Protein AF-0000000073271629 (afdb_homodimer)

pLDDT: mean 79.54, std 19.4, range [21.19, 98.69]

Sequence (850 aa):
MQVAAYVNGILAAQGGAGQAAPVHAAVLGLCGLSPGTKHFSNGFSIALPRLPTGVHELRVLASLDNSTWQEANASPMLFEESTAHPDAKAALARKDAIILQRNAQLAALWAERAEMGPWQDRPRGKGPEGVASAVEKPGNATNLVVIAVNTGLGSRDRRDILRRTWFPKGTELAAWEARGVMVRFVVGTSVQANDPLAEAMRTEAREFGDVVEMPEVIDTYGDLSLKTQHLFTTMLSLWDADFYFKVDDDVALNLEALSDYLTARRMKKNLYLGCMKSGQVLTDSKWKWYEPEHWRFGDALGPHGINYMRHATGQAYGLSRPVAQYIARNAHILHRYANEDVSVGAWMLGLEVELVHDLLLCCSSAAQCREQTTPEKRCLVFSEVTCAGICQAETRLEPIWKSCLEKPYEAVTLATFDQTETSTAMQVAAYVNGILAAQGGAGQAAPVHAAVLGLCGLSPGTKHFSNGFSIALPRLPTGVHELRVLASLDNSTWQEANASPMLFEESTAHPDAKAALARKDAIILQRNAQLAALWAERAEMGPWQDRPRGKGPEGVASAVEKPGNATNLVVIAVNTGLGSRDRRDILRRTWFPKGTELAAWEARGVMVRFVVGTSVQANDPLAEAMRTEAREFGDVVEMPEVIDTYGDLSLKTQHLFTTMLSLWDADFYFKVDDDVALNLEALSDYLTARRMKKNLYLGCMKSGQVLTDSKWKWYEPEHWRFGDALGPHGINYMRHATGQAYGLSRPVAQYIARNAHILHRYANEDVSVGAWMLGLEVELVHDLLLCCSSAAQCREQTTPEKRCLVFSEVTCAGICQAETRLEPIWKSCLEKPYEAVTLATFDQTETSTA

Structure (mmCIF, N/CA/C/O backbone):
data_AF-0000000073271629-model_v1
#
loop_
_entity.id
_entity.type
_entity.pdbx_description
1 polymer Hexosyltransferase
#
loop_
_atom_site.group_PDB
_atom_site.id
_atom_site.type_symbol
_atom_site.label_atom_id
_atom_site.label_alt_id
_atom_site.label_comp_id
_atom_site.label_asym_id
_atom_site.label_entity_id
_atom_site.label_seq_id
_atom_site.pdbx_PDB_ins_code
_atom_site.Cartn_x
_atom_site.Cartn_y
_atom_site.Cartn_z
_atom_site.occupancy
_atom_site.B_iso_or_equiv
_atom_site.auth_seq_id
_atom_site.auth_comp_id
_atom_site.auth_asym_id
_atom_site.auth_atom_id
_atom_site.pd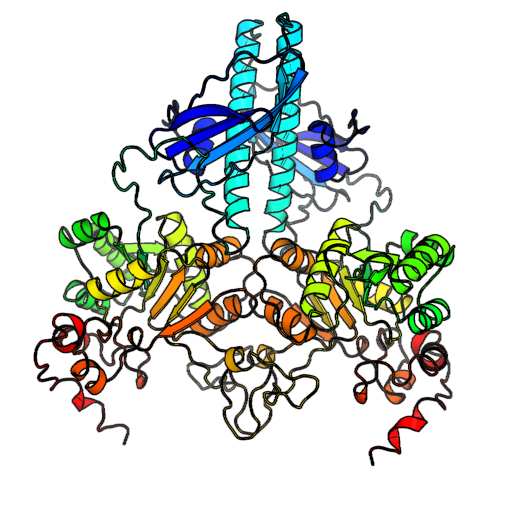bx_PDB_model_num
ATOM 1 N N . MET A 1 1 ? -18.844 -11.422 -23.562 1 67.56 1 MET A N 1
ATOM 2 C CA . MET A 1 1 ? -19.219 -10.352 -22.641 1 67.56 1 MET A CA 1
ATOM 3 C C . MET A 1 1 ? -20.516 -9.68 -23.094 1 67.56 1 MET A C 1
ATOM 5 O O . MET A 1 1 ? -20.703 -9.422 -24.281 1 67.56 1 MET A O 1
ATOM 9 N N . GLN A 1 2 ? -21.453 -9.57 -22.141 1 73.88 2 GLN A N 1
ATOM 10 C CA . GLN A 1 2 ? -22.672 -8.82 -22.406 1 73.88 2 GLN A CA 1
ATOM 11 C C . GLN A 1 2 ? -22.578 -7.395 -21.891 1 73.88 2 GLN A C 1
ATOM 13 O O . GLN A 1 2 ? -22.016 -7.16 -20.812 1 73.88 2 GLN A O 1
ATOM 18 N N . VAL A 1 3 ? -23.062 -6.551 -22.766 1 79.38 3 VAL A N 1
ATOM 19 C CA . VAL A 1 3 ? -23.062 -5.145 -22.391 1 79.38 3 VAL A CA 1
ATOM 20 C C . VAL A 1 3 ? -24.484 -4.598 -22.391 1 79.38 3 VAL A C 1
ATOM 22 O O . VAL A 1 3 ? -25.266 -4.898 -23.297 1 79.38 3 VAL A O 1
ATOM 25 N N . ALA A 1 4 ? -24.844 -4.02 -21.344 1 82.06 4 ALA A N 1
ATOM 26 C CA . ALA A 1 4 ? -26.125 -3.336 -21.234 1 82.06 4 ALA A CA 1
ATOM 27 C C . ALA A 1 4 ? -25.938 -1.828 -21.094 1 82.06 4 ALA A C 1
ATOM 29 O O . ALA A 1 4 ? -25.141 -1.368 -20.281 1 82.06 4 ALA A O 1
ATOM 30 N N . ALA A 1 5 ? -26.609 -1.126 -21.938 1 84.94 5 ALA A N 1
ATOM 31 C CA . ALA A 1 5 ? -26.578 0.333 -21.891 1 84.94 5 ALA A CA 1
ATOM 32 C C . ALA A 1 5 ? -27.906 0.898 -21.391 1 84.94 5 ALA A C 1
ATOM 34 O O . ALA A 1 5 ? -28.969 0.56 -21.922 1 84.94 5 ALA A O 1
ATOM 35 N N . TYR A 1 6 ? -27.781 1.694 -20.406 1 84.69 6 TYR A N 1
ATOM 36 C CA . TYR A 1 6 ? -28.922 2.402 -19.859 1 84.69 6 TYR A CA 1
ATOM 37 C C . TYR A 1 6 ? -28.859 3.891 -20.172 1 84.69 6 TYR A C 1
ATOM 39 O O . TYR A 1 6 ? -27.797 4.512 -20.031 1 84.69 6 TYR A O 1
ATOM 47 N N . VAL A 1 7 ? -29.984 4.387 -20.625 1 85.56 7 VAL A N 1
ATOM 48 C CA . VAL A 1 7 ? -30.109 5.828 -20.812 1 85.56 7 VAL A CA 1
ATOM 49 C C . VAL A 1 7 ? -31.172 6.379 -19.875 1 85.56 7 VAL A C 1
ATOM 51 O O . VAL A 1 7 ? -32.344 5.953 -19.922 1 85.56 7 VAL A O 1
ATOM 54 N N . ASN A 1 8 ? -30.719 7.285 -19.078 1 81.25 8 ASN A N 1
ATOM 55 C CA . ASN A 1 8 ? -31.594 7.855 -18.062 1 81.25 8 ASN A CA 1
ATOM 56 C C . ASN A 1 8 ? -32.281 6.77 -17.25 1 81.25 8 ASN A C 1
ATOM 58 O O . ASN A 1 8 ? -33.5 6.824 -17.031 1 81.25 8 ASN A O 1
ATOM 62 N N . GLY A 1 9 ? -31.5 5.754 -16.922 1 80.62 9 GLY A N 1
ATOM 63 C CA . GLY A 1 9 ? -31.969 4.699 -16.031 1 80.62 9 GLY A CA 1
ATOM 64 C C . GLY A 1 9 ? -32.781 3.633 -16.75 1 80.62 9 GLY A C 1
ATOM 65 O O . GLY A 1 9 ? -33.219 2.664 -16.125 1 80.62 9 GLY A O 1
ATOM 66 N N . ILE A 1 10 ? -33.031 3.9 -18 1 80.69 10 ILE A N 1
ATOM 67 C CA . ILE A 1 10 ? -33.844 2.959 -18.766 1 80.69 10 ILE A CA 1
ATOM 68 C C . ILE A 1 10 ? -32.938 2.137 -19.672 1 80.69 10 ILE A C 1
ATOM 70 O O . ILE A 1 10 ? -32.031 2.686 -20.359 1 80.69 10 ILE A O 1
ATOM 74 N N . LEU A 1 11 ? -33.156 0.816 -19.688 1 85.81 11 LEU A N 1
ATOM 75 C CA . LEU A 1 11 ? -32.375 -0.045 -20.578 1 85.81 11 LEU A CA 1
ATOM 76 C C . LEU A 1 11 ? -32.594 0.337 -22.031 1 85.81 11 LEU A C 1
ATOM 78 O O . LEU A 1 11 ? -33.719 0.23 -22.547 1 85.81 11 LEU A O 1
ATOM 82 N N . ALA A 1 12 ? -31.578 0.761 -22.656 1 84.88 12 ALA A N 1
ATOM 83 C CA . ALA A 1 12 ? -31.688 1.279 -24.016 1 84.88 12 ALA A CA 1
ATOM 84 C C . ALA A 1 12 ? -31.188 0.255 -25.031 1 84.88 12 ALA A C 1
ATOM 86 O O . ALA A 1 12 ? -31.672 0.218 -26.172 1 84.88 12 ALA A O 1
ATOM 87 N N . ALA A 1 13 ? -30.188 -0.437 -24.672 1 84.12 13 ALA A N 1
ATOM 88 C CA . ALA A 1 13 ? -29.609 -1.4 -25.609 1 84.12 13 ALA A CA 1
ATOM 89 C C . ALA A 1 13 ? -28.828 -2.48 -24.859 1 84.12 13 ALA A C 1
ATOM 91 O O . ALA A 1 13 ? -28.359 -2.258 -23.734 1 84.12 13 ALA A O 1
ATOM 92 N N . GLN A 1 14 ? -28.828 -3.598 -25.438 1 81.25 14 GLN A N 1
ATOM 93 C CA . GLN A 1 14 ? -28.031 -4.719 -24.938 1 81.25 14 GLN A CA 1
ATOM 94 C C . GLN A 1 14 ? -27.344 -5.457 -26.094 1 81.25 14 GLN A C 1
ATOM 96 O O . GLN A 1 14 ? -27.906 -5.562 -27.188 1 81.25 14 GLN A O 1
ATOM 101 N N . GLY A 1 15 ? -26.141 -5.746 -25.938 1 76.94 15 GLY A N 1
ATOM 102 C CA . GLY A 1 15 ? -25.422 -6.449 -27 1 76.94 15 GLY A CA 1
ATOM 103 C C . GLY A 1 15 ? -24.266 -7.285 -26.484 1 76.94 15 GLY A C 1
ATOM 104 O O . GLY A 1 15 ? -23.891 -7.172 -25.312 1 76.94 15 GLY A O 1
ATOM 105 N N . GLY A 1 16 ? -23.812 -8.195 -27.312 1 68.62 16 GLY A N 1
ATOM 106 C CA . GLY A 1 16 ? -22.703 -9.07 -27 1 68.62 16 GLY A CA 1
ATOM 107 C C . GLY A 1 16 ? -21.375 -8.57 -27.562 1 68.62 16 GLY A C 1
ATOM 108 O O . GLY A 1 16 ? -21.359 -7.855 -28.562 1 68.62 16 GLY A O 1
ATOM 109 N N . ALA A 1 17 ? -20.406 -8.43 -26.656 1 61.69 17 ALA A N 1
ATOM 110 C CA . ALA A 1 17 ? -19.062 -8.125 -27.156 1 61.69 17 ALA A CA 1
ATOM 111 C C . ALA A 1 17 ? -18.25 -9.406 -27.328 1 61.69 17 ALA A C 1
ATOM 113 O O . ALA A 1 17 ? -18.453 -10.391 -26.625 1 61.69 17 ALA A O 1
ATOM 114 N N . GLY A 1 18 ? -17.578 -9.461 -28.562 1 55.84 18 GLY A N 1
ATOM 115 C CA . GLY A 1 18 ? -16.719 -10.617 -28.75 1 55.84 18 GLY A CA 1
ATOM 116 C C . GLY A 1 18 ? -15.75 -10.836 -27.609 1 55.84 18 GLY A C 1
ATOM 117 O O . GLY A 1 18 ? -15.992 -10.375 -26.484 1 55.84 18 GLY A O 1
ATOM 118 N N . GLN A 1 19 ? -14.477 -11.203 -27.938 1 47.06 19 GLN A N 1
ATOM 119 C CA . GLN A 1 19 ? -13.461 -11.664 -26.984 1 47.06 19 GLN A CA 1
ATOM 120 C C . GLN A 1 19 ? -12.844 -10.5 -26.219 1 47.06 19 GLN A C 1
ATOM 122 O O . GLN A 1 19 ? -12.68 -9.406 -26.781 1 47.06 19 GLN A O 1
ATOM 127 N N . ALA A 1 20 ? -12.922 -10.594 -24.938 1 47.38 20 ALA A N 1
ATOM 128 C CA . ALA A 1 20 ? -12.195 -9.641 -24.094 1 47.38 20 ALA A CA 1
ATOM 129 C C . ALA A 1 20 ? -10.742 -9.5 -24.547 1 47.38 20 ALA A C 1
ATOM 131 O O . ALA A 1 20 ? -10.086 -10.5 -24.859 1 47.38 20 ALA A O 1
ATOM 132 N N . ALA A 1 21 ? -10.359 -8.391 -25.125 1 48.41 21 ALA A N 1
ATOM 133 C CA . ALA A 1 21 ? -8.93 -8.18 -25.344 1 48.41 21 ALA A CA 1
ATOM 134 C C . ALA A 1 21 ? -8.305 -7.402 -24.203 1 48.41 21 ALA A C 1
ATOM 136 O O . ALA A 1 21 ? -8.961 -6.562 -23.578 1 48.41 21 ALA A O 1
ATOM 137 N N . PRO A 1 22 ? -7.129 -7.809 -23.734 1 47.84 22 PRO A N 1
ATOM 138 C CA . PRO A 1 22 ? -6.438 -7.008 -22.719 1 47.84 22 PRO A CA 1
ATOM 139 C C . PRO A 1 22 ? -6.375 -5.527 -23.094 1 47.84 22 PRO A C 1
ATOM 141 O O . PRO A 1 22 ? -5.992 -5.176 -24.203 1 47.84 22 PRO A O 1
ATOM 144 N N . VAL A 1 23 ? -6.953 -4.754 -22.25 1 50.59 23 VAL A N 1
ATOM 145 C CA . VAL A 1 23 ? -7.082 -3.318 -22.469 1 50.59 23 VAL A CA 1
ATOM 146 C C . VAL A 1 23 ? -5.727 -2.73 -22.859 1 50.59 23 VAL A C 1
ATOM 148 O O . VAL A 1 23 ? -5.637 -1.91 -23.766 1 50.59 23 VAL A O 1
ATOM 151 N N . HIS A 1 24 ? -4.766 -3.197 -22.141 1 45.22 24 HIS A N 1
ATOM 152 C CA . HIS A 1 24 ? -3.441 -2.643 -22.406 1 45.22 24 HIS A CA 1
ATOM 153 C C . HIS A 1 24 ? -3.012 -2.918 -23.844 1 45.22 24 HIS A C 1
ATOM 155 O O . HIS A 1 24 ? -2.463 -2.037 -24.516 1 45.22 24 HIS A O 1
ATOM 161 N N . ALA A 1 25 ? -3.287 -4.074 -24.25 1 48.47 25 ALA A N 1
ATOM 162 C CA . ALA A 1 25 ? -2.928 -4.43 -25.625 1 48.47 25 ALA A CA 1
ATOM 163 C C . ALA A 1 25 ? -3.738 -3.621 -26.625 1 48.47 25 ALA A C 1
ATOM 165 O O . ALA A 1 25 ? -3.207 -3.182 -27.656 1 48.47 25 ALA A O 1
ATOM 166 N N . ALA A 1 26 ? -4.883 -3.346 -26.391 1 51.94 26 ALA A N 1
ATOM 167 C CA . ALA A 1 26 ? -5.742 -2.562 -27.281 1 51.94 26 ALA A CA 1
ATOM 168 C C . ALA A 1 26 ? -5.273 -1.113 -27.359 1 51.94 26 ALA A C 1
ATOM 170 O O . ALA A 1 26 ? -5.25 -0.52 -28.438 1 51.94 26 ALA A O 1
ATOM 171 N N . VAL A 1 27 ? -4.812 -0.695 -26.219 1 51.38 27 VAL A N 1
ATOM 172 C CA . VAL A 1 27 ? -4.316 0.675 -26.172 1 51.38 27 VAL A CA 1
ATOM 173 C C . VAL A 1 27 ? -3.045 0.79 -27.016 1 51.38 27 VAL A C 1
ATOM 175 O O . VAL A 1 27 ? -2.906 1.718 -27.812 1 51.38 27 VAL A O 1
ATOM 178 N N . LEU A 1 28 ? -2.256 -0.146 -26.766 1 49.78 28 LEU A N 1
ATOM 179 C CA . LEU A 1 28 ? -1.012 -0.121 -27.516 1 49.78 28 LEU A CA 1
ATOM 180 C C . LEU A 1 28 ? -1.289 -0.207 -29.016 1 49.78 28 LEU A C 1
ATOM 182 O O . LEU A 1 28 ? -0.642 0.477 -29.812 1 49.78 28 LEU A O 1
ATOM 186 N N . GLY A 1 29 ? -2.209 -0.983 -29.453 1 51.53 29 GLY A N 1
ATOM 187 C CA . GLY A 1 29 ? -2.604 -1.094 -30.844 1 51.53 29 GLY A CA 1
ATOM 188 C C . GLY A 1 29 ? -3.186 0.191 -31.406 1 51.53 29 GLY A C 1
ATOM 189 O O . GLY A 1 29 ? -2.809 0.628 -32.5 1 51.53 29 GLY A O 1
ATOM 190 N N . LEU A 1 30 ? -3.965 0.721 -30.641 1 54.38 30 LEU A N 1
ATOM 191 C CA . LEU A 1 30 ? -4.629 1.944 -31.078 1 54.38 30 LEU A CA 1
ATOM 192 C C . LEU A 1 30 ? -3.643 3.105 -31.141 1 54.38 30 LEU A C 1
ATOM 194 O O . LEU A 1 30 ? -3.795 4.016 -31.953 1 54.38 30 LEU A O 1
ATOM 198 N N . CYS A 1 31 ? -2.65 2.895 -30.188 1 49.91 31 CYS A N 1
ATOM 199 C CA . CYS A 1 31 ? -1.649 3.957 -30.156 1 49.91 31 CYS A CA 1
ATOM 200 C C . CYS A 1 31 ? -0.538 3.689 -31.156 1 49.91 31 CYS A C 1
ATOM 202 O O . CYS A 1 31 ? 0.418 4.461 -31.25 1 49.91 31 CYS A O 1
ATOM 204 N N . GLY A 1 32 ? -0.765 2.684 -31.953 1 49.22 32 GLY A N 1
ATOM 205 C CA . GLY A 1 32 ? 0.24 2.33 -32.938 1 49.22 32 GLY A CA 1
ATOM 206 C C . GLY A 1 32 ? 1.548 1.869 -32.312 1 49.22 32 GLY A C 1
ATOM 207 O O . GLY A 1 32 ? 2.6 1.941 -32.969 1 49.22 32 GLY A O 1
ATOM 208 N N . LEU A 1 33 ? 1.571 1.713 -31.078 1 45.66 33 LEU A N 1
ATOM 209 C CA . LEU A 1 33 ? 2.797 1.37 -30.359 1 45.66 33 LEU A CA 1
ATOM 210 C C . LEU A 1 33 ? 3.047 -0.134 -30.406 1 45.66 33 LEU A C 1
ATOM 212 O O . LEU A 1 33 ? 4.082 -0.609 -29.922 1 45.66 33 LEU A O 1
ATOM 216 N N . SER A 1 34 ? 2.215 -0.967 -30.812 1 43.34 34 SER A N 1
ATOM 217 C CA . SER A 1 34 ? 2.424 -2.379 -31.109 1 43.34 34 SER A CA 1
ATOM 218 C C . SER A 1 34 ? 2.227 -2.658 -32.594 1 43.34 34 SER A C 1
ATOM 220 O O . SER A 1 34 ? 1.195 -2.299 -33.188 1 43.34 34 SER A O 1
ATOM 222 N N . PRO A 1 35 ? 3.297 -3.033 -33.281 1 41.72 35 PRO A N 1
ATOM 223 C CA . PRO A 1 35 ? 3.164 -3.449 -34.656 1 41.72 35 PRO A CA 1
ATOM 224 C C . PRO A 1 35 ? 2.168 -4.59 -34.844 1 41.72 35 PRO A C 1
ATOM 226 O O . PRO A 1 35 ? 2.088 -5.488 -34 1 41.72 35 PRO A O 1
ATOM 229 N N . GLY A 1 36 ? 1.144 -4.508 -35.938 1 43.56 36 GLY A N 1
ATOM 230 C CA . GLY A 1 36 ? 0.242 -5.547 -36.406 1 43.56 36 GLY A CA 1
ATOM 231 C C . GLY A 1 36 ? -1.16 -5.422 -35.844 1 43.56 36 GLY A C 1
ATOM 232 O O . GLY A 1 36 ? -2.062 -6.164 -36.219 1 43.56 36 GLY A O 1
ATOM 233 N N . THR A 1 37 ? -1.321 -4.953 -34.719 1 40.53 37 THR A N 1
ATOM 234 C CA . THR A 1 37 ? -2.676 -5.004 -34.156 1 40.53 37 THR A CA 1
ATOM 235 C C . THR A 1 37 ? -3.516 -3.848 -34.688 1 40.53 37 THR A C 1
ATOM 237 O O . THR A 1 37 ? -3.672 -2.824 -34.031 1 40.53 37 THR A O 1
ATOM 240 N N . LYS A 1 38 ? -3.482 -3.541 -36 1 45.31 38 LYS A N 1
ATOM 241 C CA . LYS A 1 38 ? -4.184 -2.398 -36.562 1 45.31 38 LYS A CA 1
ATOM 242 C C . LYS A 1 38 ? -5.668 -2.434 -36.219 1 45.31 38 LYS A C 1
ATOM 244 O O . LYS A 1 38 ? -6.355 -1.413 -36.312 1 45.31 38 LYS A O 1
ATOM 249 N N . HIS A 1 39 ? -6.273 -3.512 -36.438 1 43.69 39 HIS A N 1
ATOM 250 C CA . HIS A 1 39 ? -7.73 -3.555 -36.406 1 43.69 39 HIS A CA 1
ATOM 251 C C . HIS A 1 39 ? -8.234 -4.188 -35.125 1 43.69 39 HIS A C 1
ATOM 253 O O . HIS A 1 39 ? -7.934 -5.348 -34.844 1 43.69 39 HIS A O 1
ATOM 259 N N . PHE A 1 40 ? -8.156 -3.477 -34.156 1 43.44 40 PHE A N 1
ATOM 260 C CA . PHE A 1 40 ? -8.883 -4.02 -33.031 1 43.44 40 PHE A CA 1
ATOM 261 C C . PHE A 1 40 ? -10.375 -4.09 -33.312 1 43.44 40 PHE A C 1
ATOM 263 O O . PHE A 1 40 ? -11.039 -3.059 -33.438 1 43.44 40 PHE A O 1
ATOM 270 N N . SER A 1 41 ? -10.703 -4.934 -34.062 1 45.78 41 SER A N 1
ATOM 271 C CA . SER A 1 41 ? -12.109 -5.281 -34.219 1 45.78 41 SER A CA 1
ATOM 272 C C . SER A 1 41 ? -12.766 -5.613 -32.875 1 45.78 41 SER A C 1
ATOM 274 O O . SER A 1 41 ? -13.93 -6.027 -32.844 1 45.78 41 SER A O 1
ATOM 276 N N . ASN A 1 42 ? -12 -5.484 -31.688 1 48.38 42 ASN A N 1
ATOM 277 C CA . ASN A 1 42 ? -12.531 -6.102 -30.469 1 48.38 42 ASN A CA 1
ATOM 278 C C . ASN A 1 42 ? -13.211 -5.074 -29.578 1 48.38 42 ASN A C 1
ATOM 280 O O . ASN A 1 42 ? -12.555 -4.172 -29.047 1 48.38 42 ASN A O 1
ATOM 284 N N . GLY A 1 43 ? -14.422 -4.672 -30.047 1 58.16 43 GLY A N 1
ATOM 285 C CA . GLY A 1 43 ? -15.344 -3.865 -29.266 1 58.16 43 GLY A CA 1
ATOM 286 C C . GLY A 1 43 ? -16.797 -4.199 -29.516 1 58.16 43 GLY A C 1
ATOM 287 O O . GLY A 1 43 ? -17.109 -5.262 -30.062 1 58.16 43 GLY A O 1
ATOM 288 N N . PHE A 1 44 ? -17.578 -3.631 -28.797 1 62.81 44 PHE A N 1
ATOM 289 C CA . PHE A 1 44 ? -19.016 -3.756 -29.031 1 62.81 44 PHE A CA 1
ATOM 290 C C . PHE A 1 44 ? -19.609 -2.426 -29.484 1 62.81 44 PHE A C 1
ATOM 292 O O . PHE A 1 44 ? -19.031 -1.366 -29.234 1 62.81 44 PHE A O 1
ATOM 299 N N . SER A 1 45 ? -20.375 -2.605 -30.438 1 68.5 45 SER A N 1
ATOM 300 C CA . SER A 1 45 ? -21.203 -1.461 -30.812 1 68.5 45 SER A CA 1
ATOM 301 C C . SER A 1 45 ? -22.688 -1.733 -30.531 1 68.5 45 SER A C 1
ATOM 303 O O . SER A 1 45 ? -23.203 -2.799 -30.875 1 68.5 45 SER A O 1
ATOM 305 N N . ILE A 1 46 ? -23.172 -0.862 -29.734 1 74.31 46 ILE A N 1
ATOM 306 C CA . ILE A 1 46 ? -24.594 -0.946 -29.453 1 74.31 46 ILE A CA 1
ATOM 307 C C . ILE A 1 46 ? -25.297 0.302 -29.984 1 74.31 46 ILE A C 1
ATOM 309 O O . ILE A 1 46 ? -24.844 1.424 -29.75 1 74.31 46 ILE A O 1
ATOM 313 N N . ALA A 1 47 ? -26.25 -0.016 -30.781 1 78.94 47 ALA A N 1
ATOM 314 C CA . ALA A 1 47 ? -27.047 1.096 -31.281 1 78.94 47 ALA A CA 1
ATOM 315 C C . ALA A 1 47 ? -28.078 1.548 -30.25 1 78.94 47 ALA A C 1
ATOM 317 O O . ALA A 1 47 ? -28.781 0.724 -29.672 1 78.94 47 ALA A O 1
ATOM 318 N N . LEU A 1 48 ? -28.016 2.818 -30.016 1 81.62 48 LEU A N 1
ATOM 319 C CA . LEU A 1 48 ? -29 3.391 -29.109 1 81.62 48 LEU A CA 1
ATOM 320 C C . LEU A 1 48 ? -30.25 3.818 -29.875 1 81.62 48 LEU A C 1
ATOM 322 O O . LEU A 1 48 ? -30.172 4.168 -31.062 1 81.62 48 LEU A O 1
ATOM 326 N N . PRO A 1 49 ? -31.375 3.758 -29.156 1 83.38 49 PRO A N 1
ATOM 327 C CA . PRO A 1 49 ? -32.594 4.281 -29.812 1 83.38 49 PRO A CA 1
ATOM 328 C C . PRO A 1 49 ? -32.531 5.793 -30.016 1 83.38 49 PRO A C 1
ATOM 330 O O . PRO A 1 49 ? -31.656 6.465 -29.469 1 83.38 49 PRO A O 1
ATOM 333 N N . ARG A 1 50 ? -33.438 6.273 -30.922 1 83.62 50 ARG A N 1
ATOM 334 C CA . ARG A 1 50 ? -33.562 7.719 -31.078 1 83.62 50 ARG A CA 1
ATOM 335 C C . ARG A 1 50 ? -33.969 8.375 -29.766 1 83.62 50 ARG A C 1
ATOM 337 O O . ARG A 1 50 ? -34.938 7.961 -29.125 1 83.62 50 ARG A O 1
ATOM 344 N N . LEU A 1 51 ? -33.156 9.289 -29.438 1 86.81 51 LEU A N 1
ATOM 345 C CA . LEU A 1 51 ? -33.375 9.984 -28.172 1 86.81 51 LEU A CA 1
ATOM 346 C C . LEU A 1 51 ? -33.844 11.414 -28.406 1 86.81 51 LEU A C 1
ATOM 348 O O . LEU A 1 51 ? -33.531 12.016 -29.438 1 86.81 51 LEU A O 1
ATOM 352 N N . PRO A 1 52 ? -34.688 11.969 -27.5 1 87.5 52 PRO A N 1
ATOM 353 C CA . PRO A 1 52 ? -35.031 13.391 -27.609 1 87.5 52 PRO A CA 1
ATOM 354 C C . PRO A 1 52 ? -33.812 14.305 -27.453 1 87.5 52 PRO A C 1
ATOM 356 O O . PRO A 1 52 ? -32.812 13.906 -26.844 1 87.5 52 PRO A O 1
ATOM 359 N N . THR A 1 53 ? -33.969 15.438 -28.141 1 87.81 53 THR A N 1
ATOM 360 C CA . THR A 1 53 ? -32.906 16.438 -27.984 1 87.81 53 THR A CA 1
ATOM 361 C C . THR A 1 53 ? -32.75 16.844 -26.531 1 87.81 53 THR A C 1
ATOM 363 O O . THR A 1 53 ? -33.75 17.016 -25.812 1 87.81 53 THR A O 1
ATOM 366 N N . GLY A 1 54 ? -31.484 16.797 -26.094 1 82.38 54 GLY A N 1
ATOM 367 C CA . GLY A 1 54 ? -31.188 17.156 -24.703 1 82.38 54 GLY A CA 1
ATOM 368 C C . GLY A 1 54 ? -30.047 16.375 -24.109 1 82.38 54 GLY A C 1
ATOM 369 O O . GLY A 1 54 ? -29.359 15.633 -24.812 1 82.38 54 GLY A O 1
ATOM 370 N N . VAL A 1 55 ? -29.781 16.625 -22.891 1 81.56 55 VAL A N 1
ATOM 371 C CA . VAL A 1 55 ? -28.719 15.961 -22.141 1 81.56 55 VAL A CA 1
ATOM 372 C C . VAL A 1 55 ? -29.25 14.656 -21.547 1 81.56 55 VAL A C 1
ATOM 374 O O . VAL A 1 55 ? -30.328 14.633 -20.953 1 81.56 55 VAL A O 1
ATOM 377 N N . HIS A 1 56 ? -28.531 13.578 -21.812 1 82.12 56 HIS A N 1
ATOM 378 C CA . HIS A 1 56 ? -28.891 12.25 -21.328 1 82.12 56 HIS A CA 1
ATOM 379 C C . HIS A 1 56 ? -27.75 11.633 -20.516 1 82.12 56 HIS A C 1
ATOM 381 O O . HIS A 1 56 ? -26.594 12.008 -20.703 1 82.12 56 HIS A O 1
ATOM 387 N N . GLU A 1 57 ? -28.109 10.758 -19.578 1 80.25 57 GLU A N 1
ATOM 388 C CA . GLU A 1 57 ? -27.125 9.984 -18.828 1 80.25 57 GLU A CA 1
ATOM 389 C C . GLU A 1 57 ? -26.984 8.57 -19.375 1 80.25 57 GLU A C 1
ATOM 391 O O . GLU A 1 57 ? -27.984 7.863 -19.547 1 80.25 57 GLU A O 1
ATOM 396 N N . LEU A 1 58 ? -25.781 8.211 -19.734 1 81.56 58 LEU A N 1
ATOM 397 C CA . LEU A 1 58 ? -25.484 6.867 -20.219 1 81.56 58 LEU A CA 1
ATOM 398 C C . LEU A 1 58 ? -24.812 6.043 -19.125 1 81.56 58 LEU A C 1
ATOM 400 O O . LEU A 1 58 ? -23.828 6.488 -18.516 1 81.56 58 LEU A O 1
ATOM 404 N N . ARG A 1 59 ? -25.297 4.902 -18.766 1 79.25 59 ARG A N 1
ATOM 405 C CA . ARG A 1 59 ? -24.672 3.904 -17.891 1 79.25 59 ARG A CA 1
ATOM 406 C C . ARG A 1 59 ? -24.453 2.594 -18.641 1 79.25 59 ARG A C 1
ATOM 408 O O . ARG A 1 59 ? -25.344 2.129 -19.359 1 79.25 59 ARG A O 1
ATOM 415 N N . VAL A 1 60 ? -23.328 2.135 -18.562 1 78.88 60 VAL A N 1
ATOM 416 C CA . VAL A 1 60 ? -23 0.897 -19.266 1 78.88 60 VAL A CA 1
ATOM 417 C C . VAL A 1 60 ? -22.547 -0.16 -18.266 1 78.88 60 VAL A C 1
ATOM 419 O O . VAL A 1 60 ? -21.672 0.102 -17.422 1 78.88 60 VAL A O 1
ATOM 422 N N . LEU A 1 61 ? -23.141 -1.254 -18.234 1 75.44 61 LEU A N 1
ATOM 423 C CA . LEU A 1 61 ? -22.781 -2.404 -17.422 1 75.44 61 LEU A CA 1
ATOM 424 C C . LEU A 1 61 ? -22.328 -3.57 -18.281 1 75.44 61 LEU A C 1
ATOM 426 O O . LEU A 1 61 ? -22.797 -3.738 -19.406 1 75.44 61 LEU A O 1
ATOM 430 N N . ALA A 1 62 ? -21.359 -4.223 -17.797 1 71 62 ALA A N 1
ATOM 431 C CA . ALA A 1 62 ? -20.859 -5.395 -18.516 1 71 62 ALA A CA 1
ATOM 432 C C . ALA A 1 62 ? -20.922 -6.641 -17.641 1 71 62 ALA A C 1
ATOM 434 O O . ALA A 1 62 ? -20.812 -6.551 -16.406 1 71 62 ALA A O 1
ATOM 435 N N . SER A 1 63 ? -21.266 -7.719 -18.219 1 67.94 63 SER A N 1
ATOM 436 C CA . SER A 1 63 ? -21.312 -9 -17.531 1 67.94 63 SER A CA 1
ATOM 437 C C . SER A 1 63 ? -20.672 -10.109 -18.359 1 67.94 63 SER A C 1
ATOM 439 O O . SER A 1 63 ? -20.844 -10.164 -19.578 1 67.94 63 SER A O 1
ATOM 441 N N . LEU A 1 64 ? -19.797 -10.906 -17.672 1 58.31 64 LEU A N 1
ATOM 442 C CA . LEU A 1 64 ? -19.188 -12.047 -18.375 1 58.31 64 LEU A CA 1
ATOM 443 C C . LEU A 1 64 ? -20.109 -13.258 -18.328 1 58.31 64 LEU A C 1
ATOM 445 O O . LEU A 1 64 ? -20.047 -14.125 -19.203 1 58.31 64 LEU A O 1
ATOM 449 N N . ASP A 1 65 ? -20.891 -13.336 -17.25 1 57.16 65 ASP A N 1
ATOM 450 C CA . ASP A 1 65 ? -21.719 -14.516 -17.031 1 57.16 65 ASP A CA 1
ATOM 451 C C . ASP A 1 65 ? -23.203 -14.141 -17.062 1 57.16 65 ASP A C 1
ATOM 453 O O . ASP A 1 65 ? -24.062 -14.961 -16.719 1 57.16 65 ASP A O 1
ATOM 457 N N . ASN A 1 66 ? -23.516 -13.031 -17.438 1 59.19 66 ASN A N 1
ATOM 458 C CA . ASN A 1 66 ? -24.875 -12.492 -17.484 1 59.19 66 ASN A CA 1
ATOM 459 C C . ASN A 1 66 ? -25.547 -12.539 -16.109 1 59.19 66 ASN A C 1
ATOM 461 O O . ASN A 1 66 ? -26.781 -12.547 -16.016 1 59.19 66 ASN A O 1
ATOM 465 N N . SER A 1 67 ? -24.75 -12.711 -15.047 1 60.22 67 SER A N 1
ATOM 466 C CA . SER A 1 67 ? -25.297 -12.727 -13.695 1 60.22 67 SER A CA 1
ATOM 467 C C . SER A 1 67 ? -24.719 -11.602 -12.844 1 60.22 67 SER A C 1
ATOM 469 O O . SER A 1 67 ? -25.438 -10.922 -12.117 1 60.22 67 SER A O 1
ATOM 471 N N . THR A 1 68 ? -23.484 -11.453 -12.969 1 58.38 68 THR A N 1
ATOM 472 C CA . THR A 1 68 ? -22.812 -10.375 -12.266 1 58.38 68 THR A CA 1
ATOM 473 C C . THR A 1 68 ? -22.422 -9.258 -13.227 1 58.38 68 THR A C 1
ATOM 475 O O . THR A 1 68 ? -21.781 -9.516 -14.258 1 58.38 68 THR A O 1
ATOM 478 N N . TRP A 1 69 ? -23.062 -8.086 -12.906 1 64.56 69 TRP A N 1
ATOM 479 C CA . TRP A 1 69 ? -22.812 -6.949 -13.781 1 64.56 69 TRP A CA 1
ATOM 480 C C . TRP A 1 69 ? -21.875 -5.941 -13.117 1 64.56 69 TRP A C 1
ATOM 482 O O . TRP A 1 69 ? -22 -5.664 -11.922 1 64.56 69 TRP A O 1
ATOM 492 N N . GLN A 1 70 ? -20.891 -5.613 -13.891 1 63.81 70 GLN A N 1
ATOM 493 C CA . GLN A 1 70 ? -19.969 -4.559 -13.461 1 63.81 70 GLN A CA 1
ATOM 494 C C . GLN A 1 70 ? -20.156 -3.303 -14.312 1 63.81 70 GLN A C 1
ATOM 496 O O . GLN A 1 70 ? -20.234 -3.383 -15.539 1 63.81 70 GLN A O 1
ATOM 501 N N . GLU A 1 71 ? -20.328 -2.234 -13.617 1 69.56 71 GLU A N 1
ATOM 502 C CA . GLU A 1 71 ? -20.422 -0.968 -14.336 1 69.56 71 GLU A CA 1
ATOM 503 C C . GLU A 1 71 ? -19.078 -0.573 -14.938 1 69.56 71 GLU A C 1
ATOM 505 O O . GLU A 1 71 ? -18.031 -0.765 -14.312 1 69.56 71 GLU A O 1
ATOM 510 N N . ALA A 1 72 ? -19.234 -0.074 -16.156 1 67.12 72 ALA A N 1
ATOM 511 C CA . ALA A 1 72 ? -18.031 0.377 -16.828 1 67.12 72 ALA A CA 1
ATOM 512 C C . ALA A 1 72 ? -17.359 1.513 -16.047 1 67.12 72 ALA A C 1
ATOM 514 O O . ALA A 1 72 ? -18.031 2.293 -15.383 1 67.12 72 ALA A O 1
ATOM 515 N N . ASN A 1 73 ? -16.188 1.638 -16.203 1 60.09 73 ASN A N 1
ATOM 516 C CA . ASN A 1 73 ? -15.398 2.582 -15.414 1 60.09 73 ASN A CA 1
ATOM 517 C C . ASN A 1 73 ? -15.797 4.023 -15.703 1 60.09 73 ASN A C 1
ATOM 519 O O . ASN A 1 73 ? -15.82 4.863 -14.805 1 60.09 73 ASN A O 1
ATOM 523 N N . ALA A 1 74 ? -16.172 4.281 -16.938 1 59.81 74 ALA A N 1
ATOM 524 C CA . ALA A 1 74 ? -16.531 5.648 -17.281 1 59.81 74 ALA A CA 1
ATOM 525 C C . ALA A 1 74 ? -18.016 5.898 -17.047 1 59.81 74 ALA A C 1
ATOM 527 O O . ALA A 1 74 ? -18.516 7 -17.297 1 59.81 74 ALA A O 1
ATOM 528 N N . SER A 1 75 ? -18.578 4.863 -16.562 1 63.97 75 SER A N 1
ATOM 529 C CA . SER A 1 75 ? -20 4.957 -16.25 1 63.97 75 SER A CA 1
ATOM 530 C C . SER A 1 75 ? -20.234 5.449 -14.828 1 63.97 75 SER A C 1
ATOM 532 O O . SER A 1 75 ? -19.516 5.055 -13.906 1 63.97 75 SER A O 1
ATOM 534 N N . PRO A 1 76 ? -21.188 6.629 -14.766 1 62.38 76 PRO A N 1
ATOM 535 C CA . PRO A 1 76 ? -22.078 7.203 -15.773 1 62.38 76 PRO A CA 1
ATOM 536 C C . PRO A 1 76 ? -21.438 8.352 -16.547 1 62.38 76 PRO A C 1
ATOM 538 O O . PRO A 1 76 ? -20.469 8.945 -16.078 1 62.38 76 PRO A O 1
ATOM 541 N N . MET A 1 77 ? -21.922 8.492 -17.766 1 66.31 77 MET A N 1
ATOM 542 C CA . MET A 1 77 ? -21.469 9.609 -18.594 1 66.31 77 MET A CA 1
ATOM 543 C C . MET A 1 77 ? -22.656 10.398 -19.125 1 66.31 77 MET A C 1
ATOM 545 O O . MET A 1 77 ? -23.672 9.812 -19.516 1 66.31 77 MET A O 1
ATOM 549 N N . LEU A 1 78 ? -22.469 11.719 -19.172 1 68.94 78 LEU A N 1
ATOM 550 C CA . LEU A 1 78 ? -23.469 12.57 -19.781 1 68.94 78 LEU A CA 1
ATOM 551 C C . LEU A 1 78 ? -23.172 12.812 -21.266 1 68.94 78 LEU A C 1
ATOM 553 O O . LEU A 1 78 ? -22 12.914 -21.656 1 68.94 78 LEU A O 1
ATOM 557 N N . PHE A 1 79 ? -24.281 12.766 -22.062 1 73.12 79 PHE A N 1
ATOM 558 C CA . PHE A 1 79 ? -24.125 13.148 -23.453 1 73.12 79 PHE A CA 1
ATOM 559 C C . PHE A 1 79 ? -25.328 13.945 -23.938 1 73.12 79 PHE A C 1
ATOM 561 O O . PHE A 1 79 ? -26.406 13.867 -23.344 1 73.12 79 PHE A O 1
ATOM 568 N N . GLU A 1 80 ? -25.078 14.789 -24.984 1 77.31 80 GLU A N 1
ATOM 569 C CA . GLU A 1 80 ? -26.125 15.609 -25.562 1 77.31 80 GLU A CA 1
ATOM 570 C C . GLU A 1 80 ? -26.594 15.055 -26.906 1 77.31 80 GLU A C 1
ATOM 572 O O . GLU A 1 80 ? -25.766 14.781 -27.781 1 77.31 80 GLU A O 1
ATOM 577 N N . GLU A 1 81 ? -27.859 14.789 -26.922 1 82.38 81 GLU A N 1
ATOM 578 C CA . GLU A 1 81 ? -28.5 14.469 -28.188 1 82.38 81 GLU A CA 1
ATOM 579 C C . GLU A 1 81 ? -29 15.727 -28.891 1 82.38 81 GLU A C 1
ATOM 581 O O . GLU A 1 81 ? -29.656 16.562 -28.266 1 82.38 81 GLU A O 1
ATOM 586 N N . SER A 1 82 ? -28.594 15.883 -30.125 1 79.56 82 SER A N 1
ATOM 587 C CA . SER A 1 82 ? -29.031 17.062 -30.875 1 79.56 82 SER A CA 1
ATOM 588 C C . SER A 1 82 ? -29.406 16.688 -32.312 1 79.56 82 SER A C 1
ATOM 590 O O . SER A 1 82 ? -28.922 15.695 -32.844 1 79.56 82 SER A O 1
ATOM 592 N N . THR A 1 83 ? -30.391 17.422 -32.875 1 78.81 83 THR A N 1
ATOM 593 C CA . THR A 1 83 ? -30.766 17.266 -34.281 1 78.81 83 THR A CA 1
ATOM 594 C C . THR A 1 83 ? -29.891 18.141 -35.156 1 78.81 83 THR A C 1
ATOM 596 O O . THR A 1 83 ? -30.109 18.219 -36.375 1 78.81 83 THR A O 1
ATOM 599 N N . ALA A 1 84 ? -28.984 18.734 -34.469 1 75.75 84 ALA A N 1
ATOM 600 C CA . ALA A 1 84 ? -28.109 19.641 -35.25 1 75.75 84 ALA A CA 1
ATOM 601 C C . ALA A 1 84 ? -27.25 18.844 -36.219 1 75.75 84 ALA A C 1
ATOM 603 O O . ALA A 1 84 ? -26.797 17.75 -35.938 1 75.75 84 ALA A O 1
ATOM 604 N N . HIS A 1 85 ? -27.312 19.125 -37.438 1 79.75 85 HIS A N 1
ATOM 605 C CA . HIS A 1 85 ? -26.391 18.609 -38.438 1 79.75 85 HIS A CA 1
ATOM 606 C C . HIS A 1 85 ? -25.25 19.578 -38.719 1 79.75 85 HIS A C 1
ATOM 608 O O . HIS A 1 85 ? -25.344 20.453 -39.562 1 79.75 85 HIS A O 1
ATOM 614 N N . PRO A 1 86 ? -24.312 19.328 -37.875 1 79.94 86 PRO A N 1
ATOM 615 C CA . PRO A 1 86 ? -23.219 20.281 -38.031 1 79.94 86 PRO A CA 1
ATOM 616 C C . PRO A 1 86 ? -22.531 20.188 -39.375 1 79.94 86 PRO A C 1
ATOM 618 O O . PRO A 1 86 ? -22.406 19.094 -39.938 1 79.94 86 PRO A O 1
ATOM 621 N N . ASP A 1 87 ? -22.281 21.422 -39.906 1 86.62 87 ASP A N 1
ATOM 622 C CA . ASP A 1 87 ? -21.438 21.391 -41.125 1 86.62 87 ASP A CA 1
ATOM 623 C C . ASP A 1 87 ? -20.016 20.953 -40.75 1 86.62 87 ASP A C 1
ATOM 625 O O . ASP A 1 87 ? -19.719 20.609 -39.625 1 86.62 87 ASP A O 1
ATOM 629 N N . ALA A 1 88 ? -19.219 20.828 -41.781 1 86.62 88 ALA A N 1
ATOM 630 C CA . ALA A 1 88 ? -17.875 20.281 -41.594 1 86.62 88 ALA A CA 1
ATOM 631 C C . ALA A 1 88 ? -17.078 21.094 -40.562 1 86.62 88 ALA A C 1
ATOM 633 O O . ALA A 1 88 ? -16.375 20.531 -39.719 1 86.62 88 ALA A O 1
ATOM 634 N N . LYS A 1 89 ? -17.297 22.391 -40.656 1 88.38 89 LYS A N 1
ATOM 635 C CA . LYS A 1 89 ? -16.578 23.266 -39.75 1 88.38 89 LYS A CA 1
ATOM 636 C C . LYS A 1 89 ? -17.047 23.031 -38.312 1 88.38 89 LYS A C 1
ATOM 638 O O . LYS A 1 89 ? -16.219 22.922 -37.375 1 88.38 89 LYS A O 1
ATOM 643 N N . ALA A 1 90 ? -18.266 22.953 -38.188 1 87.5 90 ALA A N 1
ATOM 644 C CA . ALA A 1 90 ? -18.828 22.734 -36.875 1 87.5 90 ALA A CA 1
ATOM 645 C C . ALA A 1 90 ? -18.484 21.344 -36.344 1 87.5 90 ALA A C 1
ATOM 647 O O . ALA A 1 90 ? -18.219 21.156 -35.156 1 87.5 90 ALA A O 1
ATOM 648 N N . ALA A 1 91 ? -18.5 20.375 -37.188 1 88.56 91 ALA A N 1
ATOM 649 C CA . ALA A 1 91 ? -18.141 19.016 -36.812 1 88.56 91 ALA A CA 1
ATOM 650 C C . ALA A 1 91 ? -16.703 18.922 -36.312 1 88.56 91 ALA A C 1
ATOM 652 O O . ALA A 1 91 ? -16.422 18.266 -35.312 1 88.56 91 ALA A O 1
ATOM 653 N N . LEU A 1 92 ? -15.906 19.609 -37.031 1 89.56 92 LEU A N 1
ATOM 654 C CA . LEU A 1 92 ? -14.5 19.609 -36.625 1 89.56 92 LEU A CA 1
ATOM 655 C C . LEU A 1 92 ? -14.305 20.281 -35.281 1 89.56 92 LEU A C 1
ATOM 657 O O . LEU A 1 92 ? -13.539 19.797 -34.438 1 89.56 92 LEU A O 1
ATOM 661 N N . ALA A 1 93 ? -15.031 21.312 -35.094 1 85.25 93 ALA A N 1
ATOM 662 C CA . ALA A 1 93 ? -14.938 22.016 -33.844 1 85.25 93 ALA A CA 1
ATOM 663 C C . ALA A 1 93 ? -15.414 21.125 -32.688 1 85.25 93 ALA A C 1
ATOM 665 O O . ALA A 1 93 ? -14.828 21.156 -31.594 1 85.25 93 ALA A O 1
ATOM 666 N N . ARG A 1 94 ? -16.391 20.406 -32.938 1 81.5 94 ARG A N 1
ATOM 667 C CA . ARG A 1 94 ? -16.906 19.5 -31.906 1 81.5 94 ARG A CA 1
ATOM 668 C C . ARG A 1 94 ? -15.906 18.406 -31.594 1 81.5 94 ARG A C 1
ATOM 670 O O . ARG A 1 94 ? -15.711 18.047 -30.422 1 81.5 94 ARG A O 1
ATOM 677 N N . LYS A 1 95 ? -15.312 17.906 -32.562 1 84.06 95 LYS A N 1
ATOM 678 C CA . LYS A 1 95 ? -14.297 16.875 -32.375 1 84.06 95 LYS A CA 1
ATOM 679 C C . LYS A 1 95 ? -13.094 17.422 -31.609 1 84.06 95 LYS A C 1
ATOM 681 O O . LYS A 1 95 ? -12.539 16.75 -30.75 1 84.06 95 LYS A O 1
ATOM 686 N N . ASP A 1 96 ? -12.789 18.609 -31.891 1 80.5 96 ASP A N 1
ATOM 687 C CA . ASP A 1 96 ? -11.719 19.266 -31.141 1 80.5 96 ASP A CA 1
ATOM 688 C C . ASP A 1 96 ? -12.07 19.359 -29.656 1 80.5 96 ASP A C 1
ATOM 690 O O . ASP A 1 96 ? -11.211 19.125 -28.797 1 80.5 96 ASP A O 1
ATOM 694 N N . ALA A 1 97 ? -13.219 19.656 -29.406 1 73.62 97 ALA A N 1
ATOM 695 C CA . ALA A 1 97 ? -13.672 19.766 -28.016 1 73.62 97 ALA A CA 1
ATOM 696 C C . ALA A 1 97 ? -13.602 18.422 -27.297 1 73.62 97 ALA A C 1
ATOM 698 O O . ALA A 1 97 ? -13.195 18.344 -26.141 1 73.62 97 ALA A O 1
ATOM 699 N N . ILE A 1 98 ? -13.945 17.406 -27.953 1 76.62 98 ILE A N 1
ATOM 700 C CA . ILE A 1 98 ? -13.891 16.062 -27.406 1 76.62 98 ILE A CA 1
ATOM 701 C C . ILE A 1 98 ? -12.438 15.688 -27.109 1 76.62 98 ILE A C 1
ATOM 703 O O . ILE A 1 98 ? -12.133 15.156 -26.031 1 76.62 98 ILE A O 1
ATOM 707 N N . ILE A 1 99 ? -11.617 15.977 -28.047 1 77.31 99 ILE A N 1
ATOM 708 C CA . ILE A 1 99 ? -10.203 15.664 -27.891 1 77.31 99 ILE A CA 1
ATOM 709 C C . ILE A 1 99 ? -9.633 16.422 -26.688 1 77.31 99 ILE A C 1
ATOM 711 O O . ILE A 1 99 ? -8.906 15.859 -25.875 1 77.31 99 ILE A O 1
ATOM 715 N N . LEU A 1 100 ? -10.023 17.609 -26.609 1 70.31 100 LEU A N 1
ATOM 716 C CA . LEU A 1 100 ? -9.562 18.422 -25.484 1 70.31 100 LEU A CA 1
ATOM 717 C C . LEU A 1 100 ? -10.039 17.844 -24.156 1 70.31 100 LEU A C 1
ATOM 719 O O . LEU A 1 100 ? -9.273 17.781 -23.188 1 70.31 100 LEU A O 1
ATOM 723 N N . GLN A 1 101 ? -11.195 17.438 -24.094 1 68.75 101 GLN A N 1
ATOM 724 C CA . GLN A 1 101 ? -11.742 16.828 -22.891 1 68.75 101 GLN A CA 1
ATOM 725 C C . GLN A 1 101 ? -11.023 15.523 -22.547 1 68.75 101 GLN A C 1
ATOM 727 O O . GLN A 1 101 ? -10.695 15.273 -21.391 1 68.75 101 GLN A O 1
ATOM 732 N N . ARG A 1 102 ? -10.805 14.789 -23.594 1 74.56 102 ARG A N 1
ATOM 733 C CA . ARG A 1 102 ? -10.109 13.523 -23.375 1 74.56 102 ARG A CA 1
ATOM 734 C C . ARG A 1 102 ? -8.68 13.766 -22.906 1 74.56 102 ARG A C 1
ATOM 736 O O . ARG A 1 102 ? -8.188 13.055 -22.016 1 74.56 102 ARG A O 1
ATOM 743 N N . ASN A 1 103 ? -8.07 14.672 -23.453 1 68.31 103 ASN A N 1
ATOM 744 C CA . ASN A 1 103 ? -6.723 15.023 -23.016 1 68.31 103 ASN A CA 1
ATOM 745 C C . ASN A 1 103 ? -6.703 15.43 -21.547 1 68.31 103 ASN A C 1
ATOM 747 O O . ASN A 1 103 ? -5.805 15.039 -20.797 1 68.31 103 ASN A O 1
ATOM 751 N N . ALA A 1 104 ? -7.633 16.109 -21.172 1 62 104 ALA A N 1
ATOM 752 C CA . ALA A 1 104 ? -7.723 16.547 -19.781 1 62 104 ALA A CA 1
ATOM 753 C C . ALA A 1 104 ? -7.953 15.352 -18.859 1 62 104 ALA A C 1
ATOM 755 O O . ALA A 1 104 ? -7.363 15.273 -17.781 1 62 104 ALA A O 1
ATOM 756 N N . GLN A 1 105 ? -8.766 14.484 -19.281 1 66.88 105 GLN A N 1
ATOM 757 C CA . GLN A 1 105 ? -9.023 13.281 -18.484 1 66.88 105 GLN A CA 1
ATOM 758 C C . GLN A 1 105 ? -7.766 12.43 -18.359 1 66.88 105 GLN A C 1
ATOM 760 O O . GLN A 1 105 ? -7.469 11.922 -17.266 1 66.88 105 GLN A O 1
ATOM 765 N N . LEU A 1 106 ? -7.086 12.305 -19.438 1 70.12 106 LEU A N 1
ATOM 766 C CA . LEU A 1 106 ? -5.832 11.555 -19.422 1 70.12 106 LEU A CA 1
ATOM 767 C C . LEU A 1 106 ? -4.816 12.195 -18.484 1 70.12 106 LEU A C 1
ATOM 769 O O . LEU A 1 106 ? -4.188 11.516 -17.672 1 70.12 106 LEU A O 1
ATOM 773 N N . ALA A 1 107 ? -4.75 13.438 -18.531 1 60.12 107 ALA A N 1
ATOM 774 C CA . ALA A 1 107 ? -3.814 14.164 -17.688 1 60.12 107 ALA A CA 1
ATOM 775 C C . ALA A 1 107 ? -4.148 13.953 -16.203 1 60.12 107 ALA A C 1
ATOM 777 O O . ALA A 1 107 ? -3.252 13.742 -15.383 1 60.12 107 ALA A O 1
ATOM 778 N N . ALA A 1 108 ? -5.34 13.938 -15.969 1 59.12 108 ALA A N 1
ATOM 779 C CA . ALA A 1 108 ? -5.777 13.75 -14.594 1 59.12 108 ALA A CA 1
ATOM 780 C C . ALA A 1 108 ? -5.441 12.344 -14.094 1 59.12 108 ALA A C 1
ATOM 782 O O . ALA A 1 108 ? -4.965 12.18 -12.969 1 59.12 108 ALA A O 1
ATOM 783 N N . LEU A 1 109 ? -5.664 11.461 -14.922 1 63.53 109 LEU A N 1
ATOM 784 C CA . LEU A 1 109 ? -5.402 10.078 -14.539 1 63.53 109 LEU A CA 1
ATOM 785 C C . LEU A 1 109 ? -3.904 9.82 -14.398 1 63.53 109 LEU A C 1
ATOM 787 O O . LEU A 1 109 ? -3.471 9.094 -13.508 1 63.53 109 LEU A O 1
ATOM 791 N N . TRP A 1 110 ? -3.182 10.414 -15.234 1 61.12 110 TRP A N 1
ATOM 792 C CA . TRP A 1 110 ? -1.73 10.297 -15.141 1 61.12 110 TRP A CA 1
ATOM 793 C C . TRP A 1 110 ? -1.216 10.922 -13.852 1 61.12 110 TRP A C 1
ATOM 795 O O . TRP A 1 110 ? -0.326 10.375 -13.195 1 61.12 110 TRP A O 1
ATOM 805 N N . ALA A 1 111 ? -1.7 12.016 -13.578 1 55.22 111 ALA A N 1
ATOM 806 C CA . ALA A 1 111 ? -1.321 12.656 -12.328 1 55.22 111 ALA A CA 1
ATOM 807 C C . ALA A 1 111 ? -1.633 11.766 -11.133 1 55.22 111 ALA A C 1
ATOM 809 O O . ALA A 1 111 ? -0.817 11.633 -10.219 1 55.22 111 ALA A O 1
ATOM 810 N N . GLU A 1 112 ? -2.701 11.234 -11.227 1 55.34 112 GLU A N 1
ATOM 811 C CA . GLU A 1 112 ? -3.1 10.32 -10.156 1 55.34 112 GLU A CA 1
ATOM 812 C C . GLU A 1 112 ? -2.152 9.125 -10.07 1 55.34 112 GLU A C 1
ATOM 814 O O . GLU A 1 112 ? -1.763 8.711 -8.977 1 55.34 112 GLU A O 1
ATOM 819 N N . ARG A 1 113 ? -1.776 8.656 -11.203 1 58.25 113 ARG A N 1
ATOM 820 C CA . ARG A 1 113 ? -0.858 7.523 -11.273 1 58.25 113 ARG A CA 1
ATOM 821 C C . ARG A 1 113 ? 0.528 7.914 -10.773 1 58.25 113 ARG A C 1
ATOM 823 O O . ARG A 1 113 ? 1.19 7.125 -10.094 1 58.25 113 ARG A O 1
ATOM 830 N N . ALA A 1 114 ? 1.011 8.938 -11.258 1 53.34 114 ALA A N 1
ATOM 831 C CA . ALA A 1 114 ? 2.334 9.406 -10.859 1 53.34 114 ALA A CA 1
ATOM 832 C C . ALA A 1 114 ? 2.434 9.539 -9.344 1 53.34 114 ALA A C 1
ATOM 834 O O . ALA A 1 114 ? 3.506 9.344 -8.766 1 53.34 114 ALA A O 1
ATOM 835 N N . GLU A 1 115 ? 1.434 9.93 -8.914 1 49.69 115 GLU A N 1
ATOM 836 C CA . GLU A 1 115 ? 1.424 10.039 -7.457 1 49.69 115 GLU A CA 1
ATOM 837 C C . GLU A 1 115 ? 1.473 8.672 -6.793 1 49.69 115 GLU A C 1
ATOM 839 O O . GLU A 1 115 ? 1.869 8.547 -5.633 1 49.69 115 GLU A O 1
ATOM 844 N N . MET A 1 116 ? 1.192 7.73 -7.578 1 50.78 116 MET A N 1
ATOM 845 C CA . MET A 1 116 ? 1.281 6.352 -7.113 1 50.78 116 MET A CA 1
ATOM 846 C C . MET A 1 116 ? 2.693 5.805 -7.297 1 50.78 116 MET A C 1
ATOM 848 O O . MET A 1 116 ? 2.975 4.664 -6.926 1 50.78 116 MET A O 1
ATOM 852 N N . GLY A 1 117 ? 3.6 6.523 -7.961 1 51.66 117 GLY A N 1
ATOM 853 C CA . GLY A 1 117 ? 4.965 6.121 -8.266 1 51.66 117 GLY A CA 1
ATOM 854 C C . GLY A 1 117 ? 5.852 6.062 -7.035 1 51.66 117 GLY A C 1
ATOM 855 O O . GLY A 1 117 ? 5.391 6.297 -5.914 1 51.66 117 GLY A O 1
ATOM 856 N N . PRO A 1 118 ? 7.168 5.531 -7.359 1 52.94 118 PRO A N 1
ATOM 857 C CA . PRO A 1 118 ? 8.133 5.438 -6.266 1 52.94 118 PRO A CA 1
ATOM 858 C C . PRO A 1 118 ? 8.273 6.746 -5.488 1 52.94 118 PRO A C 1
ATOM 860 O O . PRO A 1 118 ? 7.879 7.805 -5.977 1 52.94 118 PRO A O 1
ATOM 863 N N . TRP A 1 119 ? 8.531 6.469 -4.148 1 50.88 119 TRP A N 1
ATOM 864 C CA . TRP A 1 119 ? 8.711 7.605 -3.25 1 50.88 119 TRP A CA 1
ATOM 865 C C . TRP A 1 119 ? 9.531 8.703 -3.914 1 50.88 119 TRP A C 1
ATOM 867 O O . TRP A 1 119 ? 9.5 9.859 -3.48 1 50.88 119 TRP A O 1
ATOM 877 N N . GLN A 1 120 ? 10.5 8.266 -4.914 1 48.09 120 GLN A N 1
ATOM 878 C CA . GLN A 1 120 ? 11.469 9.25 -5.395 1 48.09 120 GLN A CA 1
ATOM 879 C C . GLN A 1 120 ? 10.773 10.367 -6.164 1 48.09 120 GLN A C 1
ATOM 881 O O . GLN A 1 120 ? 9.695 10.164 -6.734 1 48.09 120 GLN A O 1
ATOM 886 N N . ASP A 1 121 ? 11.266 11.391 -5.762 1 42.66 121 ASP A N 1
ATOM 887 C CA . ASP A 1 121 ? 10.93 12.594 -6.52 1 42.66 121 ASP A CA 1
ATOM 888 C C . ASP A 1 121 ? 11.078 12.352 -8.023 1 42.66 121 ASP A C 1
ATOM 890 O O . ASP A 1 121 ? 12.055 11.742 -8.461 1 42.66 121 ASP A O 1
ATOM 894 N N . ARG A 1 122 ? 10.188 11.867 -8.758 1 40.28 122 ARG A N 1
ATOM 895 C CA . ARG A 1 122 ? 10.492 11.961 -10.18 1 40.28 122 ARG A CA 1
ATOM 896 C C . ARG A 1 122 ? 11.57 13.016 -10.438 1 40.28 122 ARG A C 1
ATOM 898 O O . ARG A 1 122 ? 11.531 14.109 -9.859 1 40.28 122 ARG A O 1
ATOM 905 N N . PRO A 1 123 ? 12.828 12.508 -10.891 1 36.75 123 PRO A N 1
ATOM 906 C CA . PRO A 1 123 ? 13.898 13.484 -11.109 1 36.75 123 PRO A CA 1
ATOM 907 C C . PRO A 1 123 ? 13.383 14.836 -11.578 1 36.75 123 PRO A C 1
ATOM 909 O O . PRO A 1 123 ? 12.594 14.906 -12.523 1 36.75 123 PRO A O 1
ATOM 912 N N . ARG A 1 124 ? 13.422 15.773 -10.664 1 33.81 124 ARG A N 1
ATOM 913 C CA . ARG A 1 124 ? 13.484 17.156 -11.141 1 33.81 124 ARG A CA 1
ATOM 914 C C . ARG A 1 124 ? 14.633 17.344 -12.125 1 33.81 124 ARG A C 1
ATOM 916 O O . ARG A 1 124 ? 15.805 17.203 -11.766 1 33.81 124 ARG A O 1
ATOM 923 N N . GLY A 1 125 ? 14.625 16.531 -13.227 1 34.56 125 GLY A N 1
ATOM 924 C CA . GLY A 1 125 ? 15.703 16.625 -14.195 1 34.56 125 GLY A CA 1
ATOM 925 C C . GLY A 1 125 ? 16.219 18.031 -14.391 1 34.56 125 GLY A C 1
ATOM 926 O O . GLY A 1 125 ? 15.523 19 -14.07 1 34.56 125 GLY A O 1
ATOM 927 N N . LYS A 1 126 ? 17.578 18.234 -14.359 1 36.34 126 LYS A N 1
ATOM 928 C CA . LYS A 1 126 ? 18.266 19.422 -14.867 1 36.34 126 LYS A CA 1
ATOM 929 C C . LYS A 1 126 ? 17.688 19.859 -16.203 1 36.34 126 LYS A C 1
ATOM 931 O O . LYS A 1 126 ? 17.344 19.031 -17.047 1 36.34 126 LYS A O 1
ATOM 936 N N . GLY A 1 127 ? 17.016 20.984 -16.156 1 36.44 127 GLY A N 1
ATOM 937 C CA . GLY A 1 127 ? 16.578 21.578 -17.406 1 36.44 127 GLY A CA 1
ATOM 938 C C . GLY A 1 127 ? 17.594 21.422 -18.516 1 36.44 127 GLY A C 1
ATOM 939 O O . GLY A 1 127 ? 18.719 20.984 -18.281 1 36.44 127 GLY A O 1
ATOM 940 N N . PRO A 1 128 ? 17.109 21.453 -19.719 1 35.12 128 PRO A N 1
ATOM 941 C CA . PRO A 1 128 ? 18.031 21.406 -20.844 1 35.12 128 PRO A CA 1
ATOM 942 C C . PRO A 1 128 ? 19.266 22.266 -20.641 1 35.12 128 PRO A C 1
ATOM 944 O O . PRO A 1 128 ? 19.219 23.266 -19.906 1 35.12 128 PRO A O 1
ATOM 947 N N . GLU A 1 129 ? 20.375 21.828 -20.938 1 35.66 129 GLU A N 1
ATOM 948 C CA . GLU A 1 129 ? 21.578 22.594 -21.172 1 35.66 129 GLU A CA 1
ATOM 949 C C . GLU A 1 129 ? 21.297 23.797 -22.062 1 35.66 129 GLU A C 1
ATOM 951 O O . GLU A 1 129 ? 20.688 23.672 -23.125 1 35.66 129 GLU A O 1
ATOM 956 N N . GLY A 1 130 ? 21.391 25.219 -21.672 1 36.56 130 GLY A N 1
ATOM 957 C CA . GLY A 1 130 ? 21.234 26.531 -22.266 1 36.56 130 GLY A CA 1
ATOM 958 C C . GLY A 1 130 ? 20.062 27.312 -21.672 1 36.56 130 GLY A C 1
ATOM 959 O O . GLY A 1 130 ? 19.75 28.406 -22.141 1 36.56 130 GLY A O 1
ATOM 960 N N . VAL A 1 131 ? 19.031 26.734 -21.453 1 31.67 131 VAL A N 1
ATOM 961 C CA . VAL A 1 131 ? 18 27.609 -20.906 1 31.67 131 VAL A CA 1
ATOM 962 C C . VAL A 1 131 ? 18.469 28.188 -19.578 1 31.67 131 VAL A C 1
ATOM 964 O O . VAL A 1 131 ? 18.75 27.438 -18.625 1 31.67 131 VAL A O 1
ATOM 967 N N . ALA A 1 132 ? 19.141 29.328 -19.656 1 27.77 132 ALA A N 1
ATOM 968 C CA . ALA A 1 132 ? 19.438 30.188 -18.516 1 27.77 132 ALA A CA 1
ATOM 969 C C . ALA A 1 132 ? 18.25 30.25 -17.562 1 27.77 132 ALA A C 1
ATOM 971 O O . ALA A 1 132 ? 17.109 30.359 -17.984 1 27.77 132 ALA A O 1
ATOM 972 N N . SER A 1 133 ? 18.297 29.625 -16.438 1 29.83 133 SER A N 1
ATOM 973 C CA . SER A 1 133 ? 17.422 29.766 -15.273 1 29.83 133 SER A CA 1
ATOM 974 C C . SER A 1 133 ? 17 31.203 -15.055 1 29.83 133 SER A C 1
ATOM 976 O O . SER A 1 133 ? 17.812 32.031 -14.617 1 29.83 133 SER A O 1
ATOM 978 N N . ALA A 1 134 ? 16.531 31.938 -16.109 1 27.5 134 ALA A N 1
ATOM 979 C CA . ALA A 1 134 ? 16.312 33.281 -15.578 1 27.5 134 ALA A CA 1
ATOM 980 C C . ALA A 1 134 ? 15.664 33.219 -14.195 1 27.5 134 ALA A C 1
ATOM 982 O O . ALA A 1 134 ? 15.242 32.156 -13.75 1 27.5 134 ALA A O 1
ATOM 983 N N . VAL A 1 135 ? 14.602 34.312 -14.094 1 25.84 135 VAL A N 1
ATOM 984 C CA . VAL A 1 135 ? 14.109 35 -12.914 1 25.84 135 VAL A CA 1
ATOM 985 C C . VAL A 1 135 ? 13.281 34.062 -12.047 1 25.84 135 VAL A C 1
ATOM 987 O O . VAL A 1 135 ? 12.422 33.344 -12.555 1 25.84 135 VAL A O 1
ATOM 990 N N . GLU A 1 136 ? 13.648 33.594 -10.938 1 28.62 136 GLU A N 1
ATOM 991 C CA . GLU A 1 136 ? 13.031 33.062 -9.727 1 28.62 136 GLU A CA 1
ATOM 992 C C . GLU A 1 136 ? 11.68 33.719 -9.461 1 28.62 136 GLU A C 1
ATOM 994 O O . GLU A 1 136 ? 11.609 34.781 -8.859 1 28.62 136 GLU A O 1
ATOM 999 N N . LYS A 1 137 ? 10.898 34.094 -10.422 1 31.27 137 LYS A N 1
ATOM 1000 C CA . LYS A 1 137 ? 9.859 34.719 -9.625 1 31.27 137 LYS A CA 1
ATOM 1001 C C . LYS A 1 137 ? 9.391 33.812 -8.5 1 31.27 137 LYS A C 1
ATOM 1003 O O . LYS A 1 137 ? 9.469 32.594 -8.617 1 31.27 137 LYS A O 1
ATOM 1008 N N . PRO A 1 138 ? 8.672 34.344 -7.465 1 29.5 138 PRO A N 1
ATOM 1009 C CA . PRO A 1 138 ? 8.273 33.719 -6.195 1 29.5 138 PRO A CA 1
ATOM 1010 C C . PRO A 1 138 ? 7.523 32.406 -6.383 1 29.5 138 PRO A C 1
ATOM 1012 O O . PRO A 1 138 ? 7.113 32.094 -7.5 1 29.5 138 PRO A O 1
ATOM 1015 N N . GLY A 1 139 ? 6.668 31.891 -5.234 1 33.06 139 GLY A N 1
ATOM 1016 C CA . GLY A 1 139 ? 6.219 30.781 -4.422 1 33.06 139 GLY A CA 1
ATOM 1017 C C . GLY A 1 139 ? 5.031 30.047 -5.016 1 33.06 139 GLY A C 1
ATOM 1018 O O . GLY A 1 139 ? 3.881 30.359 -4.711 1 33.06 139 GLY A O 1
ATOM 1019 N N . ASN A 1 140 ? 4.613 30.031 -6.043 1 36.16 140 ASN A N 1
ATOM 1020 C CA . ASN A 1 140 ? 3.465 29.156 -5.812 1 36.16 140 ASN A CA 1
ATOM 1021 C C . ASN A 1 140 ? 3.834 27.969 -4.934 1 36.16 140 ASN A C 1
ATOM 1023 O O . ASN A 1 140 ? 4.238 26.922 -5.438 1 36.16 140 ASN A O 1
ATOM 1027 N N . ALA A 1 141 ? 4.457 28.094 -3.867 1 45.47 141 ALA A N 1
ATOM 1028 C CA . ALA A 1 141 ? 5.109 27.344 -2.787 1 45.47 141 ALA A CA 1
ATOM 1029 C C . ALA A 1 141 ? 4.168 26.297 -2.193 1 45.47 141 ALA A C 1
ATOM 1031 O O . ALA A 1 141 ? 3.062 26.625 -1.761 1 45.47 141 ALA A O 1
ATOM 1032 N N . THR A 1 142 ? 4.074 25.031 -2.686 1 65.12 142 THR A N 1
ATOM 1033 C CA . THR A 1 142 ? 3.447 23.984 -1.873 1 65.12 142 THR A CA 1
ATOM 1034 C C . THR A 1 142 ? 3.559 24.312 -0.388 1 65.12 142 THR A C 1
ATOM 1036 O O . THR A 1 142 ? 4.539 24.922 0.044 1 65.12 142 THR A O 1
ATOM 1039 N N . ASN A 1 143 ? 2.246 24.344 0.173 1 87.12 143 ASN A N 1
ATOM 1040 C CA . ASN A 1 143 ? 2.285 24.531 1.619 1 87.12 143 ASN A CA 1
ATOM 1041 C C . ASN A 1 143 ? 3.326 23.641 2.275 1 87.12 143 ASN A C 1
ATOM 1043 O O . ASN A 1 143 ? 3.662 22.578 1.743 1 87.12 143 ASN A O 1
ATOM 1047 N N . LEU A 1 144 ? 3.949 24.203 3.172 1 94.19 144 LEU A N 1
ATOM 1048 C CA . LEU A 1 144 ? 4.949 23.422 3.898 1 94.19 144 LEU A CA 1
ATOM 1049 C C . LEU A 1 144 ? 4.301 22.266 4.645 1 94.19 144 LEU A C 1
ATOM 1051 O O . LEU A 1 144 ? 4.695 21.109 4.461 1 94.19 144 LEU A O 1
ATOM 1055 N N . VAL A 1 145 ? 3.291 22.594 5.402 1 98 145 VAL A N 1
ATOM 1056 C CA . VAL A 1 145 ? 2.754 21.562 6.266 1 98 145 VAL A CA 1
ATOM 1057 C C . VAL A 1 145 ? 1.282 21.828 6.566 1 98 145 VAL A C 1
ATOM 1059 O O . VAL A 1 145 ? 0.873 23 6.668 1 98 145 VAL A O 1
ATOM 1062 N N . VAL A 1 146 ? 0.53 20.812 6.578 1 97.62 146 VAL A N 1
ATOM 1063 C CA . VAL A 1 146 ? -0.81 20.797 7.156 1 97.62 146 VAL A CA 1
ATOM 1064 C C . VAL A 1 146 ? -0.787 20.094 8.508 1 97.62 146 VAL A C 1
ATOM 1066 O O . VAL A 1 146 ? -0.341 18.953 8.609 1 97.62 146 VAL A O 1
ATOM 1069 N N . ILE A 1 147 ? -1.203 20.797 9.547 1 98.69 147 ILE A N 1
ATOM 1070 C CA . ILE A 1 147 ? -1.288 20.234 10.891 1 98.69 147 ILE A CA 1
ATOM 1071 C C . ILE A 1 147 ? -2.752 20 11.266 1 98.69 147 ILE A C 1
ATOM 1073 O O . ILE A 1 147 ? -3.508 20.969 11.438 1 98.69 147 ILE A O 1
ATOM 1077 N N . ALA A 1 148 ? -3.096 18.781 11.312 1 98.31 148 ALA A N 1
ATOM 1078 C CA . ALA A 1 148 ? -4.449 18.391 11.711 1 98.31 148 ALA A CA 1
ATOM 1079 C C . ALA A 1 148 ? -4.5 18.016 13.188 1 98.31 148 ALA A C 1
ATOM 1081 O O . ALA A 1 148 ? -3.92 17 13.594 1 98.31 148 ALA A O 1
ATOM 1082 N N . VAL A 1 149 ? -5.176 18.828 13.945 1 98.31 149 VAL A N 1
ATOM 1083 C CA . VAL A 1 149 ? -5.355 18.516 15.359 1 98.31 149 VAL A CA 1
ATOM 1084 C C . VAL A 1 149 ? -6.605 17.656 15.555 1 98.31 149 VAL A C 1
ATOM 1086 O O . VAL A 1 149 ? -7.727 18.141 15.391 1 98.31 149 VAL A O 1
ATOM 1089 N N . ASN A 1 150 ? -6.355 16.422 15.844 1 95.69 150 ASN A N 1
ATOM 1090 C CA . ASN A 1 150 ? -7.43 15.453 16.062 1 95.69 150 ASN A CA 1
ATOM 1091 C C . ASN A 1 150 ? -8.172 15.734 17.375 1 95.69 150 ASN A C 1
ATOM 1093 O O . ASN A 1 150 ? -7.574 15.688 18.453 1 95.69 150 ASN A O 1
ATOM 1097 N N . THR A 1 151 ? -9.438 16.062 17.297 1 95 151 THR A N 1
ATOM 1098 C CA . THR A 1 151 ? -10.195 16.438 18.484 1 95 151 THR A CA 1
ATOM 1099 C C . THR A 1 151 ? -11.602 15.852 18.438 1 95 151 THR A C 1
ATOM 1101 O O . THR A 1 151 ? -11.977 15.203 17.453 1 95 151 THR A O 1
ATOM 1104 N N . GLY A 1 152 ? -12.305 15.836 19.562 1 91.56 152 GLY A N 1
ATOM 1105 C CA . GLY A 1 152 ? -13.672 15.336 19.656 1 91.56 152 GLY A CA 1
ATOM 1106 C C . GLY A 1 152 ? -14.711 16.438 19.734 1 91.56 152 GLY A C 1
ATOM 1107 O O . GLY A 1 152 ? -14.391 17.578 20.062 1 91.56 152 GLY A O 1
ATOM 1108 N N . LEU A 1 153 ? -15.969 16.109 19.516 1 89.75 153 LEU A N 1
ATOM 1109 C CA . LEU A 1 153 ? -17.078 17.047 19.531 1 89.75 153 LEU A CA 1
ATOM 1110 C C . LEU A 1 153 ? -17.234 17.672 20.922 1 89.75 153 LEU A C 1
ATOM 1112 O O . LEU A 1 153 ? -17.531 18.859 21.047 1 89.75 153 LEU A O 1
ATOM 1116 N N . GLY A 1 154 ? -16.938 16.938 21.891 1 90.06 154 GLY A N 1
ATOM 1117 C CA . GLY A 1 154 ? -17.156 17.391 23.25 1 90.06 154 GLY A CA 1
ATOM 1118 C C . GLY A 1 154 ? -15.93 18.031 23.875 1 90.06 154 GLY A C 1
ATOM 1119 O O . GLY A 1 154 ? -15.945 18.406 25.047 1 90.06 154 GLY A O 1
ATOM 1120 N N . SER A 1 155 ? -14.859 18.219 23.156 1 93.81 155 SER A N 1
ATOM 1121 C CA . SER A 1 155 ? -13.594 18.672 23.719 1 93.81 155 SER A CA 1
ATOM 1122 C C . SER A 1 155 ? -13.391 20.156 23.484 1 93.81 155 SER A C 1
ATOM 1124 O O . SER A 1 155 ? -12.312 20.594 23.062 1 93.81 155 SER A O 1
ATOM 1126 N N . ARG A 1 156 ? -14.422 20.969 23.719 1 95.12 156 ARG A N 1
ATOM 1127 C CA . ARG A 1 156 ? -14.375 22.406 23.484 1 95.12 156 ARG A CA 1
ATOM 1128 C C . ARG A 1 156 ? -13.32 23.062 24.375 1 95.12 156 ARG A C 1
ATOM 1130 O O . ARG A 1 156 ? -12.586 23.938 23.922 1 95.12 156 ARG A O 1
ATOM 1137 N N . ASP A 1 157 ? -13.211 22.641 25.609 1 95.69 157 ASP A N 1
ATOM 1138 C CA . ASP A 1 157 ? -12.258 23.219 26.547 1 95.69 157 ASP A CA 1
ATOM 1139 C C . ASP A 1 157 ? -10.828 23.062 26.047 1 95.69 157 ASP A C 1
ATOM 1141 O O . ASP A 1 157 ? -10.016 23.984 26.141 1 95.69 157 ASP A O 1
ATOM 1145 N N . ARG A 1 158 ? -10.555 21.922 25.484 1 96.12 158 ARG A N 1
ATOM 1146 C CA . ARG A 1 158 ? -9.227 21.672 24.953 1 96.12 158 ARG A CA 1
ATOM 1147 C C . ARG A 1 158 ? -8.945 22.562 23.75 1 96.12 158 ARG A C 1
ATOM 1149 O O . ARG A 1 158 ? -7.855 23.141 23.641 1 96.12 158 ARG A O 1
ATOM 1156 N N . ARG A 1 159 ? -9.906 22.688 22.891 1 97.5 159 ARG A N 1
ATOM 1157 C CA . ARG A 1 159 ? -9.727 23.547 21.719 1 97.5 159 ARG A CA 1
ATOM 1158 C C . ARG A 1 159 ? -9.531 25 22.125 1 97.5 159 ARG A C 1
ATOM 1160 O O . ARG A 1 159 ? -8.695 25.703 21.547 1 97.5 159 ARG A O 1
ATOM 1167 N N . ASP A 1 160 ? -10.234 25.422 23.156 1 97 160 ASP A N 1
ATOM 1168 C CA . ASP A 1 160 ? -10.086 26.781 23.641 1 97 160 ASP A CA 1
ATOM 1169 C C . ASP A 1 160 ? -8.695 27.016 24.219 1 97 160 ASP A C 1
ATOM 1171 O O . ASP A 1 160 ? -8.102 28.078 24.016 1 97 160 ASP A O 1
ATOM 1175 N N . ILE A 1 161 ? -8.234 26.047 24.969 1 97.12 161 ILE A N 1
ATOM 1176 C CA . ILE A 1 161 ? -6.906 26.188 25.562 1 97.12 161 ILE A CA 1
ATOM 1177 C C . ILE A 1 161 ? -5.855 26.25 24.453 1 97.12 161 ILE A C 1
ATOM 1179 O O . ILE A 1 161 ? -4.879 27 24.547 1 97.12 161 ILE A O 1
ATOM 1183 N N . LEU A 1 162 ? -5.984 25.438 23.422 1 98.12 162 LEU A N 1
ATOM 1184 C CA . LEU A 1 162 ? -5.051 25.469 22.297 1 98.12 162 LEU A CA 1
ATOM 1185 C C . LEU A 1 162 ? -5.086 26.828 21.594 1 98.12 162 LEU A C 1
ATOM 1187 O O . LEU A 1 162 ? -4.039 27.375 21.266 1 98.12 162 LEU A O 1
ATOM 1191 N N . ARG A 1 163 ? -6.277 27.453 21.453 1 97.5 163 ARG A N 1
ATOM 1192 C CA . ARG A 1 163 ? -6.418 28.75 20.828 1 97.5 163 ARG A CA 1
ATOM 1193 C C . ARG A 1 163 ? -5.762 29.844 21.672 1 97.5 163 ARG A C 1
ATOM 1195 O O . ARG A 1 163 ? -5.375 30.891 21.156 1 97.5 163 ARG A O 1
ATOM 1202 N N . ARG A 1 164 ? -5.637 29.578 22.938 1 95.69 164 ARG A N 1
ATOM 1203 C CA . ARG A 1 164 ? -5.004 30.547 23.844 1 95.69 164 ARG A CA 1
ATOM 1204 C C . ARG A 1 164 ? -3.492 30.328 23.891 1 95.69 164 ARG A C 1
ATOM 1206 O O . ARG A 1 164 ? -2.766 31.141 24.469 1 95.69 164 ARG A O 1
ATOM 1213 N N . THR A 1 165 ? -3.045 29.328 23.281 1 96.38 165 THR A N 1
ATOM 1214 C CA . THR A 1 165 ? -1.627 28.984 23.344 1 96.38 165 THR A CA 1
ATOM 1215 C C . THR A 1 165 ? -1.025 28.906 21.953 1 96.38 165 THR A C 1
ATOM 1217 O O . THR A 1 165 ? -0.815 29.938 21.297 1 96.38 165 THR A O 1
ATOM 1220 N N . TRP A 1 166 ? -0.769 27.656 21.453 1 97.44 166 TRP A N 1
ATOM 1221 C CA . TRP A 1 166 ? 0.062 27.547 20.266 1 97.44 166 TRP A CA 1
ATOM 1222 C C . TRP A 1 166 ? -0.794 27.547 19 1 97.44 166 TRP A C 1
ATOM 1224 O O . TRP A 1 166 ? -0.277 27.703 17.891 1 97.44 166 TRP A O 1
ATOM 1234 N N . PHE A 1 167 ? -2.107 27.328 19.062 1 98.25 167 PHE A N 1
ATOM 1235 C CA . PHE A 1 167 ? -3 27.297 17.922 1 98.25 167 PHE A CA 1
ATOM 1236 C C . PHE A 1 167 ? -3.396 28.703 17.5 1 98.25 167 PHE A C 1
ATOM 1238 O O . PHE A 1 167 ? -4.109 29.391 18.234 1 98.25 167 PHE A O 1
ATOM 1245 N N . PRO A 1 168 ? -2.973 29.125 16.312 1 97.19 168 PRO A N 1
ATOM 1246 C CA . PRO A 1 168 ? -3.256 30.516 15.914 1 97.19 168 PRO A CA 1
ATOM 1247 C C . PRO A 1 168 ? -4.723 30.734 15.555 1 97.19 168 PRO A C 1
ATOM 1249 O O . PRO A 1 168 ? -5.402 29.797 15.109 1 97.19 168 PRO A O 1
ATOM 1252 N N . LYS A 1 169 ? -5.25 31.938 15.758 1 94.25 169 LYS A N 1
ATOM 1253 C CA . LYS A 1 169 ? -6.625 32.281 15.406 1 94.25 169 LYS A CA 1
ATOM 1254 C C . LYS A 1 169 ? -6.695 33.625 14.719 1 94.25 169 LYS A C 1
ATOM 1256 O O . LYS A 1 169 ? -5.746 34.438 14.797 1 94.25 169 LYS A O 1
ATOM 1261 N N . GLY A 1 170 ? -7.73 33.875 13.969 1 93.12 170 GLY A N 1
ATOM 1262 C CA . GLY A 1 170 ? -7.977 35.125 13.312 1 93.12 170 GLY A CA 1
ATOM 1263 C C . GLY A 1 170 ? -6.855 35.562 12.375 1 93.12 170 GLY A C 1
ATOM 1264 O O . GLY A 1 170 ? -6.457 34.781 11.5 1 93.12 170 GLY A O 1
ATOM 1265 N N . THR A 1 171 ? -6.316 36.719 12.68 1 94.69 171 THR A N 1
ATOM 1266 C CA . THR A 1 171 ? -5.293 37.281 11.812 1 94.69 171 THR A CA 1
ATOM 1267 C C . THR A 1 171 ? -4 36.469 11.898 1 94.69 171 THR A C 1
ATOM 1269 O O . THR A 1 171 ? -3.264 36.375 10.914 1 94.69 171 THR A O 1
ATOM 1272 N N . GLU A 1 172 ? -3.75 35.969 13.062 1 95.75 172 GLU A N 1
ATOM 1273 C CA . GLU A 1 172 ? -2.559 35.125 13.219 1 95.75 172 GLU A CA 1
ATOM 1274 C C . GLU A 1 172 ? -2.656 33.844 12.375 1 95.75 172 GLU A C 1
ATOM 1276 O O . GLU A 1 172 ? -1.661 33.406 11.797 1 95.75 172 GLU A O 1
ATOM 1281 N N . LEU A 1 173 ? -3.844 33.25 12.352 1 96.38 173 LEU A N 1
ATOM 1282 C CA . LEU A 1 173 ? -4.066 32.094 11.516 1 96.38 173 LEU A CA 1
ATOM 1283 C C . LEU A 1 173 ? -3.787 32.406 10.047 1 96.38 173 LEU A C 1
ATOM 1285 O O . LEU A 1 173 ? -3.088 31.641 9.375 1 96.38 173 LEU A O 1
ATOM 1289 N N . ALA A 1 174 ? -4.262 33.531 9.609 1 94.19 174 ALA A N 1
ATOM 1290 C CA . ALA A 1 174 ? -4.051 33.938 8.227 1 94.19 174 ALA A CA 1
ATOM 1291 C C . ALA A 1 174 ? -2.564 34.156 7.938 1 94.19 174 ALA A C 1
ATOM 1293 O O . ALA A 1 174 ? -2.092 33.844 6.84 1 94.19 174 ALA A O 1
ATOM 1294 N N . ALA A 1 175 ? -1.903 34.688 8.875 1 95.75 175 ALA A N 1
ATOM 1295 C CA . ALA A 1 175 ? -0.473 34.938 8.711 1 95.75 175 ALA A CA 1
ATOM 1296 C C . ALA A 1 175 ? 0.296 33.625 8.547 1 95.75 175 ALA A C 1
ATOM 1298 O O . ALA A 1 175 ? 1.208 33.531 7.723 1 95.75 175 ALA A O 1
ATOM 1299 N N . TRP A 1 176 ? -0.008 32.656 9.359 1 96.88 176 TRP A N 1
ATOM 1300 C CA . TRP A 1 176 ? 0.637 31.359 9.242 1 96.88 176 TRP A CA 1
ATOM 1301 C C . TRP A 1 176 ? 0.286 30.703 7.918 1 96.88 176 TRP A C 1
ATOM 1303 O O . TRP A 1 176 ? 1.141 30.078 7.285 1 96.88 176 TRP A O 1
ATOM 1313 N N . GLU A 1 177 ? -0.947 30.812 7.52 1 93.12 177 GLU A N 1
ATOM 1314 C CA . GLU A 1 177 ? -1.369 30.266 6.238 1 93.12 177 GLU A CA 1
ATOM 1315 C C . GLU A 1 177 ? -0.598 30.891 5.082 1 93.12 177 GLU A C 1
ATOM 1317 O O . GLU A 1 177 ? -0.243 30.203 4.121 1 93.12 177 GLU A O 1
ATOM 1322 N N . ALA A 1 178 ? -0.333 32.094 5.168 1 90.81 178 ALA A N 1
ATOM 1323 C CA . ALA A 1 178 ? 0.443 32.781 4.145 1 90.81 178 ALA A CA 1
ATOM 1324 C C . ALA A 1 178 ? 1.864 32.25 4.066 1 90.81 178 ALA A C 1
ATOM 1326 O O . ALA A 1 178 ? 2.502 32.312 3.012 1 90.81 178 ALA A O 1
ATOM 1327 N N . ARG A 1 179 ? 2.279 31.688 5.18 1 92.06 179 ARG A N 1
ATOM 1328 C CA . ARG A 1 179 ? 3.617 31.109 5.234 1 92.06 179 ARG A CA 1
ATOM 1329 C C . ARG A 1 179 ? 3.586 29.625 4.859 1 92.06 179 ARG A C 1
ATOM 1331 O O . ARG A 1 179 ? 4.602 28.938 4.957 1 92.06 179 ARG A O 1
ATOM 1338 N N . GLY A 1 180 ? 2.457 29.125 4.465 1 93.44 180 GLY A N 1
ATOM 1339 C CA . GLY A 1 180 ? 2.332 27.734 4.012 1 93.44 180 GLY A CA 1
ATOM 1340 C C . GLY A 1 180 ? 2.064 26.766 5.141 1 93.44 180 GLY A C 1
ATOM 1341 O O . GLY A 1 180 ? 2.293 25.562 4.992 1 93.44 180 GLY A O 1
ATOM 1342 N N . VAL A 1 181 ? 1.725 27.25 6.316 1 97.19 181 VAL A N 1
ATOM 1343 C CA . VAL A 1 181 ? 1.407 26.406 7.457 1 97.19 181 VAL A CA 1
ATOM 1344 C C . VAL A 1 181 ? -0.097 26.438 7.723 1 97.19 181 VAL A C 1
ATOM 1346 O O . VAL A 1 181 ? -0.641 27.453 8.148 1 97.19 181 VAL A O 1
ATOM 1349 N N . MET A 1 182 ? -0.739 25.344 7.441 1 96.19 182 MET A N 1
ATOM 1350 C CA . MET A 1 182 ? -2.172 25.219 7.691 1 96.19 182 MET A CA 1
ATOM 1351 C C . MET A 1 182 ? -2.432 24.453 8.977 1 96.19 182 MET A C 1
ATOM 1353 O O . MET A 1 182 ? -1.927 23.344 9.156 1 96.19 182 MET A O 1
ATOM 1357 N N . VAL A 1 183 ? -3.154 25.031 9.898 1 98.06 183 VAL A N 1
ATOM 1358 C CA . VAL A 1 183 ? -3.523 24.375 11.141 1 98.06 183 VAL A CA 1
ATOM 1359 C C . VAL A 1 183 ? -5.043 24.344 11.273 1 98.06 183 VAL A C 1
ATOM 1361 O O . VAL A 1 183 ? -5.715 25.359 11.102 1 98.06 183 VAL A O 1
ATOM 1364 N N . ARG A 1 184 ? -5.59 23.141 11.5 1 98 184 ARG A N 1
ATOM 1365 C CA . ARG A 1 184 ? -7.035 23 11.648 1 98 184 ARG A CA 1
ATOM 1366 C C . ARG A 1 184 ? -7.375 21.984 12.727 1 98 184 ARG A C 1
ATOM 1368 O O . ARG A 1 184 ? -6.66 20.984 12.898 1 98 184 ARG A O 1
ATOM 1375 N N . PHE A 1 185 ? -8.469 22.281 13.477 1 98 185 PHE A N 1
ATOM 1376 C CA . PHE A 1 185 ? -9.109 21.234 14.258 1 98 185 PHE A CA 1
ATOM 1377 C C . PHE A 1 185 ? -9.891 20.281 13.352 1 98 185 PHE A C 1
ATOM 1379 O O . PHE A 1 185 ? -10.633 20.734 12.477 1 98 185 PHE A O 1
ATOM 1386 N N . VAL A 1 186 ? -9.688 19 13.5 1 95.75 186 VAL A N 1
ATOM 1387 C CA . VAL A 1 186 ? -10.391 18 12.695 1 95.75 186 VAL A CA 1
ATOM 1388 C C . VAL A 1 186 ? -11.312 17.172 13.586 1 95.75 186 VAL A C 1
ATOM 1390 O O . VAL A 1 186 ? -10.875 16.609 14.586 1 95.75 186 VAL A O 1
ATOM 1393 N N . VAL A 1 187 ? -12.578 17.141 13.234 1 92.88 187 VAL A N 1
ATOM 1394 C CA . VAL A 1 187 ? -13.57 16.453 14.047 1 92.88 187 VAL A CA 1
ATOM 1395 C C . VAL A 1 187 ? -14.43 15.555 13.172 1 92.88 187 VAL A C 1
ATOM 1397 O O . VAL A 1 187 ? -14.578 15.812 11.969 1 92.88 187 VAL A O 1
ATOM 1400 N N . GLY A 1 188 ? -14.867 14.438 13.773 1 87.5 188 GLY A N 1
ATOM 1401 C CA . GLY A 1 188 ? -15.867 13.625 13.102 1 87.5 188 GLY A CA 1
ATOM 1402 C C . GLY A 1 188 ? -17.281 14.18 13.242 1 87.5 188 GLY A C 1
ATOM 1403 O O . GLY A 1 188 ? -17.453 15.352 13.555 1 87.5 188 GLY A O 1
ATOM 1404 N N . THR A 1 189 ? -18.219 13.336 12.891 1 79.5 189 THR A N 1
ATOM 1405 C CA . THR A 1 189 ? -19.625 13.742 12.969 1 79.5 189 THR A CA 1
ATOM 1406 C C . THR A 1 189 ? -20.375 12.906 14.008 1 79.5 189 THR A C 1
ATOM 1408 O O . THR A 1 189 ? -19.891 11.852 14.422 1 79.5 189 THR A O 1
ATOM 1411 N N . SER A 1 190 ? -21.406 13.531 14.508 1 78.62 190 SER A N 1
ATOM 1412 C CA . SER A 1 190 ? -22.219 12.812 15.469 1 78.62 190 SER A CA 1
ATOM 1413 C C . SER A 1 190 ? -23.203 11.867 14.773 1 78.62 190 SER A C 1
ATOM 1415 O O . SER A 1 190 ? -23.672 12.156 13.672 1 78.62 190 SER A O 1
ATOM 1417 N N . VAL A 1 191 ? -23.422 10.695 15.422 1 69.38 191 VAL A N 1
ATOM 1418 C CA . VAL A 1 191 ? -24.375 9.727 14.906 1 69.38 191 VAL A CA 1
ATOM 1419 C C . VAL A 1 191 ? -25.797 10.25 15.109 1 69.38 191 VAL A C 1
ATOM 1421 O O . VAL A 1 191 ? -26.719 9.867 14.383 1 69.38 191 VAL A O 1
ATOM 1424 N N . GLN A 1 192 ? -26 11.055 16.141 1 71.38 192 GLN A N 1
ATOM 1425 C CA . GLN A 1 192 ? -27.328 11.508 16.531 1 71.38 192 GLN A CA 1
ATOM 1426 C C . GLN A 1 192 ? -27.734 12.773 15.766 1 71.38 192 GLN A C 1
ATOM 1428 O O . GLN A 1 192 ? -26.938 13.711 15.656 1 71.38 192 GLN A O 1
ATOM 1433 N N . ALA A 1 193 ? -28.969 12.609 15.234 1 71 193 ALA A N 1
ATOM 1434 C CA . ALA A 1 193 ? -29.516 13.805 14.617 1 71 193 ALA A CA 1
ATOM 1435 C C . ALA A 1 193 ? -29.719 14.914 15.648 1 71 193 ALA A C 1
ATOM 1437 O O . ALA A 1 193 ? -30.125 14.648 16.781 1 71 193 ALA A O 1
ATOM 1438 N N . ASN A 1 194 ? -29.516 16.094 15.422 1 79.69 194 ASN A N 1
ATOM 1439 C CA . ASN A 1 194 ? -29.719 17.266 16.266 1 79.69 194 ASN A CA 1
ATOM 1440 C C . ASN A 1 194 ? -28.875 17.203 17.531 1 79.69 194 ASN A C 1
ATOM 1442 O O . ASN A 1 194 ? -29.344 17.531 18.609 1 79.69 194 ASN A O 1
ATOM 1446 N N . ASP A 1 195 ? -27.781 16.547 17.5 1 83.31 195 ASP A N 1
ATOM 1447 C CA . ASP A 1 195 ? -26.828 16.5 18.609 1 83.31 195 ASP A CA 1
ATOM 1448 C C . ASP A 1 195 ? -26.375 17.906 19 1 83.31 195 ASP A C 1
ATOM 1450 O O . ASP A 1 195 ? -25.844 18.641 18.172 1 83.31 195 ASP A O 1
ATOM 1454 N N . PRO A 1 196 ? -26.672 18.297 20.281 1 90.56 196 PRO A N 1
ATOM 1455 C CA . PRO A 1 196 ? -26.281 19.641 20.734 1 90.56 196 PRO A CA 1
ATOM 1456 C C . PRO A 1 196 ? -24.781 19.891 20.562 1 90.56 196 PRO A C 1
ATOM 1458 O O . PRO A 1 196 ? -24.375 21.031 20.297 1 90.56 196 PRO A O 1
ATOM 1461 N N . LEU A 1 197 ? -24.016 18.859 20.766 1 89.88 197 LEU A N 1
ATOM 1462 C CA . LEU A 1 197 ? -22.578 19.016 20.578 1 89.88 197 LEU A CA 1
ATOM 1463 C C . LEU A 1 197 ? -22.234 19.328 19.125 1 89.88 197 LEU A C 1
ATOM 1465 O O . LEU A 1 197 ? -21.328 20.125 18.859 1 89.88 197 LEU A O 1
ATOM 1469 N N . ALA A 1 198 ? -22.922 18.734 18.234 1 88.5 198 ALA A N 1
ATOM 1470 C CA . ALA A 1 198 ? -22.703 19 16.828 1 88.5 198 ALA A CA 1
ATOM 1471 C C . ALA A 1 198 ? -23.094 20.422 16.469 1 88.5 198 ALA A C 1
ATOM 1473 O O . ALA A 1 198 ? -22.422 21.094 15.672 1 88.5 198 ALA A O 1
ATOM 1474 N N . GLU A 1 199 ? -24.172 20.828 17.016 1 91.12 199 GLU A N 1
ATOM 1475 C CA . GLU A 1 199 ? -24.625 22.203 16.781 1 91.12 199 GLU A CA 1
ATOM 1476 C C . GLU A 1 199 ? -23.625 23.203 17.344 1 91.12 199 GLU A C 1
ATOM 1478 O O . GLU A 1 199 ? -23.344 24.234 16.703 1 91.12 199 GLU A O 1
ATOM 1483 N N . ALA A 1 200 ? -23.203 22.969 18.562 1 94.19 200 ALA A N 1
ATOM 1484 C CA . ALA A 1 200 ? -22.188 23.828 19.172 1 94.19 200 ALA A CA 1
ATOM 1485 C C . ALA A 1 200 ? -20.922 23.875 18.312 1 94.19 200 ALA A C 1
ATOM 1487 O O . ALA A 1 200 ? -20.281 24.922 18.188 1 94.19 200 ALA A O 1
ATOM 1488 N N . MET A 1 201 ? -20.547 22.719 17.781 1 93.19 201 MET A N 1
ATOM 1489 C CA . MET A 1 201 ? -19.375 22.625 16.922 1 93.19 201 MET A CA 1
ATOM 1490 C C . MET A 1 201 ? -19.547 23.484 15.672 1 93.19 201 MET A C 1
ATOM 1492 O O . MET A 1 201 ? -18.625 24.156 15.234 1 93.19 201 MET A O 1
ATOM 1496 N N . ARG A 1 202 ? -20.734 23.469 15.078 1 90.25 202 ARG A N 1
ATOM 1497 C CA . ARG A 1 202 ? -21 24.266 13.891 1 90.25 202 ARG A CA 1
ATOM 1498 C C . ARG A 1 202 ? -20.906 25.766 14.195 1 90.25 202 ARG A C 1
ATOM 1500 O O . ARG A 1 202 ? -20.375 26.531 13.391 1 90.25 202 ARG A O 1
ATOM 1507 N N . THR A 1 203 ? -21.422 26.141 15.281 1 94.69 203 THR A N 1
ATOM 1508 C CA . THR A 1 203 ? -21.328 27.531 15.703 1 94.69 203 THR A CA 1
ATOM 1509 C C . THR A 1 203 ? -19.875 27.938 15.906 1 94.69 203 THR A C 1
ATOM 1511 O O . THR A 1 203 ? -19.453 29.016 15.461 1 94.69 203 THR A O 1
ATOM 1514 N N . GLU A 1 204 ? -19.141 27.078 16.625 1 96.12 204 GLU A N 1
ATOM 1515 C CA . GLU A 1 204 ? -17.719 27.312 16.844 1 96.12 204 GLU A CA 1
ATOM 1516 C C . GLU A 1 204 ? -16.969 27.438 15.516 1 96.12 204 GLU A C 1
ATOM 1518 O O . GLU A 1 204 ? -16.125 28.312 15.359 1 96.12 204 GLU A O 1
ATOM 1523 N N . ALA A 1 205 ? -17.281 26.578 14.578 1 93.56 205 ALA A N 1
ATOM 1524 C CA . ALA A 1 205 ? -16.641 26.578 13.266 1 93.56 205 ALA A CA 1
ATOM 1525 C C . ALA A 1 205 ? -16.891 27.875 12.523 1 93.56 205 ALA A C 1
ATOM 1527 O O . ALA A 1 205 ? -16 28.406 11.852 1 93.56 205 ALA A O 1
ATOM 1528 N N . ARG A 1 206 ? -18.062 28.406 12.664 1 92.69 206 ARG A N 1
ATOM 1529 C CA . ARG A 1 206 ? -18.406 29.672 12.031 1 92.69 206 ARG A CA 1
ATOM 1530 C C . ARG A 1 206 ? -17.688 30.828 12.688 1 92.69 206 ARG A C 1
ATOM 1532 O O . ARG A 1 206 ? -17.25 31.766 12.008 1 92.69 206 ARG A O 1
ATOM 1539 N N . GLU A 1 207 ? -17.609 30.75 13.945 1 94.94 207 GLU A N 1
ATOM 1540 C CA . GLU A 1 207 ? -17 31.828 14.727 1 94.94 207 GLU A CA 1
ATOM 1541 C C . GLU A 1 207 ? -15.508 31.938 14.438 1 94.94 207 GLU A C 1
ATOM 1543 O O . GLU A 1 207 ? -14.992 33.031 14.242 1 94.94 207 GLU A O 1
ATOM 1548 N N . PHE A 1 208 ? -14.797 30.844 14.391 1 95.94 208 PHE A N 1
ATOM 1549 C CA . PHE A 1 208 ? -13.336 30.891 14.344 1 95.94 208 PHE A CA 1
ATOM 1550 C C . PHE A 1 208 ? -12.828 30.531 12.953 1 95.94 208 PHE A C 1
ATOM 1552 O O . PHE A 1 208 ? -11.703 30.891 12.586 1 95.94 208 PHE A O 1
ATOM 1559 N N . GLY A 1 209 ? -13.586 29.688 12.164 1 94.31 209 GLY A N 1
ATOM 1560 C CA . GLY A 1 209 ? -13.195 29.297 10.82 1 94.31 209 GLY A CA 1
ATOM 1561 C C . GLY A 1 209 ? -11.992 28.375 10.789 1 94.31 209 GLY A C 1
ATOM 1562 O O . GLY A 1 209 ? -11.258 28.344 9.805 1 94.31 209 GLY A O 1
ATOM 1563 N N . ASP A 1 210 ? -11.758 27.719 11.891 1 97.25 210 ASP A N 1
ATOM 1564 C CA . ASP A 1 210 ? -10.539 26.906 11.992 1 97.25 210 ASP A CA 1
ATOM 1565 C C . ASP A 1 210 ? -10.875 25.438 12.211 1 97.25 210 ASP A C 1
ATOM 1567 O O . ASP A 1 210 ? -10.039 24.672 12.695 1 97.25 210 ASP A O 1
ATOM 1571 N N . VAL A 1 211 ? -12.133 24.984 11.883 1 96.19 211 VAL A N 1
ATOM 1572 C CA . VAL A 1 211 ? -12.578 23.609 12.109 1 96.19 211 VAL A CA 1
ATOM 1573 C C . VAL A 1 211 ? -12.891 22.953 10.773 1 96.19 211 VAL A C 1
ATOM 1575 O O . VAL A 1 211 ? -13.508 23.562 9.898 1 96.19 211 VAL A O 1
ATOM 1578 N N . VAL A 1 212 ? -12.352 21.719 10.578 1 93.25 212 VAL A N 1
ATOM 1579 C CA . VAL A 1 212 ? -12.711 20.859 9.461 1 93.25 212 VAL A CA 1
ATOM 1580 C C . VAL A 1 212 ? -13.508 19.656 9.977 1 93.25 212 VAL A C 1
ATOM 1582 O O . VAL A 1 212 ? -13.047 18.938 10.859 1 93.25 212 VAL A O 1
ATOM 1585 N N . GLU A 1 213 ? -14.664 19.5 9.461 1 88.38 213 GLU A N 1
ATOM 1586 C CA . GLU A 1 213 ? -15.5 18.359 9.812 1 88.38 213 GLU A CA 1
ATOM 1587 C C . GLU A 1 213 ? -15.367 17.234 8.773 1 88.38 213 GLU A C 1
ATOM 1589 O O . GLU A 1 213 ? -15.328 17.5 7.574 1 88.38 213 GLU A O 1
ATOM 1594 N N . MET A 1 214 ? -15.219 16.031 9.297 1 85.56 214 MET A N 1
ATOM 1595 C CA . MET A 1 214 ? -15.195 14.852 8.43 1 85.56 214 MET A CA 1
ATOM 1596 C C . MET A 1 214 ? -16.531 14.125 8.461 1 85.56 214 MET A C 1
ATOM 1598 O O . MET A 1 214 ? -16.812 13.367 9.391 1 85.56 214 MET A O 1
ATOM 1602 N N . PRO A 1 215 ? -17.297 14.289 7.508 1 73.06 215 PRO A N 1
ATOM 1603 C CA . PRO A 1 215 ? -18.656 13.758 7.539 1 73.06 215 PRO A CA 1
ATOM 1604 C C . PRO A 1 215 ? -18.703 12.234 7.469 1 73.06 215 PRO A C 1
ATOM 1606 O O . PRO A 1 215 ? -19.656 11.617 7.934 1 73.06 215 PRO A O 1
ATOM 1609 N N . GLU A 1 216 ? -17.672 11.656 6.922 1 70.06 216 GLU A N 1
ATOM 1610 C CA . GLU A 1 216 ? -17.656 10.211 6.719 1 70.06 216 GLU A CA 1
ATOM 1611 C C . GLU A 1 216 ? -17.281 9.469 8 1 70.06 216 GLU A C 1
ATOM 1613 O O . GLU A 1 216 ? -17.375 8.242 8.07 1 70.06 216 GLU A O 1
ATOM 1618 N N . VAL A 1 217 ? -16.906 10.203 8.984 1 77.56 217 VAL A N 1
ATOM 1619 C CA . VAL A 1 217 ? -16.422 9.578 10.203 1 77.56 217 VAL A CA 1
ATOM 1620 C C . VAL A 1 217 ? -17.359 9.906 11.367 1 77.56 217 VAL A C 1
ATOM 1622 O O . VAL A 1 217 ? -17.641 11.07 11.633 1 77.56 217 VAL A O 1
ATOM 1625 N N . ILE A 1 218 ? -17.922 8.867 11.906 1 70.56 218 ILE A N 1
ATOM 1626 C CA . ILE A 1 218 ? -18.656 9.055 13.148 1 70.56 218 ILE A CA 1
ATOM 1627 C C . ILE A 1 218 ? -17.688 9.203 14.312 1 70.56 218 ILE A C 1
ATOM 1629 O O . ILE A 1 218 ? -16.781 8.391 14.484 1 70.56 218 ILE A O 1
ATOM 1633 N N . ASP A 1 219 ? -17.781 10.234 14.992 1 68.25 219 ASP A N 1
ATOM 1634 C CA . ASP A 1 219 ? -16.828 10.586 16.031 1 68.25 219 ASP A CA 1
ATOM 1635 C C . ASP A 1 219 ? -17.031 9.719 17.281 1 68.25 219 ASP A C 1
ATOM 1637 O O . ASP A 1 219 ? -17.609 10.164 18.266 1 68.25 219 ASP A O 1
ATOM 1641 N N . THR A 1 220 ? -16.75 8.406 17.203 1 59.81 220 THR A N 1
ATOM 1642 C CA . THR A 1 220 ? -16.672 7.492 18.328 1 59.81 220 THR A CA 1
ATOM 1643 C C . THR A 1 220 ? -15.25 6.98 18.531 1 59.81 220 THR A C 1
ATOM 1645 O O . THR A 1 220 ? -14.445 6.988 17.594 1 59.81 220 THR A O 1
ATOM 1648 N N . TYR A 1 221 ? -14.805 6.906 19.844 1 54.34 221 TYR A N 1
ATOM 1649 C CA . TYR A 1 221 ? -13.445 6.449 20.125 1 54.34 221 TYR A CA 1
ATOM 1650 C C . TYR A 1 221 ? -13.164 5.125 19.422 1 54.34 221 TYR A C 1
ATOM 1652 O O . TYR A 1 221 ? -12.023 4.852 19.031 1 54.34 221 TYR A O 1
ATOM 1660 N N . GLY A 1 222 ? -14.242 4.316 19.25 1 57.88 222 GLY A N 1
ATOM 1661 C CA . GLY A 1 222 ? -14 2.971 18.75 1 57.88 222 GLY A CA 1
ATOM 1662 C C . GLY A 1 222 ? -13.445 2.947 17.344 1 57.88 222 GLY A C 1
ATOM 1663 O O . GLY A 1 222 ? -12.914 1.93 16.891 1 57.88 222 GLY A O 1
ATOM 1664 N N . ASP A 1 223 ? -13.414 4.035 16.75 1 74.62 223 ASP A N 1
ATOM 1665 C CA . ASP A 1 223 ? -12.867 3.861 15.406 1 74.62 223 ASP A CA 1
ATOM 1666 C C . ASP A 1 223 ? -11.836 4.941 15.086 1 74.62 223 ASP A C 1
ATOM 1668 O O . ASP A 1 223 ? -11.914 5.586 14.039 1 74.62 223 ASP A O 1
ATOM 1672 N N . LEU A 1 224 ? -10.836 5.16 16.062 1 82.5 224 LEU A N 1
ATOM 1673 C CA . LEU A 1 224 ? -9.789 6.168 15.938 1 82.5 224 LEU A CA 1
ATOM 1674 C C . LEU A 1 224 ? -8.945 5.914 14.695 1 82.5 224 LEU A C 1
ATOM 1676 O O . LEU A 1 224 ? -8.492 6.855 14.039 1 82.5 224 LEU A O 1
ATOM 1680 N N . SER A 1 225 ? -8.742 4.648 14.414 1 89 225 SER A N 1
ATOM 1681 C CA . SER A 1 225 ? -7.961 4.332 13.227 1 89 225 SER A CA 1
ATOM 1682 C C . SER A 1 225 ? -8.68 4.789 11.961 1 89 225 SER A C 1
ATOM 1684 O O . SER A 1 225 ? -8.039 5.262 11.016 1 89 225 SER A O 1
ATOM 1686 N N . LEU A 1 226 ? -9.992 4.664 11.9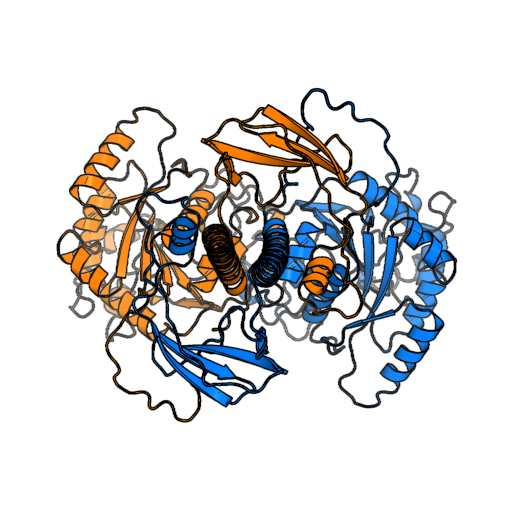38 1 87.69 226 LEU A N 1
ATOM 1687 C CA . LEU A 1 226 ? -10.789 5.172 10.828 1 87.69 226 LEU A CA 1
ATOM 1688 C C . LEU A 1 226 ? -10.688 6.691 10.734 1 87.69 226 LEU A C 1
ATOM 1690 O O . LEU A 1 226 ? -10.539 7.246 9.648 1 87.69 226 LEU A O 1
ATOM 1694 N N . LYS A 1 227 ? -10.805 7.293 11.875 1 88.94 227 LYS A N 1
ATOM 1695 C CA . LYS A 1 227 ? -10.695 8.75 11.922 1 88.94 227 LYS A CA 1
ATOM 1696 C C . LYS A 1 227 ? -9.344 9.211 11.375 1 88.94 227 LYS A C 1
ATOM 1698 O O . LYS A 1 227 ? -9.273 10.195 10.641 1 88.94 227 LYS A O 1
ATOM 1703 N N . THR A 1 228 ? -8.266 8.523 11.734 1 93.19 228 THR A N 1
ATOM 1704 C CA . THR A 1 228 ? -6.922 8.859 11.266 1 93.19 228 THR A CA 1
ATOM 1705 C C . THR A 1 228 ? -6.82 8.703 9.758 1 93.19 228 THR A C 1
ATOM 1707 O O . THR A 1 228 ? -6.258 9.562 9.07 1 93.19 228 THR A O 1
ATOM 1710 N N . GLN A 1 229 ? -7.301 7.617 9.266 1 90.56 229 GLN A N 1
ATOM 1711 C CA . GLN A 1 229 ? -7.312 7.402 7.82 1 90.56 229 GLN A CA 1
ATOM 1712 C C . GLN A 1 229 ? -8.023 8.547 7.098 1 90.56 229 GLN A C 1
ATOM 1714 O O . GLN A 1 229 ? -7.508 9.078 6.113 1 90.56 229 GLN A O 1
ATOM 1719 N N . HIS A 1 230 ? -9.188 8.961 7.559 1 87.88 230 HIS A N 1
ATOM 1720 C CA . HIS A 1 230 ? -9.969 10.016 6.934 1 87.88 230 HIS A CA 1
ATOM 1721 C C . HIS A 1 230 ? -9.312 11.383 7.129 1 87.88 230 HIS A C 1
ATOM 1723 O O . HIS A 1 230 ? -9.422 12.258 6.266 1 87.88 230 HIS A O 1
ATOM 1729 N N . LEU A 1 231 ? -8.695 11.484 8.242 1 93.94 231 LEU A N 1
ATOM 1730 C CA . LEU A 1 231 ? -7.969 12.727 8.508 1 93.94 231 LEU A CA 1
ATOM 1731 C C . LEU A 1 231 ? -6.965 13.016 7.395 1 93.94 231 LEU A C 1
ATOM 1733 O O . LEU A 1 231 ? -6.996 14.086 6.789 1 93.94 231 LEU A O 1
ATOM 1737 N N . PHE A 1 232 ? -6.133 12.062 7.078 1 93.12 232 PHE A N 1
ATOM 1738 C CA . PHE A 1 232 ? -5.137 12.258 6.031 1 93.12 232 PHE A CA 1
ATOM 1739 C C . PHE A 1 232 ? -5.805 12.438 4.676 1 93.12 232 PHE A C 1
ATOM 1741 O O . PHE A 1 232 ? -5.406 13.305 3.891 1 93.12 232 PHE A O 1
ATOM 1748 N N . THR A 1 233 ? -6.824 11.672 4.434 1 82.12 233 THR A N 1
ATOM 1749 C CA . THR A 1 233 ? -7.543 11.781 3.168 1 82.12 233 THR A CA 1
ATOM 1750 C C . THR A 1 233 ? -8.156 13.172 3.01 1 82.12 233 THR A C 1
ATOM 1752 O O . THR A 1 233 ? -8.039 13.789 1.95 1 82.12 233 THR A O 1
ATOM 1755 N N . THR A 1 234 ? -8.766 13.648 4.062 1 84.56 234 THR A N 1
ATOM 1756 C CA . THR A 1 234 ? -9.422 14.945 4.043 1 84.56 234 THR A CA 1
ATOM 1757 C C . THR A 1 234 ? -8.398 16.062 3.896 1 84.56 234 THR A C 1
ATOM 1759 O O . THR A 1 234 ? -8.562 16.969 3.064 1 84.56 234 THR A O 1
ATOM 1762 N N . MET A 1 235 ? -7.328 16.031 4.641 1 89.56 235 MET A N 1
ATOM 1763 C CA . MET A 1 235 ? -6.309 17.078 4.574 1 89.56 235 MET A CA 1
ATOM 1764 C C . MET A 1 235 ? -5.691 17.156 3.184 1 89.56 235 MET A C 1
ATOM 1766 O O . MET A 1 235 ? -5.473 18.234 2.654 1 89.56 235 MET A O 1
ATOM 1770 N N . LEU A 1 236 ? -5.449 15.992 2.613 1 80.62 236 LEU A N 1
ATOM 1771 C CA . LEU A 1 236 ? -4.863 15.938 1.279 1 80.62 236 LEU A CA 1
ATOM 1772 C C . LEU A 1 236 ? -5.812 16.516 0.241 1 80.62 236 LEU A C 1
ATOM 1774 O O . LEU A 1 236 ? -5.371 17.094 -0.757 1 80.62 236 LEU A O 1
ATOM 1778 N N . SER A 1 237 ? -7.078 16.375 0.533 1 73 237 SER A N 1
ATOM 1779 C CA . SER A 1 237 ? -8.07 16.875 -0.416 1 73 237 SER A CA 1
ATOM 1780 C C . SER A 1 237 ? -8.211 18.391 -0.321 1 73 237 SER A C 1
ATOM 1782 O O . SER A 1 237 ? -8.586 19.047 -1.294 1 73 237 SER A O 1
ATOM 1784 N N . LEU A 1 238 ? -7.891 18.953 0.787 1 77.12 238 LEU A N 1
ATOM 1785 C CA . LEU A 1 238 ? -8.117 20.375 1.023 1 77.12 238 LEU A CA 1
ATOM 1786 C C . LEU A 1 238 ? -6.871 21.188 0.694 1 77.12 238 LEU A C 1
ATOM 1788 O O . LEU A 1 238 ? -6.969 22.328 0.212 1 77.12 238 LEU A O 1
ATOM 1792 N N . TRP A 1 239 ? -5.684 20.578 0.967 1 82.38 239 TRP A N 1
ATOM 1793 C CA . TRP A 1 239 ? -4.449 21.344 0.811 1 82.38 239 TRP A CA 1
ATOM 1794 C C . TRP A 1 239 ? -3.357 20.484 0.177 1 82.38 239 TRP A C 1
ATOM 1796 O O . TRP A 1 239 ? -3.24 19.297 0.478 1 82.38 239 TRP A O 1
ATOM 1806 N N . ASP A 1 240 ? -2.619 21.016 -0.678 1 77.62 240 ASP A N 1
ATOM 1807 C CA . ASP A 1 240 ? -1.387 20.438 -1.2 1 77.62 240 ASP A CA 1
ATOM 1808 C C . ASP A 1 240 ? -0.175 20.922 -0.403 1 77.62 240 ASP A C 1
ATOM 1810 O O . ASP A 1 240 ? 0.173 22.094 -0.441 1 77.62 240 ASP A O 1
ATOM 1814 N N . ALA A 1 241 ? 0.416 20.078 0.37 1 88.56 241 ALA A N 1
ATOM 1815 C CA . ALA A 1 241 ? 1.535 20.422 1.241 1 88.56 241 ALA A CA 1
ATOM 1816 C C . ALA A 1 241 ? 2.625 19.359 1.187 1 88.56 241 ALA A C 1
ATOM 1818 O O . ALA A 1 241 ? 2.389 18.234 0.718 1 88.56 241 ALA A O 1
ATOM 1819 N N . ASP A 1 242 ? 3.768 19.719 1.633 1 88.81 242 ASP A N 1
ATOM 1820 C CA . ASP A 1 242 ? 4.891 18.781 1.651 1 88.81 242 ASP A CA 1
ATOM 1821 C C . ASP A 1 242 ? 4.758 17.781 2.797 1 88.81 242 ASP A C 1
ATOM 1823 O O . ASP A 1 242 ? 5.207 16.641 2.686 1 88.81 242 ASP A O 1
ATOM 1827 N N . PHE A 1 243 ? 4.145 18.234 3.867 1 96.5 243 PHE A N 1
ATOM 1828 C CA . PHE A 1 243 ? 4.004 17.375 5.035 1 96.5 243 PHE A CA 1
ATOM 1829 C C . PHE A 1 243 ? 2.586 17.438 5.59 1 96.5 243 PHE A C 1
ATOM 1831 O O . PHE A 1 243 ? 1.915 18.469 5.473 1 96.5 243 PHE A O 1
ATOM 1838 N N . TYR A 1 244 ? 2.164 16.391 6.18 1 97.31 244 TYR A N 1
ATOM 1839 C CA . TYR A 1 244 ? 0.888 16.281 6.875 1 97.31 244 TYR A CA 1
ATOM 1840 C C . TYR A 1 244 ? 1.078 15.711 8.281 1 97.31 244 TYR A C 1
ATOM 1842 O O . TYR A 1 244 ? 1.545 14.586 8.438 1 97.31 244 TYR A O 1
ATOM 1850 N N . PHE A 1 245 ? 0.751 16.453 9.289 1 98.56 245 PHE A N 1
ATOM 1851 C CA . PHE A 1 245 ? 0.939 16.062 10.68 1 98.56 245 PHE A CA 1
ATOM 1852 C C . PHE A 1 245 ? -0.402 15.797 11.352 1 98.56 245 PHE A C 1
ATOM 1854 O O . PHE A 1 245 ? -1.36 16.547 11.164 1 98.56 245 PHE A O 1
ATOM 1861 N N . LYS A 1 246 ? -0.507 14.75 12.055 1 98.19 246 LYS A N 1
ATOM 1862 C CA . LYS A 1 246 ? -1.566 14.484 13.023 1 98.19 246 LYS A CA 1
ATOM 1863 C C . LYS A 1 246 ? -1.107 14.812 14.438 1 98.19 246 LYS A C 1
ATOM 1865 O O . LYS A 1 246 ? -0.062 14.336 14.891 1 98.19 246 LYS A O 1
ATOM 1870 N N . VAL A 1 247 ? -1.845 15.617 15.133 1 98.12 247 VAL A N 1
ATOM 1871 C CA . VAL A 1 247 ? -1.528 16.031 16.5 1 98.12 247 VAL A CA 1
ATOM 1872 C C . VAL A 1 247 ? -2.766 15.875 17.375 1 98.12 247 VAL A C 1
ATOM 1874 O O . VAL A 1 247 ? -3.877 16.219 16.969 1 98.12 247 VAL A O 1
ATOM 1877 N N . ASP A 1 248 ? -2.609 15.352 18.578 1 96.69 248 ASP A N 1
ATOM 1878 C CA . ASP A 1 248 ? -3.721 15.266 19.516 1 96.69 248 ASP A CA 1
ATOM 1879 C C . ASP A 1 248 ? -4.043 16.625 20.125 1 96.69 248 ASP A C 1
ATOM 1881 O O . ASP A 1 248 ? -3.199 17.531 20.109 1 96.69 248 ASP A O 1
ATOM 1885 N N . ASP A 1 249 ? -5.207 16.75 20.734 1 97.44 249 ASP A N 1
ATOM 1886 C CA . ASP A 1 249 ? -5.672 18.047 21.203 1 97.44 249 ASP A CA 1
ATOM 1887 C C . ASP A 1 249 ? -5.219 18.312 22.641 1 97.44 249 ASP A C 1
ATOM 1889 O O . ASP A 1 249 ? -5.695 19.25 23.281 1 97.44 249 ASP A O 1
ATOM 1893 N N . ASP A 1 250 ? -4.367 17.469 23.172 1 97.19 250 ASP A N 1
ATOM 1894 C CA . ASP A 1 250 ? -3.795 17.688 24.5 1 97.19 250 ASP A CA 1
ATOM 1895 C C . ASP A 1 250 ? -2.27 17.672 24.453 1 97.19 250 ASP A C 1
ATOM 1897 O O . ASP A 1 250 ? -1.612 17.203 25.375 1 97.19 250 ASP A O 1
ATOM 1901 N N . VAL A 1 251 ? -1.767 18.156 23.359 1 96.75 251 VAL A N 1
ATOM 1902 C CA . VAL A 1 251 ? -0.331 18.234 23.109 1 96.75 251 VAL A CA 1
ATOM 1903 C C . VAL A 1 251 ? 0.06 19.688 22.859 1 96.75 251 VAL A C 1
ATOM 1905 O O . VAL A 1 251 ? -0.74 20.484 22.344 1 96.75 251 VAL A O 1
ATOM 1908 N N . ALA A 1 252 ? 1.232 20.094 23.328 1 96.62 252 ALA A N 1
ATOM 1909 C CA . ALA A 1 252 ? 1.743 21.438 23.047 1 96.62 252 ALA A CA 1
ATOM 1910 C C . ALA A 1 252 ? 2.744 21.406 21.891 1 96.62 252 ALA A C 1
ATOM 1912 O O . ALA A 1 252 ? 3.557 20.484 21.781 1 96.62 252 ALA A O 1
ATOM 1913 N N . LEU A 1 253 ? 2.668 22.406 21.062 1 97.06 253 LEU A N 1
ATOM 1914 C CA . LEU A 1 253 ? 3.512 22.469 19.875 1 97.06 253 LEU A CA 1
ATOM 1915 C C . LEU A 1 253 ? 4.223 23.828 19.781 1 97.06 253 LEU A C 1
ATOM 1917 O O . LEU A 1 253 ? 3.725 24.828 20.281 1 97.06 253 LEU A O 1
ATOM 1921 N N . ASN A 1 254 ? 5.426 23.875 19.25 1 96.06 254 ASN A N 1
ATOM 1922 C CA . ASN A 1 254 ? 6.125 25.062 18.781 1 96.06 254 ASN A CA 1
ATOM 1923 C C . ASN A 1 254 ? 6.066 25.172 17.25 1 96.06 254 ASN A C 1
ATOM 1925 O O . ASN A 1 254 ? 6.871 24.578 16.547 1 96.06 254 ASN A O 1
ATOM 1929 N N . LEU A 1 255 ? 5.148 25.984 16.781 1 96.25 255 LEU A N 1
ATOM 1930 C CA . LEU A 1 255 ? 4.863 26.078 15.344 1 96.25 255 LEU A CA 1
ATOM 1931 C C . LEU A 1 255 ? 6.074 26.594 14.578 1 96.25 255 LEU A C 1
ATOM 1933 O O . LEU A 1 255 ? 6.391 26.094 13.5 1 96.25 255 LEU A O 1
ATOM 1937 N N . GLU A 1 256 ? 6.723 27.578 15.125 1 93.75 256 GLU A N 1
ATOM 1938 C CA . GLU A 1 256 ? 7.895 28.141 14.469 1 93.75 256 GLU A CA 1
ATOM 1939 C C . GLU A 1 256 ? 9.008 27.125 14.336 1 93.75 256 GLU A C 1
ATOM 1941 O O . GLU A 1 256 ? 9.578 26.938 13.25 1 93.75 256 GLU A O 1
ATOM 1946 N N . ALA A 1 257 ? 9.328 26.469 15.422 1 94.44 257 ALA A N 1
ATOM 1947 C CA . ALA A 1 257 ? 10.398 25.484 15.414 1 94.44 257 ALA A CA 1
ATOM 1948 C C . ALA A 1 257 ? 10.062 24.312 14.492 1 94.44 257 ALA A C 1
ATOM 1950 O O . ALA A 1 257 ? 10.938 23.797 13.781 1 94.44 257 ALA A O 1
ATOM 1951 N N . LEU A 1 258 ? 8.805 23.844 14.516 1 96.81 258 LEU A N 1
ATOM 1952 C CA . LEU A 1 258 ? 8.391 22.75 13.641 1 96.81 258 LEU A CA 1
ATOM 1953 C C . LEU A 1 258 ? 8.523 23.156 12.172 1 96.81 258 LEU A C 1
ATOM 1955 O O . LEU A 1 258 ? 8.977 22.359 11.344 1 96.81 258 LEU A O 1
ATOM 1959 N N . SER A 1 259 ? 8.109 24.406 11.852 1 95.12 259 SER A N 1
ATOM 1960 C CA . SER A 1 259 ? 8.227 24.906 10.492 1 95.12 259 SER A CA 1
ATOM 1961 C C . SER A 1 259 ? 9.68 24.891 10.023 1 95.12 259 SER A C 1
ATOM 1963 O O . SER A 1 259 ? 9.977 24.453 8.906 1 95.12 259 SER A O 1
ATOM 1965 N N . ASP A 1 260 ? 10.586 25.328 10.883 1 92.81 260 ASP A N 1
ATOM 1966 C CA . ASP A 1 260 ? 12.008 25.297 10.555 1 92.81 260 ASP A CA 1
ATOM 1967 C C . ASP A 1 260 ? 12.492 23.875 10.328 1 92.81 260 ASP A C 1
ATOM 1969 O O . ASP A 1 260 ? 13.234 23.609 9.375 1 92.81 260 ASP A O 1
ATOM 1973 N N . TYR A 1 261 ? 12.133 23.016 11.203 1 95 261 TYR A N 1
ATOM 1974 C CA . TYR A 1 261 ? 12.492 21.609 11.156 1 95 261 TYR A CA 1
ATOM 1975 C C . TYR A 1 261 ? 12.078 20.984 9.828 1 95 261 TYR A C 1
ATOM 1977 O O . TYR A 1 261 ? 12.859 20.266 9.195 1 95 261 TYR A O 1
ATOM 1985 N N . LEU A 1 262 ? 10.883 21.266 9.359 1 96.12 262 LEU A N 1
ATOM 1986 C CA . LEU A 1 262 ? 10.328 20.656 8.156 1 96.12 262 LEU A CA 1
ATOM 1987 C C . LEU A 1 262 ? 10.906 21.312 6.906 1 96.12 262 LEU A C 1
ATOM 1989 O O . LEU A 1 262 ? 11.086 20.641 5.883 1 96.12 262 LEU A O 1
ATOM 1993 N N . THR A 1 263 ? 11.148 22.609 6.977 1 91.62 263 THR A N 1
ATOM 1994 C CA . THR A 1 263 ? 11.758 23.312 5.844 1 91.62 263 THR A CA 1
ATOM 1995 C C . THR A 1 263 ? 13.078 22.656 5.449 1 91.62 263 THR A C 1
ATOM 1997 O O . THR A 1 263 ? 13.367 22.5 4.262 1 91.62 263 THR A O 1
ATOM 2000 N N . ALA A 1 264 ? 13.797 22.188 6.422 1 88.62 264 ALA A N 1
ATOM 2001 C CA . ALA A 1 264 ? 15.094 21.562 6.188 1 88.62 264 ALA A CA 1
ATOM 2002 C C . ALA A 1 264 ? 14.938 20.188 5.555 1 88.62 264 ALA A C 1
ATOM 2004 O O . ALA A 1 264 ? 15.914 19.609 5.062 1 88.62 264 ALA A O 1
ATOM 2005 N N . ARG A 1 265 ? 13.75 19.656 5.496 1 89.19 265 ARG A N 1
ATOM 2006 C CA . ARG A 1 265 ? 13.523 18.281 5.055 1 89.19 265 ARG A CA 1
ATOM 2007 C C . ARG A 1 265 ? 12.586 18.25 3.848 1 89.19 265 ARG A C 1
ATOM 2009 O O . ARG A 1 265 ? 12.117 17.172 3.459 1 89.19 265 ARG A O 1
ATOM 2016 N N . ARG A 1 266 ? 12.289 19.266 3.26 1 84.12 266 ARG A N 1
ATOM 2017 C CA . ARG A 1 266 ? 11.258 19.406 2.234 1 84.12 266 ARG A CA 1
ATOM 2018 C C . ARG A 1 266 ? 11.562 18.516 1.031 1 84.12 266 ARG A C 1
ATOM 2020 O O . ARG A 1 266 ? 10.648 18.078 0.327 1 84.12 266 ARG A O 1
ATOM 2027 N N . MET A 1 267 ? 12.742 18.125 0.907 1 74.88 267 MET A N 1
ATOM 2028 C CA . MET A 1 267 ? 13.141 17.375 -0.285 1 74.88 267 MET A CA 1
ATOM 2029 C C . MET A 1 267 ? 12.953 15.875 -0.074 1 74.88 267 MET A C 1
ATOM 2031 O O . MET A 1 267 ? 12.945 15.102 -1.036 1 74.88 267 MET A O 1
ATOM 2035 N N . LYS A 1 268 ? 12.867 15.445 1.137 1 81.06 268 LYS A N 1
ATOM 2036 C CA . LYS A 1 268 ? 12.641 14.031 1.429 1 81.06 268 LYS A CA 1
ATOM 2037 C C . LYS A 1 268 ? 11.172 13.672 1.288 1 81.06 268 LYS A C 1
ATOM 2039 O O . LYS A 1 268 ? 10.312 14.281 1.923 1 81.06 268 LYS A O 1
ATOM 2044 N N . LYS A 1 269 ? 10.883 12.625 0.519 1 82.62 269 LYS A N 1
ATOM 2045 C CA . LYS A 1 269 ? 9.492 12.383 0.13 1 82.62 269 LYS A CA 1
ATOM 2046 C C . LYS A 1 269 ? 8.953 11.109 0.767 1 82.62 269 LYS A C 1
ATOM 2048 O O . LYS A 1 269 ? 7.789 10.758 0.578 1 82.62 269 LYS A O 1
ATOM 2053 N N . ASN A 1 270 ? 9.703 10.391 1.463 1 91 270 ASN A N 1
ATOM 2054 C CA . ASN A 1 270 ? 9.273 9.133 2.064 1 91 270 ASN A CA 1
ATOM 2055 C C . ASN A 1 270 ? 9.5 9.117 3.572 1 91 270 ASN A C 1
ATOM 2057 O O . ASN A 1 270 ? 10.023 8.148 4.117 1 91 270 ASN A O 1
ATOM 2061 N N . LEU A 1 271 ? 9.07 10.18 4.211 1 95.12 271 LEU A N 1
ATOM 2062 C CA . LEU A 1 271 ? 9.359 10.312 5.637 1 95.12 271 LEU A CA 1
ATOM 2063 C C . LEU A 1 271 ? 8.133 9.961 6.477 1 95.12 271 LEU A C 1
ATOM 2065 O O . LEU A 1 271 ? 7.008 10.32 6.121 1 95.12 271 LEU A O 1
ATOM 2069 N N . TYR A 1 272 ? 8.328 9.234 7.438 1 98.06 272 TYR A N 1
ATOM 2070 C CA . TYR A 1 272 ? 7.473 9.047 8.609 1 98.06 272 TYR A CA 1
ATOM 2071 C C . TYR A 1 272 ? 8.133 9.617 9.859 1 98.06 272 TYR A C 1
ATOM 2073 O O . TYR A 1 272 ? 9.031 8.992 10.43 1 98.06 272 TYR A O 1
ATOM 2081 N N . LEU A 1 273 ? 7.66 10.82 10.305 1 98.44 273 LEU A N 1
ATOM 2082 C CA . LEU A 1 273 ? 8.312 11.602 11.352 1 98.44 273 LEU A CA 1
ATOM 2083 C C . LEU A 1 273 ? 7.574 11.445 12.68 1 98.44 273 LEU A C 1
ATOM 2085 O O . LEU A 1 273 ? 6.344 11.516 12.727 1 98.44 273 LEU A O 1
ATOM 2089 N N . GLY A 1 274 ? 8.25 11.211 13.742 1 97.69 274 GLY A N 1
ATOM 2090 C CA . GLY A 1 274 ? 7.691 11.117 15.078 1 97.69 274 GLY A CA 1
ATOM 2091 C C . GLY A 1 274 ? 8.641 10.492 16.078 1 97.69 274 GLY A C 1
ATOM 2092 O O . GLY A 1 274 ? 9.836 10.359 15.812 1 97.69 274 GLY A O 1
ATOM 2093 N N . CYS A 1 275 ? 8.227 10.32 17.266 1 96.38 275 CYS A N 1
ATOM 2094 C CA . CYS A 1 275 ? 8.945 9.523 18.25 1 96.38 275 CYS A CA 1
ATOM 2095 C C . CYS A 1 275 ? 8.562 8.047 18.141 1 96.38 275 CYS A C 1
ATOM 2097 O O . CYS A 1 275 ? 7.441 7.664 18.469 1 96.38 275 CYS A O 1
ATOM 2099 N N . MET A 1 276 ? 9.555 7.281 17.656 1 97 276 MET A N 1
ATOM 2100 C CA . MET A 1 276 ? 9.281 5.871 17.375 1 97 276 MET A CA 1
ATOM 2101 C C . MET A 1 276 ? 9.328 5.051 18.672 1 97 276 MET A C 1
ATOM 2103 O O . MET A 1 276 ? 10.18 5.293 19.531 1 97 276 MET A O 1
ATOM 2107 N N . LYS A 1 277 ? 8.469 4.141 18.75 1 94.38 277 LYS A N 1
ATOM 2108 C CA . LYS A 1 277 ? 8.398 3.227 19.875 1 94.38 277 LYS A CA 1
ATOM 2109 C C . LYS A 1 277 ? 8.055 1.811 19.422 1 94.38 277 LYS A C 1
ATOM 2111 O O . LYS A 1 277 ? 7.836 1.568 18.234 1 94.38 277 LYS A O 1
ATOM 2116 N N . SER A 1 278 ? 8.156 0.865 20.281 1 93.06 278 SER A N 1
ATOM 2117 C CA . SER A 1 278 ? 7.703 -0.514 20.141 1 93.06 278 SER A CA 1
ATOM 2118 C C . SER A 1 278 ? 7.234 -1.089 21.469 1 93.06 278 SER A C 1
ATOM 2120 O O . SER A 1 278 ? 8.031 -1.645 22.234 1 93.06 278 SER A O 1
ATOM 2122 N N . GLY A 1 279 ? 6.062 -0.948 21.844 1 88.31 279 GLY A N 1
ATOM 2123 C CA . GLY A 1 279 ? 5.566 -1.425 23.125 1 88.31 279 GLY A CA 1
ATOM 2124 C C . GLY A 1 279 ? 4.996 -2.828 23.062 1 88.31 279 GLY A C 1
ATOM 2125 O O . GLY A 1 279 ? 4.969 -3.443 22 1 88.31 279 GLY A O 1
ATOM 2126 N N . GLN A 1 280 ? 4.676 -3.332 24.219 1 91.62 280 GLN A N 1
ATOM 2127 C CA . GLN A 1 280 ? 4.047 -4.645 24.328 1 91.62 280 GLN A CA 1
ATOM 2128 C C . GLN A 1 280 ? 2.631 -4.629 23.766 1 91.62 280 GLN A C 1
ATOM 2130 O O . GLN A 1 280 ? 1.887 -3.666 23.953 1 91.62 280 GLN A O 1
ATOM 2135 N N . VAL A 1 281 ? 2.318 -5.734 23.047 1 94.62 281 VAL A N 1
ATOM 2136 C CA . VAL A 1 281 ? 0.938 -5.91 22.609 1 94.62 281 VAL A CA 1
ATOM 2137 C C . VAL A 1 281 ? 0.08 -6.395 23.766 1 94.62 281 VAL A C 1
ATOM 2139 O O . VAL A 1 281 ? 0.327 -7.465 24.328 1 94.62 281 VAL A O 1
ATOM 2142 N N . LEU A 1 282 ? -0.872 -5.637 24.125 1 93.62 282 LEU A N 1
ATOM 2143 C CA . LEU A 1 282 ? -1.739 -6.02 25.234 1 93.62 282 LEU A CA 1
ATOM 2144 C C . LEU A 1 282 ? -2.838 -6.969 24.766 1 93.62 282 LEU A C 1
ATOM 2146 O O . LEU A 1 282 ? -3.684 -6.59 23.953 1 93.62 282 LEU A O 1
ATOM 2150 N N . THR A 1 283 ? -2.875 -8.141 25.297 1 92.94 283 THR A N 1
ATOM 2151 C CA . THR A 1 283 ? -3.73 -9.203 24.781 1 92.94 283 THR A CA 1
ATOM 2152 C C . THR A 1 283 ? -4.918 -9.445 25.703 1 92.94 283 THR A C 1
ATOM 2154 O O . THR A 1 283 ? -5.805 -10.234 25.391 1 92.94 283 THR A O 1
ATOM 2157 N N . ASP A 1 284 ? -4.922 -8.828 26.828 1 92.06 284 ASP A N 1
ATOM 2158 C CA . ASP A 1 284 ? -6.023 -8.938 27.781 1 92.06 284 ASP A CA 1
ATOM 2159 C C . ASP A 1 284 ? -7.008 -7.781 27.609 1 92.06 284 ASP A C 1
ATOM 2161 O O . ASP A 1 284 ? -6.617 -6.613 27.688 1 92.06 284 ASP A O 1
ATOM 2165 N N . SER A 1 285 ? -8.266 -8.062 27.453 1 90.69 285 SER A N 1
ATOM 2166 C CA . SER A 1 285 ? -9.312 -7.094 27.141 1 90.69 285 SER A CA 1
ATOM 2167 C C . SER A 1 285 ? -9.547 -6.133 28.297 1 90.69 285 SER A C 1
ATOM 2169 O O . SER A 1 285 ? -10.203 -5.102 28.141 1 90.69 285 SER A O 1
ATOM 2171 N N . LYS A 1 286 ? -8.938 -6.367 29.438 1 91.75 286 LYS A N 1
ATOM 2172 C CA . LYS A 1 286 ? -9.117 -5.5 30.609 1 91.75 286 LYS A CA 1
ATOM 2173 C C . LYS A 1 286 ? -8.305 -4.215 30.453 1 91.75 286 LYS A C 1
ATOM 2175 O O . LYS A 1 286 ? -8.586 -3.221 31.141 1 91.75 286 LYS A O 1
ATOM 2180 N N . TRP A 1 287 ? -7.332 -4.293 29.625 1 90.06 287 TRP A N 1
ATOM 2181 C CA . TRP A 1 287 ? -6.453 -3.139 29.469 1 90.06 287 TRP A CA 1
ATOM 2182 C C . TRP A 1 287 ? -7.027 -2.143 28.469 1 90.06 287 TRP A C 1
ATOM 2184 O O . TRP A 1 287 ? -7.645 -2.537 27.469 1 90.06 287 TRP A O 1
ATOM 2194 N N . LYS A 1 288 ? -6.766 -0.873 28.688 1 85 288 LYS A N 1
ATOM 2195 C CA . LYS A 1 288 ? -7.258 0.231 27.859 1 85 288 LYS A CA 1
ATOM 2196 C C . LYS A 1 288 ? -6.797 0.092 26.422 1 85 288 LYS A C 1
ATOM 2198 O O . LYS A 1 288 ? -7.551 0.381 25.484 1 85 288 LYS A O 1
ATOM 2203 N N . TRP A 1 289 ? -5.637 -0.362 26.266 1 90.25 289 TRP A N 1
ATOM 2204 C CA . TRP A 1 289 ? -5.059 -0.425 24.922 1 90.25 289 TRP A CA 1
ATOM 2205 C C . TRP A 1 289 ? -5.016 -1.862 24.422 1 90.25 289 TRP A C 1
ATOM 2207 O O . TRP A 1 289 ? -4.066 -2.256 23.734 1 90.25 289 TRP A O 1
ATOM 2217 N N . TYR A 1 290 ? -6.07 -2.582 24.828 1 93.12 290 TYR A N 1
ATOM 2218 C CA . TYR A 1 290 ? -6.215 -3.959 24.375 1 93.12 290 TYR A CA 1
ATOM 2219 C C . TYR A 1 290 ? -6.277 -4.023 22.844 1 93.12 290 TYR A C 1
ATOM 2221 O O . TYR A 1 290 ? -6.961 -3.217 22.219 1 93.12 290 TYR A O 1
ATOM 2229 N N . GLU A 1 291 ? -5.531 -4.984 22.297 1 94.81 291 GLU A N 1
ATOM 2230 C CA . GLU A 1 291 ? -5.531 -5.25 20.859 1 94.81 291 GLU A CA 1
ATOM 2231 C C . GLU A 1 291 ? -6.195 -6.586 20.547 1 94.81 291 GLU A C 1
ATOM 2233 O O . GLU A 1 291 ? -5.566 -7.641 20.672 1 94.81 291 GLU A O 1
ATOM 2238 N N . PRO A 1 292 ? -7.469 -6.547 20.078 1 92.5 292 PRO A N 1
ATOM 2239 C CA . PRO A 1 292 ? -8.188 -7.797 19.828 1 92.5 292 PRO A CA 1
ATOM 2240 C C . PRO A 1 292 ? -7.5 -8.672 18.781 1 92.5 292 PRO A C 1
ATOM 2242 O O . PRO A 1 292 ? -7.582 -9.898 18.844 1 92.5 292 PRO A O 1
ATOM 2245 N N . GLU A 1 293 ? -6.875 -8.078 17.844 1 95.69 293 GLU A N 1
ATOM 2246 C CA . GLU A 1 293 ? -6.219 -8.844 16.781 1 95.69 293 GLU A CA 1
ATOM 2247 C C . GLU A 1 293 ? -4.727 -8.992 17.047 1 95.69 293 GLU A C 1
ATOM 2249 O O . GLU A 1 293 ? -3.908 -8.93 16.125 1 95.69 293 GLU A O 1
ATOM 2254 N N . HIS A 1 294 ? -4.398 -9.164 18.328 1 95.12 294 HIS A N 1
ATOM 2255 C CA . HIS A 1 294 ? -3.016 -9.312 18.766 1 95.12 294 HIS A CA 1
ATOM 2256 C C . HIS A 1 294 ? -2.32 -10.453 18.031 1 95.12 294 HIS A C 1
ATOM 2258 O O . HIS A 1 294 ? -1.107 -10.406 17.812 1 95.12 294 HIS A O 1
ATOM 2264 N N . TRP A 1 295 ? -3.062 -11.469 17.531 1 94.75 295 TRP A N 1
ATOM 2265 C CA . TRP A 1 295 ? -2.508 -12.641 16.859 1 94.75 295 TRP A CA 1
ATOM 2266 C C . TRP A 1 295 ? -1.815 -12.234 15.555 1 94.75 295 TRP A C 1
ATOM 2268 O O . TRP A 1 295 ? -0.922 -12.945 15.078 1 94.75 295 TRP A O 1
ATOM 2278 N N . ARG A 1 296 ? -2.15 -11.156 14.922 1 96.94 296 ARG A N 1
ATOM 2279 C CA . ARG A 1 296 ? -1.525 -10.695 13.688 1 96.94 296 ARG A CA 1
ATOM 2280 C C . ARG A 1 296 ? -0.086 -10.258 13.938 1 96.94 296 ARG A C 1
ATOM 2282 O O . ARG A 1 296 ? 0.732 -10.25 13.008 1 96.94 296 ARG A O 1
ATOM 2289 N N . PHE A 1 297 ? 0.203 -9.883 15.164 1 96.31 297 PHE A N 1
ATOM 2290 C CA . PHE A 1 297 ? 1.53 -9.375 15.5 1 96.31 297 PHE A CA 1
ATOM 2291 C C . PHE A 1 297 ? 2.447 -10.508 15.945 1 96.31 297 PHE A C 1
ATOM 2293 O O . PHE A 1 297 ? 3.625 -10.281 16.219 1 96.31 297 PHE A O 1
ATOM 2300 N N . GLY A 1 298 ? 1.893 -11.703 15.938 1 93.06 298 GLY A N 1
ATOM 2301 C CA . GLY A 1 298 ? 2.734 -12.859 16.188 1 93.06 298 GLY A CA 1
ATOM 2302 C C . GLY A 1 298 ? 2.402 -13.57 17.484 1 93.06 298 GLY A C 1
ATOM 2303 O O . GLY A 1 298 ? 1.377 -13.281 18.109 1 93.06 298 GLY A O 1
ATOM 2304 N N . ASP A 1 299 ? 3.293 -14.5 17.797 1 90.19 299 ASP A N 1
ATOM 2305 C CA . ASP A 1 299 ? 3.168 -15.273 19.016 1 90.19 299 ASP A CA 1
ATOM 2306 C C . ASP A 1 299 ? 4.195 -14.836 20.062 1 90.19 299 ASP A C 1
ATOM 2308 O O . ASP A 1 299 ? 5.281 -14.367 19.703 1 90.19 299 ASP A O 1
ATOM 2312 N N . ALA A 1 300 ? 3.803 -15.023 21.281 1 86.5 300 ALA A N 1
ATOM 2313 C CA . ALA A 1 300 ? 4.723 -14.672 22.359 1 86.5 300 ALA A CA 1
ATOM 2314 C C . ALA A 1 300 ? 5.91 -15.625 22.391 1 86.5 300 ALA A C 1
ATOM 2316 O O . ALA A 1 300 ? 5.738 -16.844 22.312 1 86.5 300 ALA A O 1
ATOM 2317 N N . LEU A 1 301 ? 7.094 -15.164 22.453 1 82.06 301 LEU A N 1
ATOM 2318 C CA . LEU A 1 301 ? 8.297 -15.977 22.562 1 82.06 301 LEU A CA 1
ATOM 2319 C C . LEU A 1 301 ? 8.578 -16.344 24.016 1 82.06 301 LEU A C 1
ATOM 2321 O O . LEU A 1 301 ? 9.367 -17.25 24.281 1 82.06 301 LEU A O 1
ATOM 2325 N N . GLY A 1 302 ? 7.891 -15.758 24.938 1 82.5 302 GLY A N 1
ATOM 2326 C CA . GLY A 1 302 ? 8.07 -15.961 26.375 1 82.5 302 GLY A CA 1
ATOM 2327 C C . GLY A 1 302 ? 7.023 -15.258 27.203 1 82.5 302 GLY A C 1
ATOM 2328 O O . GLY A 1 302 ? 5.977 -14.859 26.703 1 82.5 302 GLY A O 1
ATOM 2329 N N . PRO A 1 303 ? 7.398 -15.156 28.453 1 82.94 303 PRO A N 1
ATOM 2330 C CA . PRO A 1 303 ? 6.398 -14.602 29.375 1 82.94 303 PRO A CA 1
ATOM 2331 C C . PRO A 1 303 ? 6.145 -13.117 29.141 1 82.94 303 PRO A C 1
ATOM 2333 O O . PRO A 1 303 ? 5.137 -12.578 29.609 1 82.94 303 PRO A O 1
ATOM 2336 N N . HIS A 1 304 ? 7.059 -12.523 28.438 1 82.19 304 HIS A N 1
ATOM 2337 C CA . HIS A 1 304 ? 6.945 -11.078 28.266 1 82.19 304 HIS A CA 1
ATOM 2338 C C . HIS A 1 304 ? 5.984 -10.727 27.141 1 82.19 304 HIS A C 1
ATOM 2340 O O . HIS A 1 304 ? 5.629 -9.555 26.969 1 82.19 304 HIS A O 1
ATOM 2346 N N . GLY A 1 305 ? 5.637 -11.703 26.406 1 87.94 305 GLY A N 1
ATOM 2347 C CA . GLY A 1 305 ? 4.566 -11.508 25.438 1 87.94 305 GLY A CA 1
ATOM 2348 C C . GLY A 1 305 ? 5.066 -11.125 24.062 1 87.94 305 GLY A C 1
ATOM 2349 O O . GLY A 1 305 ? 6.113 -11.602 23.625 1 87.94 305 GLY A O 1
ATOM 2350 N N . ILE A 1 306 ? 4.148 -10.352 23.344 1 89.88 306 ILE A N 1
ATOM 2351 C CA . ILE A 1 306 ? 4.379 -9.961 21.95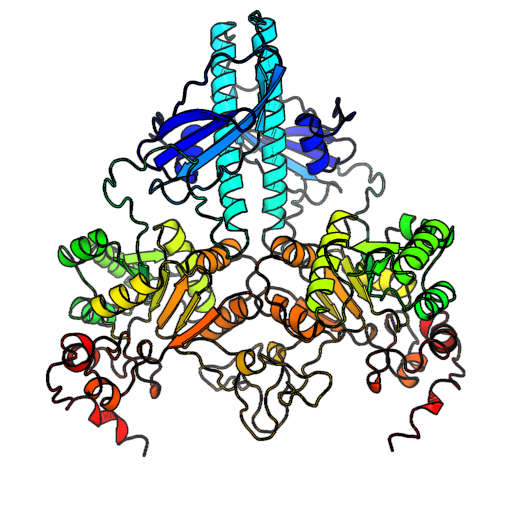3 1 89.88 306 ILE A CA 1
ATOM 2352 C C . ILE A 1 306 ? 4.656 -8.461 21.891 1 89.88 306 ILE A C 1
ATOM 2354 O O . ILE A 1 306 ? 4.094 -7.684 22.656 1 89.88 306 ILE A O 1
ATOM 2358 N N . ASN A 1 307 ? 5.559 -8.117 21.031 1 92.5 307 ASN A N 1
ATOM 2359 C CA . ASN A 1 307 ? 5.816 -6.691 20.828 1 92.5 307 ASN A CA 1
ATOM 2360 C C . ASN A 1 307 ? 5.223 -6.191 19.516 1 92.5 307 ASN A C 1
ATOM 2362 O O . ASN A 1 307 ? 5.121 -6.945 18.547 1 92.5 307 ASN A O 1
ATOM 2366 N N . TYR A 1 308 ? 4.848 -4.91 19.547 1 95.62 308 TYR A N 1
ATOM 2367 C CA . TYR A 1 308 ? 4.492 -4.254 18.281 1 95.62 308 TYR A CA 1
ATOM 2368 C C . TYR A 1 308 ? 5.734 -3.961 17.453 1 95.62 308 TYR A C 1
ATOM 2370 O O . TYR A 1 308 ? 6.836 -3.844 18 1 95.62 308 TYR A O 1
ATOM 2378 N N . MET A 1 309 ? 5.59 -3.85 16.141 1 96.44 309 MET A N 1
ATOM 2379 C CA . MET A 1 309 ? 6.613 -3.279 15.266 1 96.44 309 MET A CA 1
ATOM 2380 C C . MET A 1 309 ? 6.855 -1.812 15.602 1 96.44 309 MET A C 1
ATOM 2382 O O . MET A 1 309 ? 6.09 -1.206 16.359 1 96.44 309 MET A O 1
ATOM 2386 N N . ARG A 1 310 ? 7.926 -1.303 15.109 1 96.75 310 ARG A N 1
ATOM 2387 C CA . ARG A 1 310 ? 8.289 0.093 15.336 1 96.75 310 ARG A CA 1
ATOM 2388 C C . ARG A 1 310 ? 7.258 1.032 14.719 1 96.75 310 ARG A C 1
ATOM 2390 O O . ARG A 1 310 ? 6.867 0.861 13.562 1 96.75 310 ARG A O 1
ATOM 2397 N N . HIS A 1 311 ? 6.762 1.959 15.539 1 97.44 311 HIS A N 1
ATOM 2398 C CA . HIS A 1 311 ? 5.812 2.961 15.07 1 97.44 311 HIS A CA 1
ATOM 2399 C C . HIS A 1 311 ? 5.883 4.227 15.914 1 97.44 311 HIS A C 1
ATOM 2401 O O . HIS A 1 311 ? 6.477 4.223 17 1 97.44 311 HIS A O 1
ATOM 2407 N N . ALA A 1 312 ? 5.395 5.281 15.391 1 96.56 312 ALA A N 1
ATOM 2408 C CA . ALA A 1 312 ? 5.441 6.555 16.094 1 96.56 312 ALA A CA 1
ATOM 2409 C C . ALA A 1 312 ? 4.402 6.605 17.203 1 96.56 312 ALA A C 1
ATOM 2411 O O . ALA A 1 312 ? 3.314 6.039 17.078 1 96.56 312 ALA A O 1
ATOM 2412 N N . THR A 1 313 ? 4.738 7.312 18.234 1 95.56 313 THR A N 1
ATOM 2413 C CA . THR A 1 313 ? 3.748 7.594 19.266 1 95.56 313 THR A CA 1
ATOM 2414 C C . THR A 1 313 ? 2.564 8.367 18.688 1 95.56 313 THR A C 1
ATOM 2416 O O . THR A 1 313 ? 2.727 9.141 17.75 1 95.56 313 THR A O 1
ATOM 2419 N N . GLY A 1 314 ? 1.429 8.195 19.266 1 95.31 314 GLY A N 1
ATOM 2420 C CA . GLY A 1 314 ? 0.189 8.672 18.688 1 95.31 314 GLY A CA 1
ATOM 2421 C C . GLY A 1 314 ? -0.047 10.156 18.922 1 95.31 314 GLY A C 1
ATOM 2422 O O . GLY A 1 314 ? -0.908 10.758 18.281 1 95.31 314 GLY A O 1
ATOM 2423 N N . GLN A 1 315 ? 0.742 10.789 19.766 1 96.31 315 GLN A N 1
ATOM 2424 C CA . GLN A 1 315 ? 0.471 12.164 20.188 1 96.31 315 GLN A CA 1
ATOM 2425 C C . GLN A 1 315 ? 0.715 13.141 19.031 1 96.31 315 GLN A C 1
ATOM 2427 O O . GLN A 1 315 ? -0.056 14.078 18.844 1 96.31 315 GLN A O 1
ATOM 2432 N N . ALA A 1 316 ? 1.767 12.93 18.375 1 97.75 316 ALA A N 1
ATOM 2433 C CA . ALA A 1 316 ? 2.105 13.773 17.219 1 97.75 316 ALA A CA 1
ATOM 2434 C C . ALA A 1 316 ? 3.041 13.047 16.266 1 97.75 316 ALA A C 1
ATOM 2436 O O . ALA A 1 316 ? 4.09 12.539 16.672 1 97.75 316 ALA A O 1
ATOM 2437 N N . TYR A 1 317 ? 2.672 12.969 15.047 1 98.31 317 TYR A N 1
ATOM 2438 C CA . TYR A 1 317 ? 3.539 12.422 14.008 1 98.31 317 TYR A CA 1
ATOM 2439 C C . TYR A 1 317 ? 3.193 13.016 12.641 1 98.31 317 TYR A C 1
ATOM 2441 O O . TYR A 1 317 ? 2.104 13.555 12.453 1 98.31 317 TYR A O 1
ATOM 2449 N N . GLY A 1 318 ? 4.145 12.977 11.742 1 98.38 318 GLY A N 1
ATOM 2450 C CA . GLY A 1 318 ? 3.994 13.562 10.422 1 98.38 318 GLY A CA 1
ATOM 2451 C C . GLY A 1 318 ? 4.438 12.633 9.305 1 98.38 318 GLY A C 1
ATOM 2452 O O . GLY A 1 318 ? 5.293 11.766 9.516 1 98.38 318 GLY A O 1
ATOM 2453 N N . LEU A 1 319 ? 3.834 12.859 8.188 1 97.56 319 LEU A N 1
ATOM 2454 C CA . LEU A 1 319 ? 4.145 12.125 6.973 1 97.56 319 LEU A CA 1
ATOM 2455 C C . LEU A 1 319 ? 4.473 13.07 5.828 1 97.56 319 LEU A C 1
ATOM 2457 O O . LEU A 1 319 ? 3.828 14.117 5.676 1 97.56 319 LEU A O 1
ATOM 2461 N N . SER A 1 320 ? 5.465 12.711 5.031 1 93.94 320 SER A N 1
ATOM 2462 C CA . SER A 1 320 ? 5.66 13.438 3.781 1 93.94 320 SER A CA 1
ATOM 2463 C C . SER A 1 320 ? 4.5 13.203 2.818 1 93.94 320 SER A C 1
ATOM 2465 O O . SER A 1 320 ? 3.748 12.242 2.967 1 93.94 320 SER A O 1
ATOM 2467 N N . ARG A 1 321 ? 4.398 14 1.918 1 88.44 321 ARG A N 1
ATOM 2468 C CA . ARG A 1 321 ? 3.244 14.062 1.027 1 88.44 321 ARG A CA 1
ATOM 2469 C C . ARG A 1 321 ? 3.016 12.719 0.333 1 88.44 321 ARG A C 1
ATOM 2471 O O . ARG A 1 321 ? 1.91 12.18 0.373 1 88.44 321 ARG A O 1
ATOM 2478 N N . PRO A 1 322 ? 4.031 12.117 -0.277 1 84.81 322 PRO A N 1
ATOM 2479 C CA . PRO A 1 322 ? 3.754 10.852 -0.958 1 84.81 322 PRO A CA 1
ATOM 2480 C C . PRO A 1 322 ? 3.287 9.758 -0.001 1 84.81 322 PRO A C 1
ATOM 2482 O O . PRO A 1 322 ? 2.447 8.93 -0.367 1 84.81 322 PRO A O 1
ATOM 2485 N N . VAL A 1 323 ? 3.793 9.766 1.152 1 93.38 323 VAL A N 1
ATOM 2486 C CA . VAL A 1 323 ? 3.4 8.766 2.143 1 93.38 323 VAL A CA 1
ATOM 2487 C C . VAL A 1 323 ? 1.948 8.992 2.559 1 93.38 323 VAL A C 1
ATOM 2489 O O . VAL A 1 323 ? 1.165 8.047 2.648 1 93.38 323 VAL A O 1
ATOM 2492 N N . ALA A 1 324 ? 1.619 10.258 2.809 1 92.56 324 ALA A N 1
ATOM 2493 C CA . ALA A 1 324 ? 0.233 10.586 3.127 1 92.56 324 ALA A CA 1
ATOM 2494 C C . ALA A 1 324 ? -0.697 10.227 1.971 1 92.56 324 ALA A C 1
ATOM 2496 O O . ALA A 1 324 ? -1.81 9.742 2.189 1 92.56 324 ALA A O 1
ATOM 2497 N N . GLN A 1 325 ? -0.276 10.461 0.815 1 85.62 325 GLN A N 1
ATOM 2498 C CA . GLN A 1 325 ? -1.065 10.141 -0.369 1 85.62 325 GLN A CA 1
ATOM 2499 C C . GLN A 1 325 ? -1.316 8.641 -0.474 1 85.62 325 GLN A C 1
ATOM 2501 O O . GLN A 1 325 ? -2.402 8.219 -0.874 1 85.62 325 GLN A O 1
ATOM 2506 N N . TYR A 1 326 ? -0.257 7.879 -0.148 1 88.94 326 TYR A N 1
ATOM 2507 C CA . TYR A 1 326 ? -0.445 6.434 -0.131 1 88.94 326 TYR A CA 1
ATOM 2508 C C . TYR A 1 326 ? -1.632 6.047 0.746 1 88.94 326 TYR A C 1
ATOM 2510 O O . TYR A 1 326 ? -2.465 5.227 0.349 1 88.94 326 TYR A O 1
ATOM 2518 N N . ILE A 1 327 ? -1.704 6.633 1.941 1 90.81 327 ILE A N 1
ATOM 2519 C CA . ILE A 1 327 ? -2.787 6.316 2.867 1 90.81 327 ILE A CA 1
ATOM 2520 C C . ILE A 1 327 ? -4.129 6.691 2.238 1 90.81 327 ILE A C 1
ATOM 2522 O O . ILE A 1 327 ? -5.07 5.895 2.246 1 90.81 327 ILE A O 1
ATOM 2526 N N . ALA A 1 328 ? -4.184 7.84 1.73 1 80.56 328 ALA A N 1
ATOM 2527 C CA . ALA A 1 328 ? -5.438 8.328 1.16 1 80.56 328 ALA A CA 1
ATOM 2528 C C . ALA A 1 328 ? -5.875 7.469 -0.02 1 80.56 328 ALA A C 1
ATOM 2530 O O . ALA A 1 328 ? -7.047 7.098 -0.124 1 80.56 328 ALA A O 1
ATOM 2531 N N . ARG A 1 329 ? -4.973 7.109 -0.749 1 75.88 329 ARG A N 1
ATOM 2532 C CA . ARG A 1 329 ? -5.273 6.371 -1.971 1 75.88 329 ARG A CA 1
ATOM 2533 C C . ARG A 1 329 ? -5.684 4.938 -1.657 1 75.88 329 ARG A C 1
ATOM 2535 O O . ARG A 1 329 ? -6.512 4.355 -2.363 1 75.88 329 ARG A O 1
ATOM 2542 N N . ASN A 1 330 ? -5.059 4.406 -0.678 1 82.5 330 ASN A N 1
ATOM 2543 C CA . ASN A 1 330 ? -5.301 3.002 -0.363 1 82.5 330 ASN A CA 1
ATOM 2544 C C . ASN A 1 330 ? -6.211 2.85 0.853 1 82.5 330 ASN A C 1
ATOM 2546 O O . ASN A 1 330 ? -6.293 1.77 1.439 1 82.5 330 ASN A O 1
ATOM 2550 N N . ALA A 1 331 ? -6.883 3.891 1.172 1 82.88 331 ALA A N 1
ATOM 2551 C CA . ALA A 1 331 ? -7.699 3.914 2.381 1 82.88 331 ALA A CA 1
ATOM 2552 C C . ALA A 1 331 ? -8.664 2.729 2.416 1 82.88 331 ALA A C 1
ATOM 2554 O O . ALA A 1 331 ? -8.883 2.135 3.473 1 82.88 331 ALA A O 1
ATOM 2555 N N . HIS A 1 332 ? -9.164 2.277 1.368 1 77.5 332 HIS A N 1
ATOM 2556 C CA . HIS A 1 332 ? -10.211 1.264 1.288 1 77.5 332 HIS A CA 1
ATOM 2557 C C . HIS A 1 332 ? -9.641 -0.133 1.52 1 77.5 332 HIS A C 1
ATOM 2559 O O . HIS A 1 332 ? -10.391 -1.075 1.789 1 77.5 332 HIS A O 1
ATOM 2565 N N . ILE A 1 333 ? -8.344 -0.29 1.411 1 87.06 333 ILE A N 1
ATOM 2566 C CA . ILE A 1 333 ? -7.793 -1.63 1.582 1 87.06 333 ILE A CA 1
ATOM 2567 C C . ILE A 1 333 ? -6.871 -1.659 2.799 1 87.06 333 ILE A C 1
ATOM 2569 O O . ILE A 1 333 ? -6.281 -2.693 3.113 1 87.06 333 ILE A O 1
ATOM 2573 N N . LEU A 1 334 ? -6.715 -0.583 3.477 1 91.94 334 LEU A N 1
ATOM 2574 C CA . LEU A 1 334 ? -5.867 -0.549 4.664 1 91.94 334 LEU A CA 1
ATOM 2575 C C . LEU A 1 334 ? -6.602 -1.128 5.871 1 91.94 334 LEU A C 1
ATOM 2577 O O . LEU A 1 334 ? -7.77 -0.811 6.102 1 91.94 334 LEU A O 1
ATOM 2581 N N . HIS A 1 335 ? -5.922 -1.989 6.535 1 93.88 335 HIS A N 1
ATOM 2582 C CA . HIS A 1 335 ? -6.473 -2.602 7.738 1 93.88 335 HIS A CA 1
ATOM 2583 C C . HIS A 1 335 ? -6.387 -1.654 8.93 1 93.88 335 HIS A C 1
ATOM 2585 O O . HIS A 1 335 ? -5.375 -0.974 9.109 1 93.88 335 HIS A O 1
ATOM 2591 N N . ARG A 1 336 ? -7.406 -1.629 9.75 1 93.25 336 ARG A N 1
ATOM 2592 C CA . ARG A 1 336 ? -7.438 -0.75 10.914 1 93.25 336 ARG A CA 1
ATOM 2593 C C . ARG A 1 336 ? -7.402 -1.555 12.211 1 93.25 336 ARG A C 1
ATOM 2595 O O . ARG A 1 336 ? -8.297 -2.357 12.477 1 93.25 336 ARG A O 1
ATOM 2602 N N . TYR A 1 337 ? -6.395 -1.356 12.984 1 95 337 TYR A N 1
ATOM 2603 C CA . TYR A 1 337 ? -6.262 -1.967 14.305 1 95 337 TYR A CA 1
ATOM 2604 C C . TYR A 1 337 ? -6.895 -1.088 15.375 1 95 337 TYR A C 1
ATOM 2606 O O . TYR A 1 337 ? -7.312 0.039 15.094 1 95 337 TYR A O 1
ATOM 2614 N N . ALA A 1 338 ? -6.996 -1.621 16.578 1 91.75 338 ALA A N 1
ATOM 2615 C CA . ALA A 1 338 ? -7.676 -0.922 17.656 1 91.75 338 ALA A CA 1
ATOM 2616 C C . ALA A 1 338 ? -6.945 0.368 18.031 1 91.75 338 ALA A C 1
ATOM 2618 O O . ALA A 1 338 ? -7.578 1.382 18.328 1 91.75 338 ALA A O 1
ATOM 2619 N N . ASN A 1 339 ? -5.656 0.323 18.031 1 93.19 339 ASN A N 1
ATOM 2620 C CA . ASN A 1 339 ? -4.84 1.492 18.344 1 93.19 339 ASN A CA 1
ATOM 2621 C C . ASN A 1 339 ? -4.383 2.209 17.078 1 93.19 339 ASN A C 1
ATOM 2623 O O . ASN A 1 339 ? -3.729 1.611 16.219 1 93.19 339 ASN A O 1
ATOM 2627 N N . GLU A 1 340 ? -4.762 3.504 17.016 1 93.94 340 GLU A N 1
ATOM 2628 C CA . GLU A 1 340 ? -4.602 4.234 15.758 1 93.94 340 GLU A CA 1
ATOM 2629 C C . GLU A 1 340 ? -3.131 4.375 15.383 1 93.94 340 GLU A C 1
ATOM 2631 O O . GLU A 1 340 ? -2.775 4.312 14.203 1 93.94 340 GLU A O 1
ATOM 2636 N N . ASP A 1 341 ? -2.25 4.609 16.391 1 95.62 341 ASP A N 1
ATOM 2637 C CA . ASP A 1 341 ? -0.828 4.754 16.094 1 95.62 341 ASP A CA 1
ATOM 2638 C C . ASP A 1 341 ? -0.238 3.441 15.586 1 95.62 341 ASP A C 1
ATOM 2640 O O . ASP A 1 341 ? 0.609 3.439 14.688 1 95.62 341 ASP A O 1
ATOM 2644 N N . VAL A 1 342 ? -0.749 2.309 16.109 1 96.56 342 VAL A N 1
ATOM 2645 C CA . VAL A 1 342 ? -0.337 0.989 15.641 1 96.56 342 VAL A CA 1
ATOM 2646 C C . VAL A 1 342 ? -0.779 0.79 14.195 1 96.56 342 VAL A C 1
ATOM 2648 O O . VAL A 1 342 ? -0.032 0.242 13.383 1 96.56 342 VAL A O 1
ATOM 2651 N N . SER A 1 343 ? -1.982 1.239 13.875 1 97 343 SER A N 1
ATOM 2652 C CA . SER A 1 343 ? -2.475 1.141 12.508 1 97 343 SER A CA 1
ATOM 2653 C C . SER A 1 343 ? -1.559 1.876 11.539 1 97 343 SER A C 1
ATOM 2655 O O . SER A 1 343 ? -1.188 1.335 10.492 1 97 343 SER A O 1
ATOM 2657 N N . VAL A 1 344 ? -1.195 3.039 11.891 1 97.81 344 VAL A N 1
ATOM 2658 C CA . VAL A 1 344 ? -0.322 3.822 11.023 1 97.81 344 VAL A CA 1
ATOM 2659 C C . VAL A 1 344 ? 1.026 3.121 10.875 1 97.81 344 VAL A C 1
ATOM 2661 O O . VAL A 1 344 ? 1.562 3.016 9.773 1 97.81 344 VAL A O 1
ATOM 2664 N N . GLY A 1 345 ? 1.567 2.68 11.945 1 97.88 345 GLY A N 1
ATOM 2665 C CA . GLY A 1 345 ? 2.801 1.912 11.883 1 97.88 345 GLY A CA 1
ATOM 2666 C C . GLY A 1 345 ? 2.703 0.7 10.977 1 97.88 345 GLY A C 1
ATOM 2667 O O . GLY A 1 345 ? 3.619 0.425 10.203 1 97.88 345 GLY A O 1
ATOM 2668 N N . ALA A 1 346 ? 1.641 -0.027 11.125 1 97.81 346 ALA A N 1
ATOM 2669 C CA . ALA A 1 346 ? 1.423 -1.224 10.312 1 97.81 346 ALA A CA 1
ATOM 2670 C C . ALA A 1 346 ? 1.339 -0.874 8.828 1 97.81 346 ALA A C 1
ATOM 2672 O O . ALA A 1 346 ? 1.825 -1.624 7.98 1 97.81 346 ALA A O 1
ATOM 2673 N N . TRP A 1 347 ? 0.701 0.279 8.539 1 97.19 347 TRP A N 1
ATOM 2674 C CA . TRP A 1 347 ? 0.592 0.719 7.152 1 97.19 347 TRP A CA 1
ATOM 2675 C C . TRP A 1 347 ? 1.967 1.04 6.574 1 97.19 347 TRP A C 1
ATOM 2677 O O . TRP A 1 347 ? 2.166 0.976 5.359 1 97.19 347 TRP A O 1
ATOM 2687 N N . MET A 1 348 ? 2.957 1.34 7.426 1 97.5 348 MET A N 1
ATOM 2688 C CA . MET A 1 348 ? 4.262 1.822 6.98 1 97.5 348 MET A CA 1
ATOM 2689 C C . MET A 1 348 ? 5.27 0.682 6.914 1 97.5 348 MET A C 1
ATOM 2691 O O . MET A 1 348 ? 6.273 0.773 6.207 1 97.5 348 MET A O 1
ATOM 2695 N N . LEU A 1 349 ? 5.031 -0.381 7.625 1 97.62 349 LEU A N 1
ATOM 2696 C CA . LEU A 1 349 ? 6.039 -1.417 7.828 1 97.62 349 LEU A CA 1
ATOM 2697 C C . LEU A 1 349 ? 6.484 -2.014 6.5 1 97.62 349 LEU A C 1
ATOM 2699 O O . LEU A 1 349 ? 7.664 -2.322 6.316 1 97.62 349 LEU A O 1
ATOM 2703 N N . GLY A 1 350 ? 5.551 -2.156 5.605 1 96.69 350 GLY A N 1
ATOM 2704 C CA . GLY A 1 350 ? 5.852 -2.783 4.328 1 96.69 350 GLY A CA 1
ATOM 2705 C C . GLY A 1 350 ? 6.305 -1.796 3.27 1 96.69 350 GLY A C 1
ATOM 2706 O O . GLY A 1 350 ? 6.547 -2.174 2.121 1 96.69 350 GLY A O 1
ATOM 2707 N N . LEU A 1 351 ? 6.48 -0.558 3.598 1 95.44 351 LEU A N 1
ATOM 2708 C CA . LEU A 1 351 ? 6.789 0.48 2.619 1 95.44 351 LEU A CA 1
ATOM 2709 C C . LEU A 1 351 ? 8.234 0.945 2.756 1 95.44 351 LEU A C 1
ATOM 2711 O O . LEU A 1 351 ? 8.812 0.872 3.842 1 95.44 351 LEU A O 1
ATOM 2715 N N . GLU A 1 352 ? 8.742 1.412 1.568 1 91.94 352 GLU A N 1
ATOM 2716 C CA . GLU A 1 352 ? 10.07 2.002 1.562 1 91.94 352 GLU A CA 1
ATOM 2717 C C . GLU A 1 352 ? 10.055 3.42 2.125 1 91.94 352 GLU A C 1
ATOM 2719 O O . GLU A 1 352 ? 10.359 4.379 1.414 1 91.94 352 GLU A O 1
ATOM 2724 N N . VAL A 1 353 ? 9.664 3.48 3.391 1 95 353 VAL A N 1
ATOM 2725 C CA . VAL A 1 353 ? 9.578 4.746 4.113 1 95 353 VAL A CA 1
ATOM 2726 C C . VAL A 1 353 ? 10.711 4.836 5.133 1 95 353 VAL A C 1
ATOM 2728 O O . VAL A 1 353 ? 11.086 3.834 5.742 1 95 353 VAL A O 1
ATOM 2731 N N . GLU A 1 354 ? 11.258 6.035 5.246 1 94.81 354 GLU A N 1
ATOM 2732 C CA . GLU A 1 354 ? 12.234 6.293 6.297 1 94.81 354 GLU A CA 1
ATOM 2733 C C . GLU A 1 354 ? 11.555 6.621 7.621 1 94.81 354 GLU A C 1
ATOM 2735 O O . GLU A 1 354 ? 10.812 7.598 7.719 1 94.81 354 GLU A O 1
ATOM 2740 N N . LEU A 1 355 ? 11.742 5.762 8.578 1 96.88 355 LEU A N 1
ATOM 2741 C CA . LEU A 1 355 ? 11.258 6.035 9.93 1 96.88 355 LEU A CA 1
ATOM 2742 C C . LEU A 1 355 ? 12.211 6.969 10.672 1 96.88 355 LEU A C 1
ATOM 2744 O O . LEU A 1 355 ? 13.336 6.586 10.984 1 96.88 355 LEU A O 1
ATOM 2748 N N . VAL A 1 356 ? 11.727 8.148 10.953 1 97 356 VAL A N 1
ATOM 2749 C CA . VAL A 1 356 ? 12.586 9.125 11.633 1 97 356 VAL A CA 1
ATOM 2750 C C . VAL A 1 356 ? 12.172 9.242 13.094 1 97 356 VAL A C 1
ATOM 2752 O O . VAL A 1 356 ? 11.078 9.727 13.398 1 97 356 VAL A O 1
ATOM 2755 N N . HIS A 1 357 ? 13.031 8.742 13.891 1 96.31 357 HIS A N 1
ATOM 2756 C CA . HIS A 1 357 ? 12.883 8.922 15.336 1 96.31 357 HIS A CA 1
ATOM 2757 C C . HIS A 1 357 ? 13.586 10.195 15.805 1 96.31 357 HIS A C 1
ATOM 2759 O O . HIS A 1 357 ? 14.812 10.258 15.836 1 96.31 357 HIS A O 1
ATOM 2765 N N . ASP A 1 358 ? 12.797 11.156 16.188 1 95.69 358 ASP A N 1
ATOM 2766 C CA . ASP A 1 358 ? 13.375 12.414 16.641 1 95.69 358 ASP A CA 1
ATOM 2767 C C . ASP A 1 358 ? 12.797 12.82 18 1 95.69 358 ASP A C 1
ATOM 2769 O O . ASP A 1 358 ? 11.609 13.102 18.109 1 95.69 358 ASP A O 1
ATOM 2773 N N . LEU A 1 359 ? 13.641 12.938 18.969 1 93.69 359 LEU A N 1
ATOM 2774 C CA . LEU A 1 359 ? 13.219 13.219 20.344 1 93.69 359 LEU A CA 1
ATOM 2775 C C . LEU A 1 359 ? 12.672 14.641 20.453 1 93.69 359 LEU A C 1
ATOM 2777 O O . LEU A 1 359 ? 11.969 14.961 21.422 1 93.69 359 LEU A O 1
ATOM 2781 N N . LEU A 1 360 ? 12.969 15.5 19.547 1 94.69 360 LEU A N 1
ATOM 2782 C CA . LEU A 1 360 ? 12.43 16.844 19.547 1 94.69 360 LEU A CA 1
ATOM 2783 C C . LEU A 1 360 ? 10.922 16.828 19.328 1 94.69 360 LEU A C 1
ATOM 2785 O O . LEU A 1 360 ? 10.234 17.812 19.641 1 94.69 360 LEU A O 1
ATOM 2789 N N . LEU A 1 361 ? 10.414 15.711 18.781 1 96.5 361 LEU A N 1
ATOM 2790 C CA . LEU A 1 361 ? 8.992 15.594 18.469 1 96.5 361 LEU A CA 1
ATOM 2791 C C . LEU A 1 361 ? 8.242 14.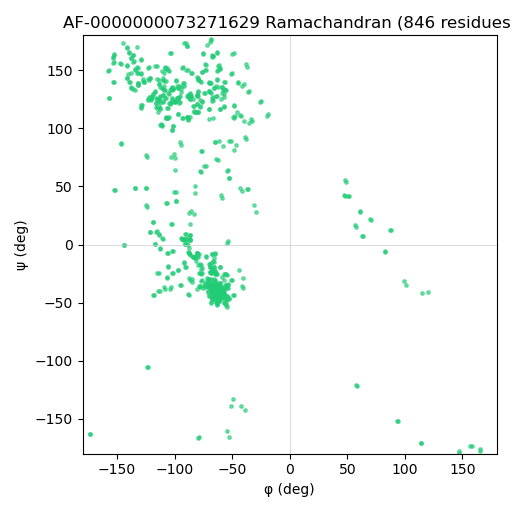945 19.641 1 96.5 361 LEU A C 1
ATOM 2793 O O . LEU A 1 361 ? 7.047 14.648 19.516 1 96.5 361 LEU A O 1
ATOM 2797 N N . CYS A 1 362 ? 8.938 14.68 20.766 1 94.75 362 CYS A N 1
ATOM 2798 C CA . CYS A 1 362 ? 8.266 14.102 21.922 1 94.75 362 CYS A CA 1
ATOM 2799 C C . CYS A 1 362 ? 8.969 14.492 23.203 1 94.75 362 CYS A C 1
ATOM 2801 O O . CYS A 1 362 ? 9.273 13.641 24.047 1 94.75 362 CYS A O 1
ATOM 2803 N N . CYS A 1 363 ? 9.273 15.766 23.328 1 94.5 363 CYS A N 1
ATOM 2804 C CA . CYS A 1 363 ? 9.734 16.25 24.625 1 94.5 363 CYS A CA 1
ATOM 2805 C C . CYS A 1 363 ? 8.711 15.938 25.719 1 94.5 363 CYS A C 1
ATOM 2807 O O . CYS A 1 363 ? 7.504 16.031 25.484 1 94.5 363 CYS A O 1
ATOM 2809 N N . SER A 1 364 ? 9.219 15.523 26.906 1 92.56 364 SER A N 1
ATOM 2810 C CA . SER A 1 364 ? 8.25 15.039 27.891 1 92.56 364 SER A CA 1
ATOM 2811 C C . SER A 1 364 ? 8.664 15.43 29.312 1 92.56 364 SER A C 1
ATOM 2813 O O . SER A 1 364 ? 7.992 15.078 30.281 1 92.56 364 SER A O 1
ATOM 2815 N N . SER A 1 365 ? 9.789 16.109 29.406 1 88.75 365 SER A N 1
ATOM 2816 C CA . SER A 1 365 ? 10.289 16.391 30.75 1 88.75 365 SER A CA 1
ATOM 2817 C C . SER A 1 365 ? 10.805 17.812 30.875 1 88.75 365 SER A C 1
ATOM 2819 O O . SER A 1 365 ? 11.133 18.453 29.859 1 88.75 365 SER A O 1
ATOM 2821 N N . ALA A 1 366 ? 10.867 18.203 32.125 1 85.12 366 ALA A N 1
ATOM 2822 C CA . ALA A 1 366 ? 11.414 19.531 32.438 1 85.12 366 ALA A CA 1
ATOM 2823 C C . ALA 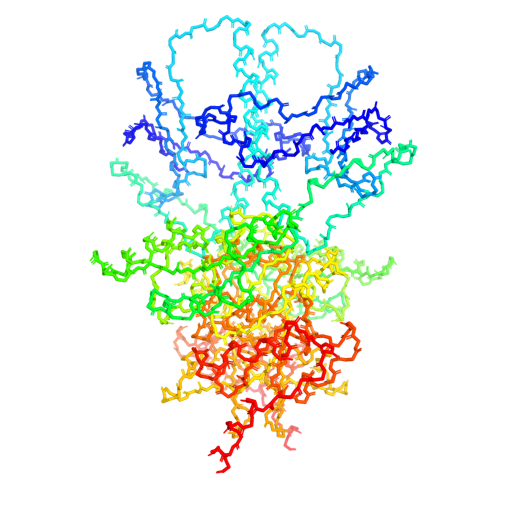A 1 366 ? 12.891 19.609 32.031 1 85.12 366 ALA A C 1
ATOM 2825 O O . ALA A 1 366 ? 13.367 20.656 31.594 1 85.12 366 ALA A O 1
ATOM 2826 N N . ALA A 1 367 ? 13.5 18.531 32.219 1 86.12 367 ALA A N 1
ATOM 2827 C CA . ALA A 1 367 ? 14.922 18.484 31.891 1 86.12 367 ALA A CA 1
ATOM 2828 C C . ALA A 1 367 ? 15.141 18.781 30.406 1 86.12 367 ALA A C 1
ATOM 2830 O O . ALA A 1 367 ? 16.047 19.547 30.047 1 86.12 367 ALA A O 1
ATOM 2831 N N . GLN A 1 368 ? 14.32 18.234 29.562 1 88.94 368 GLN A N 1
ATOM 2832 C CA . GLN A 1 368 ? 14.438 18.484 28.141 1 88.94 368 GLN A CA 1
ATOM 2833 C C . GLN A 1 368 ? 14.133 19.938 27.797 1 88.94 368 GLN A C 1
ATOM 2835 O O . GLN A 1 368 ? 14.742 20.516 26.891 1 88.94 368 GLN A O 1
ATOM 2840 N N . CYS A 1 369 ? 13.234 20.516 28.5 1 88.38 369 CYS A N 1
ATOM 2841 C CA . CYS A 1 369 ? 12.891 21.922 28.281 1 88.38 369 CYS A CA 1
ATOM 2842 C C . CYS A 1 369 ? 14.039 22.828 28.688 1 88.38 369 CYS A C 1
ATOM 2844 O O . CYS A 1 369 ? 14.312 23.828 28.031 1 88.38 369 CYS A O 1
ATOM 2846 N N . ARG A 1 370 ? 14.742 22.422 29.688 1 85.25 370 ARG A N 1
ATOM 2847 C CA . ARG A 1 370 ? 15.852 23.234 30.188 1 85.25 370 ARG A CA 1
ATOM 2848 C C . ARG A 1 370 ? 17.078 23.109 29.281 1 85.25 370 ARG A C 1
ATOM 2850 O O . ARG A 1 370 ? 17.891 24.031 29.188 1 85.25 370 ARG A O 1
ATOM 2857 N N . GLU A 1 371 ? 17.141 22.016 28.594 1 85.25 371 GLU A N 1
ATOM 2858 C CA . GLU A 1 371 ? 18.328 21.719 27.797 1 85.25 371 GLU A CA 1
ATOM 2859 C C . GLU A 1 371 ? 18.234 22.312 26.406 1 85.25 371 GLU A C 1
ATOM 2861 O O . GLU A 1 371 ? 19.125 22.125 25.578 1 85.25 371 GLU A O 1
ATOM 2866 N N . GLN A 1 372 ? 17.156 23.109 26.188 1 88.12 372 GLN A N 1
ATOM 2867 C CA . GLN A 1 372 ? 16.984 23.75 24.875 1 88.12 372 GLN A CA 1
ATOM 2868 C C . GLN A 1 372 ? 17.906 24.953 24.734 1 88.12 372 GLN A C 1
ATOM 2870 O O . GLN A 1 372 ? 17.469 26.109 24.812 1 88.12 372 GLN A O 1
ATOM 2875 N N . THR A 1 373 ? 19.203 24.797 24.406 1 81 373 THR A N 1
ATOM 2876 C CA . THR A 1 373 ? 20.203 25.859 24.406 1 81 373 THR A CA 1
ATOM 2877 C C . THR A 1 373 ? 20.469 26.344 22.984 1 81 373 THR A C 1
ATOM 2879 O O . THR A 1 373 ? 20.969 27.453 22.781 1 81 373 THR A O 1
ATOM 2882 N N . THR A 1 374 ? 20.219 25.531 22.047 1 81.75 374 THR A N 1
ATOM 2883 C CA . THR A 1 374 ? 20.422 25.859 20.641 1 81.75 374 THR A CA 1
ATOM 2884 C C . THR A 1 374 ? 19.172 25.547 19.828 1 81.75 374 THR A C 1
ATOM 2886 O O . THR A 1 374 ? 18.297 24.812 20.281 1 81.75 374 THR A O 1
ATOM 2889 N N . PRO A 1 375 ? 19.062 26.188 18.672 1 78.88 375 PRO A N 1
ATOM 2890 C CA . PRO A 1 375 ? 17.906 25.922 17.828 1 78.88 375 PRO A CA 1
ATOM 2891 C C . PRO A 1 375 ? 17.75 24.438 17.484 1 78.88 375 PRO A C 1
ATOM 2893 O O . PRO A 1 375 ? 16.625 23.969 17.297 1 78.88 375 PRO A O 1
ATOM 2896 N N . GLU A 1 376 ? 18.828 23.75 17.516 1 80.06 376 GLU A N 1
ATOM 2897 C CA . GLU A 1 376 ? 18.797 22.344 17.125 1 80.06 376 GLU A CA 1
ATOM 2898 C C . GLU A 1 376 ? 18.281 21.469 18.266 1 80.06 376 GLU A C 1
ATOM 2900 O O . GLU A 1 376 ? 17.922 20.312 18.062 1 80.06 376 GLU A O 1
ATOM 2905 N N . LYS A 1 377 ? 18.125 22.109 19.391 1 85.81 377 LYS A N 1
ATOM 2906 C CA . LYS A 1 377 ? 17.672 21.359 20.562 1 85.81 377 LYS A CA 1
ATOM 2907 C C . LYS A 1 377 ? 16.281 21.797 21 1 85.81 377 LYS A C 1
ATOM 2909 O O . LYS A 1 377 ? 15.82 21.406 22.078 1 85.81 377 LYS A O 1
ATOM 2914 N N . ARG A 1 378 ? 15.688 22.594 20.172 1 91.19 378 ARG A N 1
ATOM 2915 C CA . ARG A 1 378 ? 14.367 23.094 20.531 1 91.19 378 ARG A CA 1
ATOM 2916 C C . ARG A 1 378 ? 13.32 21.984 20.469 1 91.19 378 ARG A C 1
ATOM 2918 O O . ARG A 1 378 ? 13.266 21.234 19.5 1 91.19 378 ARG A O 1
ATOM 2925 N N . CYS A 1 379 ? 12.531 21.938 21.562 1 94.81 379 CYS A N 1
ATOM 2926 C CA . CYS A 1 379 ? 11.398 21.016 21.562 1 94.81 379 CYS A CA 1
ATOM 2927 C C . CYS A 1 379 ? 10.352 21.453 20.547 1 94.81 379 CYS A C 1
ATOM 2929 O O . CYS A 1 379 ? 9.93 22.609 20.531 1 94.81 379 CYS A O 1
ATOM 2931 N N . LEU A 1 380 ? 10 20.562 19.688 1 96.75 380 LEU A N 1
ATOM 2932 C CA . LEU A 1 380 ? 8.961 20.812 18.703 1 96.75 380 LEU A CA 1
ATOM 2933 C C . LEU A 1 380 ? 7.582 20.484 19.266 1 96.75 380 LEU A C 1
ATOM 2935 O O . LEU A 1 380 ? 6.609 21.188 19 1 96.75 380 LEU A O 1
ATOM 2939 N N . VAL A 1 381 ? 7.496 19.375 19.953 1 96.88 381 VAL A N 1
ATOM 2940 C CA . VAL A 1 381 ? 6.27 18.859 20.547 1 96.88 381 VAL A CA 1
ATOM 2941 C C . VAL A 1 381 ? 6.527 18.469 22 1 96.88 381 VAL A C 1
ATOM 2943 O O . VAL A 1 381 ? 7.598 17.969 22.328 1 96.88 381 VAL A O 1
ATOM 2946 N N . PHE A 1 382 ? 5.539 18.812 22.859 1 96.12 382 PHE A N 1
ATOM 2947 C CA . PHE A 1 382 ? 5.629 18.391 24.25 1 96.12 382 PHE A CA 1
ATOM 2948 C C . PHE A 1 382 ? 4.402 17.578 24.641 1 96.12 382 PHE A C 1
ATOM 2950 O O . PHE A 1 382 ? 3.268 17.984 24.391 1 96.12 382 PHE A O 1
ATOM 2957 N N . SER A 1 383 ? 4.613 16.406 25.141 1 95.19 383 SER A N 1
ATOM 2958 C CA . SER A 1 383 ? 3.592 15.539 25.703 1 95.19 383 SER A CA 1
ATOM 2959 C C . SER A 1 383 ? 4.156 14.688 26.844 1 95.19 383 SER A C 1
ATOM 2961 O O . SER A 1 383 ? 5.371 14.508 26.938 1 95.19 383 SER A O 1
ATOM 2963 N N . GLU A 1 384 ? 3.338 14.273 27.672 1 92.94 384 GLU A N 1
ATOM 2964 C CA . GLU A 1 384 ? 3.736 13.422 28.797 1 92.94 384 GLU A CA 1
ATOM 2965 C C . GLU A 1 384 ? 3.391 11.961 28.516 1 92.94 384 GLU A C 1
ATOM 2967 O O . GLU A 1 384 ? 2.262 11.641 28.141 1 92.94 384 GLU A O 1
ATOM 2972 N N . VAL A 1 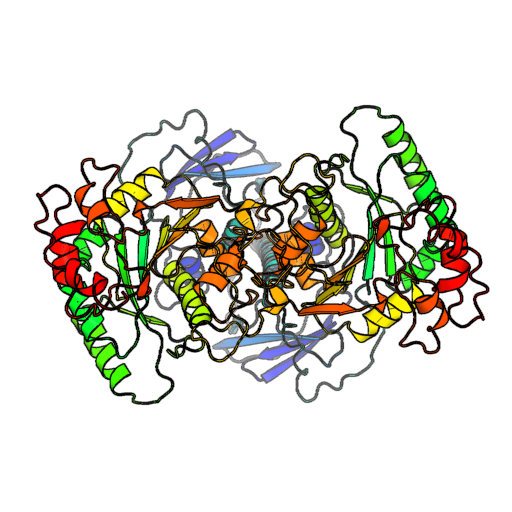385 ? 4.309 11.062 28.766 1 86.19 385 VAL A N 1
ATOM 2973 C CA . VAL A 1 385 ? 4.184 9.648 28.438 1 86.19 385 VAL A CA 1
ATOM 2974 C C . VAL A 1 385 ? 3.064 9.016 29.266 1 86.19 385 VAL A C 1
ATOM 2976 O O . VAL A 1 385 ? 2.295 8.195 28.75 1 86.19 385 VAL A O 1
ATOM 2979 N N . THR A 1 386 ? 2.93 9.406 30.469 1 86.88 386 THR A N 1
ATOM 2980 C CA . THR A 1 386 ? 2.014 8.781 31.422 1 86.88 386 THR A CA 1
ATOM 2981 C C . THR A 1 386 ? 0.565 8.977 30.984 1 86.88 386 THR A C 1
ATOM 2983 O O . THR A 1 386 ? -0.274 8.094 31.188 1 86.88 386 THR A O 1
ATOM 2986 N N . CYS A 1 387 ? 0.29 10.07 30.375 1 90.81 387 CYS A N 1
ATOM 2987 C CA . CYS A 1 387 ? -1.087 10.383 30.016 1 90.81 387 CYS A CA 1
ATOM 2988 C C . CYS A 1 387 ? -1.28 10.336 28.5 1 90.81 387 CYS A C 1
ATOM 2990 O O . CYS A 1 387 ? -2.375 10.609 28 1 90.81 387 CYS A O 1
ATOM 2992 N N . ALA A 1 388 ? -0.265 9.93 27.75 1 89.06 388 ALA A N 1
ATOM 2993 C CA . ALA A 1 388 ? -0.335 9.977 26.281 1 89.06 388 ALA A CA 1
ATOM 2994 C C . ALA A 1 388 ? -0.838 11.328 25.797 1 89.06 388 ALA A C 1
ATOM 2996 O O . ALA A 1 388 ? -1.745 11.398 24.969 1 89.06 388 ALA A O 1
ATOM 2997 N N . GLY A 1 389 ? -0.444 12.352 26.328 1 93.62 389 GLY A N 1
ATOM 2998 C CA . GLY A 1 389 ? -0.759 13.773 26.234 1 93.62 389 GLY A CA 1
ATOM 2999 C C . GLY A 1 389 ? -0.345 14.547 27.484 1 93.62 389 GLY A C 1
ATOM 3000 O O . GLY A 1 389 ? 0.408 14.039 28.312 1 93.62 389 GLY A O 1
ATOM 3001 N N . ILE A 1 390 ? -0.688 15.734 27.547 1 94.81 390 ILE A N 1
ATOM 3002 C CA . ILE A 1 390 ? -0.433 16.484 28.766 1 94.81 390 ILE A CA 1
ATOM 3003 C C . ILE A 1 390 ? -1.507 16.172 29.797 1 94.81 390 ILE A C 1
ATOM 3005 O O . ILE A 1 390 ? -2.703 16.25 29.516 1 94.81 390 ILE A O 1
ATOM 3009 N N . CYS A 1 391 ? -1.011 15.656 30.922 1 94.06 391 CYS A N 1
ATOM 3010 C CA . CYS A 1 391 ? -1.943 15.375 32 1 94.06 391 CYS A CA 1
ATOM 3011 C C . CYS A 1 391 ? -2.703 16.641 32.406 1 94.06 391 CYS A C 1
ATOM 3013 O O . CYS A 1 391 ? -2.1 17.688 32.625 1 94.06 391 CYS A O 1
ATOM 3015 N N . GLN A 1 392 ? -4.055 16.484 32.562 1 93.12 392 GLN A N 1
ATOM 3016 C CA . GLN A 1 392 ? -4.902 17.625 32.906 1 93.12 392 GLN A CA 1
ATOM 3017 C C . GLN A 1 392 ? -4.605 18.812 32 1 93.12 392 GLN A C 1
ATOM 3019 O O . GLN A 1 392 ? -4.34 19.922 32.5 1 93.12 392 GLN A O 1
ATOM 3024 N N . ALA A 1 393 ? -4.672 18.594 30.781 1 94.06 393 ALA A N 1
ATOM 3025 C CA . ALA A 1 393 ? -4.262 19.547 29.766 1 94.06 393 ALA A CA 1
ATOM 3026 C C . ALA A 1 393 ? -5.016 20.875 29.906 1 94.06 393 ALA A C 1
ATOM 3028 O O . ALA A 1 393 ? -4.465 21.938 29.641 1 94.06 393 ALA A O 1
ATOM 3029 N N . GLU A 1 394 ? -6.211 20.875 30.375 1 92.56 394 GLU A N 1
ATOM 3030 C CA . GLU A 1 394 ? -7.039 22.078 30.484 1 92.56 394 GLU A CA 1
ATOM 3031 C C . GLU A 1 394 ? -6.41 23.094 31.438 1 92.56 394 GLU A C 1
ATOM 3033 O O . GLU A 1 394 ? -6.629 24.297 31.312 1 92.56 394 GLU A O 1
ATOM 3038 N N . THR A 1 395 ? -5.602 22.547 32.344 1 92.88 395 THR A N 1
ATOM 3039 C CA . THR A 1 395 ? -5.016 23.453 33.312 1 92.88 395 THR A CA 1
ATOM 3040 C C . THR A 1 395 ? -3.506 23.547 33.125 1 92.88 395 THR A C 1
ATOM 3042 O O . THR A 1 395 ? -2.904 24.594 33.406 1 92.88 395 THR A O 1
ATOM 3045 N N . ARG A 1 396 ? -2.945 22.547 32.562 1 94.31 396 ARG A N 1
ATOM 3046 C CA . ARG A 1 396 ? -1.488 22.469 32.625 1 94.31 396 ARG A CA 1
ATOM 3047 C C . ARG A 1 396 ? -0.876 22.812 31.266 1 94.31 396 ARG A C 1
ATOM 3049 O O . ARG A 1 396 ? 0.31 23.141 31.172 1 94.31 396 ARG A O 1
ATOM 3056 N N . LEU A 1 397 ? -1.55 22.781 30.234 1 96 397 LEU A N 1
ATOM 3057 C CA . LEU A 1 397 ? -0.98 22.953 28.891 1 96 397 LEU A CA 1
ATOM 3058 C C . LEU A 1 397 ? -0.438 24.359 28.719 1 96 397 LEU A C 1
ATOM 3060 O O . LEU A 1 397 ? 0.671 24.547 28.219 1 96 397 LEU A O 1
ATOM 3064 N N . GLU A 1 398 ? -1.18 25.391 29.156 1 94.5 398 GLU A N 1
ATOM 3065 C CA . GLU A 1 398 ? -0.784 26.781 28.938 1 94.5 398 GLU A CA 1
ATOM 3066 C C . GLU A 1 398 ? 0.518 27.109 29.656 1 94.5 398 GLU A C 1
ATOM 3068 O O . GLU A 1 398 ? 1.464 27.609 29.047 1 94.5 398 GLU A O 1
ATOM 3073 N N . PRO A 1 399 ? 0.655 26.781 30.922 1 91.69 399 PRO A N 1
ATOM 3074 C CA . PRO A 1 399 ? 1.93 27.078 31.578 1 91.69 399 PRO A CA 1
ATOM 3075 C C . PRO A 1 399 ? 3.098 26.297 31 1 91.69 399 PRO A C 1
ATOM 3077 O O . PRO A 1 399 ? 4.215 26.812 30.906 1 91.69 399 PRO A O 1
ATOM 3080 N N . ILE A 1 400 ? 2.883 25.078 30.594 1 91.62 400 ILE A N 1
ATOM 3081 C CA . ILE A 1 400 ? 3.934 24.266 29.984 1 91.62 400 ILE A CA 1
ATOM 3082 C C . ILE A 1 400 ? 4.352 24.875 28.641 1 91.62 400 ILE A C 1
ATOM 3084 O O . ILE A 1 400 ? 5.543 25 28.359 1 91.62 400 ILE A O 1
ATOM 3088 N N . TRP A 1 401 ? 3.373 25.234 27.859 1 94.44 401 TRP A N 1
ATOM 3089 C CA . TRP A 1 401 ? 3.66 25.828 26.562 1 94.44 401 TRP A CA 1
ATOM 3090 C C . TRP A 1 401 ? 4.449 27.125 26.719 1 94.44 401 TRP A C 1
ATOM 3092 O O . TRP A 1 401 ? 5.426 27.359 26 1 94.44 401 TRP A O 1
ATOM 3102 N N . LYS A 1 402 ? 4.105 28.016 27.656 1 91.62 402 LYS A N 1
ATOM 3103 C CA . LYS A 1 402 ? 4.766 29.297 27.891 1 91.62 402 LYS A CA 1
ATOM 3104 C C . LYS A 1 402 ? 6.207 29.094 28.344 1 91.62 402 LYS A C 1
ATOM 3106 O O . LYS A 1 402 ? 7.113 29.797 27.906 1 91.62 402 LYS A O 1
ATOM 3111 N N . SER A 1 403 ? 6.391 28.094 29.172 1 87.69 403 SER A N 1
ATOM 3112 C CA . SER A 1 403 ? 7.699 27.938 29.797 1 87.69 403 SER A CA 1
ATOM 3113 C C . SER A 1 403 ? 8.633 27.109 28.906 1 87.69 403 SER A C 1
ATOM 3115 O O . SER A 1 403 ? 9.844 27.344 28.891 1 87.69 403 SER A O 1
ATOM 3117 N N . CYS A 1 404 ? 8.117 26.234 28.125 1 91.31 404 CYS A N 1
ATOM 3118 C CA . CYS A 1 404 ? 8.969 25.281 27.438 1 91.31 404 CYS A CA 1
ATOM 3119 C C . CYS A 1 404 ? 9.031 25.578 25.938 1 91.31 404 CYS A C 1
ATOM 3121 O O . CYS A 1 404 ? 10.078 25.438 25.312 1 91.31 404 CYS A O 1
ATOM 3123 N N . LEU A 1 405 ? 7.949 26.016 25.312 1 93.31 405 LEU A N 1
ATOM 3124 C CA . LEU A 1 405 ? 7.898 26.016 23.859 1 93.31 405 LEU A CA 1
ATOM 3125 C C . LEU A 1 405 ? 7.84 27.438 23.312 1 93.31 405 LEU A C 1
ATOM 3127 O O . LEU A 1 405 ? 8.492 27.75 22.312 1 93.31 405 LEU A O 1
ATOM 3131 N N . GLU A 1 406 ? 7.117 28.312 23.906 1 88.25 406 GLU A N 1
ATOM 3132 C CA . GLU A 1 406 ? 6.973 29.672 23.406 1 88.25 406 GLU A CA 1
ATOM 3133 C C . GLU A 1 406 ? 8.305 30.422 23.484 1 88.25 406 GLU A C 1
ATOM 3135 O O . GLU A 1 406 ? 8.68 31.109 22.531 1 88.25 406 GLU A O 1
ATOM 3140 N N . LYS A 1 407 ? 9.008 30.328 24.625 1 80.69 407 LYS A N 1
ATOM 3141 C CA . LYS A 1 407 ? 10.297 30.969 24.859 1 80.69 407 LYS A CA 1
ATOM 3142 C C . LYS A 1 407 ? 11.344 29.938 25.281 1 80.69 407 LYS A C 1
ATOM 3144 O O . LYS A 1 407 ? 11.75 29.891 26.438 1 80.69 407 LYS A O 1
ATOM 3149 N N . PRO A 1 408 ? 11.828 29.203 24.344 1 79.38 408 PRO A N 1
ATOM 3150 C CA . PRO A 1 408 ? 12.656 28.047 24.703 1 79.38 408 PRO A CA 1
ATOM 3151 C C . PRO A 1 408 ? 13.992 28.438 25.328 1 79.38 408 PRO A C 1
ATOM 3153 O O . PRO A 1 408 ? 14.609 27.641 26.031 1 79.38 408 PRO A O 1
ATOM 3156 N N . TYR A 1 409 ? 14.477 29.703 25.125 1 74.44 409 TYR A N 1
ATOM 3157 C CA . TYR A 1 409 ? 15.812 30.047 25.578 1 74.44 409 TYR A CA 1
ATOM 3158 C C . TYR A 1 409 ? 15.758 30.844 26.875 1 74.44 409 TYR A C 1
ATOM 3160 O O . TYR A 1 409 ? 16.797 31.203 27.438 1 74.44 409 TYR A O 1
ATOM 3168 N N . GLU A 1 410 ? 14.531 31.141 27.234 1 69.38 410 GLU A N 1
ATOM 3169 C CA . GLU A 1 410 ? 14.43 31.906 28.469 1 69.38 410 GLU A CA 1
ATOM 3170 C C . GLU A 1 410 ? 14.398 30.984 29.688 1 69.38 410 GLU A C 1
ATOM 3172 O O . GLU A 1 410 ? 13.898 29.859 29.609 1 69.38 410 GLU A O 1
ATOM 3177 N N . ALA A 1 411 ? 15.375 31.203 30.719 1 54.22 411 ALA A N 1
ATOM 3178 C CA . ALA A 1 411 ? 15.508 30.422 31.953 1 54.22 411 ALA A CA 1
ATOM 3179 C C . ALA A 1 411 ? 14.141 30.031 32.5 1 54.22 411 ALA A C 1
ATOM 3181 O O . ALA A 1 411 ? 13.273 30.891 32.688 1 54.22 411 ALA A O 1
ATOM 3182 N N . VAL A 1 412 ? 13.57 28.891 32.156 1 54.16 412 VAL A N 1
ATOM 3183 C CA . VAL A 1 412 ? 12.258 28.328 32.469 1 54.16 412 VAL A CA 1
ATOM 3184 C C . VAL A 1 412 ? 12.164 28.047 33.969 1 54.16 412 VAL A C 1
ATOM 3186 O O . VAL A 1 412 ? 12.992 27.328 34.531 1 54.16 412 VAL A O 1
ATOM 3189 N N . THR A 1 413 ? 11.766 28.891 34.906 1 48.78 413 THR A N 1
ATOM 3190 C CA . THR A 1 413 ? 11.352 28.438 36.219 1 48.78 413 THR A CA 1
ATOM 3191 C C . THR A 1 413 ? 10.25 27.375 36.125 1 48.78 413 THR A C 1
ATOM 3193 O O . THR A 1 413 ? 9.133 27.672 35.719 1 48.78 413 THR A O 1
ATOM 3196 N N . LEU A 1 414 ? 10.406 26.266 35.594 1 47.66 414 LEU A N 1
ATOM 3197 C CA . L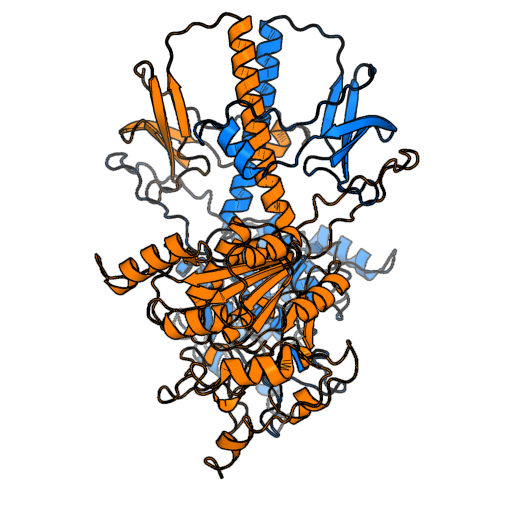EU A 1 414 ? 9.414 25.234 35.344 1 47.66 414 LEU A CA 1
ATOM 3198 C C . LEU A 1 414 ? 8.773 24.766 36.656 1 47.66 414 LEU A C 1
ATOM 3200 O O . LEU A 1 414 ? 9.234 23.797 37.25 1 47.66 414 LEU A O 1
ATOM 3204 N N . ALA A 1 415 ? 8.438 25.422 37.531 1 44.97 415 ALA A N 1
ATOM 3205 C CA . ALA A 1 415 ? 7.691 25.031 38.719 1 44.97 415 ALA A CA 1
ATOM 3206 C C . ALA A 1 415 ? 6.57 24.062 38.375 1 44.97 415 ALA A C 1
ATOM 3208 O O . ALA A 1 415 ? 6.203 23.219 39.219 1 44.97 415 ALA A O 1
ATOM 3209 N N . THR A 1 416 ? 5.898 24.172 37.25 1 48.78 416 THR A N 1
ATOM 3210 C CA . THR A 1 416 ? 4.605 23.531 37.031 1 48.78 416 THR A CA 1
ATOM 3211 C C . THR A 1 416 ? 4.781 22.062 36.688 1 48.78 416 THR A C 1
ATOM 3213 O O . THR A 1 416 ? 3.807 21.312 36.625 1 48.78 416 THR A O 1
ATOM 3216 N N . PHE A 1 417 ? 5.934 21.578 36.281 1 49.94 417 PHE A N 1
ATOM 3217 C CA . PHE A 1 417 ? 6.094 20.172 35.938 1 49.94 417 PHE A CA 1
ATOM 3218 C C . PHE A 1 417 ? 6.066 19.297 37.188 1 49.94 417 PHE A C 1
ATOM 3220 O O . PHE A 1 417 ? 5.711 18.109 37.094 1 49.94 417 PHE A O 1
ATOM 3227 N N . ASP A 1 418 ? 6.59 19.703 38.344 1 46.19 418 ASP A N 1
ATOM 3228 C CA . ASP A 1 418 ? 6.922 18.906 39.5 1 46.19 418 ASP A CA 1
ATOM 3229 C C . ASP A 1 418 ? 5.668 18.312 40.125 1 46.19 418 ASP A C 1
ATOM 3231 O O . ASP A 1 418 ? 5.754 17.516 41.062 1 46.19 418 ASP A O 1
ATOM 3235 N N . GLN A 1 419 ? 4.543 18.75 39.812 1 40.38 419 GLN A N 1
ATOM 3236 C CA . GLN A 1 419 ? 3.514 18.156 40.656 1 40.38 419 GLN A CA 1
ATOM 3237 C C . GLN A 1 419 ? 3.336 16.672 40.344 1 40.38 419 GLN A C 1
ATOM 3239 O O . GLN A 1 419 ? 2.863 15.914 41.188 1 40.38 419 GLN A O 1
ATOM 3244 N N . THR A 1 420 ? 3.424 16.141 39.094 1 40.09 420 THR A N 1
ATOM 3245 C CA . THR A 1 420 ? 2.924 14.789 38.875 1 40.09 420 THR A CA 1
ATOM 3246 C C . THR A 1 420 ? 4.008 13.758 39.156 1 40.09 420 THR A C 1
ATOM 3248 O O . THR A 1 420 ? 3.766 12.555 39.062 1 40.09 420 THR A O 1
ATOM 3251 N N . GLU A 1 421 ? 5.211 14.031 39.406 1 36.88 421 GLU A N 1
ATOM 3252 C CA . GLU A 1 421 ? 6.168 12.977 39.719 1 36.88 421 GLU A CA 1
ATOM 3253 C C . GLU A 1 421 ? 5.848 12.336 41.062 1 36.88 421 GLU A C 1
ATOM 3255 O O . GLU A 1 421 ? 6.328 11.242 41.375 1 36.88 421 GLU A O 1
ATOM 3260 N N . THR A 1 422 ? 5.273 12.945 42.062 1 31.62 422 THR A N 1
ATOM 3261 C CA . THR A 1 422 ? 5.168 12.375 43.406 1 31.62 422 THR A CA 1
ATOM 3262 C C . THR A 1 422 ? 4.137 11.25 43.438 1 31.62 422 THR A C 1
ATOM 3264 O O . THR A 1 422 ? 4.102 10.461 44.375 1 31.62 422 THR A O 1
ATOM 3267 N N . SER A 1 423 ? 3.062 11.219 42.688 1 28.89 423 SER A N 1
ATOM 3268 C CA . SER A 1 423 ? 2.074 10.227 43.125 1 28.89 423 SER A CA 1
ATOM 3269 C C . SER A 1 423 ? 2.463 8.828 42.625 1 28.89 423 SER A C 1
ATOM 3271 O O . SER A 1 423 ? 1.86 7.84 43.062 1 28.89 423 SER A O 1
ATOM 3273 N N . THR A 1 424 ? 3.006 8.633 41.375 1 26.45 424 THR A N 1
ATOM 3274 C CA . THR A 1 424 ? 3.199 7.207 41.125 1 26.45 424 THR A CA 1
ATOM 3275 C C . THR A 1 424 ? 4.539 6.734 41.688 1 26.45 424 THR A C 1
ATOM 3277 O O . THR A 1 424 ? 5.055 5.691 41.281 1 26.45 424 THR A O 1
ATOM 3280 N N . ALA A 1 425 ? 5.059 7.398 42.781 1 21.34 425 ALA A N 1
ATOM 3281 C CA . ALA A 1 425 ? 5.996 6.5 43.469 1 21.34 425 ALA A CA 1
ATOM 3282 C C . ALA A 1 425 ? 5.262 5.391 44.219 1 21.34 425 ALA A C 1
ATOM 3284 O O . ALA A 1 425 ? 4.234 5.633 44.844 1 21.34 425 ALA A O 1
ATOM 3285 N N . MET B 1 1 ? 5.801 28.109 -14.312 1 68 1 MET B N 1
ATOM 3286 C CA . MET B 1 1 ? 6.316 26.812 -14.781 1 68 1 MET B CA 1
ATOM 3287 C C . MET B 1 1 ? 6.949 26.953 -16.156 1 68 1 MET B C 1
ATOM 3289 O O . MET B 1 1 ? 6.418 27.656 -17.031 1 68 1 MET B O 1
ATOM 3293 N N . GLN B 1 2 ? 8.18 26.406 -16.312 1 74.5 2 GLN B N 1
ATOM 3294 C CA . GLN B 1 2 ? 8.828 26.359 -17.609 1 74.5 2 GLN B CA 1
ATOM 3295 C C . GLN B 1 2 ? 8.641 25.016 -18.281 1 74.5 2 GLN B C 1
ATOM 3297 O O . GLN B 1 2 ? 8.672 23.969 -17.625 1 74.5 2 GLN B O 1
ATOM 3302 N N . VAL B 1 3 ? 8.336 25.156 -19.562 1 79.88 3 VAL B N 1
ATOM 3303 C CA . VAL B 1 3 ? 8.141 23.938 -20.344 1 79.88 3 VAL B CA 1
ATOM 3304 C C . VAL B 1 3 ? 9.141 23.891 -21.484 1 79.88 3 VAL B C 1
ATOM 3306 O O . VAL B 1 3 ? 9.383 24.906 -22.156 1 79.88 3 VAL B O 1
ATOM 3309 N N . ALA B 1 4 ? 9.828 22.844 -21.562 1 82.56 4 ALA B N 1
ATOM 3310 C CA . ALA B 1 4 ? 10.742 22.594 -22.688 1 82.56 4 ALA B CA 1
ATOM 3311 C C . ALA B 1 4 ? 10.258 21.438 -23.547 1 82.56 4 ALA B C 1
ATOM 3313 O O . ALA B 1 4 ? 9.914 20.375 -23.016 1 82.56 4 ALA B O 1
ATOM 3314 N N . ALA B 1 5 ? 10.156 21.703 -24.812 1 85.56 5 ALA B N 1
ATOM 3315 C CA . ALA B 1 5 ? 9.766 20.656 -25.766 1 85.56 5 ALA B CA 1
ATOM 3316 C C . ALA B 1 5 ? 10.945 20.219 -26.625 1 85.56 5 ALA B C 1
ATOM 3318 O O . ALA B 1 5 ? 11.625 21.062 -27.234 1 85.56 5 ALA B O 1
ATOM 3319 N N . TYR B 1 6 ? 11.172 18.969 -26.609 1 85.06 6 TYR B N 1
ATOM 3320 C CA . TYR B 1 6 ? 12.203 18.359 -27.438 1 85.06 6 TYR B CA 1
ATOM 3321 C C . TYR B 1 6 ? 11.578 17.547 -28.578 1 85.06 6 TYR B C 1
ATOM 3323 O O . TYR B 1 6 ? 10.625 16.797 -28.359 1 85.06 6 TYR B O 1
ATOM 3331 N N . VAL B 1 7 ? 12.109 17.766 -29.75 1 86 7 VAL B N 1
ATOM 3332 C CA . VAL B 1 7 ? 11.727 16.938 -30.891 1 86 7 VAL B CA 1
ATOM 3333 C C . VAL B 1 7 ? 12.938 16.156 -31.391 1 86 7 VAL B C 1
ATOM 3335 O O . VAL B 1 7 ? 13.961 16.734 -31.75 1 86 7 VAL B O 1
ATOM 3338 N N . ASN B 1 8 ? 12.734 14.875 -31.359 1 82.12 8 ASN B N 1
ATOM 3339 C CA . ASN B 1 8 ? 13.82 13.977 -31.734 1 82.12 8 ASN B CA 1
ATOM 3340 C C . ASN B 1 8 ? 15.102 14.297 -30.969 1 82.12 8 ASN B C 1
ATOM 3342 O O . ASN B 1 8 ? 16.188 14.375 -31.547 1 82.12 8 ASN B O 1
ATOM 3346 N N . GLY B 1 9 ? 14.922 14.578 -29.688 1 81.12 9 GLY B N 1
ATOM 3347 C CA . GLY B 1 9 ? 16.047 14.781 -28.781 1 81.12 9 GLY B CA 1
ATOM 3348 C C . GLY B 1 9 ? 16.625 16.188 -28.844 1 81.12 9 GLY B C 1
ATOM 3349 O O . GLY B 1 9 ? 17.562 16.5 -28.109 1 81.12 9 GLY B O 1
ATOM 3350 N N . ILE B 1 10 ? 16.094 16.938 -29.766 1 81.31 10 ILE B N 1
ATOM 3351 C CA . ILE B 1 10 ? 16.594 18.297 -29.938 1 81.31 10 ILE B CA 1
ATOM 3352 C C . ILE B 1 10 ? 15.602 19.297 -29.328 1 81.31 10 ILE B C 1
ATOM 3354 O O . ILE B 1 10 ? 14.398 19.188 -29.562 1 81.31 10 ILE B O 1
ATOM 3358 N N . LEU B 1 11 ? 16.125 20.25 -28.547 1 86.31 11 LEU B N 1
ATOM 3359 C CA . LEU B 1 11 ? 15.273 21.281 -27.984 1 86.31 11 LEU B CA 1
ATOM 3360 C C . LEU B 1 11 ? 14.594 22.078 -29.078 1 86.31 11 LEU B C 1
ATOM 3362 O O . LEU B 1 11 ? 15.258 22.766 -29.859 1 86.31 11 LEU B O 1
ATOM 3366 N N . ALA B 1 12 ? 13.336 22.031 -29.141 1 85.25 12 ALA B N 1
ATOM 3367 C CA . ALA B 1 12 ? 12.578 22.641 -30.219 1 85.25 12 ALA B CA 1
ATOM 3368 C C . ALA B 1 12 ? 11.922 23.953 -29.75 1 85.25 12 ALA B C 1
ATOM 3370 O O . ALA B 1 12 ? 11.734 24.875 -30.547 1 85.25 12 ALA B O 1
ATOM 3371 N N . ALA B 1 13 ? 11.469 23.922 -28.547 1 84.38 13 ALA B N 1
ATOM 3372 C CA . ALA B 1 13 ? 10.773 25.094 -28.047 1 84.38 13 ALA B CA 1
ATOM 3373 C C . ALA B 1 13 ? 10.812 25.141 -26.516 1 84.38 13 ALA B C 1
ATOM 3375 O O . ALA B 1 13 ? 10.961 24.109 -25.859 1 84.38 13 ALA B O 1
ATOM 3376 N N . GLN B 1 14 ? 10.797 26.312 -26.016 1 81.75 14 GLN B N 1
ATOM 3377 C CA . GLN B 1 14 ? 10.703 26.547 -24.578 1 81.75 14 GLN B CA 1
ATOM 3378 C C . GLN B 1 14 ? 9.742 27.703 -24.281 1 81.75 14 GLN B C 1
ATOM 3380 O O . GLN B 1 14 ? 9.633 28.656 -25.047 1 81.75 14 GLN B O 1
ATOM 3385 N N . GLY B 1 15 ? 8.938 27.516 -23.359 1 77.31 15 GLY B N 1
ATOM 3386 C CA . GLY B 1 15 ? 7.996 28.578 -23 1 77.31 15 GLY B CA 1
ATOM 3387 C C . GLY B 1 15 ? 7.566 28.516 -21.547 1 77.31 15 GLY B C 1
ATOM 3388 O O . GLY B 1 15 ? 7.867 27.562 -20.844 1 77.31 15 GLY B O 1
ATOM 3389 N N . GLY B 1 16 ? 7 29.625 -21.109 1 69.25 16 GLY B N 1
ATOM 3390 C CA . GLY B 1 16 ? 6.492 29.734 -19.75 1 69.25 16 GLY B CA 1
ATOM 3391 C C . GLY B 1 16 ? 5 29.484 -19.641 1 69.25 16 GLY B C 1
ATOM 3392 O O . GLY B 1 16 ? 4.262 29.672 -20.609 1 69.25 16 GLY B O 1
ATOM 3393 N N . ALA B 1 17 ? 4.641 28.547 -18.766 1 62.5 17 ALA B N 1
ATOM 3394 C CA . ALA B 1 17 ? 3.217 28.375 -18.484 1 62.5 17 ALA B CA 1
ATOM 3395 C C . ALA B 1 17 ? 2.797 29.172 -17.25 1 62.5 17 ALA B C 1
ATOM 3397 O O . ALA B 1 17 ? 3.596 29.375 -16.328 1 62.5 17 ALA B O 1
ATOM 3398 N N . GLY B 1 18 ? 1.646 29.938 -17.484 1 55.72 18 GLY B N 1
ATOM 3399 C CA . GLY B 1 18 ? 1.176 30.688 -16.328 1 55.72 18 GLY B CA 1
ATOM 3400 C C . GLY B 1 18 ? 1.07 29.828 -15.078 1 55.72 18 GLY B C 1
ATOM 3401 O O . GLY B 1 18 ? 1.854 28.891 -14.883 1 55.72 18 GLY B O 1
ATOM 3402 N N . GLN B 1 19 ? -0.113 29.938 -14.344 1 47.44 19 GLN B N 1
ATOM 3403 C CA . GLN B 1 19 ? -0.326 29.375 -13.016 1 47.44 19 GLN B CA 1
ATOM 3404 C C . GLN B 1 19 ? -0.735 27.906 -13.109 1 47.44 19 GLN B C 1
ATOM 3406 O O . GLN B 1 19 ? -1.442 27.516 -14.031 1 47.44 19 GLN B O 1
ATOM 3411 N N . ALA B 1 20 ? 0.004 27.078 -12.438 1 48.16 20 ALA B N 1
ATOM 3412 C CA . ALA B 1 20 ? -0.42 25.688 -12.281 1 48.16 20 ALA B CA 1
ATOM 3413 C C . ALA B 1 20 ? -1.871 25.609 -11.812 1 48.16 20 ALA B C 1
ATOM 3415 O O . ALA B 1 20 ? -2.295 26.375 -10.953 1 48.16 20 ALA B O 1
ATOM 3416 N N . ALA B 1 21 ? -2.795 25.172 -12.648 1 48.75 21 ALA B N 1
ATOM 3417 C CA . ALA B 1 21 ? -4.133 24.891 -12.133 1 48.75 21 ALA B CA 1
ATOM 3418 C C . ALA B 1 21 ? -4.266 23.422 -11.711 1 48.75 21 ALA B C 1
ATOM 3420 O O . ALA B 1 21 ? -3.635 22.547 -12.305 1 48.75 21 ALA B O 1
ATOM 3421 N N . PRO B 1 22 ? -4.871 23.172 -10.562 1 47.84 22 PRO B N 1
ATOM 3422 C CA . PRO B 1 22 ? -5.125 21.781 -10.203 1 47.84 22 PRO B CA 1
ATOM 3423 C C . PRO B 1 22 ? -5.758 20.969 -11.336 1 47.84 22 PRO B C 1
ATOM 3425 O O . PRO B 1 22 ? -6.738 21.422 -11.938 1 47.84 22 PRO B O 1
ATOM 3428 N N . VAL B 1 23 ? -5.059 19.984 -11.727 1 49.88 23 VAL B N 1
ATOM 3429 C CA . VAL B 1 23 ? -5.445 19.141 -12.859 1 49.88 23 VAL B CA 1
ATOM 3430 C C . VAL B 1 23 ? -6.902 18.719 -12.711 1 49.88 23 VAL B C 1
ATOM 3432 O O . VAL B 1 23 ? -7.664 18.734 -13.68 1 49.88 23 VAL B O 1
ATOM 3435 N N . HIS B 1 24 ? -7.184 18.359 -11.5 1 44.66 24 HIS B N 1
ATOM 3436 C CA . HIS B 1 24 ? -8.547 17.875 -11.281 1 44.66 24 HIS B CA 1
ATOM 3437 C C . HIS B 1 24 ? -9.57 18.969 -11.617 1 44.66 24 HIS B C 1
ATOM 3439 O O . HIS B 1 24 ? -10.594 18.688 -12.242 1 44.66 24 HIS B O 1
ATOM 3445 N N . ALA B 1 25 ? -9.266 20.109 -11.219 1 48.19 25 ALA B N 1
ATOM 3446 C CA . ALA B 1 25 ? -10.172 21.219 -11.5 1 48.19 25 ALA B CA 1
ATOM 3447 C C . ALA B 1 25 ? -10.25 21.5 -13 1 48.19 25 ALA B C 1
ATOM 3449 O O . ALA B 1 25 ? -11.328 21.781 -13.531 1 48.19 25 ALA B O 1
ATOM 3450 N N . ALA B 1 26 ? -9.25 21.375 -13.672 1 51.56 26 ALA B N 1
ATOM 3451 C CA . ALA B 1 26 ? -9.227 21.609 -15.117 1 51.56 26 ALA B CA 1
ATOM 3452 C C . ALA B 1 26 ? -10.031 20.547 -15.859 1 51.56 26 ALA B C 1
ATOM 3454 O O . ALA B 1 26 ? -10.766 20.859 -16.797 1 51.56 26 ALA B O 1
ATOM 3455 N N . VAL B 1 27 ? -9.906 19.375 -15.305 1 50.34 27 VAL B N 1
ATOM 3456 C CA . VAL B 1 27 ? -10.656 18.281 -15.922 1 50.34 27 VAL B CA 1
ATOM 3457 C C . VAL B 1 27 ? -12.148 18.516 -15.742 1 50.34 27 VAL B C 1
ATOM 3459 O O . VAL B 1 27 ? -12.922 18.391 -16.688 1 50.34 27 VAL B O 1
ATOM 3462 N N . LEU B 1 28 ? -12.414 18.844 -14.531 1 48.59 28 LEU B N 1
ATOM 3463 C CA . LEU B 1 28 ? -13.82 19.078 -14.266 1 48.59 28 LEU B CA 1
ATOM 3464 C C . LEU B 1 28 ? -14.344 20.234 -15.125 1 48.59 28 LEU B C 1
ATOM 3466 O O . LEU B 1 28 ? -15.469 20.172 -15.641 1 48.59 28 LEU B O 1
ATOM 3470 N N . GLY B 1 29 ? -13.617 21.25 -15.352 1 50.44 29 GLY B N 1
ATOM 3471 C CA . GLY B 1 29 ? -13.984 22.359 -16.203 1 50.44 29 GLY B CA 1
ATOM 3472 C C . GLY B 1 29 ? -14.141 21.969 -17.656 1 50.44 29 GLY B C 1
ATOM 3473 O O . GLY B 1 29 ? -15.125 22.344 -18.312 1 50.44 29 GLY B O 1
ATOM 3474 N N . LEU B 1 30 ? -13.25 21.25 -18.047 1 53.28 30 LEU B N 1
ATOM 3475 C CA . LEU B 1 30 ? -13.258 20.828 -19.438 1 53.28 30 LEU B CA 1
ATOM 3476 C C . LEU B 1 30 ? -14.398 19.859 -19.719 1 53.28 30 LEU B C 1
ATOM 3478 O O . LEU B 1 30 ? -14.945 19.828 -20.812 1 53.28 30 LEU B O 1
ATOM 3482 N N . CYS B 1 31 ? -14.648 19.141 -18.562 1 49.06 31 CYS B N 1
ATOM 3483 C CA . CYS B 1 31 ? -15.734 18.172 -18.719 1 49.06 31 CYS B CA 1
ATOM 3484 C C . CYS B 1 31 ? -17.078 18.812 -18.453 1 49.06 31 CYS B C 1
ATOM 3486 O O . CYS B 1 31 ? -18.109 18.141 -18.5 1 49.06 31 CYS B O 1
ATOM 3488 N N . GLY B 1 32 ? -17.062 20.094 -18.312 1 48.47 32 GLY B N 1
ATOM 3489 C CA . GLY B 1 32 ? -18.297 20.797 -18.016 1 48.47 32 GLY B CA 1
ATOM 3490 C C . GLY B 1 32 ? -18.922 20.406 -16.688 1 48.47 32 GLY B C 1
ATOM 3491 O O . GLY B 1 32 ? -20.125 20.562 -16.484 1 48.47 32 GLY B O 1
ATOM 3492 N N . LEU B 1 33 ? -18.25 19.656 -15.961 1 45.09 33 LEU B N 1
ATOM 3493 C CA . LEU B 1 33 ? -18.781 19.141 -14.711 1 45.09 33 LEU B CA 1
ATOM 3494 C C . LEU B 1 33 ? -18.625 20.141 -13.586 1 45.09 33 LEU B C 1
ATOM 3496 O O . LEU B 1 33 ? -19.094 19.922 -12.469 1 45.09 33 LEU B O 1
ATOM 3500 N N . SER B 1 34 ? -17.938 21.172 -13.672 1 42.66 34 SER B N 1
ATOM 3501 C CA . SER B 1 34 ? -17.922 22.312 -12.766 1 42.66 34 SER B CA 1
ATOM 3502 C C . SER B 1 34 ? -18.484 23.562 -13.43 1 42.66 34 SER B C 1
ATOM 3504 O O . SER B 1 34 ? -18.078 23.922 -14.539 1 42.66 34 SER B O 1
ATOM 3506 N N . PRO B 1 35 ? -19.578 24.062 -12.898 1 41.78 35 PRO B N 1
ATOM 3507 C CA . PRO B 1 35 ? -20.094 25.344 -13.391 1 41.78 35 PRO B CA 1
ATOM 3508 C C . PRO B 1 35 ? -19.062 26.469 -13.297 1 41.78 35 PRO B C 1
ATOM 3510 O O . PRO B 1 35 ? -18.297 26.516 -12.344 1 41.78 35 PRO B O 1
ATOM 3513 N N . GLY B 1 36 ? -18.828 27.375 -14.469 1 43.06 36 GLY B N 1
ATOM 3514 C CA . GLY B 1 36 ? -18.078 28.609 -14.531 1 43.06 36 GLY B CA 1
ATOM 3515 C C . GLY B 1 36 ? -16.703 28.438 -15.133 1 43.06 36 GLY B C 1
ATOM 3516 O O . GLY B 1 36 ? -15.984 29.422 -15.359 1 43.06 36 GLY B O 1
ATOM 3517 N N . THR B 1 37 ? -16.047 27.375 -14.93 1 40.47 37 THR B N 1
ATOM 3518 C CA . THR B 1 37 ? -14.656 27.375 -15.375 1 40.47 37 THR B CA 1
ATOM 3519 C C . THR B 1 37 ? -14.57 27.062 -16.859 1 40.47 37 THR B C 1
ATOM 3521 O O . THR B 1 37 ? -14.398 25.906 -17.266 1 40.47 37 THR B O 1
ATOM 3524 N N . LYS B 1 38 ? -15.328 27.734 -17.719 1 45.06 38 LYS B N 1
ATOM 3525 C CA . LYS B 1 38 ? -15.359 27.469 -19.156 1 45.06 38 LYS B CA 1
ATOM 3526 C C . LYS B 1 38 ? -13.961 27.531 -19.766 1 45.06 38 LYS B C 1
ATOM 3528 O O . LYS B 1 38 ? -13.719 26.984 -20.844 1 45.06 38 LYS B O 1
ATOM 3533 N N . HIS B 1 39 ? -13.305 28.609 -19.547 1 43.34 39 HIS B N 1
ATOM 3534 C CA . HIS B 1 39 ? -12.086 28.906 -20.297 1 43.34 39 HIS B CA 1
ATOM 3535 C C . HIS B 1 39 ? -10.844 28.578 -19.469 1 43.34 39 HIS B C 1
ATOM 3537 O O . HIS B 1 39 ? -10.656 29.125 -18.391 1 43.34 39 HIS B O 1
ATOM 3543 N N . PHE B 1 40 ? -10.555 27.422 -19.406 1 43.56 40 PHE B N 1
ATOM 3544 C CA . PHE B 1 40 ? -9.234 27.188 -18.844 1 43.56 40 PHE B CA 1
ATOM 3545 C C . PHE B 1 40 ? -8.148 27.812 -19.719 1 43.56 40 PHE B C 1
ATOM 3547 O O . PHE B 1 40 ? -7.891 27.344 -20.828 1 43.56 40 PHE B O 1
ATOM 3554 N N . SER B 1 41 ? -8.07 28.984 -19.688 1 45.66 41 SER B N 1
ATOM 3555 C CA . SER B 1 41 ? -6.945 29.703 -20.281 1 45.66 41 SER B CA 1
ATOM 3556 C C . SER B 1 41 ? -5.617 29.188 -19.734 1 45.66 41 SER B C 1
ATOM 3558 O O . SER B 1 41 ? -4.555 29.719 -20.062 1 45.66 41 SER B O 1
ATOM 3560 N N . ASN B 1 42 ? -5.609 28.125 -18.812 1 48.41 42 ASN B N 1
ATOM 3561 C CA . ASN B 1 42 ? -4.371 27.906 -18.078 1 48.41 42 ASN B CA 1
ATOM 3562 C C . ASN B 1 42 ? -3.559 26.766 -18.688 1 48.41 42 ASN B C 1
ATOM 3564 O O . ASN B 1 42 ? -3.908 25.594 -18.516 1 48.41 42 ASN B O 1
ATOM 3568 N N . GLY B 1 43 ? -3.156 27 -19.875 1 58.47 43 GLY B N 1
ATOM 3569 C CA . GLY B 1 43 ? -2.207 26.109 -20.531 1 58.47 43 GLY B CA 1
ATOM 3570 C C . GLY B 1 43 ? -1.062 26.859 -21.203 1 58.47 43 GLY B C 1
ATOM 3571 O O . GLY B 1 43 ? -0.835 28.031 -20.922 1 58.47 43 GLY B O 1
ATOM 3572 N N . PHE B 1 44 ? -0.164 26.172 -21.594 1 63.16 44 PHE B N 1
ATOM 3573 C CA . PHE B 1 44 ? 0.915 26.75 -22.391 1 63.16 44 PHE B CA 1
ATOM 3574 C C . PHE B 1 44 ? 0.824 26.281 -23.828 1 63.16 44 PHE B C 1
ATOM 3576 O O . PHE B 1 44 ? 0.2 25.25 -24.125 1 63.16 44 PHE B O 1
ATOM 3583 N N . SER B 1 45 ? 1.025 27.25 -24.609 1 69.19 45 SER B N 1
ATOM 3584 C CA . SER B 1 45 ? 1.212 26.891 -26.016 1 69.19 45 SER B CA 1
ATOM 3585 C C . SER B 1 45 ? 2.631 27.203 -26.484 1 69.19 45 SER B C 1
ATOM 3587 O O . SER B 1 45 ? 3.16 28.281 -26.188 1 69.19 45 SER B O 1
ATOM 3589 N N . ILE B 1 46 ? 3.217 26.156 -26.953 1 74.69 46 ILE B N 1
ATOM 3590 C CA . ILE B 1 46 ? 4.543 26.344 -27.531 1 74.69 46 ILE B CA 1
ATOM 3591 C C . ILE B 1 46 ? 4.504 26.016 -29.016 1 74.69 46 ILE B C 1
ATOM 3593 O O . ILE B 1 46 ? 3.957 24.984 -29.422 1 74.69 46 ILE B O 1
ATOM 3597 N N . ALA B 1 47 ? 4.953 26.984 -29.703 1 79.44 47 ALA B N 1
ATOM 3598 C CA . ALA B 1 47 ? 5.039 26.75 -31.141 1 79.44 47 ALA B CA 1
ATOM 3599 C C . ALA B 1 47 ? 6.289 25.953 -31.5 1 79.44 47 ALA B C 1
ATOM 3601 O O . ALA B 1 47 ? 7.391 26.281 -31.047 1 79.44 47 ALA B O 1
ATOM 3602 N N . LEU B 1 48 ? 6.035 24.922 -32.219 1 82.12 48 LEU B N 1
ATOM 3603 C CA . LEU B 1 48 ? 7.156 24.125 -32.688 1 82.12 48 LEU B CA 1
ATOM 3604 C C . LEU B 1 48 ? 7.652 24.641 -34.062 1 82.12 48 LEU B C 1
ATOM 3606 O O . LEU B 1 48 ? 6.879 25.203 -34.812 1 82.12 48 LEU B O 1
ATOM 3610 N N . PRO B 1 49 ? 8.969 24.422 -34.25 1 83.81 49 PRO B N 1
ATOM 3611 C CA . PRO B 1 49 ? 9.469 24.781 -35.594 1 83.81 49 PRO B CA 1
ATOM 3612 C C . PRO B 1 49 ? 8.914 23.891 -36.688 1 83.81 49 PRO B C 1
ATOM 3614 O O . PRO B 1 49 ? 8.297 22.859 -36.406 1 83.81 49 PRO B O 1
ATOM 3617 N N . ARG B 1 50 ? 9.008 24.391 -37.938 1 84.44 50 ARG B N 1
ATOM 3618 C CA . ARG B 1 50 ? 8.641 23.547 -39.094 1 84.44 50 ARG B CA 1
ATOM 3619 C C . ARG B 1 50 ? 9.477 22.281 -39.094 1 84.44 50 ARG B C 1
ATOM 3621 O O . ARG B 1 50 ? 10.703 22.328 -39.031 1 84.44 50 ARG B O 1
ATOM 3628 N N . LEU B 1 51 ? 8.773 21.25 -39.156 1 87.06 51 LEU B N 1
ATOM 3629 C CA . LEU B 1 51 ? 9.43 19.938 -39.125 1 87.06 51 LEU B CA 1
ATOM 3630 C C . LEU B 1 51 ? 9.305 19.25 -40.469 1 87.06 51 LEU B C 1
ATOM 3632 O O . LEU B 1 51 ? 8.344 19.484 -41.219 1 87.06 51 LEU B O 1
ATOM 3636 N N . PRO B 1 52 ? 10.297 18.406 -40.875 1 87.81 52 PRO B N 1
ATOM 3637 C CA . PRO B 1 52 ? 10.141 17.594 -42.062 1 87.81 52 PRO B CA 1
ATOM 3638 C C . PRO B 1 52 ? 9 16.578 -41.969 1 87.81 52 PRO B C 1
ATOM 3640 O O . PRO B 1 52 ? 8.609 16.203 -40.844 1 87.81 52 PRO B O 1
ATOM 3643 N N . THR B 1 53 ? 8.445 16.328 -43.156 1 88.06 53 THR B N 1
ATOM 3644 C CA . THR B 1 53 ? 7.414 15.297 -43.188 1 88.06 53 THR B CA 1
ATOM 3645 C C . THR B 1 53 ? 7.945 13.969 -42.656 1 88.06 53 THR B C 1
ATOM 3647 O O . THR B 1 53 ? 9.07 13.578 -42.969 1 88.06 53 THR B O 1
ATOM 3650 N N . GLY B 1 54 ? 7.168 13.414 -41.719 1 83 54 GLY B N 1
ATOM 3651 C CA . GLY B 1 54 ? 7.566 12.141 -41.125 1 83 54 GLY B CA 1
ATOM 3652 C C . GLY B 1 54 ? 7.16 12.008 -39.656 1 83 54 GLY B C 1
ATOM 3653 O O . GLY B 1 54 ? 6.438 12.852 -39.156 1 83 54 GLY B O 1
ATOM 3654 N N . VAL B 1 55 ? 7.504 10.922 -39.094 1 82.06 55 VAL B N 1
ATOM 3655 C CA . VAL B 1 55 ? 7.203 10.641 -37.688 1 82.06 55 VAL B CA 1
ATOM 3656 C C . VAL B 1 55 ? 8.289 11.227 -36.781 1 82.06 55 VAL B C 1
ATOM 3658 O O . VAL B 1 55 ? 9.484 11.07 -37.062 1 82.06 55 VAL B O 1
ATOM 3661 N N . HIS B 1 56 ? 7.848 11.992 -35.812 1 82.94 56 HIS B N 1
ATOM 3662 C CA . HIS B 1 56 ? 8.742 12.633 -34.844 1 82.94 56 HIS B CA 1
ATOM 3663 C C . HIS B 1 56 ? 8.406 12.234 -33.406 1 82.94 56 HIS B C 1
ATOM 3665 O O . HIS B 1 56 ? 7.273 11.852 -33.125 1 82.94 56 HIS B O 1
ATOM 3671 N N . GLU B 1 57 ? 9.414 12.266 -32.562 1 80.81 57 GLU B N 1
ATOM 3672 C CA . GLU B 1 57 ? 9.227 12.055 -31.125 1 80.81 57 GLU B CA 1
ATOM 3673 C C . GLU B 1 57 ? 9.203 13.375 -30.359 1 80.81 57 GLU B C 1
ATOM 3675 O O . GLU B 1 57 ? 10.117 14.188 -30.5 1 80.81 57 GLU B O 1
ATOM 3680 N N . LEU B 1 58 ? 8.133 13.586 -29.656 1 81.94 58 LEU B N 1
ATOM 3681 C CA . LEU B 1 58 ? 8.008 14.773 -28.812 1 81.94 58 LEU B CA 1
ATOM 3682 C C . LEU B 1 58 ? 8.25 14.422 -27.344 1 81.94 58 LEU B C 1
ATOM 3684 O O . LEU B 1 58 ? 7.648 13.484 -26.812 1 81.94 58 LEU B O 1
ATOM 3688 N N . ARG B 1 59 ? 9.141 15.07 -26.656 1 80 59 ARG B N 1
ATOM 3689 C CA . ARG B 1 59 ? 9.352 15.008 -25.219 1 80 59 ARG B CA 1
ATOM 3690 C C . ARG B 1 59 ? 9.141 16.375 -24.562 1 80 59 ARG B C 1
ATOM 3692 O O . ARG B 1 59 ? 9.602 17.391 -25.078 1 80 59 ARG B O 1
ATOM 3699 N N . VAL B 1 60 ? 8.391 16.375 -23.594 1 79.19 60 VAL B N 1
ATOM 3700 C CA . VAL B 1 60 ? 8.094 17.641 -22.922 1 79.19 60 VAL B CA 1
ATOM 3701 C C . VAL B 1 60 ? 8.531 17.547 -21.453 1 79.19 60 VAL B C 1
ATOM 3703 O O . VAL B 1 60 ? 8.195 16.594 -20.75 1 79.19 60 VAL B O 1
ATOM 3706 N N . LEU B 1 61 ? 9.312 18.422 -21.016 1 76.06 61 LEU B N 1
ATOM 3707 C CA . LEU B 1 61 ? 9.766 18.531 -19.641 1 76.06 61 LEU B CA 1
ATOM 3708 C C . LEU B 1 61 ? 9.258 19.828 -19.016 1 76.06 61 LEU B C 1
ATOM 3710 O O . LEU B 1 61 ? 9.102 20.844 -19.703 1 76.06 61 LEU B O 1
ATOM 3714 N N . ALA B 1 62 ? 8.914 19.75 -17.797 1 71.5 62 ALA B N 1
ATOM 3715 C CA . ALA B 1 62 ? 8.453 20.922 -17.078 1 71.5 62 ALA B CA 1
ATOM 3716 C C . ALA B 1 62 ? 9.305 21.172 -15.828 1 71.5 62 ALA B C 1
ATOM 3718 O O . ALA B 1 62 ? 9.82 20.219 -15.234 1 71.5 62 ALA B O 1
ATOM 3719 N N . SER B 1 63 ? 9.555 22.375 -15.547 1 68.75 63 SER B N 1
ATOM 3720 C CA . SER B 1 63 ? 10.312 22.766 -14.359 1 68.75 63 SER B CA 1
ATOM 3721 C C . SER B 1 63 ? 9.656 23.953 -13.656 1 68.75 63 SER B C 1
ATOM 3723 O O . SER B 1 63 ? 9.188 24.891 -14.305 1 68.75 63 SER B O 1
ATOM 3725 N N . LEU B 1 64 ? 9.531 23.828 -12.289 1 59.03 64 LEU B N 1
ATOM 3726 C CA . LEU B 1 64 ? 9 24.938 -11.516 1 59.03 64 LEU B CA 1
ATOM 3727 C C . LEU B 1 64 ? 10.094 25.938 -11.172 1 59.03 64 LEU B C 1
ATOM 3729 O O . LEU B 1 64 ? 9.82 27.125 -10.969 1 59.03 64 LEU B O 1
ATOM 3733 N N . ASP B 1 65 ? 11.305 25.406 -10.992 1 57.97 65 ASP B N 1
ATOM 3734 C CA . ASP B 1 65 ? 12.414 26.234 -10.539 1 57.97 65 ASP B CA 1
ATOM 3735 C C . ASP B 1 65 ? 13.5 26.328 -11.609 1 57.97 65 ASP B C 1
ATOM 3737 O O . ASP B 1 65 ? 14.594 26.844 -11.344 1 57.97 65 ASP B O 1
ATOM 3741 N N . ASN B 1 66 ? 13.25 25.922 -12.727 1 59.81 66 ASN B N 1
ATOM 3742 C CA . ASN B 1 66 ? 14.18 25.906 -13.852 1 59.81 66 ASN B CA 1
ATOM 3743 C C . ASN B 1 66 ? 15.445 25.109 -13.523 1 59.81 66 ASN B C 1
ATOM 3745 O O . ASN B 1 66 ? 16.5 25.328 -14.133 1 59.81 66 ASN B O 1
ATOM 3749 N N . SER B 1 67 ? 15.406 24.312 -12.461 1 60.72 67 SER B N 1
ATOM 3750 C CA . SER B 1 67 ? 16.562 23.484 -12.094 1 60.72 67 SER B CA 1
ATOM 3751 C C . SER B 1 67 ? 16.219 22 -12.141 1 60.72 67 SER B C 1
ATOM 3753 O O . SER B 1 67 ? 17 21.203 -12.656 1 60.72 67 SER B O 1
ATOM 3755 N N . THR B 1 68 ? 15.117 21.719 -11.641 1 58.81 68 THR B N 1
ATOM 3756 C CA . THR B 1 68 ? 14.641 20.344 -11.672 1 58.81 68 THR B CA 1
ATOM 3757 C C . THR B 1 68 ? 13.523 20.172 -12.695 1 58.81 68 THR B C 1
ATOM 3759 O O . THR B 1 68 ? 12.539 20.922 -12.664 1 58.81 68 THR B O 1
ATOM 3762 N N . TRP B 1 69 ? 13.891 19.297 -13.695 1 65.31 69 TRP B N 1
ATOM 3763 C CA . TRP B 1 69 ? 12.922 19.094 -14.766 1 65.31 69 TRP B CA 1
ATOM 3764 C C . TRP B 1 69 ? 12.242 17.734 -14.641 1 65.31 69 TRP B C 1
ATOM 3766 O O . TRP B 1 69 ? 12.898 16.734 -14.32 1 65.31 69 TRP B O 1
ATOM 3776 N N . GLN B 1 70 ? 10.961 17.828 -14.711 1 64.25 70 GLN B N 1
ATOM 3777 C CA . GLN B 1 70 ? 10.164 16.609 -14.727 1 64.25 70 GLN B CA 1
ATOM 3778 C C . GLN B 1 70 ? 9.516 16.391 -16.094 1 64.25 70 GLN B C 1
ATOM 3780 O O . GLN B 1 70 ? 8.961 17.328 -16.688 1 64.25 70 GLN B O 1
ATOM 3785 N N . GLU B 1 71 ? 9.719 15.211 -16.594 1 69.81 71 GLU B N 1
ATOM 3786 C CA . GLU B 1 71 ? 9.07 14.883 -17.859 1 69.81 71 GLU B CA 1
ATOM 3787 C C . GLU B 1 71 ? 7.562 14.734 -17.688 1 69.81 71 GLU B C 1
ATOM 3789 O O . GLU B 1 71 ? 7.098 14.188 -16.688 1 69.81 71 GLU B O 1
ATOM 3794 N N . ALA B 1 72 ? 6.918 15.273 -18.703 1 67.88 72 ALA B N 1
ATOM 3795 C CA . ALA B 1 72 ? 5.461 15.172 -18.672 1 67.88 72 ALA B CA 1
ATOM 3796 C C . ALA B 1 72 ? 5.012 13.719 -18.703 1 67.88 72 ALA B C 1
ATOM 3798 O O . ALA B 1 72 ? 5.691 12.867 -19.281 1 67.88 72 ALA B O 1
ATOM 3799 N N . ASN B 1 73 ? 3.953 13.453 -18.219 1 60.44 73 ASN B N 1
ATOM 3800 C CA . ASN B 1 73 ? 3.459 12.094 -18.062 1 60.44 73 ASN B CA 1
ATOM 3801 C C . ASN B 1 73 ? 3.242 11.406 -19.406 1 60.44 73 ASN B C 1
ATOM 3803 O O . ASN B 1 73 ? 3.492 10.211 -19.547 1 60.44 73 ASN B O 1
ATOM 3807 N N . ALA B 1 74 ? 2.844 12.18 -20.375 1 60.62 74 ALA B N 1
ATOM 3808 C CA . ALA B 1 74 ? 2.582 11.586 -21.688 1 60.62 74 ALA B CA 1
ATOM 3809 C C . ALA B 1 74 ? 3.846 11.555 -22.531 1 60.62 74 ALA B C 1
ATOM 3811 O O . ALA B 1 74 ? 3.824 11.078 -23.672 1 60.62 74 ALA B O 1
ATOM 3812 N N . SER B 1 75 ? 4.848 12.055 -21.922 1 64.12 75 SER B N 1
ATOM 3813 C CA . SER B 1 75 ? 6.137 12.086 -22.609 1 64.12 75 SER B CA 1
ATOM 3814 C C . SER B 1 75 ? 6.926 10.805 -22.359 1 64.12 75 SER B C 1
ATOM 3816 O O . SER B 1 75 ? 6.938 10.281 -21.234 1 64.12 75 SER B O 1
ATOM 3818 N N . PRO B 1 76 ? 7.418 10.172 -23.625 1 62.62 76 PRO B N 1
ATOM 3819 C CA . PRO B 1 76 ? 7.457 10.688 -25 1 62.62 76 PRO B CA 1
ATOM 3820 C C . PRO B 1 76 ? 6.223 10.305 -25.812 1 62.62 76 PRO B C 1
ATOM 3822 O O . PRO B 1 76 ? 5.523 9.352 -25.469 1 62.62 76 PRO B O 1
ATOM 3825 N N . MET B 1 77 ? 5.957 11.18 -26.766 1 66.94 77 MET B N 1
ATOM 3826 C CA . MET B 1 77 ? 4.863 10.898 -27.688 1 66.94 77 MET B CA 1
ATOM 3827 C C . MET B 1 77 ? 5.332 11 -29.141 1 66.94 77 MET B C 1
ATOM 3829 O O . MET B 1 77 ? 6.098 11.906 -29.484 1 66.94 77 MET B O 1
ATOM 3833 N N . LEU B 1 78 ? 4.816 10.078 -29.953 1 70.25 78 LEU B N 1
ATOM 3834 C CA . LEU B 1 78 ? 5.09 10.141 -31.375 1 70.25 78 LEU B CA 1
ATOM 3835 C C . LEU B 1 78 ? 4.004 10.93 -32.094 1 70.25 78 LEU B C 1
ATOM 3837 O O . LEU B 1 78 ? 2.83 10.867 -31.734 1 70.25 78 LEU B O 1
ATOM 3841 N N . PHE B 1 79 ? 4.488 11.758 -33.062 1 73.81 79 PHE B N 1
ATOM 3842 C CA . PHE B 1 79 ? 3.527 12.43 -33.938 1 73.81 79 PHE B CA 1
ATOM 3843 C C . PHE B 1 79 ? 4.039 12.492 -35.344 1 73.81 79 PHE B C 1
ATOM 3845 O O . PHE B 1 79 ? 5.246 12.375 -35.594 1 73.81 79 PHE B O 1
ATOM 3852 N N . GLU B 1 80 ? 3.074 12.555 -36.312 1 77.94 80 GLU B N 1
ATOM 3853 C CA . GLU B 1 80 ? 3.404 12.633 -37.719 1 77.94 80 GLU B CA 1
ATOM 3854 C C . GLU B 1 80 ? 3.211 14.047 -38.25 1 77.94 80 GLU B C 1
ATOM 3856 O O . GLU B 1 80 ? 2.15 14.648 -38.094 1 77.94 80 GLU B O 1
ATOM 3861 N N . GLU B 1 81 ? 4.328 14.539 -38.75 1 82.94 81 GLU B N 1
ATOM 3862 C CA . GLU B 1 81 ? 4.25 15.781 -39.531 1 82.94 81 GLU B CA 1
ATOM 3863 C C . GLU B 1 81 ? 3.957 15.516 -41 1 82.94 81 GLU B C 1
ATOM 3865 O O . GLU B 1 81 ? 4.59 14.656 -41.625 1 82.94 81 GLU B O 1
ATOM 3870 N N . SER B 1 82 ? 2.955 16.188 -41.5 1 80.12 82 SER B N 1
ATOM 3871 C CA . SER B 1 82 ? 2.605 15.984 -42.906 1 80.12 82 SER B CA 1
ATOM 3872 C C . SER B 1 82 ? 2.234 17.312 -43.562 1 80.12 82 SER B C 1
ATOM 3874 O O . SER B 1 82 ? 1.793 18.25 -42.875 1 80.12 82 SER B O 1
ATOM 3876 N N . THR B 1 83 ? 2.57 17.422 -44.844 1 79.06 83 THR B N 1
ATOM 3877 C CA . THR B 1 83 ? 2.166 18.578 -45.625 1 79.06 83 THR B CA 1
ATOM 3878 C C . THR B 1 83 ? 0.767 18.375 -46.219 1 79.06 83 THR B C 1
ATOM 3880 O O . THR B 1 83 ? 0.28 19.219 -46.969 1 79.06 83 THR B O 1
ATOM 3883 N N . ALA B 1 84 ? 0.259 17.25 -45.781 1 76.25 84 ALA B N 1
ATOM 3884 C CA . ALA B 1 84 ? -1.068 16.938 -46.312 1 76.25 84 ALA B CA 1
ATOM 3885 C C . ALA B 1 84 ? -2.104 17.938 -45.812 1 76.25 84 ALA B C 1
ATOM 3887 O O . ALA B 1 84 ? -2.041 18.359 -44.656 1 76.25 84 ALA B O 1
ATOM 3888 N N . HIS B 1 85 ? -2.799 18.562 -46.625 1 80.06 85 HIS B N 1
ATOM 3889 C CA . HIS B 1 85 ? -3.957 19.375 -46.281 1 80.06 85 HIS B CA 1
ATOM 3890 C C . HIS B 1 85 ? -5.254 18.594 -46.406 1 80.06 85 HIS B C 1
ATOM 3892 O O . HIS B 1 85 ? -5.859 18.578 -47.5 1 80.06 85 HIS B O 1
ATOM 3898 N N . PRO B 1 86 ? -5.473 17.969 -45.344 1 80.38 86 PRO B N 1
ATOM 3899 C CA . PRO B 1 86 ? -6.668 17.125 -45.438 1 80.38 86 PRO B CA 1
ATOM 3900 C C . PRO B 1 86 ? -7.938 17.938 -45.688 1 80.38 86 PRO B C 1
ATOM 3902 O O . PRO B 1 86 ? -8.07 19.047 -45.188 1 80.38 86 PRO B O 1
ATOM 3905 N N . ASP B 1 87 ? -8.734 17.375 -46.656 1 86.81 87 ASP B N 1
ATOM 3906 C CA . ASP B 1 87 ? -10.055 17.984 -46.75 1 86.81 87 ASP B CA 1
ATOM 3907 C C . ASP B 1 87 ? -10.906 17.703 -45.531 1 86.81 87 ASP B C 1
ATOM 3909 O O . ASP B 1 87 ? -10.43 17.109 -44.562 1 86.81 87 ASP B O 1
ATOM 3913 N N . ALA B 1 88 ? -12.055 18.266 -45.5 1 86.88 88 ALA B N 1
ATOM 3914 C CA . ALA B 1 88 ? -12.906 18.203 -44.312 1 86.88 88 ALA B CA 1
ATOM 3915 C C . ALA B 1 88 ? -13.188 16.75 -43.938 1 86.88 88 ALA B C 1
ATOM 3917 O O . ALA B 1 88 ? -13.172 16.422 -42.75 1 86.88 88 ALA B O 1
ATOM 3918 N N . LYS B 1 89 ? -13.375 15.961 -44.969 1 88.25 89 LYS B N 1
ATOM 3919 C CA . LYS B 1 89 ? -13.656 14.555 -44.688 1 88.25 89 LYS B CA 1
ATOM 3920 C C . LYS B 1 89 ? -12.445 13.867 -44.062 1 88.25 89 LYS B C 1
ATOM 3922 O O . LYS B 1 89 ? -12.586 13.141 -43.062 1 88.25 89 LYS B O 1
ATOM 3927 N N . ALA B 1 90 ? -11.398 14.141 -44.625 1 87.25 90 ALA B N 1
ATOM 3928 C CA . ALA B 1 90 ? -10.164 13.547 -44.094 1 87.25 90 ALA B CA 1
ATOM 3929 C C . ALA B 1 90 ? -9.828 14.094 -42.719 1 87.25 90 ALA B C 1
ATOM 3931 O O . ALA B 1 90 ? -9.359 13.359 -41.844 1 87.25 90 ALA B O 1
ATOM 3932 N N . ALA B 1 91 ? -10.055 15.336 -42.5 1 88.75 91 ALA B N 1
ATOM 3933 C CA . ALA B 1 91 ? -9.805 15.961 -41.219 1 88.75 91 ALA B CA 1
ATOM 3934 C C . ALA B 1 91 ? -10.672 15.336 -40.125 1 88.75 91 ALA B C 1
ATOM 3936 O O . ALA B 1 91 ? -10.195 15.062 -39.031 1 88.75 91 ALA B O 1
ATOM 3937 N N . LEU B 1 92 ? -11.844 15.133 -40.5 1 89.31 92 LEU B N 1
ATOM 3938 C CA . LEU B 1 92 ? -12.773 14.531 -39.531 1 89.31 92 LEU B CA 1
ATOM 3939 C C . LEU B 1 92 ? -12.359 13.102 -39.188 1 89.31 92 LEU B C 1
ATOM 3941 O O . LEU B 1 92 ? -12.406 12.703 -38.031 1 89.31 92 LEU B O 1
ATOM 3945 N N . ALA B 1 93 ? -11.93 12.438 -40.188 1 85.12 93 ALA B N 1
ATOM 3946 C CA . ALA B 1 93 ? -11.477 11.07 -39.969 1 85.12 93 ALA B CA 1
ATOM 3947 C C . ALA B 1 93 ? -10.258 11.031 -39.031 1 85.12 93 ALA B C 1
ATOM 3949 O O . ALA B 1 93 ? -10.148 10.148 -38.188 1 85.12 93 ALA B O 1
ATOM 3950 N N . ARG B 1 94 ? -9.422 11.945 -39.219 1 81.62 94 ARG B N 1
ATOM 3951 C CA . ARG B 1 94 ? -8.234 12.023 -38.375 1 81.62 94 ARG B CA 1
ATOM 3952 C C . ARG B 1 94 ? -8.609 12.336 -36.938 1 81.62 94 ARG B C 1
ATOM 3954 O O . ARG B 1 94 ? -8.047 11.766 -36 1 81.62 94 ARG B O 1
ATOM 3961 N N . LYS B 1 95 ? -9.508 13.203 -36.781 1 84.38 95 LYS B N 1
ATOM 3962 C CA . LYS B 1 95 ? -9.969 13.547 -35.438 1 84.38 95 LYS B CA 1
ATOM 3963 C C . LYS B 1 95 ? -10.656 12.367 -34.781 1 84.38 95 LYS B C 1
ATOM 3965 O O . LYS B 1 95 ? -10.477 12.133 -33.562 1 84.38 95 LYS B O 1
ATOM 3970 N N . ASP B 1 96 ? -11.328 11.641 -35.531 1 80.06 96 ASP B N 1
ATOM 3971 C CA . ASP B 1 96 ? -11.945 10.422 -35 1 80.06 96 ASP B CA 1
ATOM 3972 C C . ASP B 1 96 ? -10.883 9.445 -34.5 1 80.06 96 ASP B C 1
ATOM 3974 O O . ASP B 1 96 ? -11.047 8.82 -33.469 1 80.06 96 ASP B O 1
ATOM 3978 N N . ALA B 1 97 ? -9.891 9.328 -35.219 1 73.5 97 ALA B N 1
ATOM 3979 C CA . ALA B 1 97 ? -8.805 8.422 -34.812 1 73.5 97 ALA B CA 1
ATOM 3980 C C . ALA B 1 97 ? -8.148 8.867 -33.531 1 73.5 97 ALA B C 1
ATOM 3982 O O . ALA B 1 97 ? -7.824 8.047 -32.656 1 73.5 97 ALA B O 1
ATOM 3983 N N . ILE B 1 98 ? -7.988 10.117 -33.344 1 76.69 98 ILE B N 1
ATOM 3984 C CA . ILE B 1 98 ? -7.406 10.672 -32.125 1 76.69 98 ILE B CA 1
ATOM 3985 C C . ILE B 1 98 ? -8.328 10.383 -30.953 1 76.69 98 ILE B C 1
ATOM 3987 O O . ILE B 1 98 ? -7.867 9.953 -29.891 1 76.69 98 ILE B O 1
ATOM 3991 N N . ILE B 1 99 ? -9.562 10.617 -31.172 1 77.06 99 ILE B N 1
ATOM 3992 C CA . ILE B 1 99 ? -10.539 10.391 -30.109 1 77.06 99 ILE B CA 1
ATOM 3993 C C . ILE B 1 99 ? -10.539 8.922 -29.719 1 77.06 99 ILE B C 1
ATOM 3995 O O . ILE B 1 99 ? -10.555 8.594 -28.531 1 77.06 99 ILE B O 1
ATOM 3999 N N . LEU B 1 100 ? -10.469 8.125 -30.688 1 70.25 100 LEU B N 1
ATOM 4000 C CA . LEU B 1 100 ? -10.43 6.688 -30.422 1 70.25 100 LEU B CA 1
ATOM 4001 C C . LEU B 1 100 ? -9.188 6.324 -29.609 1 70.25 100 LEU B C 1
ATOM 4003 O O . LEU B 1 100 ? -9.273 5.539 -28.656 1 70.25 100 LEU B O 1
ATOM 4007 N N . GLN B 1 101 ? -8.125 6.844 -29.922 1 69.19 101 GLN B N 1
ATOM 4008 C CA . GLN B 1 101 ? -6.887 6.59 -29.188 1 69.19 101 GLN B CA 1
ATOM 4009 C C . GLN B 1 101 ? -6.973 7.102 -27.75 1 69.19 101 GLN B C 1
ATOM 4011 O O . GLN B 1 101 ? -6.547 6.418 -26.828 1 69.19 101 GLN B O 1
ATOM 4016 N N . ARG B 1 102 ? -7.531 8.25 -27.672 1 74.56 102 ARG B N 1
ATOM 4017 C CA . ARG B 1 102 ? -7.668 8.82 -26.344 1 74.56 102 ARG B CA 1
ATOM 4018 C C . ARG B 1 102 ? -8.625 7.996 -25.484 1 74.56 102 ARG B C 1
ATOM 4020 O O . ARG B 1 102 ? -8.375 7.781 -24.297 1 74.56 102 ARG B O 1
ATOM 4027 N N . ASN B 1 103 ? -9.641 7.59 -26.047 1 68.19 103 ASN B N 1
ATOM 4028 C CA . ASN B 1 103 ? -10.578 6.727 -25.328 1 68.19 103 ASN B CA 1
ATOM 4029 C C . ASN B 1 103 ? -9.898 5.445 -24.859 1 68.19 103 ASN B C 1
ATOM 4031 O O . ASN B 1 103 ? -10.125 5.008 -23.719 1 68.19 103 ASN B O 1
ATOM 4035 N N . ALA B 1 104 ? -9.109 4.945 -25.625 1 62.06 104 ALA B N 1
ATOM 4036 C CA . ALA B 1 104 ? -8.391 3.73 -25.25 1 62.06 104 ALA B CA 1
ATOM 4037 C C . ALA B 1 104 ? -7.422 3.996 -24.109 1 62.06 104 ALA B C 1
ATOM 4039 O O . ALA B 1 104 ? -7.301 3.182 -23.188 1 62.06 104 ALA B O 1
ATOM 4040 N N . GLN B 1 105 ? -6.785 5.082 -24.156 1 67.25 105 GLN B N 1
ATOM 4041 C CA . GLN B 1 105 ? -5.863 5.457 -23.094 1 67.25 105 GLN B CA 1
ATOM 4042 C C . GLN B 1 105 ? -6.605 5.656 -21.781 1 67.25 105 GLN B C 1
ATOM 4044 O O . GLN B 1 105 ? -6.141 5.219 -20.719 1 67.25 105 GLN B O 1
ATOM 4049 N N . LEU B 1 106 ? -7.711 6.297 -21.875 1 69.94 106 LEU B N 1
ATOM 4050 C CA . LEU B 1 106 ? -8.539 6.516 -20.703 1 69.94 106 LEU B CA 1
ATOM 4051 C C . LEU B 1 106 ? -9.008 5.188 -20.109 1 69.94 106 LEU B C 1
ATOM 4053 O O . LEU B 1 106 ? -8.906 4.977 -18.891 1 69.94 106 LEU B O 1
ATOM 4057 N N . ALA B 1 107 ? -9.391 4.34 -20.938 1 60.12 107 ALA B N 1
ATOM 4058 C CA . ALA B 1 107 ? -9.852 3.029 -20.484 1 60.12 107 ALA B CA 1
ATOM 4059 C C . ALA B 1 107 ? -8.742 2.268 -19.766 1 60.12 107 ALA B C 1
ATOM 4061 O O . ALA B 1 107 ? -8.969 1.648 -18.734 1 60.12 107 ALA B O 1
ATOM 4062 N N . ALA B 1 108 ? -7.645 2.412 -20.281 1 59.34 108 ALA B N 1
ATOM 4063 C CA . ALA B 1 108 ? -6.504 1.721 -19.688 1 59.34 108 ALA B CA 1
ATOM 4064 C C . ALA B 1 108 ? -6.168 2.287 -18.312 1 59.34 108 ALA B C 1
ATOM 4066 O O . ALA B 1 108 ? -5.91 1.534 -17.375 1 59.34 108 ALA B O 1
ATOM 4067 N N . LEU B 1 109 ? -6.238 3.506 -18.25 1 63.84 109 LEU B N 1
ATOM 4068 C CA . LEU B 1 109 ? -5.91 4.148 -16.984 1 63.84 109 LEU B CA 1
ATOM 4069 C C . LEU B 1 109 ? -6.988 3.871 -15.938 1 63.84 109 LEU B C 1
ATOM 4071 O O . LEU B 1 109 ? -6.68 3.68 -14.758 1 63.84 109 LEU B O 1
ATOM 4075 N N . TRP B 1 110 ? -8.172 3.838 -16.359 1 60.47 110 TRP B N 1
ATOM 4076 C CA . TRP B 1 110 ? -9.266 3.506 -15.453 1 60.47 110 TRP B CA 1
ATOM 4077 C C . TRP B 1 110 ? -9.133 2.076 -14.938 1 60.47 110 TRP B C 1
ATOM 4079 O O . TRP B 1 110 ? -9.359 1.81 -13.758 1 60.47 110 TRP B O 1
ATOM 4089 N N . ALA B 1 111 ? -8.859 1.255 -15.797 1 54.88 111 ALA B N 1
ATOM 4090 C CA . ALA B 1 111 ? -8.633 -0.131 -15.391 1 54.88 111 ALA B CA 1
ATOM 4091 C C . ALA B 1 111 ? -7.527 -0.228 -14.352 1 54.88 111 ALA B C 1
ATOM 4093 O O . ALA B 1 111 ? -7.66 -0.95 -13.359 1 54.88 111 ALA B O 1
ATOM 4094 N N . GLU B 1 112 ? -6.602 0.472 -14.617 1 55.38 112 GLU B N 1
ATOM 4095 C CA . GLU B 1 112 ? -5.488 0.496 -13.672 1 55.38 112 GLU B CA 1
ATOM 4096 C C . GLU B 1 112 ? -5.926 1.037 -12.312 1 55.38 112 GLU B C 1
ATOM 4098 O O . GLU B 1 112 ? -5.547 0.497 -11.273 1 55.38 112 GLU B O 1
ATOM 4103 N N . ARG B 1 113 ? -6.75 2.023 -12.352 1 58.47 113 ARG B N 1
ATOM 4104 C CA . ARG B 1 113 ? -7.266 2.635 -11.133 1 58.47 113 ARG B CA 1
ATOM 4105 C C . ARG B 1 113 ? -8.203 1.681 -10.398 1 58.47 113 ARG B C 1
ATOM 4107 O O . ARG B 1 113 ? -8.18 1.611 -9.164 1 58.47 113 ARG B O 1
ATOM 4114 N N . ALA B 1 114 ? -9.086 1.15 -11.062 1 53.72 114 ALA B N 1
ATOM 4115 C CA . ALA B 1 114 ? -10.047 0.226 -10.461 1 53.72 114 ALA B CA 1
ATOM 4116 C C . ALA B 1 114 ? -9.336 -0.905 -9.727 1 53.72 114 ALA B C 1
ATOM 4118 O O . ALA B 1 114 ? -9.836 -1.41 -8.719 1 53.72 114 ALA B O 1
ATOM 4119 N N . GLU B 1 115 ? -8.383 -1.227 -10.305 1 50.16 115 GLU B N 1
ATOM 4120 C CA . GLU B 1 115 ? -7.617 -2.281 -9.648 1 50.16 115 GLU B CA 1
ATOM 4121 C C . GLU B 1 115 ? -7.004 -1.788 -8.344 1 50.16 115 GLU B C 1
ATOM 4123 O O . GLU B 1 115 ? -6.656 -2.588 -7.473 1 50.16 115 GLU B O 1
ATOM 4128 N N . MET B 1 116 ? -7.035 -0.536 -8.234 1 51.38 116 MET B N 1
ATOM 4129 C CA . MET B 1 116 ? -6.574 0.085 -7 1 51.38 116 MET B CA 1
ATOM 4130 C C . MET B 1 116 ? -7.703 0.18 -5.98 1 51.38 116 MET B C 1
ATOM 4132 O O . MET B 1 116 ? -7.504 0.678 -4.871 1 51.38 116 MET B O 1
ATOM 4136 N N . GLY B 1 117 ? -8.922 -0.216 -6.305 1 52.75 117 GLY B N 1
ATOM 4137 C CA . GLY B 1 117 ? -10.102 -0.156 -5.457 1 52.75 117 GLY B CA 1
ATOM 4138 C C . GLY B 1 117 ? -10.078 -1.173 -4.332 1 52.75 117 GLY B C 1
ATOM 4139 O O . GLY B 1 117 ? -9.117 -1.926 -4.188 1 52.75 117 GLY B O 1
ATOM 4140 N N . PRO B 1 118 ? -11.164 -0.979 -3.381 1 52.94 118 PRO B N 1
ATOM 4141 C CA . PRO B 1 118 ? -11.273 -1.927 -2.268 1 52.94 118 PRO B CA 1
ATOM 4142 C C . PRO B 1 118 ? -11.242 -3.383 -2.729 1 52.94 118 PRO B C 1
ATOM 4144 O O . PRO B 1 118 ? -11.469 -3.666 -3.908 1 52.94 118 PRO B O 1
ATOM 4147 N N . TRP B 1 119 ? -10.641 -4.18 -1.774 1 51.41 119 TRP B N 1
ATOM 4148 C CA . TRP B 1 119 ? -10.555 -5.609 -2.051 1 51.41 119 TRP B CA 1
ATOM 4149 C C . TRP B 1 119 ? -11.859 -6.141 -2.621 1 51.41 119 TRP B C 1
ATOM 4151 O O . TRP B 1 119 ? -11.914 -7.25 -3.158 1 51.41 119 TRP B O 1
ATOM 4161 N N . GLN B 1 120 ? -13.031 -5.352 -2.328 1 48.78 120 GLN B N 1
ATOM 4162 C CA . GLN B 1 120 ? -14.32 -5.941 -2.676 1 48.78 120 GLN B CA 1
ATOM 4163 C C . GLN B 1 120 ? -14.461 -6.105 -4.188 1 48.78 120 GLN B C 1
ATOM 4165 O O . GLN B 1 120 ? -13.859 -5.352 -4.957 1 48.78 120 GLN B O 1
ATOM 4170 N N . ASP B 1 121 ? -14.914 -7.23 -4.34 1 42.41 121 ASP B N 1
ATOM 4171 C CA . ASP B 1 121 ? -15.336 -7.535 -5.703 1 42.41 121 ASP B CA 1
ATOM 4172 C C . ASP B 1 121 ? -16.203 -6.418 -6.273 1 42.41 121 ASP B C 1
ATOM 4174 O O . ASP B 1 121 ? -17.125 -5.934 -5.605 1 42.41 121 ASP B O 1
ATOM 4178 N N . ARG B 1 122 ? -15.758 -5.367 -6.766 1 40.28 122 ARG B N 1
ATOM 4179 C CA . ARG B 1 122 ? -16.797 -4.586 -7.426 1 40.28 122 ARG B CA 1
ATOM 4180 C C . ARG B 1 122 ? -18 -5.457 -7.75 1 40.28 122 ARG B C 1
ATOM 4182 O O . ARG B 1 122 ? -17.859 -6.578 -8.242 1 40.28 122 ARG B O 1
ATOM 4189 N N . PRO B 1 123 ? -19.172 -5.16 -6.977 1 35.59 123 PRO B N 1
ATOM 4190 C CA . PRO B 1 123 ? -20.328 -6.008 -7.238 1 35.59 123 PRO B CA 1
ATOM 4191 C C . PRO B 1 123 ? -20.422 -6.457 -8.695 1 35.59 123 PRO B C 1
ATOM 4193 O O . PRO B 1 123 ? -20.312 -5.633 -9.609 1 35.59 123 PRO B O 1
ATOM 4196 N N . ARG B 1 124 ? -20.141 -7.711 -8.875 1 34.03 124 ARG B N 1
ATOM 4197 C CA . ARG B 1 124 ? -20.703 -8.32 -10.078 1 34.03 124 ARG B CA 1
ATOM 4198 C C . ARG B 1 124 ? -22.219 -8.086 -10.156 1 34.03 124 ARG B C 1
ATOM 4200 O O . ARG B 1 124 ? -22.969 -8.57 -9.312 1 34.03 124 ARG B O 1
ATOM 4207 N N . GLY B 1 125 ? -22.625 -6.773 -10.141 1 34.41 125 GLY B N 1
ATOM 4208 C CA . GLY B 1 125 ? -24.047 -6.453 -10.133 1 34.41 125 GLY B CA 1
ATOM 4209 C C . GLY B 1 125 ? -24.875 -7.402 -10.969 1 34.41 125 GLY B C 1
ATOM 4210 O O . GLY B 1 125 ? -24.359 -8.078 -11.859 1 34.41 125 GLY B O 1
ATOM 4211 N N . LYS B 1 126 ? -26.016 -7.93 -10.375 1 36.28 126 LYS B N 1
ATOM 4212 C CA . LYS B 1 126 ? -27.125 -8.539 -11.117 1 36.28 126 LYS B CA 1
ATOM 4213 C C . LYS B 1 126 ? -27.469 -7.715 -12.352 1 36.28 126 LYS B C 1
ATOM 4215 O O . LYS B 1 126 ? -27.469 -6.484 -12.305 1 36.28 126 LYS B O 1
ATOM 4220 N N . GLY B 1 127 ? -27.188 -8.273 -13.477 1 36.09 127 GLY B N 1
ATOM 4221 C CA . GLY B 1 127 ? -27.656 -7.645 -14.703 1 36.09 127 GLY B CA 1
ATOM 4222 C C . GLY B 1 127 ? -29.031 -7.027 -14.555 1 36.09 127 GLY B C 1
ATOM 4223 O O . GLY B 1 127 ? -29.719 -7.238 -13.547 1 36.09 127 GLY B O 1
ATOM 4224 N N . PRO B 1 128 ? -29.297 -6.035 -15.336 1 34.66 128 PRO B N 1
ATOM 4225 C CA . PRO B 1 128 ? -30.641 -5.438 -15.312 1 34.66 128 PRO B CA 1
ATOM 4226 C C . PRO B 1 128 ? -31.75 -6.48 -15.18 1 34.66 128 PRO B C 1
ATOM 4228 O O . PRO B 1 128 ? -31.578 -7.625 -15.602 1 34.66 128 PRO B O 1
ATOM 4231 N N . GLU B 1 129 ? -32.688 -6.262 -14.43 1 34.78 129 GLU B N 1
ATOM 4232 C CA . GLU B 1 129 ? -34 -6.895 -14.43 1 34.78 129 GLU B CA 1
ATOM 4233 C C . GLU B 1 129 ? -34.594 -6.938 -15.836 1 34.78 129 GLU B C 1
ATOM 4235 O O . GLU B 1 129 ? -34.625 -5.918 -16.531 1 34.78 129 GLU B O 1
ATOM 4240 N N . GLY B 1 130 ? -34.781 -8.156 -16.641 1 36.28 130 GLY B N 1
ATOM 4241 C CA . GLY B 1 130 ? -35.344 -8.547 -17.938 1 36.28 130 GLY B CA 1
ATOM 4242 C C . GLY B 1 130 ? -34.312 -9.188 -18.844 1 36.28 130 GLY B C 1
ATOM 4243 O O . GLY B 1 130 ? -34.594 -9.461 -20.016 1 36.28 130 GLY B O 1
ATOM 4244 N N . VAL B 1 131 ? -33.188 -8.719 -18.891 1 31.69 131 VAL B N 1
ATOM 4245 C CA . VAL B 1 131 ? -32.281 -9.469 -19.781 1 31.69 131 VAL B CA 1
ATOM 4246 C C . VAL B 1 131 ? -32.188 -10.922 -19.312 1 31.69 131 VAL B C 1
ATOM 4248 O O . VAL B 1 131 ? -31.766 -11.195 -18.188 1 31.69 131 VAL B O 1
ATOM 4251 N N . ALA B 1 132 ? -33.156 -11.727 -19.766 1 28.23 132 ALA B N 1
ATOM 4252 C CA . ALA B 1 132 ? -33.062 -13.188 -19.672 1 28.23 132 ALA B CA 1
ATOM 4253 C C . ALA B 1 132 ? -31.641 -13.664 -19.859 1 28.23 132 ALA B C 1
ATOM 4255 O O . ALA B 1 132 ? -30.938 -13.195 -20.766 1 28.23 132 ALA B O 1
ATOM 4256 N N . SER B 1 133 ? -30.953 -14.047 -18.844 1 30.16 133 SER B N 1
ATOM 4257 C CA . SER B 1 133 ? -29.703 -14.797 -18.828 1 30.16 133 SER B CA 1
ATOM 4258 C C . SER B 1 133 ? -29.672 -15.836 -19.953 1 30.16 133 SER B C 1
ATOM 4260 O O . SER B 1 133 ? -30.359 -16.844 -19.891 1 30.16 133 SER B O 1
ATOM 4262 N N . ALA B 1 134 ? -30.031 -15.469 -21.234 1 27.97 134 ALA B N 1
ATOM 4263 C CA . ALA B 1 134 ? -29.938 -16.703 -22.016 1 27.97 134 ALA B CA 1
ATOM 4264 C C . ALA B 1 134 ? -28.719 -17.516 -21.578 1 27.97 134 ALA B C 1
ATOM 4266 O O . ALA B 1 134 ? -27.875 -17.031 -20.828 1 27.97 134 ALA B O 1
ATOM 4267 N N . VAL B 1 135 ? -28.094 -18.156 -22.812 1 26.33 135 VAL B N 1
ATOM 4268 C CA . VAL B 1 135 ? -27.281 -19.359 -22.906 1 26.33 135 VAL B CA 1
ATOM 4269 C C . VAL B 1 135 ? -25.953 -19.141 -22.203 1 26.33 135 VAL B C 1
ATOM 4271 O O . VAL B 1 135 ? -25.297 -18.109 -22.391 1 26.33 135 VAL B O 1
ATOM 4274 N N . GLU B 1 136 ? -25.641 -19.672 -21.125 1 28.77 136 GLU B N 1
ATOM 4275 C CA . GLU B 1 136 ? -24.406 -20.031 -20.422 1 28.77 136 GLU B CA 1
ATOM 4276 C C . GLU B 1 136 ? -23.281 -20.344 -21.406 1 28.77 136 GLU B C 1
ATOM 4278 O O . GLU B 1 136 ? -23.141 -21.484 -21.844 1 28.77 136 GLU B O 1
ATOM 4283 N N . LYS B 1 137 ? -23.25 -19.797 -22.594 1 31.44 137 LYS B N 1
ATOM 4284 C CA . LYS B 1 137 ? -22.109 -20.531 -23.141 1 31.44 137 LYS B CA 1
ATOM 4285 C C . LYS B 1 137 ? -20.938 -20.516 -22.156 1 31.44 137 LYS B C 1
ATOM 4287 O O . LYS B 1 137 ? -20.797 -19.594 -21.359 1 31.44 137 LYS B O 1
ATOM 4292 N N . PRO B 1 138 ? -19.938 -21.391 -22.344 1 29.56 138 PRO B N 1
ATOM 4293 C CA . PRO B 1 138 ? -18.797 -21.703 -21.484 1 29.56 138 PRO B CA 1
ATOM 4294 C C . PRO B 1 138 ? -18 -20.453 -21.078 1 29.56 138 PRO B C 1
ATOM 4296 O O . PRO B 1 138 ? -18.188 -19.391 -21.672 1 29.56 138 PRO B O 1
ATOM 4299 N N . GLY B 1 139 ? -16.641 -20.641 -20.484 1 33.44 139 GLY B N 1
ATOM 4300 C CA . GLY B 1 139 ? -15.617 -20.234 -19.531 1 33.44 139 GLY B CA 1
ATOM 4301 C C . GLY B 1 139 ? -14.766 -19.078 -20.031 1 33.44 139 GLY B C 1
ATOM 4302 O O . GLY B 1 139 ? -13.766 -19.297 -20.734 1 33.44 139 GLY B O 1
ATOM 4303 N N . ASN B 1 140 ? -15.016 -18.266 -20.766 1 35.97 140 ASN B N 1
ATOM 4304 C CA . ASN B 1 140 ? -13.773 -17.5 -20.734 1 35.97 140 ASN B CA 1
ATOM 4305 C C . ASN B 1 140 ? -13.227 -17.359 -19.312 1 35.97 140 ASN B C 1
ATOM 4307 O O . ASN B 1 140 ? -13.555 -16.406 -18.609 1 35.97 140 ASN B O 1
ATOM 4311 N N . ALA B 1 141 ? -13.141 -18.328 -18.5 1 45.31 141 ALA B N 1
ATOM 4312 C CA . ALA B 1 141 ? -12.82 -18.703 -17.125 1 45.31 141 ALA B CA 1
ATOM 4313 C C . ALA B 1 141 ? -11.469 -18.141 -16.703 1 45.31 141 ALA B C 1
ATOM 4315 O O . ALA B 1 141 ? -10.461 -18.359 -17.375 1 45.31 141 ALA B O 1
ATOM 4316 N N . THR B 1 142 ? -11.328 -16.891 -16.125 1 65 142 THR B N 1
ATOM 4317 C CA . THR B 1 142 ? -10.094 -16.562 -15.406 1 65 142 THR B CA 1
ATOM 4318 C C . THR B 1 142 ? -9.414 -17.828 -14.891 1 65 142 THR B C 1
ATOM 4320 O O . THR B 1 142 ? -10.086 -18.797 -14.531 1 65 142 THR B O 1
ATOM 4323 N N . ASN B 1 143 ? -8.078 -17.875 -15.414 1 86.75 143 ASN B N 1
ATOM 4324 C CA . ASN B 1 143 ? -7.324 -18.984 -14.852 1 86.75 143 ASN B CA 1
ATOM 4325 C C . ASN B 1 143 ? -7.516 -19.094 -13.344 1 86.75 143 ASN B C 1
ATOM 4327 O O . ASN B 1 143 ? -7.805 -18.094 -12.68 1 86.75 143 ASN B O 1
ATOM 4331 N N . LEU B 1 144 ? -7.633 -20.266 -12.961 1 94.19 144 LEU B N 1
ATOM 4332 C CA . LEU B 1 144 ? -7.785 -20.5 -11.523 1 94.19 144 LEU B CA 1
ATOM 4333 C C . LEU B 1 144 ? -6.547 -20.031 -10.766 1 94.19 144 LEU B C 1
ATOM 4335 O O . LEU B 1 144 ? -6.648 -19.219 -9.844 1 94.19 144 LEU B O 1
ATOM 4339 N N . VAL B 1 145 ? -5.426 -20.516 -11.227 1 97.94 145 VAL B N 1
ATOM 4340 C CA . VAL B 1 145 ? -4.234 -20.25 -10.43 1 97.94 145 VAL B CA 1
ATOM 4341 C C . VAL B 1 145 ? -3 -20.25 -11.32 1 97.94 145 VAL B C 1
ATOM 4343 O O . VAL B 1 145 ? -2.928 -21 -12.289 1 97.94 145 VAL B O 1
ATOM 4346 N N . VAL B 1 146 ? -2.137 -19.344 -11.055 1 97.62 146 VAL B N 1
ATOM 4347 C CA . VAL B 1 146 ? -0.766 -19.375 -11.555 1 97.62 146 VAL B CA 1
ATOM 4348 C C . VAL B 1 146 ? 0.179 -19.812 -10.438 1 97.62 146 VAL B C 1
ATOM 4350 O O . VAL B 1 146 ? 0.192 -19.219 -9.359 1 97.62 146 VAL B O 1
ATOM 4353 N N . ILE B 1 147 ? 0.919 -20.891 -10.68 1 98.69 147 ILE B N 1
ATOM 4354 C CA . ILE B 1 147 ? 1.904 -21.391 -9.727 1 98.69 147 ILE B CA 1
ATOM 4355 C C . ILE B 1 147 ? 3.312 -21.094 -10.242 1 98.69 147 ILE B C 1
ATOM 4357 O O . ILE B 1 147 ? 3.744 -21.672 -11.25 1 98.69 147 ILE B O 1
ATOM 4361 N N . ALA B 1 148 ? 3.934 -20.203 -9.586 1 98.25 148 ALA B N 1
ATOM 4362 C CA . ALA B 1 148 ? 5.312 -19.844 -9.914 1 98.25 148 ALA B CA 1
ATOM 4363 C C . ALA B 1 148 ? 6.297 -20.578 -9.008 1 98.25 148 ALA B C 1
ATOM 4365 O O . ALA B 1 148 ? 6.352 -20.312 -7.801 1 98.25 148 ALA B O 1
ATOM 4366 N N . VAL B 1 149 ? 7.043 -21.469 -9.586 1 98.31 149 VAL B N 1
ATOM 4367 C CA . VAL B 1 149 ? 8.07 -22.172 -8.836 1 98.31 149 VAL B CA 1
ATOM 4368 C C . VAL B 1 149 ? 9.383 -21.375 -8.883 1 98.31 149 VAL B C 1
ATOM 4370 O O . VAL B 1 149 ? 10.031 -21.297 -9.93 1 98.31 149 VAL B O 1
ATOM 4373 N N . ASN B 1 150 ? 9.688 -20.797 -7.758 1 95.69 150 ASN B N 1
ATOM 4374 C CA . ASN B 1 150 ? 10.906 -20 -7.617 1 95.69 150 ASN B CA 1
ATOM 4375 C C . ASN B 1 150 ? 12.148 -20.891 -7.637 1 95.69 150 ASN B C 1
ATOM 4377 O O . ASN B 1 150 ? 12.312 -21.766 -6.773 1 95.69 150 ASN B O 1
ATOM 4381 N N . THR B 1 151 ? 13 -20.734 -8.625 1 95 151 THR B N 1
ATOM 4382 C CA . THR B 1 151 ? 14.164 -21.594 -8.766 1 95 151 THR B CA 1
ATOM 4383 C C . THR B 1 151 ? 15.383 -20.781 -9.195 1 95 151 THR B C 1
ATOM 4385 O O . THR B 1 151 ? 15.289 -19.578 -9.422 1 95 151 THR B O 1
ATOM 4388 N N . GLY B 1 152 ? 16.578 -21.359 -9.078 1 91.38 152 GLY B N 1
ATOM 4389 C CA . GLY B 1 152 ? 17.828 -20.703 -9.477 1 91.38 152 GLY B CA 1
ATOM 4390 C C . GLY B 1 152 ? 18.375 -21.234 -10.789 1 91.38 152 GLY B C 1
ATOM 4391 O O . GLY B 1 152 ? 18 -22.312 -11.234 1 91.38 152 GLY B O 1
ATOM 4392 N N . LEU B 1 153 ? 19.312 -20.516 -11.383 1 89.5 153 LEU B N 1
ATOM 4393 C CA . LEU B 1 153 ? 19.938 -20.891 -12.648 1 89.5 153 LEU B CA 1
ATOM 4394 C C . LEU B 1 153 ? 20.672 -22.219 -12.531 1 89.5 153 LEU B C 1
ATOM 4396 O O . LEU B 1 153 ? 20.672 -23.031 -13.453 1 89.5 153 LEU B O 1
ATOM 4400 N N . GLY B 1 154 ? 21.203 -22.438 -11.422 1 89.81 154 GLY B N 1
ATOM 4401 C CA . GLY B 1 154 ? 22.031 -23.625 -11.242 1 89.81 154 GLY B CA 1
ATOM 4402 C C . GLY B 1 154 ? 21.266 -24.812 -10.68 1 89.81 154 GLY B C 1
ATOM 4403 O O . GLY B 1 154 ? 21.844 -25.859 -10.422 1 89.81 154 GLY B O 1
ATOM 4404 N N . SER B 1 155 ? 19.969 -24.719 -10.508 1 93.75 155 SER B N 1
ATOM 4405 C CA . SER B 1 155 ? 19.188 -25.75 -9.836 1 93.75 155 SER B CA 1
ATOM 4406 C C . SER B 1 155 ? 18.5 -26.672 -10.844 1 93.75 155 SER B C 1
ATOM 4408 O O . SER B 1 155 ? 17.297 -26.953 -10.703 1 93.75 155 SER B O 1
ATOM 4410 N N . ARG B 1 156 ? 19.219 -27.109 -11.867 1 95.06 156 ARG B N 1
ATOM 4411 C CA . ARG B 1 156 ? 18.672 -27.938 -12.922 1 95.06 156 ARG B CA 1
ATOM 4412 C C . ARG B 1 156 ? 18.188 -29.281 -12.359 1 95.06 156 ARG B C 1
ATOM 4414 O O . ARG B 1 156 ? 17.109 -29.766 -12.742 1 95.06 156 ARG B O 1
ATOM 4421 N N . ASP B 1 157 ? 18.922 -29.859 -11.438 1 95.62 157 ASP B N 1
ATOM 4422 C CA . ASP B 1 157 ? 18.562 -31.156 -10.852 1 95.62 157 ASP B CA 1
ATOM 4423 C C . ASP B 1 157 ? 17.203 -31.078 -10.156 1 95.62 157 ASP B C 1
ATOM 4425 O O . ASP B 1 157 ? 16.391 -31.984 -10.273 1 95.62 157 ASP B O 1
ATOM 4429 N N . ARG B 1 158 ? 17 -30 -9.484 1 96.06 158 ARG B N 1
ATOM 4430 C CA . ARG B 1 158 ? 15.719 -29.812 -8.789 1 96.06 158 ARG B CA 1
ATOM 4431 C C . ARG B 1 158 ? 14.57 -29.688 -9.781 1 96.06 158 ARG B C 1
ATOM 4433 O O . ARG B 1 158 ? 13.516 -30.281 -9.602 1 96.06 158 ARG B O 1
ATOM 4440 N N . ARG B 1 159 ? 14.781 -28.922 -10.82 1 97.44 159 ARG B N 1
ATOM 4441 C CA . ARG B 1 159 ? 13.742 -28.766 -11.828 1 97.44 159 ARG B CA 1
ATOM 4442 C C . ARG B 1 159 ? 13.438 -30.078 -12.523 1 97.44 159 ARG B C 1
ATOM 4444 O O . ARG B 1 159 ? 12.273 -30.391 -12.789 1 97.44 159 ARG B O 1
ATOM 4451 N N . ASP B 1 160 ? 14.461 -30.891 -12.734 1 97 160 ASP B N 1
ATOM 4452 C CA . ASP B 1 160 ? 14.258 -32.188 -13.367 1 97 160 ASP B CA 1
ATOM 4453 C C . ASP B 1 160 ? 13.453 -33.125 -12.461 1 97 160 ASP B C 1
ATOM 4455 O O . ASP B 1 160 ? 12.594 -33.844 -12.93 1 97 160 ASP B O 1
ATOM 4459 N N . ILE B 1 161 ? 13.789 -33.062 -11.188 1 97.12 161 ILE B N 1
ATOM 4460 C CA . ILE B 1 161 ? 13.055 -33.906 -10.258 1 97.12 161 ILE B CA 1
ATOM 4461 C C . ILE B 1 161 ? 11.594 -33.5 -10.203 1 97.12 161 ILE B C 1
ATOM 4463 O O . ILE B 1 161 ? 10.695 -34.312 -10.102 1 97.12 161 ILE B O 1
ATOM 4467 N N . LEU B 1 162 ? 11.312 -32.219 -10.195 1 98.12 162 LEU B N 1
ATOM 4468 C CA . LEU B 1 162 ? 9.945 -31.703 -10.203 1 98.12 162 LEU B CA 1
ATOM 4469 C C . LEU B 1 162 ? 9.211 -32.156 -11.461 1 98.12 162 LEU B C 1
ATOM 4471 O O . LEU B 1 162 ? 8.055 -32.594 -11.398 1 98.12 162 LEU B O 1
ATOM 4475 N N . ARG B 1 163 ? 9.891 -32.188 -12.633 1 97.44 163 ARG B N 1
ATOM 4476 C CA . ARG B 1 163 ? 9.289 -32.594 -13.891 1 97.44 163 ARG B CA 1
ATOM 4477 C C . ARG B 1 163 ? 8.977 -34.094 -13.867 1 97.44 163 ARG B C 1
ATOM 4479 O O . ARG B 1 163 ? 8.094 -34.562 -14.594 1 97.44 163 ARG B O 1
ATOM 4486 N N . ARG B 1 164 ? 9.68 -34.812 -13.031 1 95.62 164 ARG B N 1
ATOM 4487 C CA . ARG B 1 164 ? 9.453 -36.25 -12.906 1 95.62 164 ARG B CA 1
ATOM 4488 C C . ARG B 1 164 ? 8.359 -36.531 -11.883 1 95.62 164 ARG B C 1
ATOM 4490 O O . ARG B 1 164 ? 7.906 -37.688 -11.75 1 95.62 164 ARG B O 1
ATOM 4497 N N . THR B 1 165 ? 7.934 -35.562 -11.219 1 96.31 165 THR B N 1
ATOM 4498 C CA . THR B 1 165 ? 6.961 -35.75 -10.156 1 96.31 165 THR B CA 1
ATOM 4499 C C . THR B 1 165 ? 5.711 -34.906 -10.398 1 96.31 165 THR B C 1
ATOM 4501 O O . THR B 1 165 ? 4.902 -35.219 -11.273 1 96.31 165 THR B O 1
ATOM 4504 N N . TRP B 1 166 ? 5.562 -33.781 -9.625 1 97.38 166 TRP B N 1
ATOM 4505 C CA . TRP B 1 166 ? 4.262 -33.125 -9.625 1 97.38 166 TRP B CA 1
ATOM 4506 C C . TRP B 1 166 ? 4.203 -32.031 -10.688 1 97.38 166 TRP B C 1
ATOM 4508 O O . TRP B 1 166 ? 3.127 -31.531 -11.016 1 97.38 166 TRP B O 1
ATOM 4518 N N . PHE B 1 167 ? 5.328 -31.578 -11.25 1 98.25 167 PHE B N 1
ATOM 4519 C CA . PHE B 1 167 ? 5.367 -30.531 -12.273 1 98.25 167 PHE B CA 1
ATOM 4520 C C . PHE B 1 167 ? 5.059 -31.109 -13.648 1 98.25 167 PHE B C 1
ATOM 4522 O O . PHE B 1 167 ? 5.844 -31.891 -14.188 1 98.25 167 PHE B O 1
ATOM 4529 N N . PRO B 1 168 ? 3.932 -30.703 -14.242 1 97.19 168 PRO B N 1
ATOM 4530 C CA . PRO B 1 168 ? 3.551 -31.297 -15.523 1 97.19 168 PRO B CA 1
ATOM 4531 C C . PRO B 1 168 ? 4.422 -30.812 -16.672 1 97.19 168 PRO B C 1
ATOM 4533 O O . PRO B 1 168 ? 4.949 -29.703 -16.641 1 97.19 168 PRO B O 1
ATOM 4536 N N . LYS B 1 169 ? 4.621 -31.641 -17.703 1 94.25 169 LYS B N 1
ATOM 4537 C CA . LYS B 1 169 ? 5.395 -31.266 -18.891 1 94.25 169 LYS B CA 1
ATOM 4538 C C . LYS B 1 169 ? 4.691 -31.719 -20.172 1 94.25 169 LYS B C 1
ATOM 4540 O O . LYS B 1 169 ? 3.785 -32.562 -20.125 1 94.25 169 LYS B O 1
ATOM 4545 N N . GLY B 1 170 ? 5.004 -31.078 -21.25 1 93.12 170 GLY B N 1
ATOM 4546 C CA . GLY B 1 170 ? 4.477 -31.438 -22.562 1 93.12 170 GLY B CA 1
ATOM 4547 C C . GLY B 1 170 ? 2.963 -31.391 -22.625 1 93.12 170 GLY B C 1
ATOM 4548 O O . GLY B 1 170 ? 2.355 -30.375 -22.281 1 93.12 170 GLY B O 1
ATOM 4549 N N . THR B 1 171 ? 2.412 -32.531 -22.969 1 94.62 171 THR B N 1
ATOM 4550 C CA . THR B 1 171 ? 0.97 -32.625 -23.156 1 94.62 171 THR B CA 1
ATOM 4551 C C . THR B 1 171 ? 0.233 -32.469 -21.828 1 94.62 171 THR B C 1
ATOM 4553 O O . THR B 1 171 ? -0.875 -31.922 -21.781 1 94.62 171 THR B O 1
ATOM 4556 N N . GLU B 1 172 ? 0.851 -32.969 -20.797 1 95.62 172 GLU B N 1
ATOM 4557 C CA . GLU B 1 172 ? 0.242 -32.812 -19.469 1 95.62 172 GLU B CA 1
ATOM 4558 C C . GLU B 1 172 ? 0.169 -31.344 -19.062 1 95.62 172 GLU B C 1
ATOM 4560 O O . GLU B 1 172 ? -0.813 -30.922 -18.453 1 95.62 172 GLU B O 1
ATOM 4565 N N . LEU B 1 173 ? 1.232 -30.609 -19.359 1 96.31 173 LEU B N 1
ATOM 4566 C CA . LEU B 1 173 ? 1.242 -29.172 -19.078 1 96.31 173 LEU B CA 1
ATOM 4567 C C . LEU B 1 173 ? 0.1 -28.469 -19.797 1 96.31 173 LEU B C 1
ATOM 4569 O O . LEU B 1 173 ? -0.627 -27.688 -19.188 1 96.31 173 LEU B O 1
ATOM 4573 N N . ALA B 1 174 ? -0.091 -28.812 -21.031 1 94.06 174 ALA B N 1
ATOM 4574 C CA . ALA B 1 174 ? -1.162 -28.219 -21.828 1 94.06 174 ALA B CA 1
ATOM 4575 C C . ALA B 1 174 ? -2.531 -28.562 -21.25 1 94.06 174 ALA B C 1
ATOM 4577 O O . ALA B 1 174 ? -3.449 -27.75 -21.281 1 94.06 174 ALA B O 1
ATOM 4578 N N . ALA B 1 175 ? -2.646 -29.75 -20.797 1 95.69 175 ALA B N 1
ATOM 4579 C CA . ALA B 1 175 ? -3.912 -30.188 -20.219 1 95.69 175 ALA B CA 1
ATOM 4580 C C . ALA B 1 175 ? -4.254 -29.391 -18.969 1 95.69 175 ALA B C 1
ATOM 4582 O O . ALA B 1 175 ? -5.406 -29.016 -18.766 1 95.69 175 ALA B O 1
ATOM 4583 N N . TRP B 1 176 ? -3.289 -29.188 -18.125 1 96.81 176 TRP B N 1
ATOM 4584 C CA . TRP B 1 176 ? -3.508 -28.391 -16.922 1 96.81 176 TRP B CA 1
ATOM 4585 C C . TRP B 1 176 ? -3.822 -26.938 -17.281 1 96.81 176 TRP B C 1
ATOM 4587 O O . TRP B 1 176 ? -4.68 -26.312 -16.656 1 96.81 176 TRP B O 1
ATOM 4597 N N . GLU B 1 177 ? -3.137 -26.422 -18.25 1 92.88 177 GLU B N 1
ATOM 4598 C CA . GLU B 1 177 ? -3.395 -25.062 -18.703 1 92.88 177 GLU B CA 1
ATOM 4599 C C . GLU B 1 177 ? -4.824 -24.906 -19.219 1 92.88 177 GLU B C 1
ATOM 4601 O O . GLU B 1 177 ? -5.469 -23.891 -18.984 1 92.88 177 GLU B O 1
ATOM 4606 N N . ALA B 1 178 ? -5.297 -25.875 -19.844 1 90.38 178 ALA B N 1
ATOM 4607 C CA . ALA B 1 178 ? -6.672 -25.859 -20.344 1 90.38 178 ALA B CA 1
ATOM 4608 C C . ALA B 1 178 ? -7.672 -25.812 -19.188 1 90.38 178 ALA B C 1
ATOM 4610 O O . ALA B 1 178 ? -8.789 -25.312 -19.359 1 90.38 178 ALA B O 1
ATOM 4611 N N . ARG B 1 179 ? -7.203 -26.297 -18.062 1 91.94 179 ARG B N 1
ATOM 4612 C CA . ARG B 1 179 ? -8.055 -26.297 -16.875 1 91.94 179 ARG B CA 1
ATOM 4613 C C . ARG B 1 179 ? -7.844 -25.016 -16.062 1 91.94 179 ARG B C 1
ATOM 4615 O O . ARG B 1 179 ? -8.383 -24.891 -14.969 1 91.94 179 ARG B O 1
ATOM 4622 N N . GLY B 1 180 ? -7.055 -24.109 -16.547 1 93.31 180 GLY B N 1
ATOM 4623 C CA . GLY B 1 180 ? -6.848 -22.828 -15.891 1 93.31 180 GLY B CA 1
ATOM 4624 C C . GLY B 1 180 ? -5.73 -22.859 -14.867 1 93.31 180 GLY B C 1
ATOM 4625 O O . GLY B 1 180 ? -5.672 -22 -13.984 1 93.31 180 GLY B O 1
ATOM 4626 N N . VAL B 1 181 ? -4.926 -23.891 -14.859 1 97.12 181 VAL B N 1
ATOM 4627 C CA . VAL B 1 181 ? -3.799 -24 -13.938 1 97.12 181 VAL B CA 1
ATOM 4628 C C . VAL B 1 181 ? -2.49 -23.797 -14.703 1 97.12 181 VAL B C 1
ATOM 4630 O O . VAL B 1 181 ? -2.1 -24.641 -15.516 1 97.12 181 VAL B O 1
ATOM 4633 N N . MET B 1 182 ? -1.867 -22.688 -14.461 1 96.12 182 MET B N 1
ATOM 4634 C CA . MET B 1 182 ? -0.58 -22.391 -15.078 1 96.12 182 MET B CA 1
ATOM 4635 C C . MET B 1 182 ? 0.567 -22.672 -14.117 1 96.12 182 MET B C 1
ATOM 4637 O O . MET B 1 182 ? 0.579 -22.156 -12.992 1 96.12 182 MET B O 1
ATOM 4641 N N . VAL B 1 183 ? 1.49 -23.516 -14.5 1 98.06 183 VAL B N 1
ATOM 4642 C CA . VAL B 1 183 ? 2.666 -23.812 -13.695 1 98.06 183 VAL B CA 1
ATOM 4643 C C . VAL B 1 183 ? 3.934 -23.469 -14.477 1 98.06 183 VAL B C 1
ATOM 4645 O O . VAL B 1 183 ? 4.078 -23.875 -15.633 1 98.06 183 VAL B O 1
ATOM 4648 N N . ARG B 1 184 ? 4.809 -22.656 -13.875 1 97.94 184 ARG B N 1
ATOM 4649 C CA . ARG B 1 184 ? 6.047 -22.266 -14.531 1 97.94 184 ARG B CA 1
ATOM 4650 C C . ARG B 1 184 ? 7.203 -22.203 -13.539 1 97.94 184 ARG B C 1
ATOM 4652 O O . ARG B 1 184 ? 7.012 -21.844 -12.375 1 97.94 184 ARG B O 1
ATOM 4659 N N . PHE B 1 185 ? 8.398 -22.625 -14.031 1 97.94 185 PHE B N 1
ATOM 4660 C CA . PHE B 1 185 ? 9.625 -22.266 -13.32 1 97.94 185 PHE B CA 1
ATOM 4661 C C . PHE B 1 185 ? 9.969 -20.797 -13.555 1 97.94 185 PHE B C 1
ATOM 4663 O O . PHE B 1 185 ? 9.914 -20.312 -14.68 1 97.94 185 PHE B O 1
ATOM 4670 N N . VAL B 1 186 ? 10.234 -20.078 -12.5 1 95.75 186 VAL B N 1
ATOM 4671 C CA . VAL B 1 186 ? 10.586 -18.672 -12.602 1 95.75 186 VAL B CA 1
ATOM 4672 C C . VAL B 1 186 ? 12.031 -18.469 -12.156 1 95.75 186 VAL B C 1
ATOM 4674 O O . VAL B 1 186 ? 12.414 -18.875 -11.055 1 95.75 186 VAL B O 1
ATOM 4677 N N . VAL B 1 187 ? 12.812 -17.859 -13.023 1 92.81 187 VAL B N 1
ATOM 4678 C CA . VAL B 1 187 ? 14.234 -17.688 -12.742 1 92.81 187 VAL B CA 1
ATOM 4679 C C . VAL B 1 187 ? 14.633 -16.25 -13.031 1 92.81 187 VAL B C 1
ATOM 4681 O O . VAL B 1 187 ? 14 -15.562 -13.836 1 92.81 187 VAL B O 1
ATOM 4684 N N . GLY B 1 188 ? 15.609 -15.773 -12.25 1 87.25 188 GLY B N 1
ATOM 4685 C CA . GLY B 1 188 ? 16.219 -14.492 -12.578 1 87.25 188 GLY B CA 1
ATOM 4686 C C . GLY B 1 188 ? 17.234 -14.586 -13.695 1 87.25 188 GLY B C 1
ATOM 4687 O O . GLY B 1 188 ? 17.234 -15.547 -14.469 1 87.25 188 GLY B O 1
ATOM 4688 N N . THR B 1 189 ? 18.016 -13.523 -13.82 1 78.75 189 THR B N 1
ATOM 4689 C CA . THR B 1 189 ? 19.031 -13.484 -14.867 1 78.75 189 THR B CA 1
ATOM 4690 C C . THR B 1 189 ? 20.422 -13.414 -14.25 1 78.75 189 THR B C 1
ATOM 4692 O O . THR B 1 189 ? 20.578 -13.109 -13.07 1 78.75 189 THR B O 1
ATOM 4695 N N . SER B 1 190 ? 21.344 -13.914 -15.031 1 78.06 190 SER B N 1
ATOM 4696 C CA . SER B 1 190 ? 22.734 -13.867 -14.578 1 78.06 190 SER B CA 1
ATOM 4697 C C . SER B 1 190 ? 23.344 -12.484 -14.812 1 78.06 190 SER B C 1
ATOM 4699 O O . SER B 1 190 ? 23 -11.805 -15.781 1 78.06 190 SER B O 1
ATOM 4701 N N . VAL B 1 191 ? 24.188 -12.062 -13.867 1 68.44 191 VAL B N 1
ATOM 4702 C CA . VAL B 1 191 ? 24.906 -10.797 -13.992 1 68.44 191 VAL B CA 1
ATOM 4703 C C . VAL B 1 191 ? 25.984 -10.922 -15.07 1 68.44 191 VAL B C 1
ATOM 4705 O O . VAL B 1 191 ? 26.391 -9.922 -15.672 1 68.44 191 VAL B O 1
ATOM 4708 N N . GLN B 1 192 ? 26.516 -12.109 -15.258 1 69.69 192 GLN B N 1
ATOM 4709 C CA . GLN B 1 192 ? 27.641 -12.336 -16.156 1 69.69 192 GLN B CA 1
ATOM 4710 C C . GLN B 1 192 ? 27.172 -12.578 -17.578 1 69.69 192 GLN B C 1
ATOM 4712 O O . GLN B 1 192 ? 26.25 -13.359 -17.812 1 69.69 192 GLN B O 1
ATOM 4717 N N . ALA B 1 193 ? 27.859 -11.766 -18.438 1 69.62 193 ALA B N 1
ATOM 4718 C CA . ALA B 1 193 ? 27.609 -12.016 -19.844 1 69.62 193 ALA B CA 1
ATOM 4719 C C . ALA B 1 193 ? 28.062 -13.422 -20.25 1 69.62 193 ALA B C 1
ATOM 4721 O O . ALA B 1 193 ? 29.094 -13.906 -19.781 1 69.62 193 ALA B O 1
ATOM 4722 N N . ASN B 1 194 ? 27.453 -14.125 -21.031 1 79.31 194 ASN B N 1
ATOM 4723 C CA . ASN B 1 194 ? 27.766 -15.445 -21.562 1 79.31 194 ASN B CA 1
ATOM 4724 C C . ASN B 1 194 ? 27.859 -16.484 -20.453 1 79.31 194 ASN B C 1
ATOM 4726 O O . ASN B 1 194 ? 28.766 -17.328 -20.469 1 79.31 194 ASN B O 1
ATOM 4730 N N . ASP B 1 195 ? 27.172 -16.312 -19.391 1 82.44 195 ASP B N 1
ATOM 4731 C CA . ASP B 1 195 ? 27.094 -17.281 -18.312 1 82.44 195 ASP B CA 1
ATOM 4732 C C . ASP B 1 195 ? 26.594 -18.625 -18.828 1 82.44 195 ASP B C 1
ATOM 4734 O O . ASP B 1 195 ? 25.5 -18.719 -19.391 1 82.44 195 ASP B O 1
ATOM 4738 N N . PRO B 1 196 ? 27.453 -19.703 -18.672 1 90.38 196 PRO B N 1
ATOM 4739 C CA . PRO B 1 196 ? 27.031 -21.031 -19.141 1 90.38 196 PRO B CA 1
ATOM 4740 C C . PRO B 1 196 ? 25.703 -21.484 -18.531 1 90.38 196 PRO B C 1
ATOM 4742 O O . PRO B 1 196 ? 24.938 -22.188 -19.188 1 90.38 196 PRO B O 1
ATOM 4745 N N . LEU B 1 197 ? 25.516 -21.109 -17.312 1 89.62 197 LEU B N 1
ATOM 4746 C CA . LEU B 1 197 ? 24.25 -21.484 -16.672 1 89.62 197 LEU B CA 1
ATOM 4747 C C . LEU B 1 197 ? 23.078 -20.797 -17.359 1 89.62 197 LEU B C 1
ATOM 4749 O O . LEU B 1 197 ? 22 -21.391 -17.5 1 89.62 197 LEU B O 1
ATOM 4753 N N . ALA B 1 198 ? 23.266 -19.594 -17.734 1 88.19 198 ALA B N 1
ATOM 4754 C CA . ALA B 1 198 ? 22.219 -18.875 -18.453 1 88.19 198 ALA B CA 1
ATOM 4755 C C . ALA B 1 198 ? 21.938 -19.5 -19.812 1 88.19 198 ALA B C 1
ATOM 4757 O O . ALA B 1 198 ? 20.781 -19.594 -20.234 1 88.19 198 ALA B O 1
ATOM 4758 N N . GLU B 1 199 ? 22.984 -19.859 -20.453 1 90.88 199 GLU B N 1
ATOM 4759 C CA . GLU B 1 199 ? 22.812 -20.516 -21.734 1 90.88 199 GLU B CA 1
ATOM 4760 C C . GLU B 1 199 ? 22.094 -21.859 -21.594 1 90.88 199 GLU B C 1
ATOM 4762 O O . GLU B 1 199 ? 21.234 -22.188 -22.406 1 90.88 199 GLU B O 1
ATOM 4767 N N . ALA B 1 200 ? 22.531 -22.641 -20.625 1 94.12 200 ALA B N 1
ATOM 4768 C CA . ALA B 1 200 ? 21.859 -23.906 -20.359 1 94.12 200 ALA B CA 1
ATOM 4769 C C . ALA B 1 200 ? 20.375 -23.688 -20.047 1 94.12 200 ALA B C 1
ATOM 4771 O O . ALA B 1 200 ? 19.531 -24.484 -20.453 1 94.12 200 ALA B O 1
ATOM 4772 N N . MET B 1 201 ? 20.094 -22.641 -19.297 1 93 201 MET B N 1
ATOM 4773 C CA . MET B 1 201 ? 18.719 -22.312 -18.953 1 93 201 MET B CA 1
ATOM 4774 C C . MET B 1 201 ? 17.906 -22 -20.203 1 93 201 MET B C 1
ATOM 4776 O O . MET B 1 201 ? 16.75 -22.422 -20.328 1 93 201 MET B O 1
ATOM 4780 N N . ARG B 1 202 ? 18.484 -21.281 -21.141 1 89.94 202 ARG B N 1
ATOM 4781 C CA . ARG B 1 202 ? 17.797 -20.938 -22.391 1 89.94 202 ARG B CA 1
ATOM 4782 C C . ARG B 1 202 ? 17.5 -22.188 -23.203 1 89.94 202 ARG B C 1
ATOM 4784 O O . ARG B 1 202 ? 16.406 -22.312 -23.781 1 89.94 202 ARG B O 1
ATOM 4791 N N . THR B 1 203 ? 18.422 -23.062 -23.266 1 94.62 203 THR B N 1
ATOM 4792 C CA . THR B 1 203 ? 18.219 -24.328 -23.953 1 94.62 203 THR B CA 1
ATOM 4793 C C . THR B 1 203 ? 17.094 -25.125 -23.312 1 94.62 203 THR B C 1
ATOM 4795 O O . THR B 1 203 ? 16.234 -25.672 -24 1 94.62 203 THR B O 1
ATOM 4798 N N . GLU B 1 204 ? 17.172 -25.219 -21.969 1 96.06 204 GLU B N 1
ATOM 4799 C CA . GLU B 1 204 ? 16.125 -25.906 -21.219 1 96.06 204 GLU B CA 1
ATOM 4800 C C . GLU B 1 204 ? 14.758 -25.281 -21.469 1 96.06 204 GLU B C 1
ATOM 4802 O O . GLU B 1 204 ? 13.773 -26 -21.656 1 96.06 204 GLU B O 1
ATOM 4807 N N . ALA B 1 205 ? 14.695 -23.969 -21.5 1 93.38 205 ALA B N 1
ATOM 4808 C CA . ALA B 1 205 ? 13.445 -23.25 -21.719 1 93.38 205 ALA B CA 1
ATOM 4809 C C . ALA B 1 205 ? 12.859 -23.578 -23.094 1 93.38 205 ALA B C 1
ATOM 4811 O O . ALA B 1 205 ? 11.641 -23.719 -23.234 1 93.38 205 ALA B O 1
ATOM 4812 N N . ARG B 1 206 ? 13.719 -23.719 -24.062 1 92.38 206 ARG B N 1
ATOM 4813 C CA . ARG B 1 206 ? 13.281 -24.047 -25.406 1 92.38 206 ARG B CA 1
ATOM 4814 C C . ARG B 1 206 ? 12.781 -25.484 -25.469 1 92.38 206 ARG B C 1
ATOM 4816 O O . ARG B 1 206 ? 11.805 -25.781 -26.156 1 92.38 206 ARG B O 1
ATOM 4823 N N . GLU B 1 207 ? 13.477 -26.312 -24.812 1 94.94 207 GLU B N 1
ATOM 4824 C CA . GLU B 1 207 ? 13.164 -27.734 -24.828 1 94.94 207 GLU B CA 1
ATOM 4825 C C . GLU B 1 207 ? 11.812 -28.016 -24.172 1 94.94 207 GLU B C 1
ATOM 4827 O O . GLU B 1 207 ? 11 -28.766 -24.719 1 94.94 207 GLU B O 1
ATOM 4832 N N . PHE B 1 208 ? 11.531 -27.422 -23.062 1 95.88 208 PHE B N 1
ATOM 4833 C CA . PHE B 1 208 ? 10.359 -27.812 -22.266 1 95.88 208 PHE B CA 1
ATOM 4834 C C . PHE B 1 208 ? 9.266 -26.766 -22.375 1 95.88 208 PHE B C 1
ATOM 4836 O O . PHE B 1 208 ? 8.094 -27.062 -22.141 1 95.88 208 PHE B O 1
ATOM 4843 N N . GLY B 1 209 ? 9.617 -25.453 -22.594 1 94.19 209 GLY B N 1
ATOM 4844 C CA . GLY B 1 209 ? 8.641 -24.391 -22.719 1 94.19 209 GLY B CA 1
ATOM 4845 C C . GLY B 1 209 ? 7.945 -24.047 -21.422 1 94.19 209 GLY B C 1
ATOM 4846 O O . GLY B 1 209 ? 6.812 -23.562 -21.422 1 94.19 209 GLY B O 1
ATOM 4847 N N . ASP B 1 210 ? 8.578 -24.406 -20.328 1 97.19 210 ASP B N 1
ATOM 4848 C CA . ASP B 1 210 ? 7.91 -24.25 -19.031 1 97.19 210 ASP B CA 1
ATOM 4849 C C . ASP B 1 210 ? 8.688 -23.297 -18.125 1 97.19 210 ASP B C 1
ATOM 4851 O O . ASP B 1 210 ? 8.523 -23.328 -16.906 1 97.19 210 ASP B O 1
ATOM 4855 N N . VAL B 1 211 ? 9.594 -22.422 -18.703 1 96.12 211 VAL B N 1
ATOM 4856 C CA . VAL B 1 211 ? 10.438 -21.516 -17.922 1 96.12 211 VAL B CA 1
ATOM 4857 C C . VAL B 1 211 ? 10.094 -20.078 -18.25 1 96.12 211 VAL B C 1
ATOM 4859 O O . VAL B 1 211 ? 9.906 -19.734 -19.422 1 96.12 211 VAL B O 1
ATOM 4862 N N . VAL B 1 212 ? 9.891 -19.266 -17.203 1 93.06 212 VAL B N 1
ATOM 4863 C CA . VAL B 1 212 ? 9.766 -17.812 -17.344 1 93.06 212 VAL B CA 1
ATOM 4864 C C . VAL B 1 212 ? 11 -17.125 -16.75 1 93.06 212 VAL B C 1
ATOM 4866 O O . VAL B 1 212 ? 11.336 -17.344 -15.578 1 93.06 212 VAL B O 1
ATOM 4869 N N . GLU B 1 213 ? 11.648 -16.359 -17.531 1 88 213 GLU B N 1
ATOM 4870 C CA . GLU B 1 213 ? 12.805 -15.586 -17.078 1 88 213 GLU B CA 1
ATOM 4871 C C . GLU B 1 213 ? 12.406 -14.156 -16.719 1 88 213 GLU B C 1
ATOM 4873 O O . GLU B 1 213 ? 11.625 -13.523 -17.438 1 88 213 GLU B O 1
ATOM 4878 N N . MET B 1 214 ? 12.906 -13.719 -15.578 1 84.75 214 MET B N 1
ATOM 4879 C CA . MET B 1 214 ? 12.703 -12.336 -15.164 1 84.75 214 MET B CA 1
ATOM 4880 C C . MET B 1 214 ? 13.953 -11.5 -15.422 1 84.75 214 MET B C 1
ATOM 4882 O O . MET B 1 214 ? 14.906 -11.547 -14.641 1 84.75 214 MET B O 1
ATOM 4886 N N . PRO B 1 215 ? 13.961 -10.758 -16.406 1 72.19 215 PRO B N 1
ATOM 4887 C CA . PRO B 1 215 ? 15.172 -10.047 -16.812 1 72.19 215 PRO B CA 1
ATOM 4888 C C . PRO B 1 215 ? 15.578 -8.953 -15.828 1 72.19 215 PRO B C 1
ATOM 4890 O O . PRO B 1 215 ? 16.75 -8.586 -15.75 1 72.19 215 PRO B O 1
ATOM 4893 N N . GLU B 1 216 ? 14.625 -8.469 -15.102 1 69.12 216 GLU B N 1
ATOM 4894 C CA . GLU B 1 216 ? 14.891 -7.344 -14.203 1 69.12 216 GLU B CA 1
ATOM 4895 C C . GLU B 1 216 ? 15.531 -7.812 -12.906 1 69.12 216 GLU B C 1
ATOM 4897 O O . GLU B 1 216 ? 15.969 -6.992 -12.094 1 69.12 216 GLU B O 1
ATOM 4902 N N . VAL B 1 217 ? 15.602 -9.078 -12.734 1 76.69 217 VAL B N 1
ATOM 4903 C CA . VAL B 1 217 ? 16.078 -9.617 -11.469 1 76.69 217 VAL B CA 1
ATOM 4904 C C . VAL B 1 217 ? 17.391 -10.375 -11.695 1 76.69 217 VAL B C 1
ATOM 4906 O O . VAL B 1 217 ? 17.453 -11.281 -12.523 1 76.69 217 VAL B O 1
ATOM 4909 N N . ILE B 1 218 ? 18.406 -9.867 -11.055 1 69.94 218 ILE B N 1
ATOM 4910 C CA . ILE B 1 218 ? 19.641 -10.641 -11.039 1 69.94 218 ILE B CA 1
ATOM 4911 C C . ILE B 1 218 ? 19.516 -11.797 -10.047 1 69.94 218 ILE B C 1
ATOM 4913 O O . ILE B 1 218 ? 19.125 -11.594 -8.891 1 69.94 218 ILE B O 1
ATOM 4917 N N . ASP B 1 219 ? 19.688 -12.938 -10.5 1 66.88 219 ASP B N 1
ATOM 4918 C CA . ASP B 1 219 ? 19.469 -14.141 -9.695 1 66.88 219 ASP B CA 1
ATOM 4919 C C . ASP B 1 219 ? 20.562 -14.32 -8.656 1 66.88 219 ASP B C 1
ATOM 4921 O O . ASP B 1 219 ? 21.469 -15.125 -8.844 1 66.88 219 ASP B O 1
ATOM 4925 N N . THR B 1 220 ? 20.656 -13.438 -7.641 1 59.06 220 THR B N 1
ATOM 4926 C CA . THR B 1 220 ? 21.5 -13.602 -6.461 1 59.06 220 THR B CA 1
ATOM 4927 C C . THR B 1 220 ? 20.641 -13.766 -5.203 1 59.06 220 THR B C 1
ATOM 4929 O O . THR B 1 220 ? 19.484 -13.352 -5.176 1 59.06 220 THR B O 1
ATOM 4932 N N . TYR B 1 221 ? 21.062 -14.742 -4.297 1 53.62 221 TYR B N 1
ATOM 4933 C CA . TYR B 1 221 ? 20.297 -14.969 -3.082 1 53.62 221 TYR B CA 1
ATOM 4934 C C . TYR B 1 221 ? 20.016 -13.664 -2.348 1 53.62 221 TYR B C 1
ATOM 4936 O O . TYR B 1 221 ? 19 -13.516 -1.686 1 53.62 221 TYR B O 1
ATOM 4944 N N . GLY B 1 222 ? 20.969 -12.703 -2.494 1 57.19 222 GLY B N 1
ATOM 4945 C CA . GLY B 1 222 ? 20.859 -11.508 -1.676 1 57.19 222 GLY B CA 1
ATOM 4946 C C . GLY B 1 222 ? 19.625 -10.68 -1.993 1 57.19 222 GLY B C 1
ATOM 4947 O O . GLY B 1 222 ? 19.219 -9.828 -1.204 1 57.19 222 GLY B O 1
ATOM 4948 N N . ASP B 1 223 ? 18.969 -11.039 -2.984 1 73.88 223 ASP B N 1
ATOM 4949 C CA . ASP B 1 223 ? 17.828 -10.156 -3.174 1 73.88 223 ASP B CA 1
ATOM 4950 C C . ASP B 1 223 ? 16.562 -10.953 -3.461 1 73.88 223 ASP B C 1
ATOM 4952 O O . ASP B 1 223 ? 15.836 -10.664 -4.422 1 73.88 223 ASP B O 1
ATOM 4956 N N . LEU B 1 224 ? 16.281 -12.047 -2.592 1 81.81 224 LEU B N 1
ATOM 4957 C CA . LEU B 1 224 ? 15.133 -12.922 -2.736 1 81.81 224 LEU B CA 1
ATOM 4958 C C . LEU B 1 224 ? 13.828 -12.133 -2.652 1 81.81 224 LEU B C 1
ATOM 4960 O O . LEU B 1 224 ? 12.859 -12.453 -3.334 1 81.81 224 LEU B O 1
ATOM 4964 N N . SER B 1 225 ? 13.852 -11.141 -1.801 1 88.62 225 SER B N 1
ATOM 4965 C CA . SER B 1 225 ? 12.648 -10.32 -1.688 1 88.62 225 SER B CA 1
ATOM 4966 C C . SER B 1 225 ? 12.359 -9.586 -2.992 1 88.62 225 SER B C 1
ATOM 4968 O O . SER B 1 225 ? 11.195 -9.43 -3.379 1 88.62 225 SER B O 1
ATOM 4970 N N . LEU B 1 226 ? 13.406 -9.125 -3.66 1 87.19 226 LEU B N 1
ATOM 4971 C CA . LEU B 1 226 ? 13.242 -8.508 -4.973 1 87.19 226 LEU B CA 1
ATOM 4972 C C . LEU B 1 226 ? 12.719 -9.516 -5.988 1 87.19 226 LEU B C 1
ATOM 4974 O O . LEU B 1 226 ? 11.836 -9.195 -6.785 1 87.19 226 LEU B O 1
ATOM 4978 N N . LYS B 1 227 ? 13.289 -10.664 -5.941 1 88.5 227 LYS B N 1
ATOM 4979 C CA . LYS B 1 227 ? 12.844 -11.727 -6.84 1 88.5 227 LYS B CA 1
ATOM 4980 C C . LYS B 1 227 ? 11.359 -12.031 -6.637 1 88.5 227 LYS B C 1
ATOM 4982 O O . LYS B 1 227 ? 10.625 -12.219 -7.609 1 88.5 227 LYS B O 1
ATOM 4987 N N . THR B 1 228 ? 10.914 -12.094 -5.391 1 93 228 THR B N 1
ATOM 4988 C CA . THR B 1 228 ? 9.516 -12.367 -5.07 1 93 228 THR B CA 1
ATOM 4989 C C . THR B 1 228 ? 8.609 -11.258 -5.598 1 93 228 THR B C 1
ATOM 4991 O O . THR B 1 228 ? 7.555 -11.531 -6.172 1 93 228 THR B O 1
ATOM 4994 N N . GLN B 1 229 ? 8.992 -10.055 -5.352 1 89.94 229 GLN B N 1
ATOM 4995 C CA . GLN B 1 229 ? 8.234 -8.922 -5.879 1 89.94 229 GLN B CA 1
ATOM 4996 C C . GLN B 1 229 ? 8.07 -9.023 -7.391 1 89.94 229 GLN B C 1
ATOM 4998 O O . GLN B 1 229 ? 6.965 -8.859 -7.91 1 89.94 229 GLN B O 1
ATOM 5003 N N . HIS B 1 230 ? 9.133 -9.32 -8.125 1 87.25 230 HIS B N 1
ATOM 5004 C CA . HIS B 1 230 ? 9.102 -9.406 -9.578 1 87.25 230 HIS B CA 1
ATOM 5005 C C . HIS B 1 230 ? 8.344 -10.648 -10.039 1 87.25 230 HIS B C 1
ATOM 5007 O O . HIS B 1 230 ? 7.699 -10.633 -11.094 1 87.25 230 HIS B O 1
ATOM 5013 N N . LEU B 1 231 ? 8.469 -11.633 -9.25 1 93.88 231 LEU B N 1
ATOM 5014 C CA . LEU B 1 231 ? 7.73 -12.859 -9.555 1 93.88 231 LEU B CA 1
ATOM 5015 C C . LEU B 1 231 ? 6.238 -12.57 -9.688 1 93.88 231 LEU B C 1
ATOM 5017 O O . LEU B 1 231 ? 5.629 -12.891 -10.711 1 93.88 231 LEU B O 1
ATOM 5021 N N . PHE B 1 232 ? 5.66 -11.922 -8.719 1 92.94 232 PHE B N 1
ATOM 5022 C CA . PHE B 1 232 ? 4.234 -11.609 -8.766 1 92.94 232 PHE B CA 1
ATOM 5023 C C . PHE B 1 232 ? 3.932 -10.633 -9.898 1 92.94 232 PHE B C 1
ATOM 5025 O O . PHE B 1 232 ? 2.945 -10.797 -10.617 1 92.94 232 PHE B O 1
ATOM 5032 N N . THR B 1 233 ? 4.789 -9.672 -10.055 1 81.81 233 THR B N 1
ATOM 5033 C CA . THR B 1 233 ? 4.598 -8.695 -11.117 1 81.81 233 THR B CA 1
ATOM 5034 C C . THR B 1 233 ? 4.613 -9.375 -12.484 1 81.81 233 THR B C 1
ATOM 5036 O O . THR B 1 233 ? 3.75 -9.109 -13.328 1 81.81 233 THR B O 1
ATOM 5039 N N . THR B 1 234 ? 5.562 -10.258 -12.672 1 83.56 234 THR B N 1
ATOM 5040 C CA . THR B 1 234 ? 5.711 -10.961 -13.938 1 83.56 234 THR B CA 1
ATOM 5041 C C . THR B 1 234 ? 4.531 -11.898 -14.18 1 83.56 234 THR B C 1
ATOM 5043 O O . THR B 1 234 ? 3.941 -11.898 -15.258 1 83.56 234 THR B O 1
ATOM 5046 N N . MET B 1 235 ? 4.125 -12.664 -13.203 1 89.38 235 MET B N 1
ATOM 5047 C CA . MET B 1 235 ? 3.02 -13.602 -13.359 1 89.38 235 MET B CA 1
ATOM 5048 C C . MET B 1 235 ? 1.725 -12.875 -13.695 1 89.38 235 MET B C 1
ATOM 5050 O O . MET B 1 235 ? 0.959 -13.32 -14.555 1 89.38 235 MET B O 1
ATOM 5054 N N . LEU B 1 236 ? 1.524 -11.766 -13.031 1 80.38 236 LEU B N 1
ATOM 5055 C CA . LEU B 1 236 ? 0.324 -10.969 -13.273 1 80.38 236 LEU B CA 1
ATOM 5056 C C . LEU B 1 236 ? 0.313 -10.414 -14.688 1 80.38 236 LEU B C 1
ATOM 5058 O O . LEU B 1 236 ? -0.752 -10.242 -15.289 1 80.38 236 LEU B O 1
ATOM 5062 N N . SER B 1 237 ? 1.509 -10.164 -15.172 1 72.06 237 SER B N 1
ATOM 5063 C CA . SER B 1 237 ? 1.604 -9.602 -16.516 1 72.06 237 SER B CA 1
ATOM 5064 C C . SER B 1 237 ? 1.364 -10.664 -17.578 1 72.06 237 SER B C 1
ATOM 5066 O O . SER B 1 237 ? 0.934 -10.352 -18.688 1 72.06 237 SER B O 1
ATOM 5068 N N . LEU B 1 238 ? 1.59 -11.898 -17.281 1 76.25 238 LEU B N 1
ATOM 5069 C CA . LEU B 1 238 ? 1.521 -12.969 -18.266 1 76.25 238 LEU B CA 1
ATOM 5070 C C . LEU B 1 238 ? 0.148 -13.633 -18.25 1 76.25 238 LEU B C 1
ATOM 5072 O O . LEU B 1 238 ? -0.355 -14.047 -19.297 1 76.25 238 LEU B O 1
ATOM 5076 N N . TRP B 1 239 ? -0.45 -13.711 -17.031 1 81.44 239 TRP B N 1
ATOM 5077 C CA . TRP B 1 239 ? -1.7 -14.453 -16.906 1 81.44 239 TRP B CA 1
ATOM 5078 C C . TRP B 1 239 ? -2.68 -13.727 -16 1 81.44 239 TRP B C 1
ATOM 5080 O O . TRP B 1 239 ? -2.279 -13.141 -14.992 1 81.44 239 TRP B O 1
ATOM 5090 N N . ASP B 1 240 ? -3.887 -13.719 -16.328 1 77.38 240 ASP B N 1
ATOM 5091 C CA . ASP B 1 240 ? -4.984 -13.289 -15.469 1 77.38 240 ASP B CA 1
ATOM 5092 C C . ASP B 1 240 ? -5.602 -14.477 -14.734 1 77.38 240 ASP B C 1
ATOM 5094 O O . ASP B 1 240 ? -6.219 -15.352 -15.359 1 77.38 240 ASP B O 1
ATOM 5098 N N . ALA B 1 241 ? -5.391 -14.586 -13.477 1 88.5 241 ALA B N 1
ATOM 5099 C CA . ALA B 1 241 ? -5.855 -15.711 -12.672 1 88.5 241 ALA B CA 1
ATOM 5100 C C . ALA B 1 241 ? -6.449 -15.234 -11.352 1 88.5 241 ALA B C 1
ATOM 5102 O O . ALA B 1 241 ? -6.23 -14.094 -10.938 1 88.5 241 ALA B O 1
ATOM 5103 N N . ASP B 1 242 ? -7.176 -16.094 -10.734 1 88.88 242 ASP B N 1
ATOM 5104 C CA . ASP B 1 242 ? -7.793 -15.766 -9.453 1 88.88 242 ASP B CA 1
ATOM 5105 C C . ASP B 1 242 ? -6.766 -15.82 -8.32 1 88.88 242 ASP B C 1
ATOM 5107 O O . ASP B 1 242 ? -6.871 -15.086 -7.344 1 88.88 242 ASP B O 1
ATOM 5111 N N . PHE B 1 243 ? -5.801 -16.703 -8.484 1 96.5 243 PHE B N 1
ATOM 5112 C CA . PHE B 1 243 ? -4.797 -16.875 -7.441 1 96.5 243 PHE B CA 1
ATOM 5113 C C . PHE B 1 243 ? -3.396 -16.922 -8.047 1 96.5 243 PHE B C 1
ATOM 5115 O O . PHE B 1 243 ? -3.217 -17.359 -9.18 1 96.5 243 PHE B O 1
ATOM 5122 N N . TYR B 1 244 ? -2.453 -16.484 -7.305 1 97.25 244 TYR B N 1
ATOM 5123 C CA . TYR B 1 244 ? -1.035 -16.547 -7.637 1 97.25 244 TYR B CA 1
ATOM 5124 C C . TYR B 1 244 ? -0.229 -17.156 -6.5 1 97.25 244 TYR B C 1
ATOM 5126 O O . TYR B 1 244 ? -0.206 -16.625 -5.387 1 97.25 244 TYR B O 1
ATOM 5134 N N . PHE B 1 245 ? 0.416 -18.266 -6.73 1 98.56 245 PHE B N 1
ATOM 5135 C CA . PHE B 1 245 ? 1.172 -18.984 -5.719 1 98.56 245 PHE B CA 1
ATOM 5136 C C . PHE B 1 245 ? 2.668 -18.906 -5.992 1 98.56 245 PHE B C 1
ATOM 5138 O O . PHE B 1 245 ? 3.105 -19.031 -7.137 1 98.56 245 PHE B O 1
ATOM 5145 N N . LYS B 1 246 ? 3.426 -18.641 -5.02 1 98.19 246 LYS B N 1
ATOM 5146 C CA . LYS B 1 246 ? 4.875 -18.828 -5 1 98.19 246 LYS B CA 1
ATOM 5147 C C . LYS B 1 246 ? 5.242 -20.141 -4.309 1 98.19 246 LYS B C 1
ATOM 5149 O O . LYS B 1 246 ? 4.809 -20.391 -3.184 1 98.19 246 LYS B O 1
ATOM 5154 N N . VAL B 1 247 ? 6 -20.969 -4.957 1 98.19 247 VAL B N 1
ATOM 5155 C CA . VAL B 1 247 ? 6.43 -22.25 -4.43 1 98.19 247 VAL B CA 1
ATOM 5156 C C . VAL B 1 247 ? 7.938 -22.422 -4.629 1 98.19 247 VAL B C 1
ATOM 5158 O O . VAL B 1 247 ? 8.469 -22.078 -5.684 1 98.19 247 VAL B O 1
ATOM 5161 N N . ASP B 1 248 ? 8.625 -22.922 -3.639 1 96.69 248 ASP B N 1
ATOM 5162 C CA . ASP B 1 248 ? 10.055 -23.203 -3.785 1 96.69 248 ASP B CA 1
ATOM 5163 C C . ASP B 1 248 ? 10.281 -24.453 -4.617 1 96.69 248 ASP B C 1
ATOM 5165 O O . ASP B 1 248 ? 9.383 -25.297 -4.75 1 96.69 248 ASP B O 1
ATOM 5169 N N . ASP B 1 249 ? 11.516 -24.656 -5.09 1 97.5 249 ASP B N 1
ATOM 5170 C CA . ASP B 1 249 ? 11.789 -25.734 -6.027 1 97.5 249 ASP B CA 1
ATOM 5171 C C . ASP B 1 249 ? 12.188 -27.016 -5.289 1 97.5 249 ASP B C 1
ATOM 5173 O O . ASP B 1 249 ? 12.68 -27.969 -5.902 1 97.5 249 ASP B O 1
ATOM 5177 N N . ASP B 1 250 ? 12.055 -27.031 -3.98 1 97.19 250 ASP B N 1
ATOM 5178 C CA . ASP B 1 250 ? 12.32 -28.219 -3.182 1 97.19 250 ASP B CA 1
ATOM 5179 C C . ASP B 1 250 ? 11.102 -28.594 -2.332 1 97.19 250 ASP B C 1
ATOM 5181 O O . ASP B 1 250 ? 11.25 -29.078 -1.206 1 97.19 250 ASP B O 1
ATOM 5185 N N . VAL B 1 251 ? 9.961 -28.312 -2.865 1 96.81 251 VAL B N 1
ATOM 5186 C CA . VAL B 1 251 ? 8.68 -28.578 -2.221 1 96.81 251 VAL B CA 1
ATOM 5187 C C . VAL B 1 251 ? 7.84 -29.5 -3.102 1 96.81 251 VAL B C 1
ATOM 5189 O O . VAL B 1 251 ? 7.953 -29.469 -4.328 1 96.81 251 VAL B O 1
ATOM 5192 N N . ALA B 1 252 ? 7.09 -30.406 -2.496 1 96.69 252 ALA B N 1
ATOM 5193 C CA . ALA B 1 252 ? 6.176 -31.266 -3.244 1 96.69 252 ALA B CA 1
ATOM 5194 C C . ALA B 1 252 ? 4.746 -30.734 -3.178 1 96.69 252 ALA B C 1
ATOM 5196 O O . ALA B 1 252 ? 4.301 -30.266 -2.131 1 96.69 252 ALA B O 1
ATOM 5197 N N . LEU B 1 253 ? 4.055 -30.844 -4.285 1 97.12 253 LEU B N 1
ATOM 5198 C CA . LEU B 1 253 ? 2.701 -30.297 -4.383 1 97.12 253 LEU B CA 1
ATOM 5199 C C . LEU B 1 253 ? 1.741 -31.359 -4.926 1 97.12 253 LEU B C 1
ATOM 5201 O O . LEU B 1 253 ? 2.152 -32.25 -5.66 1 97.12 253 LEU B O 1
ATOM 5205 N N . ASN B 1 254 ? 0.49 -31.344 -4.508 1 96.12 254 ASN B N 1
ATOM 5206 C CA . ASN B 1 254 ? -0.641 -32.031 -5.133 1 96.12 254 ASN B CA 1
ATOM 5207 C C . ASN B 1 254 ? -1.496 -31.062 -5.945 1 96.12 254 ASN B C 1
ATOM 5209 O O . ASN B 1 254 ? -2.361 -30.375 -5.395 1 96.12 254 ASN B O 1
ATOM 5213 N N . LEU B 1 255 ? -1.278 -31.047 -7.246 1 96.25 255 LEU B N 1
ATOM 5214 C CA . LEU B 1 255 ? -1.895 -30.062 -8.125 1 96.25 255 LEU B CA 1
ATOM 5215 C C . LEU B 1 255 ? -3.412 -30.219 -8.133 1 96.25 255 LEU B C 1
ATOM 5217 O O . LEU B 1 255 ? -4.141 -29.219 -8.102 1 96.25 255 LEU B O 1
ATOM 5221 N N . GLU B 1 256 ? -3.859 -31.438 -8.172 1 93.75 256 GLU B N 1
ATOM 5222 C CA . GLU B 1 256 ? -5.297 -31.688 -8.195 1 93.75 256 GLU B CA 1
ATOM 5223 C C . GLU B 1 256 ? -5.965 -31.188 -6.918 1 93.75 256 GLU B C 1
ATOM 5225 O O . GLU B 1 256 ? -6.977 -30.484 -6.977 1 93.75 256 GLU B O 1
ATOM 5230 N N . ALA B 1 257 ? -5.418 -31.562 -5.805 1 94.5 257 ALA B N 1
ATOM 5231 C CA . ALA B 1 257 ? -5.984 -31.172 -4.516 1 94.5 257 ALA B CA 1
ATOM 5232 C C . ALA B 1 257 ? -5.941 -29.656 -4.348 1 94.5 257 ALA B C 1
ATOM 5234 O O . ALA B 1 257 ? -6.887 -29.062 -3.824 1 94.5 257 ALA B O 1
ATOM 5235 N N . LEU B 1 258 ? -4.832 -29.016 -4.738 1 96.81 258 LEU B N 1
ATOM 5236 C CA . LEU B 1 258 ? -4.719 -27.562 -4.641 1 96.81 258 LEU B CA 1
ATOM 5237 C C . LEU B 1 258 ? -5.77 -26.875 -5.508 1 96.81 258 LEU B C 1
ATOM 5239 O O . LEU B 1 258 ? -6.379 -25.891 -5.086 1 96.81 258 LEU B O 1
ATOM 5243 N N . SER B 1 259 ? -5.953 -27.406 -6.734 1 95.06 259 SER B N 1
ATOM 5244 C CA . SER B 1 259 ? -6.965 -26.859 -7.629 1 95.06 259 SER B CA 1
ATOM 5245 C C . SER B 1 259 ? -8.352 -26.906 -7 1 95.06 259 SER B C 1
ATOM 5247 O O . SER B 1 259 ? -9.102 -25.938 -7.047 1 95.06 259 SER B O 1
ATOM 5249 N N . ASP B 1 260 ? -8.68 -28.031 -6.391 1 92.88 260 ASP B N 1
ATOM 5250 C CA . ASP B 1 260 ? -9.961 -28.172 -5.707 1 92.88 260 ASP B CA 1
ATOM 5251 C C . ASP B 1 260 ? -10.086 -27.172 -4.562 1 92.88 260 ASP B C 1
ATOM 5253 O O . ASP B 1 260 ? -11.133 -26.531 -4.395 1 92.88 260 ASP B O 1
ATOM 5257 N N . TYR B 1 261 ? -9.086 -27.094 -3.791 1 95 261 TYR B N 1
ATOM 5258 C CA . TYR B 1 261 ? -9.016 -26.188 -2.646 1 95 261 TYR B CA 1
ATOM 5259 C C . TYR B 1 261 ? -9.281 -24.75 -3.068 1 95 261 TYR B C 1
ATOM 5261 O O . TYR B 1 261 ? -10.055 -24.047 -2.418 1 95 261 TYR B O 1
ATOM 5269 N N . LEU B 1 262 ? -8.695 -24.297 -4.152 1 96.12 262 LEU B N 1
ATOM 5270 C CA . LEU B 1 262 ? -8.789 -22.922 -4.613 1 96.12 262 LEU B CA 1
ATOM 5271 C C . LEU B 1 262 ? -10.133 -22.672 -5.297 1 96.12 262 LEU B C 1
ATOM 5273 O O . LEU B 1 262 ? -10.68 -21.562 -5.207 1 96.12 262 LEU B O 1
ATOM 5277 N N . THR B 1 263 ? -10.633 -23.672 -6.016 1 91.69 263 THR B N 1
ATOM 5278 C CA . THR B 1 263 ? -11.93 -23.531 -6.66 1 91.69 263 THR B CA 1
ATOM 5279 C C . THR B 1 263 ? -13.008 -23.172 -5.641 1 91.69 263 THR B C 1
ATOM 5281 O O . THR B 1 263 ? -13.867 -22.328 -5.914 1 91.69 263 THR B O 1
ATOM 5284 N N . ALA B 1 264 ? -12.883 -23.703 -4.461 1 88.69 264 ALA B N 1
ATOM 5285 C CA . ALA B 1 264 ? -13.859 -23.453 -3.4 1 88.69 264 ALA B CA 1
ATOM 5286 C C . ALA B 1 264 ? -13.727 -22.047 -2.848 1 88.69 264 ALA B C 1
ATOM 5288 O O . ALA B 1 264 ? -14.609 -21.562 -2.127 1 88.69 264 ALA B O 1
ATOM 5289 N N . ARG B 1 265 ? -12.695 -21.328 -3.195 1 89.31 265 ARG B N 1
ATOM 5290 C CA . ARG B 1 265 ? -12.406 -20.031 -2.598 1 89.31 265 ARG B CA 1
ATOM 5291 C C . ARG B 1 265 ? -12.359 -18.938 -3.658 1 89.31 265 ARG B C 1
ATOM 5293 O O . ARG B 1 265 ? -11.93 -17.812 -3.383 1 89.31 265 ARG B O 1
ATOM 5300 N N . ARG B 1 266 ? -12.734 -19.156 -4.793 1 84.12 266 ARG B N 1
ATOM 5301 C CA . ARG B 1 266 ? -12.562 -18.297 -5.949 1 84.12 266 ARG B CA 1
ATOM 5302 C C . ARG B 1 266 ? -13.25 -16.953 -5.73 1 84.12 266 ARG B C 1
ATOM 5304 O O . ARG B 1 266 ? -12.828 -15.93 -6.285 1 84.12 266 ARG B O 1
ATOM 5311 N N . MET B 1 267 ? -14.141 -16.891 -4.836 1 75.31 267 MET B N 1
ATOM 5312 C CA . MET B 1 267 ? -14.93 -15.68 -4.652 1 75.31 267 MET B CA 1
ATOM 5313 C C . MET B 1 267 ? -14.266 -14.75 -3.645 1 75.31 267 MET B C 1
ATOM 5315 O O . MET B 1 267 ? -14.609 -13.57 -3.562 1 75.31 267 MET B O 1
ATOM 5319 N N . LYS B 1 268 ? -13.391 -15.258 -2.85 1 81.06 268 LYS B N 1
ATOM 5320 C CA . LYS B 1 268 ? -12.672 -14.43 -1.886 1 81.06 268 LYS B CA 1
ATOM 5321 C C . LYS B 1 268 ? -11.516 -13.688 -2.549 1 81.06 268 LYS B C 1
ATOM 5323 O O . LYS B 1 268 ? -10.656 -14.312 -3.174 1 81.06 268 LYS B O 1
ATOM 5328 N N . LYS B 1 269 ? -11.445 -12.383 -2.35 1 82.75 269 LYS B N 1
ATOM 5329 C CA . LYS B 1 269 ? -10.539 -11.578 -3.158 1 82.75 269 LYS B CA 1
ATOM 5330 C C . LYS B 1 269 ? -9.406 -11 -2.307 1 82.75 269 LYS B C 1
ATOM 5332 O O . LYS B 1 269 ? -8.523 -10.32 -2.822 1 82.75 269 LYS B O 1
ATOM 5337 N N . ASN B 1 270 ? -9.398 -11.18 -1.075 1 91.25 270 ASN B N 1
ATOM 5338 C CA . ASN B 1 270 ? -8.383 -10.617 -0.192 1 91.25 270 ASN B CA 1
ATOM 5339 C C . ASN B 1 270 ? -7.699 -11.695 0.645 1 91.25 270 ASN B C 1
ATOM 5341 O O . ASN B 1 270 ? -7.543 -11.539 1.857 1 91.25 270 ASN B O 1
ATOM 5345 N N . LEU B 1 271 ? -7.277 -12.742 -0.028 1 95.25 271 LEU B N 1
ATOM 5346 C CA . LEU B 1 271 ? -6.719 -13.875 0.704 1 95.25 271 LEU B CA 1
ATOM 5347 C C . LEU B 1 271 ? -5.195 -13.875 0.623 1 95.25 271 LEU B C 1
ATOM 5349 O O . LEU B 1 271 ? -4.625 -13.586 -0.431 1 95.25 271 LEU B O 1
ATOM 5353 N N . TYR B 1 272 ? -4.598 -14.094 1.673 1 98.12 272 TYR B N 1
ATOM 5354 C CA . TYR B 1 272 ? -3.217 -14.531 1.842 1 98.12 272 TYR B CA 1
ATOM 5355 C C . TYR B 1 272 ? -3.16 -15.945 2.41 1 98.12 272 TYR B C 1
ATOM 5357 O O . TYR B 1 272 ? -3.361 -16.141 3.611 1 98.12 272 TYR B O 1
ATOM 5365 N N . LEU B 1 273 ? -2.867 -16.938 1.525 1 98.5 273 LEU B N 1
ATOM 5366 C CA . LEU B 1 273 ? -2.979 -18.359 1.847 1 98.5 273 LEU B CA 1
ATOM 5367 C C . LEU B 1 273 ? -1.607 -18.953 2.141 1 98.5 273 LEU B C 1
ATOM 5369 O O . LEU B 1 273 ? -0.645 -18.703 1.412 1 98.5 273 LEU B O 1
ATOM 5373 N N . GLY B 1 274 ? -1.458 -19.703 3.18 1 97.75 274 GLY B N 1
ATOM 5374 C CA . GLY B 1 274 ? -0.235 -20.406 3.535 1 97.75 274 GLY B CA 1
ATOM 5375 C C . GLY B 1 274 ? -0.234 -20.922 4.961 1 97.75 274 GLY B C 1
ATOM 5376 O O . GLY B 1 274 ? -1.281 -20.969 5.609 1 97.75 274 GLY B O 1
ATOM 5377 N N . CYS B 1 275 ? 0.812 -21.469 5.379 1 96.44 275 CYS B N 1
ATOM 5378 C CA . CYS B 1 275 ? 1.03 -21.781 6.789 1 96.44 275 CYS B CA 1
ATOM 5379 C C . CYS B 1 275 ? 1.655 -20.609 7.52 1 96.44 275 CYS B C 1
ATOM 5381 O O . CYS B 1 275 ? 2.818 -20.266 7.289 1 96.44 275 CYS B O 1
ATOM 5383 N N . MET B 1 276 ? 0.815 -20.016 8.391 1 97 276 MET B N 1
ATOM 5384 C CA . MET B 1 276 ? 1.248 -18.797 9.062 1 97 276 MET B CA 1
ATOM 5385 C C . MET B 1 276 ? 2.168 -19.125 10.234 1 97 276 MET B C 1
ATOM 5387 O O . MET B 1 276 ? 1.944 -20.109 10.953 1 97 276 MET B O 1
ATOM 5391 N N . LYS B 1 277 ? 3.127 -18.328 10.406 1 94.44 277 LYS B N 1
ATOM 5392 C CA . LYS B 1 277 ? 4.082 -18.453 11.5 1 94.44 277 LYS B CA 1
ATOM 5393 C C . LYS B 1 277 ? 4.461 -17.078 12.062 1 94.44 277 LYS B C 1
ATOM 5395 O O . LYS B 1 277 ? 4.008 -16.047 11.562 1 94.44 277 LYS B O 1
ATOM 5400 N N . SER B 1 278 ? 5.125 -17.031 13.156 1 93.19 278 SER B N 1
ATOM 5401 C CA . SER B 1 278 ? 5.754 -15.867 13.766 1 93.19 278 SER B CA 1
ATOM 5402 C C . SER B 1 278 ? 7.031 -16.25 14.5 1 93.19 278 SER B C 1
ATOM 5404 O O . SER B 1 278 ? 7.004 -16.547 15.695 1 93.19 278 SER B O 1
ATOM 5406 N N . GLY B 1 279 ? 8.109 -16.312 13.898 1 88.38 279 GLY B N 1
ATOM 5407 C CA . GLY B 1 279 ? 9.352 -16.734 14.523 1 88.38 279 GLY B CA 1
ATOM 5408 C C . GLY B 1 279 ? 10.125 -15.57 15.125 1 88.38 279 GLY B C 1
ATOM 5409 O O . GLY B 1 279 ? 9.695 -14.422 15.039 1 88.38 279 GLY B O 1
ATOM 5410 N N . GLN B 1 280 ? 11.172 -15.906 15.805 1 91.62 280 GLN B N 1
ATOM 5411 C CA . GLN B 1 280 ? 12.07 -14.922 16.391 1 91.62 280 GLN B CA 1
ATOM 5412 C C . GLN B 1 280 ? 12.844 -14.172 15.32 1 91.62 280 GLN B C 1
ATOM 5414 O O . GLN B 1 280 ? 13.281 -14.758 14.328 1 91.62 280 GLN B O 1
ATOM 5419 N N . VAL B 1 281 ? 12.977 -12.844 15.562 1 94.56 281 VAL B N 1
ATOM 5420 C CA . VAL B 1 281 ? 13.836 -12.055 14.695 1 94.56 281 VAL B CA 1
ATOM 5421 C C . VAL B 1 281 ? 15.297 -12.289 15.07 1 94.56 281 VAL B C 1
ATOM 5423 O O . VAL B 1 281 ? 15.711 -12.016 16.203 1 94.56 281 VAL B O 1
ATOM 5426 N N . LEU B 1 282 ? 16.047 -12.781 14.164 1 93.56 282 LEU B N 1
ATOM 5427 C CA . LEU B 1 282 ? 17.453 -13.047 14.438 1 93.56 282 LEU B CA 1
ATOM 5428 C C . LEU B 1 282 ? 18.281 -11.781 14.234 1 93.56 282 LEU B C 1
ATOM 5430 O O . LEU B 1 282 ? 18.375 -11.266 13.117 1 93.56 282 LEU B O 1
ATOM 5434 N N . THR B 1 283 ? 18.922 -11.32 15.258 1 92.75 283 THR B N 1
ATOM 5435 C CA . THR B 1 283 ? 19.578 -10.016 15.25 1 92.75 283 THR B CA 1
ATOM 5436 C C . THR B 1 283 ? 21.094 -10.164 15.156 1 92.75 283 THR B C 1
ATOM 5438 O O . THR B 1 283 ? 21.812 -9.172 15.039 1 92.75 283 THR B O 1
ATOM 5441 N N . ASP B 1 284 ? 21.578 -11.336 15.242 1 92 284 ASP B N 1
ATOM 5442 C CA . ASP B 1 284 ? 23.016 -11.617 15.125 1 92 284 ASP B CA 1
ATOM 5443 C C . ASP B 1 284 ? 23.375 -12.039 13.703 1 92 284 ASP B C 1
ATOM 5445 O O . ASP B 1 284 ? 22.797 -12.992 13.172 1 92 284 ASP B O 1
ATOM 5449 N N . SER B 1 285 ? 24.328 -11.414 13.102 1 90.44 285 SER B N 1
ATOM 5450 C CA . SER B 1 285 ? 24.703 -11.594 11.703 1 90.44 285 SER B CA 1
ATOM 5451 C C . SER B 1 285 ? 25.297 -12.977 11.453 1 90.44 285 SER B C 1
ATOM 5453 O O . SER B 1 285 ? 25.438 -13.398 10.305 1 90.44 285 SER B O 1
ATOM 5455 N N . LYS B 1 286 ? 25.547 -13.742 12.492 1 91.5 286 LYS B N 1
ATOM 5456 C CA . LYS B 1 286 ? 26.109 -15.078 12.336 1 91.5 286 LYS B CA 1
ATOM 5457 C C . LYS B 1 286 ? 25.062 -16.078 11.859 1 91.5 286 LYS B C 1
ATOM 5459 O O . LYS B 1 286 ? 25.406 -17.141 11.344 1 91.5 286 LYS B O 1
ATOM 5464 N N . TRP B 1 287 ? 23.844 -15.703 12.07 1 89.75 287 TRP B N 1
ATOM 5465 C CA . TRP B 1 287 ? 22.766 -16.625 11.727 1 89.75 287 TRP B CA 1
ATOM 5466 C C . TRP B 1 287 ? 22.375 -16.484 10.266 1 89.75 287 TRP B C 1
ATOM 5468 O O . TRP B 1 287 ? 22.375 -15.367 9.727 1 89.75 287 TRP B O 1
ATOM 5478 N N . LYS B 1 288 ? 21.953 -17.578 9.648 1 84.56 288 LYS B N 1
ATOM 5479 C CA . LYS B 1 288 ? 21.578 -17.641 8.234 1 84.56 288 LYS B CA 1
ATOM 5480 C C . LYS B 1 288 ? 20.422 -16.688 7.934 1 84.56 288 LYS B C 1
ATOM 5482 O O . LYS B 1 288 ? 20.391 -16.047 6.879 1 84.56 288 LYS B O 1
ATOM 5487 N N . TRP B 1 289 ? 19.562 -16.578 8.844 1 90 289 TRP B N 1
ATOM 5488 C CA . TRP B 1 289 ? 18.359 -15.789 8.602 1 90 289 TRP B CA 1
ATOM 5489 C C . TRP B 1 289 ? 18.422 -14.469 9.375 1 90 289 TRP B C 1
ATOM 5491 O O . TRP B 1 289 ? 17.391 -13.984 9.859 1 90 289 TRP B O 1
ATOM 5501 N N . TYR B 1 290 ? 19.672 -13.969 9.438 1 93.06 290 TYR B N 1
ATOM 5502 C CA . TYR B 1 290 ? 19.875 -12.672 10.078 1 93.06 290 TYR B CA 1
ATOM 5503 C C . TYR B 1 290 ? 19.078 -11.586 9.391 1 93.06 290 TYR B C 1
ATOM 5505 O O . TYR B 1 290 ? 19.031 -11.523 8.156 1 93.06 290 TYR B O 1
ATOM 5513 N N . GLU B 1 291 ? 18.438 -10.75 10.219 1 94.75 291 GLU B N 1
ATOM 5514 C CA . GLU B 1 291 ? 17.688 -9.594 9.734 1 94.75 291 GLU B CA 1
ATOM 5515 C C . GLU B 1 291 ? 18.391 -8.289 10.117 1 94.75 291 GLU B C 1
ATOM 5517 O O . GLU B 1 291 ? 18.25 -7.812 11.25 1 94.75 291 GLU B O 1
ATOM 5522 N N . PRO B 1 292 ? 19.094 -7.652 9.141 1 92.31 292 PRO B N 1
ATOM 5523 C CA . PRO B 1 292 ? 19.828 -6.434 9.461 1 92.31 292 PRO B CA 1
ATOM 5524 C C . PRO B 1 292 ? 18.938 -5.309 9.969 1 92.31 292 PRO B C 1
ATOM 5526 O O . PRO B 1 292 ? 19.359 -4.492 10.789 1 92.31 292 PRO B O 1
ATOM 5529 N N . GLU B 1 293 ? 17.75 -5.23 9.5 1 95.62 293 GLU B N 1
ATOM 5530 C CA . GLU B 1 293 ? 16.844 -4.168 9.906 1 95.62 293 GLU B CA 1
ATOM 5531 C C . GLU B 1 293 ? 15.883 -4.648 10.984 1 95.62 293 GLU B C 1
ATOM 5533 O O . GLU B 1 293 ? 14.703 -4.285 10.992 1 95.62 293 GLU B O 1
ATOM 5538 N N . HIS B 1 294 ? 16.406 -5.488 11.875 1 95.06 294 HIS B N 1
ATOM 5539 C CA . HIS B 1 294 ? 15.617 -6.051 12.969 1 95.06 294 HIS B CA 1
ATOM 5540 C C . HIS B 1 294 ? 14.953 -4.957 13.789 1 95.06 294 HIS B C 1
ATOM 5542 O O . HIS B 1 294 ? 13.875 -5.164 14.359 1 95.06 294 HIS B O 1
ATOM 5548 N N . TRP B 1 295 ? 15.516 -3.729 13.828 1 94.69 295 TRP B N 1
ATOM 5549 C CA . TRP B 1 295 ? 15.008 -2.617 14.633 1 94.69 295 TRP B CA 1
ATOM 5550 C C . TRP B 1 295 ? 13.617 -2.195 14.156 1 94.69 295 TRP B C 1
ATOM 5552 O O . TRP B 1 295 ? 12.844 -1.626 14.922 1 94.69 295 TRP B O 1
ATOM 5562 N N . ARG B 1 296 ? 13.234 -2.426 12.938 1 96.94 296 ARG B N 1
ATOM 5563 C CA . ARG B 1 296 ? 11.922 -2.066 12.414 1 96.94 296 ARG B CA 1
ATOM 5564 C C . ARG B 1 296 ? 10.828 -2.918 13.055 1 96.94 296 ARG B C 1
ATOM 5566 O O . ARG B 1 296 ? 9.664 -2.516 13.094 1 96.94 296 ARG B O 1
ATOM 5573 N N . PHE B 1 297 ? 11.211 -4.086 13.539 1 96.31 297 PHE B N 1
ATOM 5574 C CA . PHE B 1 297 ? 10.234 -5.012 14.109 1 96.31 297 PHE B CA 1
ATOM 5575 C C . PHE B 1 297 ? 10.078 -4.781 15.602 1 96.31 297 PHE B C 1
ATOM 5577 O O . PHE B 1 297 ? 9.273 -5.438 16.266 1 96.31 297 PHE B O 1
ATOM 5584 N N . GLY B 1 298 ? 10.82 -3.812 16.094 1 93.19 298 GLY B N 1
ATOM 5585 C CA . GLY B 1 298 ? 10.617 -3.412 17.469 1 93.19 298 GLY B CA 1
ATOM 5586 C C . GLY B 1 298 ? 11.812 -3.715 18.359 1 93.19 298 GLY B C 1
ATOM 5587 O O . GLY B 1 298 ? 12.891 -4.059 17.875 1 93.19 298 GLY B O 1
ATOM 5588 N N . ASP B 1 299 ? 11.539 -3.527 19.641 1 90.19 299 ASP B N 1
ATOM 5589 C CA . ASP B 1 299 ? 12.555 -3.791 20.656 1 90.19 299 ASP B CA 1
ATOM 5590 C C . ASP B 1 299 ? 12.227 -5.062 21.438 1 90.19 299 ASP B C 1
ATOM 5592 O O . ASP B 1 299 ? 11.062 -5.426 21.578 1 90.19 299 ASP B O 1
ATOM 5596 N N . ALA B 1 300 ? 13.273 -5.66 21.891 1 86.69 300 ALA B N 1
ATOM 5597 C CA . ALA B 1 300 ? 13.086 -6.875 22.688 1 86.69 300 ALA B CA 1
ATOM 5598 C C . ALA B 1 300 ? 12.438 -6.559 24.031 1 86.69 300 ALA B C 1
ATOM 5600 O O . ALA B 1 300 ? 12.844 -5.617 24.719 1 86.69 300 ALA B O 1
ATOM 5601 N N . LEU B 1 301 ? 11.438 -7.227 24.422 1 82.19 301 LEU B N 1
ATOM 5602 C CA . LEU B 1 301 ? 10.781 -7.062 25.719 1 82.19 301 LEU B CA 1
ATOM 5603 C C . LEU B 1 301 ? 11.5 -7.867 26.797 1 82.19 301 LEU B C 1
ATOM 5605 O O . LEU B 1 301 ? 11.289 -7.637 27.984 1 82.19 301 LEU B O 1
ATOM 5609 N N . GLY B 1 302 ? 12.406 -8.719 26.422 1 82.5 302 GLY B N 1
ATOM 5610 C CA . GLY B 1 302 ? 13.141 -9.594 27.328 1 82.5 302 GLY B CA 1
ATOM 5611 C C . GLY B 1 302 ? 14.242 -10.375 26.641 1 82.5 302 GLY B C 1
ATOM 5612 O O . GLY B 1 302 ? 14.656 -10.031 25.531 1 82.5 302 GLY B O 1
ATOM 5613 N N . PRO B 1 303 ? 14.641 -11.383 27.375 1 82.81 303 PRO B N 1
ATOM 5614 C CA . PRO B 1 303 ? 15.797 -12.117 26.844 1 82.81 303 PRO B CA 1
ATOM 5615 C C . PRO B 1 303 ? 15.461 -12.914 25.578 1 82.81 303 PRO B C 1
ATOM 5617 O O . PRO B 1 303 ? 16.359 -13.336 24.859 1 82.81 303 PRO B O 1
ATOM 5620 N N . HIS B 1 304 ? 14.188 -13.094 25.391 1 82.19 304 HIS B N 1
ATOM 5621 C CA . HIS B 1 304 ? 13.797 -13.938 24.266 1 82.19 304 HIS B CA 1
ATOM 5622 C C . HIS B 1 304 ? 13.797 -13.164 22.953 1 82.19 304 HIS B C 1
ATOM 5624 O O . HIS B 1 304 ? 13.648 -13.75 21.875 1 82.19 304 HIS B O 1
ATOM 5630 N N . GLY B 1 305 ? 13.914 -11.914 23.062 1 87.88 305 GLY B N 1
ATOM 5631 C CA . GLY B 1 305 ? 14.125 -11.117 21.875 1 87.88 305 GLY B CA 1
ATOM 5632 C C . GLY B 1 305 ? 12.844 -10.578 21.266 1 87.88 305 GLY B C 1
ATOM 5633 O O . GLY B 1 305 ? 11.906 -10.234 22 1 87.88 305 GLY B O 1
ATOM 5634 N N . ILE B 1 306 ? 12.938 -10.375 19.891 1 89.81 306 ILE B N 1
ATOM 5635 C CA . ILE B 1 306 ? 11.852 -9.773 19.141 1 89.81 306 ILE B CA 1
ATOM 5636 C C . ILE B 1 306 ? 11.211 -10.828 18.234 1 89.81 306 ILE B C 1
ATOM 5638 O O . ILE B 1 306 ? 11.883 -11.734 17.75 1 89.81 306 ILE B O 1
ATOM 5642 N N . ASN B 1 307 ? 9.922 -10.719 18.109 1 92.44 307 ASN B N 1
ATOM 5643 C CA . ASN B 1 307 ? 9.242 -11.625 17.188 1 92.44 307 ASN B CA 1
ATOM 5644 C C . ASN B 1 307 ? 8.82 -10.914 15.906 1 92.44 307 ASN B C 1
ATOM 5646 O O . ASN B 1 307 ? 8.539 -9.719 15.922 1 92.44 307 ASN B O 1
ATOM 5650 N N . TYR B 1 308 ? 8.789 -11.703 14.828 1 95.62 308 TYR B N 1
ATOM 5651 C CA . TYR B 1 308 ? 8.172 -11.211 13.602 1 95.62 308 TYR B CA 1
ATOM 5652 C C . TYR B 1 308 ? 6.652 -11.172 13.734 1 95.62 308 TYR B C 1
ATOM 5654 O O . TYR B 1 308 ? 6.074 -11.914 14.531 1 95.62 308 TYR B O 1
ATOM 5662 N N . MET B 1 309 ? 5.988 -10.312 12.969 1 96.44 309 MET B N 1
ATOM 5663 C CA . MET B 1 309 ? 4.543 -10.383 12.773 1 96.44 309 MET B CA 1
ATOM 5664 C C . MET B 1 309 ? 4.152 -11.68 12.07 1 96.44 309 MET B C 1
ATOM 5666 O O . MET B 1 309 ? 5.016 -12.398 11.562 1 96.44 309 MET B O 1
ATOM 5670 N N . ARG B 1 310 ? 2.908 -11.969 12.109 1 96.75 310 ARG B N 1
ATOM 5671 C CA . ARG B 1 310 ? 2.385 -13.18 11.477 1 96.75 310 ARG B CA 1
ATOM 5672 C C . ARG B 1 310 ? 2.58 -13.133 9.961 1 96.75 310 ARG B C 1
ATOM 5674 O O . ARG B 1 310 ? 2.26 -12.125 9.32 1 96.75 310 ARG B O 1
ATOM 5681 N N . HIS B 1 311 ? 3.186 -14.188 9.43 1 97.44 311 HIS B N 1
ATOM 5682 C CA . HIS B 1 311 ? 3.389 -14.305 7.988 1 97.44 311 HIS B CA 1
ATOM 5683 C C . HIS B 1 311 ? 3.477 -15.766 7.562 1 97.44 311 HIS B C 1
ATOM 5685 O O . HIS B 1 311 ? 3.637 -16.656 8.398 1 97.44 311 HIS B O 1
ATOM 5691 N N . ALA B 1 312 ? 3.277 -16 6.32 1 96.56 312 ALA B N 1
ATOM 5692 C CA . ALA B 1 312 ? 3.303 -17.375 5.805 1 96.56 312 ALA B CA 1
ATOM 5693 C C . ALA B 1 312 ? 4.734 -17.875 5.684 1 96.56 312 ALA B C 1
ATOM 5695 O O . ALA B 1 312 ? 5.656 -17.109 5.398 1 96.56 312 ALA B O 1
ATOM 5696 N N . THR B 1 313 ? 4.875 -19.156 5.867 1 95.56 313 THR B N 1
ATOM 5697 C CA . THR B 1 313 ? 6.16 -19.781 5.582 1 95.56 313 THR B CA 1
ATOM 5698 C C . THR B 1 313 ? 6.539 -19.594 4.113 1 95.56 313 THR B C 1
ATOM 5700 O O . THR B 1 313 ? 5.668 -19.516 3.246 1 95.56 313 THR B O 1
ATOM 5703 N N . GLY B 1 314 ? 7.797 -19.578 3.848 1 95.31 314 GLY B N 1
ATOM 5704 C CA . GLY B 1 314 ? 8.297 -19.188 2.541 1 95.31 314 GLY B CA 1
ATOM 5705 C C . GLY B 1 314 ? 8.219 -20.297 1.51 1 95.31 314 GLY B C 1
ATOM 5706 O O . GLY B 1 314 ? 8.359 -20.047 0.311 1 95.31 314 GLY B O 1
ATOM 5707 N N . GLN B 1 315 ? 7.922 -21.516 1.919 1 96.38 315 GLN B N 1
ATOM 5708 C CA . GLN B 1 315 ? 7.996 -22.672 1.022 1 96.38 315 GLN B CA 1
ATOM 5709 C C . GLN B 1 315 ? 6.891 -22.625 -0.027 1 96.38 315 GLN B C 1
ATOM 5711 O O . GLN B 1 315 ? 7.125 -22.922 -1.197 1 96.38 315 GLN B O 1
ATOM 5716 N N . ALA B 1 316 ? 5.75 -22.297 0.404 1 97.75 316 ALA B N 1
ATOM 5717 C CA . ALA B 1 316 ? 4.609 -22.172 -0.498 1 97.75 316 ALA B CA 1
ATOM 5718 C C . ALA B 1 316 ? 3.531 -21.266 0.096 1 97.75 316 ALA B C 1
ATOM 5720 O O . ALA B 1 316 ? 3.09 -21.484 1.228 1 97.75 316 ALA B O 1
ATOM 5721 N N . TYR B 1 317 ? 3.141 -20.297 -0.623 1 98.31 317 TYR B N 1
ATOM 5722 C CA . TYR B 1 317 ? 2.02 -19.438 -0.231 1 98.31 317 TYR B CA 1
ATOM 5723 C C . TYR B 1 317 ? 1.347 -18.828 -1.453 1 98.31 317 TYR B C 1
ATOM 5725 O O . TYR B 1 317 ? 1.937 -18.781 -2.535 1 98.31 317 TYR B O 1
ATOM 5733 N N . GLY B 1 318 ? 0.095 -18.453 -1.29 1 98.38 318 GLY B N 1
ATOM 5734 C CA . GLY B 1 318 ? -0.705 -17.922 -2.381 1 98.38 318 GLY B CA 1
ATOM 5735 C C . GLY B 1 318 ? -1.44 -16.641 -2.012 1 98.38 318 GLY B C 1
ATOM 5736 O O . GLY B 1 318 ? -1.756 -16.422 -0.841 1 98.38 318 GLY B O 1
ATOM 5737 N N . LEU B 1 319 ? -1.66 -15.883 -3.029 1 97.56 319 LEU B N 1
ATOM 5738 C CA . LEU B 1 319 ? -2.398 -14.633 -2.908 1 97.56 319 LEU B CA 1
ATOM 5739 C C . LEU B 1 319 ? -3.561 -14.586 -3.893 1 97.56 319 LEU B C 1
ATOM 5741 O O . LEU B 1 319 ? -3.426 -15.023 -5.039 1 97.56 319 LEU B O 1
ATOM 5745 N N . SER B 1 320 ? -4.688 -14.062 -3.443 1 94.06 320 SER B N 1
ATOM 5746 C CA . SER B 1 320 ? -5.746 -13.758 -4.398 1 94.06 320 SER B CA 1
ATOM 5747 C C . SER B 1 320 ? -5.332 -12.641 -5.348 1 94.06 320 SER B C 1
ATOM 5749 O O . SER B 1 320 ? -4.406 -11.883 -5.055 1 94.06 320 SER B O 1
ATOM 5751 N N . ARG B 1 321 ? -5.984 -12.539 -6.367 1 88.5 321 ARG B N 1
ATOM 5752 C CA . ARG B 1 321 ? -5.609 -11.664 -7.48 1 88.5 321 ARG B CA 1
ATOM 5753 C C . ARG B 1 321 ? -5.473 -10.219 -7.02 1 88.5 321 ARG B C 1
ATOM 5755 O O . ARG B 1 321 ? -4.445 -9.578 -7.262 1 88.5 321 ARG B O 1
ATOM 5762 N N . PRO B 1 322 ? -6.453 -9.656 -6.301 1 84.88 322 PRO B N 1
ATOM 5763 C CA . PRO B 1 322 ? -6.289 -8.258 -5.906 1 84.88 322 PRO B CA 1
ATOM 5764 C C . PRO B 1 322 ? -5.086 -8.031 -4.996 1 84.88 322 PRO B C 1
ATOM 5766 O O . PRO B 1 322 ? -4.422 -6.996 -5.082 1 84.88 322 PRO B O 1
ATOM 5769 N N . VAL B 1 323 ? -4.816 -8.961 -4.184 1 93.5 323 VAL B N 1
ATOM 5770 C CA . VAL B 1 323 ? -3.68 -8.852 -3.275 1 93.5 323 VAL B CA 1
ATOM 5771 C C . VAL B 1 323 ? -2.375 -8.906 -4.066 1 93.5 323 VAL B C 1
ATOM 5773 O O . VAL B 1 323 ? -1.46 -8.117 -3.83 1 93.5 323 VAL B O 1
ATOM 5776 N N . ALA B 1 324 ? -2.307 -9.859 -4.996 1 92.56 324 ALA B N 1
ATOM 5777 C CA . ALA B 1 324 ? -1.139 -9.938 -5.867 1 92.56 324 ALA B CA 1
ATOM 5778 C C . ALA B 1 324 ? -0.979 -8.656 -6.688 1 92.56 324 ALA B C 1
ATOM 5780 O O . ALA B 1 324 ? 0.14 -8.18 -6.891 1 92.56 324 ALA B O 1
ATOM 5781 N N . GLN B 1 325 ? -2.027 -8.133 -7.137 1 85.62 325 GLN B N 1
ATOM 5782 C CA . GLN B 1 325 ? -2.006 -6.898 -7.914 1 85.62 325 GLN B CA 1
ATOM 5783 C C . GLN B 1 325 ? -1.469 -5.734 -7.086 1 85.62 325 GLN B C 1
ATOM 5785 O O . GLN B 1 325 ? -0.746 -4.879 -7.598 1 85.62 325 GLN B O 1
ATOM 5790 N N . TYR B 1 326 ? -1.897 -5.711 -5.812 1 89.06 326 TYR B N 1
ATOM 5791 C CA . TYR B 1 326 ? -1.354 -4.688 -4.926 1 89.06 326 TYR B CA 1
ATOM 5792 C C . TYR B 1 326 ? 0.17 -4.707 -4.945 1 89.06 326 TYR B C 1
ATOM 5794 O O . TYR B 1 326 ? 0.808 -3.654 -5.043 1 89.06 326 TYR B O 1
ATOM 5802 N N . ILE B 1 327 ? 0.755 -5.902 -4.836 1 90.81 327 ILE B N 1
ATOM 5803 C CA . ILE B 1 327 ? 2.209 -6.031 -4.82 1 90.81 327 ILE B CA 1
ATOM 5804 C C . ILE B 1 327 ? 2.787 -5.504 -6.129 1 90.81 327 ILE B C 1
ATOM 5806 O O . ILE B 1 327 ? 3.732 -4.711 -6.125 1 90.81 327 ILE B O 1
ATOM 5810 N N . ALA B 1 328 ? 2.24 -5.934 -7.168 1 80.31 328 ALA B N 1
ATOM 5811 C CA . ALA B 1 328 ? 2.754 -5.551 -8.477 1 80.31 328 ALA B CA 1
ATOM 5812 C C . ALA B 1 328 ? 2.652 -4.043 -8.688 1 80.31 328 ALA B C 1
ATOM 5814 O O . ALA B 1 328 ? 3.6 -3.41 -9.164 1 80.31 328 ALA B O 1
ATOM 5815 N N . ARG B 1 329 ? 1.645 -3.543 -8.242 1 75.62 329 ARG B N 1
ATOM 5816 C CA . ARG B 1 329 ? 1.375 -2.127 -8.477 1 75.62 329 ARG B CA 1
ATOM 5817 C C . ARG B 1 329 ? 2.258 -1.25 -7.594 1 75.62 329 ARG B C 1
ATOM 5819 O O . ARG B 1 329 ? 2.652 -0.154 -7.996 1 75.62 329 ARG B O 1
ATOM 5826 N N . ASN B 1 330 ? 2.461 -1.71 -6.43 1 82.56 330 ASN B N 1
ATOM 5827 C CA . ASN B 1 330 ? 3.201 -0.897 -5.469 1 82.56 330 ASN B CA 1
ATOM 5828 C C . ASN B 1 330 ? 4.641 -1.378 -5.32 1 82.56 330 ASN B C 1
ATOM 5830 O O . ASN B 1 330 ? 5.324 -1.015 -4.363 1 82.56 330 ASN B O 1
ATOM 5834 N N . ALA B 1 331 ? 5.062 -2.135 -6.285 1 82.44 331 ALA B N 1
ATOM 5835 C CA . ALA B 1 331 ? 6.383 -2.752 -6.207 1 82.44 331 ALA B CA 1
ATOM 5836 C C . ALA B 1 331 ? 7.461 -1.707 -5.934 1 82.44 331 ALA B C 1
ATOM 5838 O O . ALA B 1 331 ? 8.398 -1.956 -5.172 1 82.44 331 ALA B O 1
ATOM 5839 N N . HIS B 1 332 ? 7.371 -0.551 -6.406 1 76.25 332 HIS B N 1
ATOM 5840 C CA . HIS B 1 332 ? 8.398 0.48 -6.355 1 76.25 332 HIS B CA 1
ATOM 5841 C C . HIS B 1 332 ? 8.469 1.123 -4.973 1 76.25 332 HIS B C 1
ATOM 5843 O O . HIS B 1 332 ? 9.453 1.778 -4.637 1 76.25 332 HIS B O 1
ATOM 5849 N N . ILE B 1 333 ? 7.438 0.958 -4.164 1 86.44 333 ILE B N 1
ATOM 5850 C CA . ILE B 1 333 ? 7.469 1.612 -2.859 1 86.44 333 ILE B CA 1
ATOM 5851 C C . ILE B 1 333 ? 7.453 0.56 -1.754 1 86.44 333 ILE B C 1
ATOM 5853 O O . ILE B 1 333 ? 7.441 0.897 -0.567 1 86.44 333 ILE B O 1
ATOM 5857 N N . LEU B 1 334 ? 7.43 -0.677 -2.096 1 91.62 334 LEU B N 1
ATOM 5858 C CA . LEU B 1 334 ? 7.441 -1.731 -1.088 1 91.62 334 LEU B CA 1
ATOM 5859 C C . LEU B 1 334 ? 8.852 -1.965 -0.56 1 91.62 334 LEU B C 1
ATOM 5861 O O . LEU B 1 334 ? 9.805 -2.039 -1.337 1 91.62 334 LEU B O 1
ATOM 5865 N N . HIS B 1 335 ? 8.938 -1.996 0.722 1 93.56 335 HIS B N 1
ATOM 5866 C CA . HIS B 1 335 ? 10.219 -2.246 1.374 1 93.56 335 HIS B CA 1
ATOM 5867 C C . HIS B 1 335 ? 10.578 -3.727 1.327 1 93.56 335 HIS B C 1
ATOM 5869 O O . HIS B 1 335 ? 9.719 -4.586 1.53 1 93.56 335 HIS B O 1
ATOM 5875 N N . ARG B 1 336 ? 11.828 -4.031 1.097 1 92.94 336 ARG B N 1
ATOM 5876 C CA . ARG B 1 336 ? 12.289 -5.414 1.014 1 92.94 336 ARG B CA 1
ATOM 5877 C C . ARG B 1 336 ? 13.211 -5.758 2.178 1 92.94 336 ARG B C 1
ATOM 5879 O O . ARG B 1 336 ? 14.273 -5.152 2.33 1 92.94 336 ARG B O 1
ATOM 5886 N N . TYR B 1 337 ? 12.812 -6.684 2.971 1 94.94 337 TYR B N 1
ATOM 5887 C CA . TYR B 1 337 ? 13.625 -7.199 4.066 1 94.94 337 TYR B CA 1
ATOM 5888 C C . TYR B 1 337 ? 14.5 -8.359 3.602 1 94.94 337 TYR B C 1
ATOM 5890 O O . TYR B 1 337 ? 14.359 -8.836 2.469 1 94.94 337 TYR B O 1
ATOM 5898 N N . ALA B 1 338 ? 15.414 -8.789 4.465 1 91.56 338 ALA B N 1
ATOM 5899 C CA . ALA B 1 338 ? 16.375 -9.828 4.102 1 91.56 338 ALA B CA 1
ATOM 5900 C C . ALA B 1 338 ? 15.664 -11.148 3.809 1 91.56 338 ALA B C 1
ATOM 5902 O O . ALA B 1 338 ? 16.062 -11.883 2.898 1 91.56 338 ALA B O 1
ATOM 5903 N N . ASN B 1 339 ? 14.688 -11.469 4.574 1 93.12 339 ASN B N 1
ATOM 5904 C CA . ASN B 1 339 ? 13.914 -12.695 4.387 1 93.12 339 ASN B CA 1
ATOM 5905 C C . ASN B 1 339 ? 12.648 -12.445 3.58 1 93.12 339 ASN B C 1
ATOM 5907 O O . ASN B 1 339 ? 11.812 -11.633 3.969 1 93.12 339 ASN B O 1
ATOM 5911 N N . GLU B 1 340 ? 12.547 -13.195 2.455 1 93.88 340 GLU B N 1
ATOM 5912 C CA . GLU B 1 340 ? 11.516 -12.883 1.474 1 93.88 340 GLU B CA 1
ATOM 5913 C C . GLU B 1 340 ? 10.125 -13.109 2.049 1 93.88 340 GLU B C 1
ATOM 5915 O O . GLU B 1 340 ? 9.188 -12.359 1.753 1 93.88 340 GLU B O 1
ATOM 5920 N N . ASP B 1 341 ? 9.961 -14.195 2.854 1 95.62 341 ASP B N 1
ATOM 5921 C CA . ASP B 1 341 ? 8.648 -14.469 3.434 1 95.62 341 ASP B CA 1
ATOM 5922 C C . ASP B 1 341 ? 8.25 -13.383 4.43 1 95.62 341 ASP B C 1
ATOM 5924 O O . ASP B 1 341 ? 7.078 -13 4.504 1 95.62 341 ASP B O 1
ATOM 5928 N N . VAL B 1 342 ? 9.242 -12.82 5.148 1 96.56 342 VAL B N 1
ATOM 5929 C CA . VAL B 1 342 ? 9.008 -11.719 6.066 1 96.56 342 VAL B CA 1
ATOM 5930 C C . VAL B 1 342 ? 8.578 -10.477 5.285 1 96.56 342 VAL B C 1
ATOM 5932 O O . VAL B 1 342 ? 7.68 -9.75 5.711 1 96.56 342 VAL B O 1
ATOM 5935 N N . SER B 1 343 ? 9.219 -10.25 4.148 1 96.94 343 SER B N 1
ATOM 5936 C CA . SER B 1 343 ? 8.844 -9.117 3.307 1 96.94 343 SER B CA 1
ATOM 5937 C C . SER B 1 343 ? 7.379 -9.203 2.885 1 96.94 343 SER B C 1
ATOM 5939 O O . SER B 1 343 ? 6.637 -8.227 2.988 1 96.94 343 SER B O 1
ATOM 5941 N N . VAL B 1 344 ? 6.992 -10.336 2.465 1 97.81 344 VAL B N 1
ATOM 5942 C CA . VAL B 1 344 ? 5.609 -10.516 2.031 1 97.81 344 VAL B CA 1
ATOM 5943 C C . VAL B 1 344 ? 4.664 -10.297 3.211 1 97.81 344 VAL B C 1
ATOM 5945 O O . VAL B 1 344 ? 3.646 -9.617 3.08 1 97.81 344 VAL B O 1
ATOM 5948 N N . GLY B 1 345 ? 4.973 -10.859 4.312 1 97.88 345 GLY B N 1
ATOM 5949 C CA . GLY B 1 345 ? 4.184 -10.625 5.512 1 97.88 345 GLY B CA 1
ATOM 5950 C C . GLY B 1 345 ? 4.066 -9.148 5.859 1 97.88 345 GLY B C 1
ATOM 5951 O O . GLY B 1 345 ? 2.982 -8.68 6.215 1 97.88 345 GLY B O 1
ATOM 5952 N N . ALA B 1 346 ? 5.164 -8.469 5.816 1 97.75 346 ALA B N 1
ATOM 5953 C CA . ALA B 1 346 ? 5.188 -7.043 6.129 1 97.75 346 ALA B CA 1
ATOM 5954 C C . ALA B 1 346 ? 4.309 -6.254 5.164 1 97.75 346 ALA B C 1
ATOM 5956 O O . ALA B 1 346 ? 3.643 -5.293 5.562 1 97.75 346 ALA B O 1
ATOM 5957 N N . TRP B 1 347 ? 4.328 -6.68 3.883 1 97.19 347 TRP B N 1
ATOM 5958 C CA . TRP B 1 347 ? 3.502 -6.008 2.883 1 97.19 347 TRP B CA 1
ATOM 5959 C C . TRP B 1 347 ? 2.02 -6.199 3.184 1 97.19 347 TRP B C 1
ATOM 5961 O O . TRP B 1 347 ? 1.188 -5.383 2.787 1 97.19 347 TRP B O 1
ATOM 5971 N N . MET B 1 348 ? 1.662 -7.242 3.938 1 97.5 348 MET B N 1
ATOM 5972 C CA . MET B 1 348 ? 0.266 -7.613 4.152 1 97.5 348 MET B CA 1
ATOM 5973 C C . MET B 1 348 ? -0.249 -7.055 5.473 1 97.5 348 MET B C 1
ATOM 5975 O O . MET B 1 348 ? -1.458 -6.906 5.66 1 97.5 348 MET B O 1
ATOM 5979 N N . LEU B 1 349 ? 0.621 -6.75 6.383 1 97.69 349 LEU B N 1
ATOM 5980 C CA . LEU B 1 349 ? 0.234 -6.449 7.758 1 97.69 349 LEU B CA 1
ATOM 5981 C C . LEU B 1 349 ? -0.714 -5.258 7.809 1 97.69 349 LEU B C 1
ATOM 5983 O O . LEU B 1 349 ? -1.649 -5.234 8.609 1 97.69 349 LEU B O 1
ATOM 5987 N N . GLY B 1 350 ? -0.472 -4.301 6.957 1 96.75 350 GLY B N 1
ATOM 5988 C CA . GLY B 1 350 ? -1.269 -3.084 6.965 1 96.75 350 GLY B CA 1
ATOM 5989 C C . GLY B 1 350 ? -2.488 -3.164 6.07 1 96.75 350 GLY B C 1
ATOM 5990 O O . GLY B 1 350 ? -3.236 -2.191 5.941 1 96.75 350 GLY B O 1
ATOM 5991 N N . LEU B 1 351 ? -2.762 -4.277 5.473 1 95.62 351 LEU B N 1
ATOM 5992 C CA . LEU B 1 351 ? -3.836 -4.402 4.492 1 95.62 351 LEU B CA 1
ATOM 5993 C C . LEU B 1 351 ? -5.004 -5.195 5.07 1 95.62 351 LEU B C 1
ATOM 5995 O O . LEU B 1 351 ? -4.812 -6.039 5.949 1 95.62 351 LEU B O 1
ATOM 5999 N N . GLU B 1 352 ? -6.191 -4.844 4.492 1 92.31 352 GLU B N 1
ATOM 6000 C CA . GLU B 1 352 ? -7.387 -5.602 4.852 1 92.31 352 GLU B CA 1
ATOM 6001 C C . GLU B 1 352 ? -7.426 -6.945 4.133 1 92.31 352 GLU B C 1
ATOM 6003 O O . GLU B 1 352 ? -8.312 -7.195 3.314 1 92.31 352 GLU B O 1
ATOM 6008 N N . VAL B 1 353 ? -6.43 -7.754 4.469 1 95.25 353 VAL B N 1
ATOM 6009 C CA . VAL B 1 353 ? -6.285 -9.086 3.895 1 95.25 353 VAL B CA 1
ATOM 6010 C C . VAL B 1 353 ? -6.609 -10.141 4.949 1 95.25 353 VAL B C 1
ATOM 6012 O O . VAL B 1 353 ? -6.293 -9.969 6.129 1 95.25 353 VAL B O 1
ATOM 6015 N N . GLU B 1 354 ? -7.285 -11.188 4.504 1 94.94 354 GLU B N 1
ATOM 6016 C CA . GLU B 1 354 ? -7.512 -12.336 5.371 1 94.94 354 GLU B CA 1
ATOM 6017 C C . GLU B 1 354 ? -6.312 -13.281 5.371 1 94.94 354 GLU B C 1
ATOM 6019 O O . GLU B 1 354 ? -5.941 -13.82 4.324 1 94.94 354 GLU B O 1
ATOM 6024 N N . LEU B 1 355 ? -5.668 -13.391 6.496 1 96.94 355 LEU B N 1
ATOM 6025 C CA . LEU B 1 355 ? -4.598 -14.367 6.656 1 96.94 355 LEU B CA 1
ATOM 6026 C C . LEU B 1 355 ? -5.168 -15.758 6.906 1 96.94 355 LEU B C 1
ATOM 6028 O O . LEU B 1 355 ? -5.762 -16.016 7.953 1 96.94 355 LEU B O 1
ATOM 6032 N N . VAL B 1 356 ? -4.938 -16.641 5.965 1 97.12 356 VAL B N 1
ATOM 6033 C CA . VAL B 1 356 ? -5.473 -18 6.102 1 97.12 356 VAL B CA 1
ATOM 6034 C C . VAL B 1 356 ? -4.352 -18.969 6.457 1 97.12 356 VAL B C 1
ATOM 6036 O O . VAL B 1 356 ? -3.451 -19.203 5.648 1 97.12 356 VAL B O 1
ATOM 6039 N N . HIS B 1 357 ? -4.43 -19.391 7.652 1 96.38 357 HIS B N 1
ATOM 6040 C CA . HIS B 1 357 ? -3.541 -20.453 8.109 1 96.38 357 HIS B CA 1
ATOM 6041 C C . HIS B 1 357 ? -4.152 -21.828 7.863 1 96.38 357 HIS B C 1
ATOM 6043 O O . HIS B 1 357 ? -5.098 -22.234 8.547 1 96.38 357 HIS B O 1
ATOM 6049 N N . ASP B 1 358 ? -3.588 -22.531 6.938 1 95.75 358 ASP B N 1
ATOM 6050 C CA . ASP B 1 358 ? -4.105 -23.859 6.625 1 95.75 358 ASP B CA 1
ATOM 6051 C C . ASP B 1 358 ? -2.992 -24.906 6.648 1 95.75 358 ASP B C 1
ATOM 6053 O O . ASP B 1 358 ? -2.072 -24.859 5.828 1 95.75 358 ASP B O 1
ATOM 6057 N N . LEU B 1 359 ? -3.125 -25.891 7.492 1 93.75 359 LEU B N 1
ATOM 6058 C CA . LEU B 1 359 ? -2.094 -26.906 7.688 1 93.75 359 LEU B CA 1
ATOM 6059 C C . LEU B 1 359 ? -1.98 -27.797 6.465 1 93.75 359 LEU B C 1
ATOM 6061 O O . LEU B 1 359 ? -0.972 -28.484 6.289 1 93.75 359 LEU B O 1
ATOM 6065 N N . LEU B 1 360 ? -2.953 -27.844 5.621 1 94.69 360 LEU B N 1
ATOM 6066 C CA . LEU B 1 360 ? -2.891 -28.625 4.391 1 94.69 360 LEU B CA 1
ATOM 6067 C C . LEU B 1 360 ? -1.84 -28.062 3.439 1 94.69 360 LEU B C 1
ATOM 6069 O O . LEU B 1 360 ? -1.39 -28.75 2.525 1 94.69 360 LEU B O 1
ATOM 6073 N N . LEU B 1 361 ? -1.467 -26.781 3.664 1 96.5 361 LEU B N 1
ATOM 6074 C CA . LEU B 1 361 ? -0.505 -26.109 2.793 1 96.5 361 LEU B CA 1
ATOM 6075 C C . LEU B 1 361 ? 0.913 -26.266 3.334 1 96.5 361 LEU B C 1
ATOM 6077 O O . LEU B 1 361 ? 1.852 -25.672 2.801 1 96.5 361 LEU B O 1
ATOM 6081 N N . CYS B 1 362 ? 1.077 -27.031 4.434 1 94.75 362 CYS B N 1
ATOM 6082 C CA . CYS B 1 362 ? 2.416 -27.234 4.973 1 94.75 362 CYS B CA 1
ATOM 6083 C C . CYS B 1 362 ? 2.504 -28.578 5.699 1 94.75 362 CYS B C 1
ATOM 6085 O O . CYS B 1 362 ? 2.965 -28.641 6.84 1 94.75 362 CYS B O 1
ATOM 6087 N N . CYS B 1 363 ? 2.004 -29.609 5.055 1 94.56 363 CYS B N 1
ATOM 6088 C CA . CYS B 1 363 ? 2.266 -30.938 5.586 1 94.56 363 CYS B CA 1
ATOM 6089 C C . CYS B 1 363 ? 3.764 -31.203 5.711 1 94.56 363 CYS B C 1
ATOM 6091 O O . CYS B 1 363 ? 4.539 -30.781 4.848 1 94.56 363 CYS B O 1
ATOM 6093 N N . SER B 1 364 ? 4.164 -31.859 6.828 1 92.62 364 SER B N 1
ATOM 6094 C CA . SER B 1 364 ? 5.602 -31.938 7.051 1 92.62 364 SER B CA 1
ATOM 6095 C C . SER B 1 364 ? 5.992 -33.281 7.672 1 92.62 364 SER B C 1
ATOM 6097 O O . SER B 1 364 ? 7.164 -33.531 7.961 1 92.62 364 SER B O 1
ATOM 6099 N N . SER B 1 365 ? 5.004 -34.125 7.906 1 88.75 365 SER B N 1
ATOM 6100 C CA . SER B 1 365 ? 5.316 -35.344 8.617 1 88.75 365 SER B CA 1
ATOM 6101 C C . SER B 1 365 ? 4.594 -36.531 7.996 1 88.75 365 SER B C 1
ATOM 6103 O O . SER B 1 365 ? 3.592 -36.375 7.297 1 88.75 365 SER B O 1
ATOM 6105 N N . ALA B 1 366 ? 5.168 -37.688 8.336 1 84.88 366 ALA B N 1
ATOM 6106 C CA . ALA B 1 366 ? 4.547 -38.938 7.879 1 84.88 366 ALA B CA 1
ATOM 6107 C C . ALA B 1 366 ? 3.16 -39.094 8.492 1 84.88 366 ALA B C 1
ATOM 6109 O O . ALA B 1 366 ? 2.256 -39.656 7.852 1 84.88 366 ALA B O 1
ATOM 6110 N N . ALA B 1 367 ? 3.096 -38.656 9.672 1 86.19 367 ALA B N 1
ATOM 6111 C CA . ALA B 1 367 ? 1.812 -38.781 10.359 1 86.19 367 ALA B CA 1
ATOM 6112 C C . ALA B 1 367 ? 0.715 -38.031 9.602 1 86.19 367 ALA B C 1
ATOM 6114 O O . ALA B 1 367 ? -0.392 -38.562 9.438 1 86.19 367 ALA B O 1
ATOM 6115 N N . GLN B 1 368 ? 1.012 -36.875 9.125 1 89.06 368 GLN B N 1
ATOM 6116 C CA . GLN B 1 368 ? 0.037 -36.094 8.367 1 89.06 368 GLN B CA 1
ATOM 6117 C C . GLN B 1 368 ? -0.314 -36.781 7.051 1 89.06 368 GLN B C 1
ATOM 6119 O O . GLN B 1 368 ? -1.459 -36.719 6.598 1 89.06 368 GLN B O 1
ATOM 6124 N N . CYS B 1 369 ? 0.633 -37.406 6.457 1 88.38 369 CYS B N 1
ATOM 6125 C CA . CYS B 1 369 ? 0.405 -38.125 5.215 1 88.38 369 CYS B CA 1
ATOM 6126 C C . CYS B 1 369 ? -0.498 -39.344 5.445 1 88.38 369 CYS B C 1
ATOM 6128 O O . CYS B 1 369 ? -1.362 -39.656 4.621 1 88.38 369 CYS B O 1
ATOM 6130 N N . ARG B 1 370 ? -0.37 -39.906 6.578 1 85.38 370 ARG B N 1
ATOM 6131 C CA . ARG B 1 370 ? -1.16 -41.094 6.891 1 85.38 370 ARG B CA 1
ATOM 6132 C C . ARG B 1 370 ? -2.588 -40.719 7.27 1 85.38 370 ARG B C 1
ATOM 6134 O O . ARG B 1 370 ? -3.518 -41.5 7.07 1 85.38 370 ARG B O 1
ATOM 6141 N N . GLU B 1 371 ? -2.748 -39.531 7.723 1 85.38 371 GLU B N 1
ATOM 6142 C CA . GLU B 1 371 ? -4.043 -39.094 8.25 1 85.38 371 GLU B CA 1
ATOM 6143 C C . GLU B 1 371 ? -4.934 -38.562 7.141 1 85.38 371 GLU B C 1
ATOM 6145 O O . GLU B 1 371 ? -6.051 -38.094 7.398 1 85.38 371 GLU B O 1
ATOM 6150 N N . GLN B 1 372 ? -4.445 -38.656 5.887 1 88.31 372 GLN B N 1
ATOM 6151 C CA . GLN B 1 372 ? -5.227 -38.188 4.754 1 88.31 372 GLN B CA 1
ATOM 6152 C C . GLN B 1 372 ? -6.348 -39.156 4.402 1 88.31 372 GLN B C 1
ATOM 6154 O O . GLN B 1 372 ? -6.262 -39.875 3.404 1 88.31 372 GLN B O 1
ATOM 6159 N N . THR B 1 373 ? -7.484 -39.156 5.098 1 81.38 373 THR B N 1
ATOM 6160 C CA . THR B 1 373 ? -8.555 -40.156 4.957 1 81.38 373 THR B CA 1
ATOM 6161 C C . THR B 1 373 ? -9.703 -39.562 4.125 1 81.38 373 THR B C 1
ATOM 6163 O O . THR B 1 373 ? -10.492 -40.344 3.555 1 81.38 373 THR B O 1
ATOM 6166 N N . THR B 1 374 ? -9.828 -38.312 4.102 1 81.62 374 THR B N 1
ATOM 6167 C CA . THR B 1 374 ? -10.867 -37.656 3.34 1 81.62 374 THR B CA 1
ATOM 6168 C C . THR B 1 374 ? -10.273 -36.562 2.459 1 81.62 374 THR B C 1
ATOM 6170 O O . THR B 1 374 ? -9.141 -36.125 2.68 1 81.62 374 THR B O 1
ATOM 6173 N N . PRO B 1 375 ? -11.031 -36.188 1.424 1 78.81 375 PRO B N 1
ATOM 6174 C CA . PRO B 1 375 ? -10.531 -35.125 0.544 1 78.81 375 PRO B CA 1
ATOM 6175 C C . PRO B 1 375 ? -10.219 -33.844 1.298 1 78.81 375 PRO B C 1
ATOM 6177 O O . PRO B 1 375 ? -9.328 -33.062 0.891 1 78.81 375 PRO B O 1
ATOM 6180 N N . GLU B 1 376 ? -10.852 -33.656 2.391 1 80 376 GLU B N 1
ATOM 6181 C CA . GLU B 1 376 ? -10.68 -32.438 3.154 1 80 376 GLU B CA 1
ATOM 6182 C C . GLU B 1 376 ? -9.398 -32.469 3.975 1 80 376 GLU B C 1
ATOM 6184 O O . GLU B 1 376 ? -8.938 -31.422 4.465 1 80 376 GLU B O 1
ATOM 6189 N N . LYS B 1 377 ? -8.805 -33.625 3.975 1 85.75 377 LYS B N 1
ATOM 6190 C CA . LYS B 1 377 ? -7.598 -33.781 4.777 1 85.75 377 LYS B CA 1
ATOM 6191 C C . LYS B 1 377 ? -6.379 -34 3.896 1 85.75 377 LYS B C 1
ATOM 6193 O O . LYS B 1 377 ? -5.301 -34.344 4.395 1 85.75 377 LYS B O 1
ATOM 6198 N N . ARG B 1 378 ? -6.594 -33.844 2.629 1 91.12 378 ARG B N 1
ATOM 6199 C CA . ARG B 1 378 ? -5.496 -34.094 1.7 1 91.12 378 ARG B CA 1
ATOM 6200 C C . ARG B 1 378 ? -4.426 -33 1.823 1 91.12 378 ARG B C 1
ATOM 6202 O O . ARG B 1 378 ? -4.738 -31.812 1.847 1 91.12 378 ARG B O 1
ATOM 6209 N N . CYS B 1 379 ? -3.172 -33.5 1.913 1 94.81 379 CYS B N 1
ATOM 6210 C CA . CYS B 1 379 ? -2.051 -32.562 1.889 1 94.81 379 CYS B CA 1
ATOM 6211 C C . CYS B 1 379 ? -1.938 -31.891 0.529 1 94.81 379 CYS B C 1
ATOM 6213 O O . CYS B 1 379 ? -1.928 -32.562 -0.505 1 94.81 379 CYS B O 1
ATOM 6215 N N . LEU B 1 380 ? -1.914 -30.609 0.55 1 96.81 380 LEU B N 1
ATOM 6216 C CA . LEU B 1 380 ? -1.738 -29.828 -0.675 1 96.81 380 LEU B CA 1
ATOM 6217 C C . LEU B 1 380 ? -0.258 -29.609 -0.974 1 96.81 380 LEU B C 1
ATOM 6219 O O . LEU B 1 380 ? 0.16 -29.672 -2.133 1 96.81 380 LEU B O 1
ATOM 6223 N N . VAL B 1 381 ? 0.499 -29.297 0.039 1 96.94 381 VAL B N 1
ATOM 6224 C CA . VAL B 1 381 ? 1.93 -29.031 -0.039 1 96.94 381 VAL B CA 1
ATOM 6225 C C . VAL B 1 381 ? 2.668 -29.812 1.038 1 96.94 381 VAL B C 1
ATOM 6227 O O . VAL B 1 381 ? 2.164 -29.984 2.152 1 96.94 381 VAL B O 1
ATOM 6230 N N . PHE B 1 382 ? 3.828 -30.359 0.633 1 96.19 382 PHE B N 1
ATOM 6231 C CA . PHE B 1 382 ? 4.672 -31.047 1.606 1 96.19 382 PHE B CA 1
ATOM 6232 C C . PHE B 1 382 ? 6.066 -30.438 1.639 1 96.19 382 PHE B C 1
ATOM 6234 O O . PHE B 1 382 ? 6.688 -30.234 0.592 1 96.19 382 PHE B O 1
ATOM 6241 N N . SER B 1 383 ? 6.492 -30.016 2.779 1 95.25 383 SER B N 1
ATOM 6242 C CA . SER B 1 383 ? 7.844 -29.531 3.049 1 95.25 383 SER B CA 1
ATOM 6243 C C . SER B 1 383 ? 8.281 -29.875 4.469 1 95.25 383 SER B C 1
ATOM 6245 O O . SER B 1 383 ? 7.441 -30.125 5.34 1 95.25 383 SER B O 1
ATOM 6247 N N . GLU B 1 384 ? 9.508 -29.953 4.668 1 93 384 GLU B N 1
ATOM 6248 C CA . GLU B 1 384 ? 10.055 -30.234 5.992 1 93 384 GLU B CA 1
ATOM 6249 C C . GLU B 1 384 ? 10.555 -28.953 6.66 1 93 384 GLU B C 1
ATOM 6251 O O . GLU B 1 384 ? 11.289 -28.172 6.051 1 93 384 GLU B O 1
ATOM 6256 N N . VAL B 1 385 ? 10.227 -28.766 7.906 1 86.12 385 VAL B N 1
ATOM 6257 C CA . VAL B 1 385 ? 10.508 -27.547 8.648 1 86.12 385 VAL B CA 1
ATOM 6258 C C . VAL B 1 385 ? 12.016 -27.375 8.812 1 86.12 385 VAL B C 1
ATOM 6260 O O . VAL B 1 385 ? 12.539 -26.266 8.695 1 86.12 385 VAL B O 1
ATOM 6263 N N . THR B 1 386 ? 12.719 -28.438 9.031 1 86.88 386 THR B N 1
ATOM 6264 C CA . THR B 1 386 ? 14.141 -28.406 9.367 1 86.88 386 THR B CA 1
ATOM 6265 C C . THR B 1 386 ? 14.953 -27.844 8.203 1 86.88 386 THR B C 1
ATOM 6267 O O . THR B 1 386 ? 15.953 -27.156 8.422 1 86.88 386 THR B O 1
ATOM 6270 N N . CYS B 1 387 ? 14.539 -28.109 7.02 1 90.69 387 CYS B N 1
ATOM 6271 C CA . CYS B 1 387 ? 15.312 -27.719 5.852 1 90.69 387 CYS B CA 1
ATOM 6272 C C . CYS B 1 387 ? 14.617 -26.609 5.082 1 90.69 387 CYS B C 1
ATOM 6274 O O . CYS B 1 387 ? 15.109 -26.141 4.051 1 90.69 387 CYS B O 1
ATOM 6276 N N . ALA B 1 388 ? 13.492 -26.078 5.598 1 88.88 388 ALA B N 1
ATOM 6277 C CA . ALA B 1 388 ? 12.695 -25.109 4.859 1 88.88 388 ALA B CA 1
ATOM 6278 C C . ALA B 1 388 ? 12.453 -25.562 3.426 1 88.88 388 ALA B C 1
ATOM 6280 O O . ALA B 1 388 ? 12.664 -24.797 2.479 1 88.88 388 ALA B O 1
ATOM 6281 N N . GLY B 1 389 ? 12.164 -26.719 3.188 1 93.56 389 GLY B N 1
ATOM 6282 C CA . GLY B 1 389 ? 11.992 -27.547 2.008 1 93.56 389 GLY B CA 1
ATOM 6283 C C . GLY B 1 389 ? 12.172 -29.031 2.287 1 93.56 389 GLY B C 1
ATOM 6284 O O . GLY B 1 389 ? 12.211 -29.453 3.447 1 93.56 389 GLY B O 1
ATOM 6285 N N . ILE B 1 390 ? 12.164 -29.797 1.306 1 94.75 390 ILE B N 1
ATOM 6286 C CA . ILE B 1 390 ? 12.469 -31.203 1.504 1 94.75 390 ILE B CA 1
ATOM 6287 C C . ILE B 1 390 ? 13.977 -31.406 1.586 1 94.75 390 ILE B C 1
ATOM 6289 O O . ILE B 1 390 ? 14.719 -30.953 0.713 1 94.75 390 ILE B O 1
ATOM 6293 N N . CYS B 1 391 ? 14.367 -31.953 2.732 1 94 391 CYS B N 1
ATOM 6294 C CA . CYS B 1 391 ? 15.789 -32.25 2.891 1 94 391 CYS B CA 1
ATOM 6295 C C . CYS B 1 391 ? 16.281 -33.188 1.787 1 94 391 CYS B C 1
ATOM 6297 O O . CYS B 1 391 ? 15.648 -34.188 1.5 1 94 391 CYS B O 1
ATOM 6299 N N . GLN B 1 392 ? 17.438 -32.844 1.181 1 93 392 GLN B N 1
ATOM 6300 C CA . GLN B 1 392 ? 17.984 -33.594 0.075 1 93 392 GLN B CA 1
ATOM 6301 C C . GLN B 1 392 ? 16.922 -33.875 -0.981 1 93 392 GLN B C 1
ATOM 6303 O O . GLN B 1 392 ? 16.703 -35.031 -1.358 1 93 392 GLN B O 1
ATOM 6308 N N . ALA B 1 393 ? 16.344 -32.875 -1.433 1 93.94 393 ALA B N 1
ATOM 6309 C CA . ALA B 1 393 ? 15.18 -32.969 -2.32 1 93.94 393 ALA B CA 1
ATOM 6310 C C . ALA B 1 393 ? 15.5 -33.75 -3.578 1 93.94 393 ALA B C 1
ATOM 6312 O O . ALA B 1 393 ? 14.641 -34.469 -4.117 1 93.94 393 ALA B O 1
ATOM 6313 N N . GLU B 1 394 ? 16.688 -33.781 -4.051 1 92.44 394 GLU B N 1
ATOM 6314 C CA . GLU B 1 394 ? 17.094 -34.438 -5.277 1 92.44 394 GLU B CA 1
ATOM 6315 C C . GLU B 1 394 ? 16.875 -35.969 -5.172 1 92.44 394 GLU B C 1
ATOM 6317 O O . GLU B 1 394 ? 16.641 -36.625 -6.18 1 92.44 394 GLU B O 1
ATOM 6322 N N . T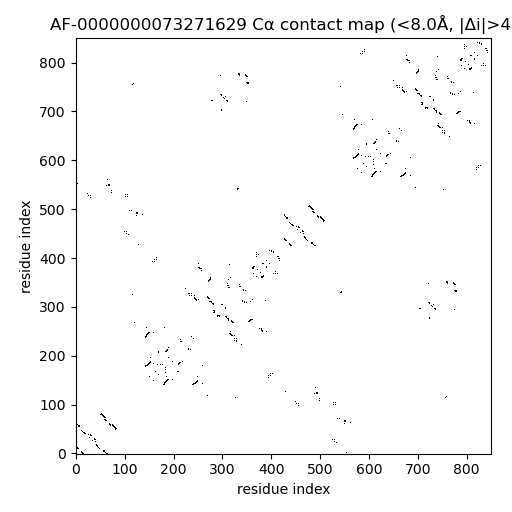HR B 1 395 ? 16.891 -36.406 -3.934 1 92.81 395 THR B N 1
ATOM 6323 C CA . THR B 1 395 ? 16.75 -37.844 -3.77 1 92.81 395 THR B CA 1
ATOM 6324 C C . THR B 1 395 ? 15.453 -38.188 -3.051 1 92.81 395 THR B C 1
ATOM 6326 O O . THR B 1 395 ? 14.867 -39.25 -3.287 1 92.81 395 THR B O 1
ATOM 6329 N N . ARG B 1 396 ? 14.969 -37.281 -2.307 1 94.25 396 ARG B N 1
ATOM 6330 C CA . ARG B 1 396 ? 13.891 -37.625 -1.4 1 94.25 396 ARG B CA 1
ATOM 6331 C C . ARG B 1 396 ? 12.547 -37.094 -1.899 1 94.25 396 ARG B C 1
ATOM 6333 O O . ARG B 1 396 ? 11.492 -37.594 -1.481 1 94.25 396 ARG B O 1
ATOM 6340 N N . LEU B 1 397 ? 12.484 -36.188 -2.732 1 96 397 LEU B N 1
ATOM 6341 C CA . LEU B 1 397 ? 11.234 -35.562 -3.133 1 96 397 LEU B CA 1
ATOM 6342 C C . LEU B 1 397 ? 10.336 -36.531 -3.867 1 96 397 LEU B C 1
ATOM 6344 O O . LEU B 1 397 ? 9.133 -36.625 -3.592 1 96 397 LEU B O 1
ATOM 6348 N N . GLU B 1 398 ? 10.883 -37.344 -4.789 1 94.44 398 GLU B N 1
ATOM 6349 C CA . GLU B 1 398 ? 10.078 -38.25 -5.609 1 94.44 398 GLU B CA 1
ATOM 6350 C C . GLU B 1 398 ? 9.391 -39.312 -4.758 1 94.44 398 GLU B C 1
ATOM 6352 O O . GLU B 1 398 ? 8.18 -39.5 -4.828 1 94.44 398 GLU B O 1
ATOM 6357 N N . PRO B 1 399 ? 10.102 -40 -3.875 1 91.69 399 PRO B N 1
ATOM 6358 C CA . PRO B 1 399 ? 9.406 -40.969 -3.047 1 91.69 399 PRO B CA 1
ATOM 6359 C C . PRO B 1 399 ? 8.367 -40.344 -2.117 1 91.69 399 PRO B C 1
ATOM 6361 O O . PRO B 1 399 ? 7.316 -40.938 -1.867 1 91.69 399 PRO B O 1
ATOM 6364 N N . ILE B 1 400 ? 8.633 -39.188 -1.589 1 91.62 400 ILE B N 1
ATOM 6365 C CA . ILE B 1 400 ? 7.691 -38.5 -0.714 1 91.62 400 ILE B CA 1
ATOM 6366 C C . ILE B 1 400 ? 6.441 -38.125 -1.504 1 91.62 400 ILE B C 1
ATOM 6368 O O . ILE B 1 400 ? 5.316 -38.312 -1.04 1 91.62 400 ILE B O 1
ATOM 6372 N N . TRP B 1 401 ? 6.648 -37.594 -2.68 1 94.44 401 TRP B N 1
ATOM 6373 C CA . TRP B 1 401 ? 5.523 -37.188 -3.516 1 94.44 401 TRP B CA 1
ATOM 6374 C C . TRP B 1 401 ? 4.652 -38.375 -3.871 1 94.44 401 TRP B C 1
ATOM 6376 O O . TRP B 1 401 ? 3.426 -38.312 -3.789 1 94.44 401 TRP B O 1
ATOM 6386 N N . LYS B 1 402 ? 5.223 -39.531 -4.25 1 91.56 402 LYS B N 1
ATOM 6387 C CA . LYS B 1 402 ? 4.496 -40.75 -4.633 1 91.56 402 LYS B CA 1
ATOM 6388 C C . LYS B 1 402 ? 3.695 -41.312 -3.459 1 91.56 402 LYS B C 1
ATOM 6390 O O . LYS B 1 402 ? 2.543 -41.719 -3.625 1 91.56 402 LYS B O 1
ATOM 6395 N N . SER B 1 403 ? 4.289 -41.25 -2.311 1 87.81 403 SER B N 1
ATOM 6396 C CA . SER B 1 403 ? 3.68 -41.906 -1.16 1 87.81 403 SER B CA 1
ATOM 6397 C C . SER B 1 403 ? 2.664 -40.969 -0.478 1 87.81 403 SER B C 1
ATOM 6399 O O . SER B 1 403 ? 1.652 -41.469 0.046 1 87.81 403 SER B O 1
ATOM 6401 N N . CYS B 1 404 ? 2.852 -39.719 -0.521 1 91.25 404 CYS B N 1
ATOM 6402 C CA . CYS B 1 404 ? 2.049 -38.812 0.297 1 91.25 404 CYS B CA 1
ATOM 6403 C C . CYS B 1 404 ? 1.068 -38.031 -0.562 1 91.25 404 CYS B C 1
ATOM 6405 O O . CYS B 1 404 ? -0.072 -37.781 -0.158 1 91.25 404 CYS B O 1
ATOM 6407 N N . LEU B 1 405 ? 1.434 -37.594 -1.759 1 93.25 405 LEU B N 1
ATOM 6408 C CA . LEU B 1 405 ? 0.641 -36.594 -2.457 1 93.25 405 LEU B CA 1
ATOM 6409 C C . LEU B 1 405 ? -0.012 -37.188 -3.701 1 93.25 405 LEU B C 1
ATOM 6411 O O . LEU B 1 405 ? -1.173 -36.906 -3.996 1 93.25 405 LEU B O 1
ATOM 6415 N N . GLU B 1 406 ? 0.645 -38 -4.441 1 88.19 406 GLU B N 1
ATOM 6416 C CA . GLU B 1 406 ? 0.104 -38.562 -5.668 1 88.19 406 GLU B CA 1
ATOM 6417 C C . GLU B 1 406 ? -1.068 -39.5 -5.367 1 88.19 406 GLU B C 1
ATOM 6419 O O . GLU B 1 406 ? -2.098 -39.438 -6.043 1 88.19 406 GLU B O 1
ATOM 6424 N N . LYS B 1 407 ? -0.903 -40.375 -4.371 1 80.62 407 LYS B N 1
ATOM 6425 C CA . LYS B 1 407 ? -1.912 -41.344 -3.941 1 80.62 407 LYS B CA 1
ATOM 6426 C C . LYS B 1 407 ? -2.225 -41.188 -2.455 1 80.62 407 LYS B C 1
ATOM 6428 O O . LYS B 1 407 ? -1.846 -42.031 -1.643 1 80.62 407 LYS B O 1
ATOM 6433 N N . PRO B 1 408 ? -2.955 -40.188 -2.131 1 79.56 408 PRO B N 1
ATOM 6434 C CA . PRO B 1 408 ? -3.1 -39.844 -0.716 1 79.56 408 PRO B CA 1
ATOM 6435 C C . PRO B 1 408 ? -3.869 -40.906 0.077 1 79.56 408 PRO B C 1
ATOM 6437 O O . PRO B 1 408 ? -3.74 -40.969 1.302 1 79.56 408 PRO B O 1
ATOM 6440 N N . TYR B 1 409 ? -4.672 -41.75 -0.596 1 74.88 409 TYR B N 1
ATOM 6441 C CA . TYR B 1 409 ? -5.535 -42.688 0.143 1 74.88 409 TYR B CA 1
ATOM 6442 C C . TYR B 1 409 ? -4.945 -44.094 0.171 1 74.88 409 TYR B C 1
ATOM 6444 O O . TYR B 1 409 ? -5.512 -45 0.789 1 74.88 409 TYR B O 1
ATOM 6452 N N . GLU B 1 410 ? -3.863 -44.188 -0.568 1 69.56 410 GLU B N 1
ATOM 6453 C CA . GLU B 1 410 ? -3.264 -45.531 -0.57 1 69.56 410 GLU B CA 1
ATOM 6454 C C . GLU B 1 410 ? -2.301 -45.688 0.6 1 69.56 410 GLU B C 1
ATOM 6456 O O . GLU B 1 410 ? -1.661 -44.75 1.032 1 69.56 410 GLU B O 1
ATOM 6461 N N . ALA B 1 411 ? -2.537 -46.812 1.489 1 54.5 411 ALA B N 1
ATOM 6462 C CA . ALA B 1 411 ? -1.735 -47.125 2.666 1 54.5 411 ALA B CA 1
ATOM 6463 C C . ALA B 1 411 ? -0.252 -46.875 2.402 1 54.5 411 ALA B C 1
ATOM 6465 O O . ALA B 1 411 ? 0.297 -47.375 1.414 1 54.5 411 ALA B O 1
ATOM 6466 N N . VAL B 1 412 ? 0.333 -45.719 2.688 1 54.22 412 VAL B N 1
ATOM 6467 C CA . VAL B 1 412 ? 1.676 -45.188 2.463 1 54.22 412 VAL B CA 1
ATOM 6468 C C . VAL B 1 412 ? 2.689 -46 3.27 1 54.22 412 VAL B C 1
ATOM 6470 O O . VAL B 1 412 ? 2.572 -46.125 4.492 1 54.22 412 VAL B O 1
ATOM 6473 N N . THR B 1 413 ? 3.314 -47.094 2.885 1 48.94 413 THR B N 1
ATOM 6474 C CA . THR B 1 413 ? 4.531 -47.562 3.553 1 48.94 413 THR B CA 1
ATOM 6475 C C . THR B 1 413 ? 5.57 -46.438 3.588 1 48.94 413 THR B C 1
ATOM 6477 O O . THR B 1 413 ? 6.105 -46.031 2.549 1 48.94 413 THR B O 1
ATOM 6480 N N . LEU B 1 414 ? 5.438 -45.375 4.199 1 48.12 414 LEU B N 1
ATOM 6481 C CA . LEU B 1 414 ? 6.316 -44.219 4.246 1 48.12 414 LEU B CA 1
ATOM 6482 C C . LEU B 1 414 ? 7.695 -44.594 4.777 1 48.12 414 LEU B C 1
ATOM 6484 O O . LEU B 1 414 ? 7.957 -44.469 5.977 1 48.12 414 LEU B O 1
ATOM 6488 N N . ALA B 1 415 ? 8.281 -45.562 4.531 1 44.47 415 ALA B N 1
ATOM 6489 C CA . ALA B 1 415 ? 9.641 -45.938 4.922 1 44.47 415 ALA B CA 1
ATOM 6490 C C . ALA B 1 415 ? 10.578 -44.719 4.816 1 44.47 415 ALA B C 1
ATOM 6492 O O . ALA B 1 415 ? 11.539 -44.625 5.578 1 44.47 415 ALA B O 1
ATOM 6493 N N . THR B 1 416 ? 10.445 -43.844 3.85 1 48.78 416 THR B N 1
ATOM 6494 C CA . THR B 1 416 ? 11.508 -42.938 3.461 1 48.78 416 THR B CA 1
ATOM 6495 C C . THR B 1 416 ? 11.555 -41.719 4.391 1 48.78 416 THR B C 1
ATOM 6497 O O . THR B 1 416 ? 12.477 -40.906 4.324 1 48.78 416 THR B O 1
ATOM 6500 N N . PHE B 1 417 ? 10.562 -41.438 5.207 1 49.41 417 PHE B N 1
ATOM 6501 C CA . PHE B 1 417 ? 10.609 -40.25 6.074 1 49.41 417 PHE B CA 1
ATOM 6502 C C . PHE B 1 417 ? 11.578 -40.469 7.23 1 49.41 417 PHE B C 1
ATOM 6504 O O . PHE B 1 417 ? 12.109 -39.531 7.793 1 49.41 417 PHE B O 1
ATOM 6511 N N . ASP B 1 418 ? 11.727 -41.688 7.797 1 45.56 418 ASP B N 1
ATOM 6512 C CA . ASP B 1 418 ? 12.344 -42 9.078 1 45.56 418 ASP B CA 1
ATOM 6513 C C . ASP B 1 418 ? 13.836 -41.688 9.062 1 45.56 418 ASP B C 1
ATOM 6515 O O . ASP B 1 418 ? 14.508 -41.75 10.094 1 45.56 418 ASP B O 1
ATOM 6519 N N . GLN B 1 419 ? 14.406 -41.438 7.973 1 39.84 419 GLN B N 1
ATOM 6520 C CA . GLN B 1 419 ? 15.844 -41.375 8.188 1 39.84 419 GLN B CA 1
ATOM 6521 C C . GLN B 1 419 ? 16.203 -40.094 8.953 1 39.84 419 GLN B C 1
ATOM 6523 O O . GLN B 1 419 ? 17.266 -40.031 9.586 1 39.84 419 GLN B O 1
ATOM 6528 N N . THR B 1 420 ? 15.555 -38.906 8.805 1 39.38 420 THR B N 1
ATOM 6529 C CA . THR B 1 420 ? 16.172 -37.688 9.344 1 39.38 420 THR B CA 1
ATOM 6530 C C . THR B 1 420 ? 15.797 -37.5 10.805 1 39.38 420 THR B C 1
ATOM 6532 O O . THR B 1 420 ? 16.234 -36.531 11.445 1 39.38 420 THR B O 1
ATOM 6535 N N . GLU B 1 421 ? 14.922 -38.188 11.43 1 36.38 421 GLU B N 1
ATOM 6536 C CA . GLU B 1 421 ? 14.68 -37.969 12.852 1 36.38 421 GLU B CA 1
ATOM 6537 C C . GLU B 1 421 ? 15.906 -38.344 13.688 1 36.38 421 GLU B C 1
ATOM 6539 O O . GLU B 1 421 ? 16.016 -37.969 14.852 1 36.38 421 GLU B O 1
ATOM 6544 N N . THR B 1 422 ? 16.766 -39.281 13.344 1 31.64 422 THR B N 1
ATOM 6545 C CA . THR B 1 422 ? 17.781 -39.812 14.266 1 31.64 422 THR B CA 1
ATOM 6546 C C . THR B 1 422 ? 18.891 -38.781 14.461 1 31.64 422 THR B C 1
ATOM 6548 O O . THR B 1 422 ? 19.703 -38.875 15.383 1 31.64 422 THR B O 1
ATOM 6551 N N . SER B 1 423 ? 19.281 -37.969 13.516 1 28.86 423 SER B N 1
ATOM 6552 C CA . SER B 1 423 ? 20.562 -37.312 13.805 1 28.86 423 SER B CA 1
ATOM 6553 C C . SER B 1 423 ? 20.391 -36.156 14.789 1 28.86 423 SER B C 1
ATOM 6555 O O . SER B 1 423 ? 21.375 -35.594 15.273 1 28.86 423 SER B O 1
ATOM 6557 N N . THR B 1 424 ? 19.25 -35.375 14.75 1 26.2 424 THR B N 1
ATOM 6558 C CA . THR B 1 424 ? 19.359 -34.281 15.734 1 26.2 424 THR B CA 1
ATOM 6559 C C . THR B 1 424 ? 18.844 -34.75 17.094 1 26.2 424 THR B C 1
ATOM 6561 O O . THR B 1 424 ? 18.578 -33.938 17.984 1 26.2 424 THR B O 1
ATOM 6564 N N . ALA B 1 425 ? 18.906 -36.125 17.406 1 21.19 425 ALA B N 1
ATOM 6565 C CA . ALA B 1 425 ? 18.844 -36.281 18.859 1 21.19 425 ALA B CA 1
ATOM 6566 C C . ALA B 1 425 ? 20.141 -35.844 19.516 1 21.19 425 ALA B C 1
ATOM 6568 O O . ALA B 1 425 ? 21.234 -36.125 19.016 1 21.19 425 ALA B O 1
#

InterPro domains:
  IPR002659 Glycosyl transferase, family 31 [PF01762] (157-357)
  IPR002659 Glycosyl transferase, family 31 [PTHR11214] (129-355)

Secondary structure (DSSP, 8-state):
-EEEEEETTEEEEEEE--S---HHHHHHHHTT-STT----------PPPP--SEEEEEEEEEESSSSEEEE-TT-SEEEEE------HHHHHHHHHHHHHHHHHHHHHHHHHHHTTS-SS----B---TT------------EEEEEEEE--TT-HHHHHHHHTTTS--HHHHHHHHHTTEEEEEEEEE-SSTT-HHHHHHHHHHHHHS-EEEEEEEE--GGGHHHHHHHHHHHHHHH--EEEEEEEETT-EE-HHHHHHHHHTTTT--SEEEEEEE-PBPB-STTSTTB-TTGGGG---SSTT--BPPSEEEEEEEEEEHHHHHHHHHTGGGB---SSHHHHHHHHHHTB--EEEE-GGG-B-SHHHHHT--SGGG--SEE-BGGGTB-TTHHHHHHHHIIIIIISTTS-----TTTTTTTTT-/-EEEEEETTEEEEEEE------HHHHHHHHTT-STT----------PPPP--SEEEEEEEEEESSSSSEEE-TT-SEEEEE------HHHHHHHHHHHHHHHHHHHHHHHHHHHTTS-SS----EE--TT------------EEEEEEEE--TT-HHHHHHHHTTTS--HHHHHHHHHTTEEEEEEEEE-SSTT-HHHHHHHHHHHHHS-EEEEEEEE--GGGHHHHHHHHHHHHHHH--EEEEEEEETT-EE-HHHHHHHHHTTTT--SEEEEEEE-PBPB-STTSTTB-TTGGGG---SSTT--BPPSEEEEEEEEEEHHHHHHHHHTGGGB---SSHHHHHHHHHHTB--EEEE-GGG-B-SHHHHHT--SGGG--SEE-BGGGTB-TTHHHHHHHHIIIIIISTTS-----TTTTTTSTT-

Foldseek 3Di:
DKKWKDKQNHTFWIDDWPDDDDPVVVVCCVVVVDPPSVDPPGDDDIDGDDDDFAKIWMWMWDDPVVPDTDTDPPPTDIDGDDPDDDDPVVVVVVVVVVVVVVVVVVVVVVVLVVLVDPLADPPPDDPDDPPPPPDCDDPVPAQAEEEEAEDELPPVLLVVLCCVFQDPFDPRQVVVVVNSYQYAYEYEDAPDDPPPSRVVVVVVCVVTVRYDYDDVDHRDLQAVLLSVLSRLLVRVVVGGHFKYKYAYSQKAFQPVLVSVVSVVVSNRRQEKFAAKDKAAAACDPVDPRHWVVVPVQHFQPDPSTGIQDIWHQNRMIMHGDSLSSVSNVCVVPQDGIRDNRSSSVVSPVPDPHDYDRDCLREAEDPVLLQPCQDSVSARGMYAHPVVSGNVVSSPQVRLCSVQRRPCSNPRRPVPRRPPPVPPVD/DKKWKDKQNHTFWIDDFDDDDDPVVVVCQVVVVDPPSVDPPGDDDIDGDDDDFAKIWMWMWDDPVVPDTDTDPCPTDIDGDDPDDDDPVVVVVVVVVVVVVVVVVVVVVVVLVVLVDPLADPPPDDPDDPPPPPDCDDPVPAQAEEEEAEDELPPVLLVVLCCVFQDPFDPRQVVVVVNRYQYAYEYEDAPDDPPPSRVVVVVVCVVTVRYDYDDVDHRDLQAVLLSVLSRLLVVVVVGGHFKYKYAYSQKAFQPVLVSVVSVVVSNRRQEKFAAKDKAAAACDPVDPRHWVVVPVQHFQPDPSTGIQDIWHQNRMIMHGDSLSSVSNVCVVPQDGIRDNRSSSVVSPVPDPHDYDRDCLREAEDPVLLQPCQDSVSARGMYAHPVVSGNVVSSPQVRLCSVQRRPCSNPRRPVPRRPPPVPPVD

Solvent-accessible surface area (backbone atoms only — not comparable to full-atom values): 45481 Å² total; per-residue (Å²): 66,39,37,39,33,22,48,71,86,36,83,53,34,72,40,70,28,64,69,87,64,62,53,62,57,52,26,32,20,61,62,62,72,36,89,86,43,76,72,74,78,69,61,62,81,69,71,69,68,94,67,71,72,38,78,43,40,39,36,39,33,36,15,81,73,55,45,33,16,32,68,38,82,70,45,71,38,78,46,73,40,68,87,72,76,64,51,67,68,52,45,46,52,50,46,49,51,50,41,52,32,42,50,32,48,43,51,36,50,42,52,57,47,59,64,59,45,44,52,61,68,70,59,49,32,67,45,66,91,78,67,70,59,68,82,78,67,87,66,90,57,65,22,51,32,36,39,36,28,47,48,57,73,83,41,56,65,36,53,50,50,36,54,73,54,68,39,65,55,66,70,53,34,52,53,39,41,75,70,22,39,44,71,33,40,35,28,48,26,72,87,54,82,86,36,66,49,54,53,52,47,50,52,50,28,68,73,61,67,46,56,45,76,37,79,89,31,64,66,48,81,89,40,42,25,55,46,52,50,47,46,46,34,49,48,57,71,75,45,69,35,47,26,43,29,45,29,38,58,39,51,43,54,18,67,68,57,41,51,54,59,48,64,77,42,63,84,56,33,30,36,40,40,16,31,60,43,39,52,72,54,38,74,50,80,86,44,92,73,31,30,91,66,43,65,57,43,21,51,56,77,51,94,72,42,30,39,33,49,38,22,38,46,66,46,34,34,32,25,13,35,50,46,40,46,50,48,39,64,39,50,70,35,46,32,72,43,73,48,39,34,56,21,54,22,33,55,42,62,17,29,60,51,48,77,41,68,37,66,40,41,49,27,59,48,68,66,55,37,69,60,16,81,46,84,90,44,44,48,26,20,39,33,27,79,91,58,68,18,36,65,65,32,82,71,43,44,58,61,49,32,55,39,35,38,75,38,38,75,49,89,52,83,66,68,80,66,65,67,70,68,67,70,84,104,66,39,37,39,34,22,46,71,87,37,83,52,34,71,40,70,29,66,68,88,65,62,50,62,57,51,26,32,19,61,61,62,71,37,90,85,44,75,72,75,76,72,58,63,82,72,72,68,68,93,69,71,72,40,81,42,42,39,36,38,32,35,15,80,74,52,46,33,17,30,67,39,81,70,45,70,37,79,46,73,41,66,87,73,75,65,50,67,68,51,45,45,52,51,48,47,52,50,42,51,33,43,51,34,48,43,50,37,49,43,52,57,48,57,66,54,48,45,54,58,67,69,61,53,31,66,46,68,93,78,67,70,60,66,82,78,68,86,69,89,57,65,22,51,32,36,38,38,27,47,48,57,72,81,43,56,64,38,53,52,51,36,54,74,54,67,39,66,55,65,71,53,33,53,54,38,41,75,69,21,40,43,71,33,40,34,27,47,28,73,87,54,84,87,36,65,48,55,51,52,46,51,52,49,28,68,75,62,67,45,58,45,76,38,80,90,30,64,66,47,80,88,42,44,23,57,46,51,50,47,48,48,33,50,49,57,71,76,45,68,35,47,26,43,28,46,29,38,58,37,51,43,54,18,66,68,57,41,50,56,60,45,62,76,43,65,82,56,35,33,37,40,40,17,31,59,42,38,53,72,54,38,74,51,82,86,43,93,72,32,30,90,66,44,64,56,42,22,49,56,76,50,94,73,43,32,39,33,50,37,23,39,46,67,48,34,34,33,25,13,35,55,48,40,46,50,48,40,65,39,49,70,35,45,34,72,44,72,48,39,35,56,23,53,22,32,56,42,63,17,31,61,53,47,78,41,68,35,66,38,42,50,26,60,48,69,67,54,38,68,61,16,81,46,85,90,44,43,47,26,22,41,32,26,79,92,58,68,18,35,66,64,32,82,72,43,43,58,62,49,34,54,39,34,38,75,38,37,76,47,89,52,83,66,70,80,67,65,69,70,68,66,70,82,105

Nearest PDB structures (foldseek):
  6wmo-assembly1_B  TM=7.270E-01  e=7.174E-15  Homo sapiens
  6wmn-assembly2_C  TM=7.259E-01  e=2.686E-14  Homo sapiens
  8tjc-assembly1_C  TM=7.096E-01  e=5.860E-14  Homo sapiens
  1h7l-assembly1_A  TM=5.418E-01  e=6.325E-04  Bacillus subtilis
  1qgs-assembly1_A  TM=5.379E-01  e=7.132E-04  Bacillus subtilis

Organism: Auxenochlorella protothecoides (NCBI:txid3075)

Radius of gyration: 30.61 Å; Cα contacts (8 Å, |Δi|>4): 1663; chains: 2; bounding box: 63×85×90 Å